Protein 1NLF (pdb70)

CATH classification: 3.40.50.300

InterPro domains:
  IPR027417 P-loop containing nucleoside triphosphate hydrolase [G3DSA:3.40.50.300] (1-279)
  IPR027417 P-loop containing nucleoside triphosphate hydrolase [SSF52540] (18-197)
  IPR038724 Regulatory protein RepA, RSF1010-type [cd01125] (30-264)

Foldseek 3Di:
DDDDDDPVVVVVPDPDDDFAAQFAQHGFLAEEEEEEAPPLQPVQVVLLSQLQQLPADPQAPFDRHHHWAEEEEAAADDVVLVVLLVVVVVVVGDPVRNVSSVNRYHYDYCHVVQAACVDPVRLVVVLVVQARTREYEAEAPPSHHDDDLVDPVVLLVVNVSQSVSSNVRSHYYYHYYHDVNVVNHQWYKYKAQQDCVNCQQFVHHPVQSRQKIKMAIPGHDDDDHGDIFIWGQDVSRNTGGDDTDGPPDGPDDD/DDDDDDPVVCPVPDPDDPFAAQFAQHGFLAEEEEEEAPPLQPVQVVLQSQLQQLPADPQAPFDRHHHWAEEEEAAADDVVLVVLLLVVVCVVGDPVRNVSSVNRYHYDYNHVVQAACVDPVRLVVVLVVQARTREYEAEAPPSHHDDDLCDVVVLLVVSVSQSVSSNVRSHYYYHYDHDVNCVNHQWYKYKAQQDCVNCQQFVHHPVQSRQKIKIAIPGHDDDDHGDIAIWGQDPSRNTGGPDTHTDPDGPDDD/DDDDDDPVVVVVVDPDDDFAAQFAQHGFLAEEEEEEAPPLQPVQVVLLSQLQLLPADPQAPFDRHHHWAEEEEAAADDVVLVVLSVVVVCVVGDPVRNVSSVNRYHYDYNHVVQAACVDPVRLVVVLVVQARTAEYEAHAPPSHHDDDLVDPVVVLVVSVSQSVSSNVRSHYYYHYDHPVVVVNHQWYKYKAQQDCVNCQQQVHHPVLSRQKIKIAIPGHDDDDHGDIFIWGQDVSRNTGRDDTDTDPDTPDDD

Solvent-accessible surface area: 34938 Å² total; per-residue (Å²): 30,133,37,176,74,18,87,9,75,115,5,2,78,58,80,20,108,120,32,66,57,0,10,19,19,1,11,23,13,23,11,0,2,8,22,4,82,55,79,6,22,6,28,8,1,6,0,7,15,0,8,6,0,11,29,10,36,31,43,3,111,8,36,150,16,66,93,13,66,1,5,0,6,0,4,67,32,66,56,89,38,5,111,141,46,63,151,22,10,15,82,50,18,56,86,146,52,133,103,33,20,74,108,15,24,72,38,85,44,15,81,64,49,128,4,27,2,39,23,98,130,74,38,96,36,7,46,156,26,0,83,70,62,36,2,1,4,2,4,2,1,84,110,1,5,130,46,114,33,127,23,35,0,36,4,8,62,0,0,0,66,1,25,4,0,0,27,84,31,40,0,0,1,8,1,0,31,83,84,109,13,49,95,24,3,71,12,27,2,48,4,33,52,6,67,52,70,39,1,90,72,54,28,16,96,65,110,85,77,165,66,25,0,53,9,0,30,62,71,44,67,50,48,81,138,37,73,78,66,42,1,118,51,43,132,55,28,0,2,72,45,20,147,41,136,127,53,200,182,64,164,47,150,125,32,135,41,179,77,18,78,10,74,107,12,6,84,58,80,27,84,124,30,65,55,0,6,20,17,1,10,23,15,18,10,0,3,5,27,3,79,55,70,7,24,7,31,8,0,4,5,7,13,0,6,3,0,11,30,11,36,38,30,2,103,7,37,136,12,64,92,13,67,1,6,9,6,2,2,33,6,12,36,60,3,9,53,59,34,0,58,25,1,0,83,54,12,59,88,130,50,63,79,26,0,27,109,14,10,49,2,41,1,14,11,3,19,64,5,27,2,46,24,85,131,73,42,85,38,8,52,159,26,0,80,70,64,37,3,2,4,3,8,2,1,27,18,2,3,63,44,48,32,114,19,34,2,36,0,4,54,0,0,0,60,2,26,10,1,0,25,76,33,41,0,0,2,7,2,0,40,76,89,123,12,50,103,31,5,67,11,30,2,39,2,34,50,6,70,50,78,40,0,71,86,53,29,13,84,64,95,65,88,147,49,14,0,56,6,0,29,64,72,45,76,45,44,85,137,35,71,80,68,32,1,73,61,70,133,56,29,0,3,55,25,38,134,35,143,145,56,226,169,69,160,47,151,140,66,132,135,180,128,141,87,107,140,115,48,160,88,66,99,93,114,128,96,67,59,0,10,18,18,1,37,27,18,54,10,0,4,9,27,4,76,52,77,6,21,6,23,6,1,7,1,7,15,0,6,6,0,12,30,12,33,44,28,2,110,6,32,147,14,63,94,14,68,0,5,2,5,0,1,31,4,8,37,53,3,1,48,62,40,0,59,22,1,0,86,59,11,62,84,151,57,72,79,33,1,26,107,15,9,49,0,38,0,15,14,2,21,56,4,26,3,45,23,88,130,74,30,82,37,8,64,154,25,0,84,68,64,38,3,1,5,2,1,2,0,32,19,1,2,64,40,51,35,125,32,82,40,42,2,52,95,0,3,25,74,0,63,32,1,0,46,82,33,42,0,0,2,8,1,0,41,76,92,112,11,55,99,40,3,129,9,24,1,46,3,30,56,2,64,56,61,44,1,97,76,53,30,18,97,84,96,74,74,151,62,20,0,54,8,0,30,70,67,43,86,129,46,84,137,36,68,74,64,34,0,87,45,71,130,53,28,0,3,53,27,29,144,39,136,143,60,229,183,64,150,47,151,114

Structure (mmCIF, N/CA/C/O backbone):
data_1NLF
#
_entry.id   1NLF
#
_cell.length_a   192.3
_cell.length_b   55.3
_cell.length_c   105.6
_cell.angle_alpha   90.0
_cell.angle_beta   122.9
_cell.angle_gamma   90.0
#
_symmetry.space_group_name_H-M   'C 1 2 1'
#
loop_
_entity.id
_entity.type
_entity.pdbx_description
1 polymer 'Regulatory protein repA'
2 non-polymer 'SULFATE ION'
3 water water
#
loop_
_atom_site.group_PDB
_atom_site.id
_atom_site.type_symbol
_atom_site.label_atom_id
_atom_site.label_alt_id
_atom_site.label_comp_id
_atom_site.label_asym_id
_atom_site.label_entity_id
_atom_site.label_seq_id
_atom_site.pdbx_PDB_ins_code
_atom_site.Cartn_x
_atom_site.Cartn_y
_atom_site.Cartn_z
_atom_site.occupancy
_atom_site.B_iso_or_equiv
_atom_site.auth_seq_id
_atom_site.auth_comp_id
_atom_site.auth_asym_id
_atom_site.auth_atom_id
_atom_site.pdbx_PDB_model_num
ATOM 1 N N . ALA A 1 2 ? -0.057 16.766 47.497 1.00 23.60 2 ALA A N 1
ATOM 2 C CA . ALA A 1 2 ? 1.424 16.694 47.358 1.00 24.92 2 ALA A CA 1
ATOM 3 C C . ALA A 1 2 ? 1.878 16.901 45.914 1.00 25.53 2 ALA A C 1
ATOM 4 O O . ALA A 1 2 ? 1.211 16.469 44.973 1.00 24.65 2 ALA A O 1
ATOM 6 N N . THR A 1 3 ? 3.013 17.571 45.751 1.00 28.18 3 THR A N 1
ATOM 7 C CA . THR A 1 3 ? 3.580 17.830 44.432 1.00 30.06 3 THR A CA 1
ATOM 8 C C . THR A 1 3 ? 5.020 17.329 44.425 1.00 29.21 3 THR A C 1
ATOM 9 O O . THR A 1 3 ? 5.722 17.422 45.433 1.00 30.74 3 THR A O 1
ATOM 13 N N . HIS A 1 4 ? 5.456 16.804 43.285 1.00 22.10 4 HIS A N 1
ATOM 14 C CA . HIS A 1 4 ? 6.805 16.267 43.157 1.00 19.04 4 HIS A CA 1
ATOM 15 C C . HIS A 1 4 ? 7.532 16.828 41.944 1.00 19.09 4 HIS A C 1
ATOM 16 O O . HIS A 1 4 ? 6.918 17.108 40.915 1.00 15.86 4 HIS A O 1
ATOM 23 N N . LYS A 1 5 ? 8.845 16.979 42.062 1.00 14.90 5 LYS A N 1
ATOM 24 C CA . LYS A 1 5 ? 9.626 17.460 40.936 1.00 17.88 5 LYS A CA 1
ATOM 25 C C . LYS A 1 5 ? 9.927 16.242 40.066 1.00 16.23 5 LYS A C 1
ATOM 26 O O . LYS A 1 5 ? 9.960 15.112 40.559 1.00 15.04 5 LYS A O 1
ATOM 32 N N . PRO A 1 6 ? 10.117 16.449 38.754 1.00 15.48 6 PRO A N 1
ATOM 33 C CA . PRO A 1 6 ? 10.411 15.326 37.859 1.00 13.38 6 PRO A CA 1
ATOM 34 C C . PRO A 1 6 ? 11.660 14.581 38.336 1.00 12.65 6 PRO A C 1
ATOM 35 O O . PRO A 1 6 ? 12.548 15.179 38.946 1.00 9.85 6 PRO A O 1
ATOM 39 N N . ILE A 1 7 ? 11.727 13.284 38.055 1.00 10.07 7 ILE A N 1
ATOM 40 C CA . ILE A 1 7 ? 12.879 12.474 38.456 1.00 9.97 7 ILE A CA 1
ATOM 41 C C . ILE A 1 7 ? 14.093 12.811 37.598 1.00 11.00 7 ILE A C 1
ATOM 42 O O . ILE A 1 7 ? 13.967 12.991 36.389 1.00 7.93 7 ILE A O 1
ATOM 47 N N . ASN A 1 8 ? 15.263 12.907 38.226 1.00 10.16 8 ASN A N 1
ATOM 48 C CA . ASN A 1 8 ? 16.492 13.171 37.482 1.00 12.45 8 ASN A CA 1
ATOM 49 C C . ASN A 1 8 ? 16.949 11.788 37.012 1.00 13.00 8 ASN A C 1
ATOM 50 O O . ASN A 1 8 ? 17.610 11.055 37.750 1.00 11.31 8 ASN A O 1
ATOM 55 N N . ILE A 1 9 ? 16.582 11.433 35.786 1.00 12.20 9 ILE A N 1
ATOM 56 C CA . ILE A 1 9 ? 16.917 10.126 35.240 1.00 12.30 9 ILE A CA 1
ATOM 57 C C . ILE A 1 9 ? 18.397 9.779 35.149 1.00 13.48 9 ILE A C 1
ATOM 58 O O . ILE A 1 9 ? 18.814 8.699 35.583 1.00 10.58 9 ILE A O 1
ATOM 63 N N . LEU A 1 10 ? 19.187 10.676 34.570 1.00 12.34 10 LEU A N 1
ATOM 64 C CA . LEU A 1 10 ? 20.612 10.420 34.420 1.00 15.36 10 LEU A CA 1
ATOM 65 C C . LEU A 1 10 ? 21.276 10.166 35.771 1.00 15.72 10 LEU A C 1
ATOM 66 O O . LEU A 1 10 ? 22.123 9.284 35.899 1.00 17.41 10 LEU A O 1
ATOM 71 N N . GLU A 1 11 ? 20.874 10.926 36.782 1.00 16.41 11 GLU A N 1
ATOM 72 C CA . GLU A 1 11 ? 21.430 10.776 38.122 1.00 17.35 11 GLU A CA 1
ATOM 73 C C . GLU A 1 11 ? 21.092 9.409 38.717 1.00 16.02 11 GLU A C 1
ATOM 74 O O . GLU A 1 11 ? 21.942 8.770 39.338 1.00 15.56 11 GLU A O 1
ATOM 80 N N . ALA A 1 12 ? 19.852 8.965 38.524 1.00 15.51 12 ALA A N 1
ATOM 81 C CA . ALA A 1 12 ? 19.409 7.672 39.036 1.00 15.02 12 ALA A CA 1
ATOM 82 C C . ALA A 1 12 ? 20.216 6.528 38.419 1.00 15.39 12 ALA A C 1
ATOM 83 O O . ALA A 1 12 ? 20.508 5.532 39.085 1.00 15.57 12 ALA A O 1
ATOM 85 N N . PHE A 1 13 ? 20.562 6.673 37.141 1.00 12.58 13 PHE A N 1
ATOM 86 C CA . PHE A 1 13 ? 21.351 5.674 36.415 1.00 12.89 13 PHE A CA 1
ATOM 87 C C . PHE A 1 13 ? 22.808 5.668 36.891 1.00 12.97 13 PHE A C 1
ATOM 88 O O . PHE A 1 13 ? 23.367 4.626 37.227 1.00 10.46 13 PHE A O 1
ATOM 96 N N . ALA A 1 14 ? 23.407 6.854 36.904 1.00 19.26 14 ALA A N 1
ATOM 97 C CA . ALA A 1 14 ? 24.815 7.029 37.259 1.00 21.25 14 ALA A CA 1
ATOM 98 C C . ALA A 1 14 ? 25.281 6.672 38.669 1.00 21.25 14 ALA A C 1
ATOM 99 O O . ALA A 1 14 ? 26.418 6.241 38.847 1.00 21.95 14 ALA A O 1
ATOM 101 N N . ALA A 1 15 ? 24.431 6.853 39.671 1.00 16.92 15 ALA A N 1
ATOM 102 C CA . ALA A 1 15 ? 24.839 6.553 41.040 1.00 16.31 15 ALA A CA 1
ATOM 103 C C . ALA A 1 15 ? 23.789 5.762 41.803 1.00 15.30 15 ALA A C 1
ATOM 104 O O . ALA A 1 15 ? 22.594 5.906 41.552 1.00 14.45 15 ALA A O 1
ATOM 106 N N . ALA A 1 16 ? 24.246 4.925 42.732 1.00 15.16 16 ALA A N 1
ATOM 107 C CA . ALA A 1 16 ? 23.344 4.113 43.541 1.00 14.89 16 ALA A CA 1
ATOM 108 C C . ALA A 1 16 ? 22.556 5.008 44.494 1.00 14.67 16 ALA A C 1
ATOM 109 O O . ALA A 1 16 ? 23.138 5.745 45.293 1.00 14.85 16 ALA A O 1
ATOM 111 N N . PRO A 1 17 ? 21.217 4.966 44.413 1.00 10.62 17 PRO A N 1
ATOM 112 C CA . PRO A 1 17 ? 20.379 5.791 45.290 1.00 11.58 17 PRO A CA 1
ATOM 113 C C . PRO A 1 17 ? 20.480 5.308 46.733 1.00 11.03 17 PRO A C 1
ATOM 114 O O . PRO A 1 17 ? 20.787 4.144 46.983 1.00 9.12 17 PRO A O 1
ATOM 118 N N . PRO A 1 18 ? 20.227 6.199 47.702 1.00 17.08 18 PRO A N 1
ATOM 119 C CA . PRO A 1 18 ? 20.299 5.804 49.111 1.00 17.80 18 PRO A CA 1
ATOM 120 C C . PRO A 1 18 ? 19.339 4.642 49.370 1.00 17.65 18 PRO A C 1
ATOM 121 O O . PRO A 1 18 ? 18.296 4.536 48.723 1.00 17.86 18 PRO A O 1
ATOM 125 N N . PRO A 1 19 ? 19.683 3.746 50.305 1.00 17.67 19 PRO A N 1
ATOM 126 C CA . PRO A 1 19 ? 18.786 2.621 50.588 1.00 15.92 19 PRO A CA 1
ATOM 127 C C . PRO A 1 19 ? 17.384 3.111 50.970 1.00 15.50 19 PRO A C 1
ATOM 128 O O . PRO A 1 19 ? 17.235 4.195 51.535 1.00 16.16 19 PRO A O 1
ATOM 132 N N . LEU A 1 20 ? 16.360 2.322 50.652 1.00 11.77 20 LEU A N 1
ATOM 133 C CA . LEU A 1 20 ? 14.992 2.694 50.997 1.00 11.99 20 LEU A CA 1
ATOM 134 C C . LEU A 1 20 ? 14.865 2.834 52.514 1.00 13.03 20 LEU A C 1
ATOM 135 O O . LEU A 1 20 ? 15.524 2.120 53.272 1.00 10.90 20 LEU A O 1
ATOM 140 N N . ASP A 1 21 ? 14.018 3.760 52.948 1.00 13.02 21 ASP A N 1
ATOM 141 C CA . ASP A 1 21 ? 13.799 4.007 54.367 1.00 15.01 21 ASP A CA 1
ATOM 142 C C . ASP A 1 21 ? 12.478 3.357 54.786 1.00 14.54 21 ASP A C 1
ATOM 143 O O . ASP A 1 21 ? 11.419 3.721 54.279 1.00 13.54 21 ASP A O 1
ATOM 148 N N . TYR A 1 22 ? 12.542 2.381 55.691 1.00 11.85 22 TYR A N 1
ATOM 149 C CA . TYR A 1 22 ? 11.328 1.706 56.145 1.00 13.17 22 TYR A CA 1
ATOM 150 C C . TYR A 1 22 ? 10.878 2.182 57.518 1.00 14.30 22 TYR A C 1
ATOM 151 O O . TYR A 1 22 ? 11.654 2.166 58.478 1.00 14.93 22 TYR A O 1
ATOM 160 N N . VAL A 1 23 ? 9.620 2.600 57.608 1.00 13.53 23 VAL A N 1
ATOM 161 C CA . VAL A 1 23 ? 9.063 3.055 58.874 1.00 12.94 23 VAL A CA 1
ATOM 162 C C . VAL A 1 23 ? 8.692 1.822 59.693 1.00 12.48 23 VAL A C 1
ATOM 163 O O . VAL A 1 23 ? 8.801 1.818 60.922 1.00 13.17 23 VAL A O 1
ATOM 167 N N . LEU A 1 24 ? 8.274 0.773 58.988 1.00 10.63 24 LEU A N 1
ATOM 168 C CA . LEU A 1 24 ? 7.892 -0.506 59.582 1.00 11.34 24 LEU A CA 1
ATOM 169 C C . LEU A 1 24 ? 8.369 -1.590 58.618 1.00 12.47 24 LEU A C 1
ATOM 170 O O . LEU A 1 24 ? 8.646 -1.304 57.451 1.00 10.95 24 LEU A O 1
ATOM 175 N N . PRO A 1 25 ? 8.471 -2.846 59.084 1.00 15.53 25 PRO A N 1
ATOM 176 C CA . PRO A 1 25 ? 8.924 -3.924 58.196 1.00 15.70 25 PRO A CA 1
ATOM 177 C C . PRO A 1 25 ? 8.191 -3.937 56.847 1.00 14.53 25 PRO A C 1
ATOM 178 O O . PRO A 1 25 ? 6.970 -4.090 56.797 1.00 13.51 25 PRO A O 1
ATOM 182 N N . ASN A 1 26 ? 8.956 -3.772 55.769 1.00 10.72 26 ASN A N 1
ATOM 183 C CA . ASN A 1 26 ? 8.442 -3.767 54.395 1.00 11.36 26 ASN A CA 1
ATOM 184 C C . ASN A 1 26 ? 7.614 -2.544 53.996 1.00 11.07 26 ASN A C 1
ATOM 185 O O . ASN A 1 26 ? 7.113 -2.484 52.871 1.00 11.70 26 ASN A O 1
ATOM 190 N N . MET A 1 27 ? 7.463 -1.578 54.900 1.00 11.86 27 MET A N 1
ATOM 191 C CA . MET A 1 27 ? 6.692 -0.373 54.589 1.00 12.29 27 MET A CA 1
ATOM 192 C C . MET A 1 27 ? 7.610 0.829 54.399 1.00 11.88 27 MET A C 1
ATOM 193 O O . MET A 1 27 ? 8.336 1.211 55.314 1.00 11.63 27 MET A O 1
ATOM 198 N N . VAL A 1 28 ? 7.571 1.425 53.209 1.00 10.13 28 VAL A N 1
ATOM 199 C CA . VAL A 1 28 ? 8.405 2.585 52.908 1.00 11.05 28 VAL A CA 1
ATOM 200 C C . VAL A 1 28 ? 7.885 3.858 53.580 1.00 10.89 28 VAL A C 1
ATOM 201 O O . VAL A 1 28 ? 6.691 4.160 53.534 1.00 8.76 28 VAL A O 1
ATOM 205 N N . ALA A 1 29 ? 8.788 4.606 54.203 1.00 9.92 29 ALA A N 1
ATOM 206 C CA . ALA A 1 29 ? 8.405 5.838 54.886 1.00 11.26 29 ALA A CA 1
ATOM 207 C C . ALA A 1 29 ? 7.795 6.832 53.900 1.00 9.93 29 ALA A C 1
ATOM 208 O O . ALA A 1 29 ? 8.310 7.015 52.797 1.00 11.41 29 ALA A O 1
ATOM 210 N N . GLY A 1 30 ? 6.697 7.469 54.305 1.00 9.60 30 GLY A N 1
ATOM 211 C CA . GLY A 1 30 ? 6.042 8.438 53.443 1.00 10.12 30 GLY A CA 1
ATOM 212 C C . GLY A 1 30 ? 4.856 7.860 52.686 1.00 10.30 30 GLY A C 1
ATOM 213 O O . GLY A 1 30 ? 4.337 8.485 51.760 1.00 10.18 30 GLY A O 1
ATOM 214 N N . THR A 1 31 ? 4.420 6.667 53.081 1.00 12.52 31 THR A N 1
ATOM 215 C CA . THR A 1 31 ? 3.288 6.016 52.426 1.00 11.45 31 THR A CA 1
ATOM 216 C C . THR A 1 31 ? 2.199 5.656 53.427 1.00 12.14 31 THR A C 1
ATOM 217 O O . THR A 1 31 ? 2.321 5.947 54.618 1.00 9.00 31 THR A O 1
ATOM 221 N N . VAL A 1 32 ? 1.140 5.018 52.932 1.00 9.06 32 VAL A N 1
ATOM 222 C CA . VAL A 1 32 ? 0.006 4.625 53.761 1.00 8.08 32 VAL A CA 1
ATOM 223 C C . VAL A 1 32 ? -0.062 3.107 53.883 1.00 9.19 32 VAL A C 1
ATOM 224 O O . VAL A 1 32 ? 0.184 2.387 52.910 1.00 8.96 32 VAL A O 1
ATOM 228 N N . GLY A 1 33 ? -0.393 2.635 55.083 1.00 10.12 33 GLY A N 1
ATOM 229 C CA . GLY A 1 33 ? -0.483 1.210 55.343 1.00 8.87 33 GLY A CA 1
ATOM 230 C C . GLY A 1 33 ? -1.651 0.859 56.243 1.00 10.08 33 GLY A C 1
ATOM 231 O O . GLY A 1 33 ? -2.267 1.742 56.843 1.00 10.78 33 GLY A O 1
ATOM 232 N N . ALA A 1 34 ? -1.951 -0.433 56.353 1.00 10.83 34 ALA A N 1
ATOM 233 C CA . ALA A 1 34 ? -3.071 -0.882 57.172 1.00 11.62 34 ALA A CA 1
ATOM 234 C C . ALA A 1 34 ? -2.752 -2.076 58.062 1.00 11.21 34 ALA A C 1
ATOM 235 O O . ALA A 1 34 ? -1.954 -2.940 57.702 1.00 10.31 34 ALA A O 1
ATOM 237 N N . LEU A 1 35 ? -3.387 -2.102 59.231 1.00 9.27 35 LEU A N 1
ATOM 238 C CA . LEU A 1 35 ? -3.252 -3.200 60.186 1.00 8.60 35 LEU A CA 1
ATOM 239 C C . LEU A 1 35 ? -4.675 -3.715 60.336 1.00 7.95 35 LEU A C 1
ATOM 240 O O . LEU A 1 35 ? -5.533 -3.019 60.871 1.00 8.47 35 LEU A O 1
ATOM 245 N N . VAL A 1 36 ? -4.918 -4.938 59.875 1.00 8.56 36 VAL A N 1
ATOM 246 C CA . VAL A 1 36 ? -6.260 -5.508 59.897 1.00 8.87 36 VAL A CA 1
ATOM 247 C C . VAL A 1 36 ? -6.428 -6.773 60.740 1.00 9.44 36 VAL A C 1
ATOM 248 O O . VAL A 1 36 ? -5.494 -7.556 60.886 1.00 9.41 36 VAL A O 1
ATOM 252 N N . SER A 1 37 ? -7.631 -6.959 61.278 1.00 13.12 37 SER A N 1
ATOM 253 C CA . SER A 1 37 ? -7.959 -8.131 62.087 1.00 14.85 37 SER A CA 1
ATOM 254 C C . SER A 1 37 ? -9.383 -8.023 62.612 1.00 16.41 37 SER A C 1
ATOM 255 O O . SER A 1 37 ? -9.964 -6.940 62.637 1.00 16.80 37 SER A O 1
ATOM 258 N N . PRO A 1 38 ? -9.971 -9.155 63.028 1.00 15.66 38 PRO A N 1
ATOM 259 C CA . PRO A 1 38 ? -11.332 -9.061 63.553 1.00 16.80 38 PRO A CA 1
ATOM 260 C C . PRO A 1 38 ? -11.235 -8.246 64.842 1.00 16.96 38 PRO A C 1
ATOM 261 O O . PRO A 1 38 ? -10.165 -8.173 65.450 1.00 17.31 38 PRO A O 1
ATOM 265 N N . GLY A 1 39 ? -12.338 -7.632 65.254 1.00 17.40 39 GLY A N 1
ATOM 266 C CA . GLY A 1 39 ? -12.320 -6.850 66.476 1.00 18.13 39 GLY A CA 1
ATOM 267 C C . GLY A 1 39 ? -11.947 -7.685 67.688 1.00 19.43 39 GLY A C 1
ATOM 268 O O . GLY A 1 39 ? -12.374 -8.837 67.812 1.00 19.01 39 GLY A O 1
ATOM 269 N N . GLY A 1 40 ? -11.143 -7.106 68.576 1.00 22.81 40 GLY A N 1
ATOM 270 C CA . GLY A 1 40 ? -10.722 -7.803 69.782 1.00 22.49 40 GLY A CA 1
ATOM 271 C C . GLY A 1 40 ? -9.438 -8.605 69.658 1.00 22.39 40 GLY A C 1
ATOM 272 O O . GLY A 1 40 ? -8.941 -9.139 70.650 1.00 22.74 40 GLY A O 1
ATOM 273 N N . ALA A 1 41 ? -8.891 -8.685 68.450 1.00 16.14 41 ALA A N 1
ATOM 274 C CA . ALA A 1 41 ? -7.667 -9.444 68.206 1.00 15.38 41 ALA A CA 1
ATOM 275 C C . ALA A 1 41 ? -6.419 -8.851 68.864 1.00 15.50 41 ALA A C 1
ATOM 276 O O . ALA A 1 41 ? -5.443 -9.565 69.117 1.00 13.41 41 ALA A O 1
ATOM 278 N N . GLY A 1 42 ? -6.442 -7.546 69.116 1.00 17.15 42 GLY A N 1
ATOM 279 C CA . GLY A 1 42 ? -5.306 -6.903 69.747 1.00 15.20 42 GLY A CA 1
ATOM 280 C C . GLY A 1 42 ? -4.631 -5.807 68.939 1.00 13.86 42 GLY A C 1
ATOM 281 O O . GLY A 1 42 ? -3.508 -5.417 69.255 1.00 14.86 42 GLY A O 1
ATOM 282 N N . LYS A 1 43 ? -5.301 -5.294 67.909 1.00 9.51 43 LYS A N 1
ATOM 283 C CA . LYS A 1 43 ? -4.706 -4.238 67.083 1.00 8.77 43 LYS A CA 1
ATOM 284 C C . LYS A 1 43 ? -4.307 -2.981 67.861 1.00 6.81 43 LYS A C 1
ATOM 285 O O . LYS A 1 43 ? -3.238 -2.415 67.625 1.00 9.15 43 LYS A O 1
ATOM 291 N N . SER A 1 44 ? -5.167 -2.530 68.766 1.00 9.81 44 SER A N 1
ATOM 292 C CA . SER A 1 44 ? -4.871 -1.321 69.539 1.00 11.68 44 SER A CA 1
ATOM 293 C C . SER A 1 44 ? -3.634 -1.489 70.417 1.00 11.33 44 SER A C 1
ATOM 294 O O . SER A 1 44 ? -2.843 -0.560 70.566 1.00 12.27 44 SER A O 1
ATOM 297 N N . MET A 1 45 ? -3.461 -2.671 70.996 1.00 11.40 45 MET A N 1
ATOM 298 C CA . MET A 1 45 ? -2.299 -2.919 71.841 1.00 11.81 45 MET A CA 1
ATOM 299 C C . MET A 1 45 ? -1.046 -3.004 70.975 1.00 11.76 45 MET A C 1
ATOM 300 O O . MET A 1 45 ? -0.027 -2.391 71.284 1.00 11.27 45 MET A O 1
ATOM 305 N N . LEU A 1 46 ? -1.116 -3.770 69.890 1.00 9.66 46 LEU A N 1
ATOM 306 C CA . LEU A 1 46 ? 0.031 -3.892 69.000 1.00 9.66 46 LEU A CA 1
ATOM 307 C C . LEU A 1 46 ? 0.426 -2.522 68.444 1.00 9.18 46 LEU A C 1
ATOM 308 O O . LEU A 1 46 ? 1.609 -2.171 68.407 1.00 11.37 46 LEU A O 1
ATOM 313 N N . ALA A 1 47 ? -0.569 -1.755 68.009 1.00 8.98 47 ALA A N 1
ATOM 314 C CA . ALA A 1 47 ? -0.333 -0.430 67.430 1.00 9.83 47 ALA A CA 1
ATOM 315 C C . ALA A 1 47 ? 0.381 0.498 68.407 1.00 10.16 47 ALA A C 1
ATOM 316 O O . ALA A 1 47 ? 1.309 1.225 68.032 1.00 10.71 47 ALA A O 1
ATOM 318 N N . LEU A 1 48 ? -0.065 0.473 69.655 1.00 10.07 48 LEU A N 1
ATOM 319 C CA . LEU A 1 48 ? 0.525 1.297 70.701 1.00 10.01 48 LEU A CA 1
ATOM 320 C C . LEU A 1 48 ? 1.980 0.885 70.924 1.00 9.27 48 LEU A C 1
ATOM 321 O O . LEU A 1 48 ? 2.859 1.733 71.078 1.00 9.45 48 LEU A O 1
ATOM 326 N N . GLN A 1 49 ? 2.232 -0.419 70.920 1.00 8.05 49 GLN A N 1
ATOM 327 C CA . GLN A 1 49 ? 3.588 -0.919 71.114 1.00 8.88 49 GLN A CA 1
ATOM 328 C C . GLN A 1 49 ? 4.541 -0.552 69.973 1.00 8.32 49 GLN A C 1
ATOM 329 O O . GLN A 1 49 ? 5.693 -0.199 70.220 1.00 8.03 49 GLN A O 1
ATOM 335 N N . LEU A 1 50 ? 4.074 -0.622 68.727 1.00 8.39 50 LEU A N 1
ATOM 336 C CA . LEU A 1 50 ? 4.926 -0.244 67.595 1.00 8.98 50 LEU A CA 1
ATOM 337 C C . LEU A 1 50 ? 5.152 1.272 67.640 1.00 9.30 50 LEU A C 1
ATOM 338 O O . LEU A 1 50 ? 6.238 1.763 67.322 1.00 8.00 50 LEU A O 1
ATOM 343 N N . ALA A 1 51 ? 4.111 2.008 68.025 1.00 10.60 51 ALA A N 1
ATOM 344 C CA . ALA A 1 51 ? 4.200 3.459 68.108 1.00 11.99 51 ALA A CA 1
ATOM 345 C C . ALA A 1 51 ? 5.246 3.840 69.148 1.00 13.32 51 ALA A C 1
ATOM 346 O O . ALA A 1 51 ? 6.074 4.724 68.918 1.00 13.92 51 ALA A O 1
ATOM 348 N N . ALA A 1 52 ? 5.205 3.158 70.288 1.00 11.24 52 ALA A N 1
ATOM 349 C CA . ALA A 1 52 ? 6.146 3.425 71.371 1.00 12.02 52 ALA A CA 1
ATOM 350 C C . ALA A 1 52 ? 7.579 3.113 70.950 1.00 11.86 52 ALA A C 1
ATOM 351 O O . ALA A 1 52 ? 8.513 3.803 71.359 1.00 12.20 52 ALA A O 1
ATOM 353 N N . GLN A 1 53 ? 7.754 2.086 70.122 1.00 13.33 53 GLN A N 1
ATOM 354 C CA . GLN A 1 53 ? 9.085 1.709 69.657 1.00 13.31 53 GLN A CA 1
ATOM 355 C C . GLN A 1 53 ? 9.655 2.726 68.678 1.00 13.09 53 GLN A C 1
ATOM 356 O O . GLN A 1 53 ? 10.812 3.132 68.799 1.00 11.94 53 GLN A O 1
ATOM 362 N N . ILE A 1 54 ? 8.854 3.133 67.697 1.00 10.02 54 ILE A N 1
ATOM 363 C CA . ILE A 1 54 ? 9.342 4.104 66.727 1.00 9.81 54 ILE A CA 1
ATOM 364 C C . ILE A 1 54 ? 9.584 5.442 67.429 1.00 10.60 54 ILE A C 1
ATOM 365 O O . ILE A 1 54 ? 10.483 6.188 67.056 1.00 10.56 54 ILE A O 1
ATOM 370 N N . ALA A 1 55 ? 8.790 5.730 68.458 1.00 10.72 55 ALA A N 1
ATOM 371 C CA . ALA A 1 55 ? 8.941 6.971 69.217 1.00 11.81 55 ALA A CA 1
ATOM 372 C C . ALA A 1 55 ? 10.292 7.005 69.926 1.00 14.82 55 ALA A C 1
ATOM 373 O O . ALA A 1 55 ? 10.817 8.081 70.229 1.00 16.95 55 ALA A O 1
ATOM 375 N N . GLY A 1 56 ? 10.848 5.827 70.200 1.00 13.32 56 GLY A N 1
ATOM 376 C CA . GLY A 1 56 ? 12.141 5.766 70.860 1.00 14.05 56 GLY A CA 1
ATOM 377 C C . GLY A 1 56 ? 12.256 4.659 71.887 1.00 14.45 56 GLY A C 1
ATOM 378 O O . GLY A 1 56 ? 13.334 4.439 72.438 1.00 13.91 56 GLY A O 1
ATOM 379 N N . GLY A 1 57 ? 11.151 3.962 72.142 1.00 16.80 57 GLY A N 1
ATOM 380 C CA . GLY A 1 57 ? 11.159 2.878 73.108 1.00 16.97 57 GLY A CA 1
ATOM 381 C C . GLY A 1 57 ? 11.892 1.645 72.603 1.00 17.97 57 GLY A C 1
ATOM 382 O O . GLY A 1 57 ? 12.379 1.633 71.476 1.00 19.17 57 GLY A O 1
ATOM 383 N N . PRO A 1 58 ? 11.995 0.588 73.422 1.00 17.44 58 PRO A N 1
ATOM 384 C CA . PRO A 1 58 ? 12.683 -0.643 73.020 1.00 17.32 58 PRO A CA 1
ATOM 385 C C . PRO A 1 58 ? 11.826 -1.520 72.107 1.00 17.53 58 PRO A C 1
ATOM 386 O O . PRO A 1 58 ? 10.606 -1.355 72.032 1.00 15.88 58 PRO A O 1
ATOM 390 N N . ASP A 1 59 ? 12.477 -2.456 71.425 1.00 19.05 59 ASP A N 1
ATOM 391 C CA . ASP A 1 59 ? 11.796 -3.375 70.520 1.00 19.04 59 ASP A CA 1
ATOM 392 C C . ASP A 1 59 ? 11.302 -4.587 71.308 1.00 18.86 59 ASP A C 1
ATOM 393 O O . ASP A 1 59 ? 11.842 -5.686 71.186 1.00 17.30 59 ASP A O 1
ATOM 398 N N . LEU A 1 60 ? 10.271 -4.368 72.121 1.00 16.00 60 LEU A N 1
ATOM 399 C CA . LEU A 1 60 ? 9.680 -5.418 72.949 1.00 16.87 60 LEU A CA 1
ATOM 400 C C . LEU A 1 60 ? 9.098 -6.551 72.107 1.00 15.57 60 LEU A C 1
ATOM 401 O O . LEU A 1 60 ? 9.122 -7.714 72.506 1.00 12.91 60 LEU A O 1
ATOM 406 N N . LEU A 1 61 ? 8.568 -6.195 70.943 1.00 15.48 61 LEU A N 1
ATOM 407 C CA . LEU A 1 61 ? 7.956 -7.159 70.038 1.00 15.47 61 LEU A CA 1
ATOM 408 C C . LEU A 1 61 ? 8.984 -7.967 69.258 1.00 16.33 61 LEU A C 1
ATOM 409 O O . LEU A 1 61 ? 8.655 -8.966 68.623 1.00 17.69 61 LEU A O 1
ATOM 414 N N . GLU A 1 62 ? 10.229 -7.518 69.306 1.00 13.71 62 GLU A N 1
ATOM 415 C CA . GLU A 1 62 ? 11.306 -8.177 68.596 1.00 17.58 62 GLU A CA 1
ATOM 416 C C . GLU A 1 62 ? 11.066 -8.289 67.098 1.00 19.57 62 GLU A C 1
ATOM 417 O O . GLU A 1 62 ? 11.297 -9.334 66.489 1.00 18.74 62 GLU A O 1
ATOM 423 N N . VAL A 1 63 ? 10.562 -7.211 66.510 1.00 23.95 63 VAL A N 1
ATOM 424 C CA . VAL A 1 63 ? 10.391 -7.173 65.071 1.00 26.70 63 VAL A CA 1
ATOM 425 C C . VAL A 1 63 ? 11.760 -6.574 64.752 1.00 27.25 63 VAL A C 1
ATOM 426 O O . VAL A 1 63 ? 12.629 -6.566 65.621 1.00 29.99 63 VAL A O 1
ATOM 430 N N . GLY A 1 64 ? 11.999 -6.080 63.552 1.00 26.67 64 GLY A N 1
ATOM 431 C CA . GLY A 1 64 ? 13.323 -5.519 63.316 1.00 25.98 64 GLY A CA 1
ATOM 432 C C . GLY A 1 64 ? 13.580 -4.222 64.078 1.00 26.68 64 GLY A C 1
ATOM 433 O O . GLY A 1 64 ? 12.651 -3.596 64.596 1.00 24.79 64 GLY A O 1
ATOM 434 N N . GLU A 1 65 ? 14.844 -3.821 64.181 1.00 24.52 65 GLU A N 1
ATOM 435 C CA . GLU A 1 65 ? 15.164 -2.560 64.844 1.00 25.17 65 GLU A CA 1
ATOM 436 C C . GLU A 1 65 ? 14.669 -1.524 63.828 1.00 23.36 65 GLU A C 1
ATOM 437 O O . GLU A 1 65 ? 14.934 -1.659 62.634 1.00 23.14 65 GLU A O 1
ATOM 443 N N . LEU A 1 66 ? 13.940 -0.509 64.281 1.00 19.05 66 LEU A N 1
ATOM 444 C CA . LEU A 1 66 ? 13.400 0.488 63.357 1.00 18.18 66 LEU A CA 1
ATOM 445 C C . LEU A 1 66 ? 13.875 1.907 63.648 1.00 17.21 66 LEU A C 1
ATOM 446 O O . LEU A 1 66 ? 14.111 2.263 64.799 1.00 18.12 66 LEU A O 1
ATOM 451 N N . PRO A 1 67 ? 14.025 2.739 62.603 1.00 18.04 67 PRO A N 1
ATOM 452 C CA . PRO A 1 67 ? 14.474 4.118 62.830 1.00 17.52 67 PRO A CA 1
ATOM 453 C C . PRO A 1 67 ? 13.496 4.808 63.776 1.00 16.36 67 PRO A C 1
ATOM 454 O O . PRO A 1 67 ? 12.320 4.446 63.826 1.00 15.96 67 PRO A O 1
ATOM 458 N N . THR A 1 68 ? 13.975 5.792 64.527 1.00 17.45 68 THR A N 1
ATOM 459 C CA . THR A 1 68 ? 13.116 6.502 65.467 1.00 17.40 68 THR A CA 1
ATOM 460 C C . THR A 1 68 ? 12.689 7.869 64.944 1.00 15.99 68 THR A C 1
ATOM 461 O O . THR A 1 68 ? 13.392 8.489 64.143 1.00 14.88 68 THR A O 1
ATOM 465 N N . GLY A 1 69 ? 11.534 8.324 65.420 1.00 16.19 69 GLY A N 1
ATOM 466 C CA . GLY A 1 69 ? 10.989 9.610 65.022 1.00 15.70 69 GLY A CA 1
ATOM 467 C C . GLY A 1 69 ? 9.716 9.880 65.811 1.00 15.22 69 GLY A C 1
ATOM 468 O O . GLY A 1 69 ? 9.123 8.941 66.357 1.00 13.90 69 GLY A O 1
ATOM 469 N N . PRO A 1 70 ? 9.263 11.145 65.891 1.00 12.51 70 PRO A N 1
ATOM 470 C CA . PRO A 1 70 ? 8.047 11.502 66.631 1.00 11.41 70 PRO A CA 1
ATOM 471 C C . PRO A 1 70 ? 6.831 10.734 66.128 1.00 11.26 70 PRO A C 1
ATOM 472 O O . PRO A 1 70 ? 6.656 10.568 64.919 1.00 9.34 70 PRO A O 1
ATOM 476 N N . VAL A 1 71 ? 5.990 10.274 67.049 1.00 8.22 71 VAL A N 1
ATOM 477 C CA . VAL A 1 71 ? 4.792 9.534 66.670 1.00 9.51 71 VAL A CA 1
ATOM 478 C C . VAL A 1 71 ? 3.543 10.141 67.292 1.00 11.04 71 VAL A C 1
ATOM 479 O O . VAL A 1 71 ? 3.581 10.651 68.412 1.00 12.45 71 VAL A O 1
ATOM 483 N N . ILE A 1 72 ? 2.442 10.114 66.547 1.00 12.13 72 ILE A N 1
ATOM 484 C CA . ILE A 1 72 ? 1.175 10.613 67.061 1.00 12.06 72 ILE A CA 1
ATOM 485 C C . ILE A 1 72 ? 0.158 9.484 66.879 1.00 13.63 72 ILE A C 1
ATOM 486 O O . ILE A 1 72 ? -0.002 8.934 65.782 1.00 12.82 72 ILE A O 1
ATOM 491 N N . TYR A 1 73 ? -0.493 9.118 67.977 1.00 10.30 73 TYR A N 1
ATOM 492 C CA . TYR A 1 73 ? -1.482 8.044 67.983 1.00 10.76 73 TYR A CA 1
ATOM 493 C C . TYR A 1 73 ? -2.858 8.633 68.235 1.00 9.20 73 TYR A C 1
ATOM 494 O O . TYR A 1 73 ? -3.072 9.333 69.222 1.00 8.02 73 TYR A O 1
ATOM 503 N N . LEU A 1 74 ? -3.791 8.343 67.335 1.00 7.66 74 LEU A N 1
ATOM 504 C CA . LEU A 1 74 ? -5.137 8.883 67.433 1.00 8.02 74 LEU A CA 1
ATOM 505 C C . LEU A 1 74 ? -6.199 7.821 67.655 1.00 9.16 74 LEU A C 1
ATOM 506 O O . LEU A 1 74 ? -6.764 7.285 66.698 1.00 8.97 74 LEU A O 1
ATOM 511 N N . PRO A 1 75 ? -6.466 7.478 68.927 1.00 12.68 75 PRO A N 1
ATOM 512 C CA . PRO A 1 75 ? -7.482 6.470 69.238 1.00 12.12 75 PRO A CA 1
ATOM 513 C C . PRO A 1 75 ? -8.845 7.156 69.284 1.00 13.82 75 PRO A C 1
ATOM 514 O O . PRO A 1 75 ? -9.058 8.081 70.073 1.00 12.82 75 PRO A O 1
ATOM 518 N N . ALA A 1 76 ? -9.760 6.714 68.427 1.00 11.41 76 ALA A N 1
ATOM 519 C CA . ALA A 1 76 ? -11.086 7.311 68.377 1.00 14.10 76 ALA A CA 1
ATOM 520 C C . ALA A 1 76 ? -12.200 6.389 68.858 1.00 13.72 76 ALA A C 1
ATOM 521 O O . ALA A 1 76 ? -13.365 6.759 68.806 1.00 16.92 76 ALA A O 1
ATOM 523 N N . GLU A 1 77 ? -11.853 5.202 69.346 1.00 17.11 77 GLU A N 1
ATOM 524 C CA . GLU A 1 77 ? -12.872 4.265 69.809 1.00 18.80 77 GLU A CA 1
ATOM 525 C C . GLU A 1 77 ? -12.774 3.903 71.290 1.00 20.84 77 GLU A C 1
ATOM 526 O O . GLU A 1 77 ? -13.716 3.347 71.854 1.00 23.33 77 GLU A O 1
ATOM 532 N N . ASP A 1 78 ? -11.641 4.211 71.914 1.00 19.70 78 ASP A N 1
ATOM 533 C CA . ASP A 1 78 ? -11.420 3.895 73.327 1.00 18.86 78 ASP A CA 1
ATOM 534 C C . ASP A 1 78 ? -11.624 5.070 74.282 1.00 18.44 78 ASP A C 1
ATOM 535 O O . ASP A 1 78 ? -11.242 6.203 73.983 1.00 17.74 78 ASP A O 1
ATOM 540 N N . PRO A 1 79 ? -12.248 4.816 75.442 1.00 15.13 79 PRO A N 1
ATOM 541 C CA . PRO A 1 79 ? -12.464 5.889 76.418 1.00 15.99 79 PRO A CA 1
ATOM 542 C C . PRO A 1 79 ? -11.075 6.252 76.952 1.00 13.97 79 PRO A C 1
ATOM 543 O O . PRO A 1 79 ? -10.209 5.385 77.068 1.00 13.17 79 PRO A O 1
ATOM 547 N N . PRO A 1 80 ? -10.836 7.530 77.265 1.00 14.60 80 PRO A N 1
ATOM 548 C CA . PRO A 1 80 ? -9.513 7.907 77.779 1.00 14.78 80 PRO A CA 1
ATOM 549 C C . PRO A 1 80 ? -9.008 7.068 78.963 1.00 13.91 80 PRO A C 1
ATOM 550 O O . PRO A 1 80 ? -7.843 6.673 78.999 1.00 14.40 80 PRO A O 1
ATOM 554 N N . THR A 1 81 ? -9.878 6.803 79.931 1.00 15.50 81 THR A N 1
ATOM 555 C CA . THR A 1 81 ? -9.474 6.035 81.104 1.00 16.40 81 THR A CA 1
ATOM 556 C C . THR A 1 81 ? -9.020 4.614 80.772 1.00 16.13 81 THR A C 1
ATOM 557 O O . THR A 1 81 ? -8.243 4.020 81.516 1.00 15.30 81 THR A O 1
ATOM 561 N N . ALA A 1 82 ? -9.498 4.068 79.657 1.00 15.82 82 ALA A N 1
ATOM 562 C CA . ALA A 1 82 ? -9.095 2.725 79.254 1.00 15.70 82 ALA A CA 1
ATOM 563 C C . ALA A 1 82 ? -7.670 2.811 78.718 1.00 15.05 82 ALA A C 1
ATOM 564 O O . ALA A 1 82 ? -6.858 1.895 78.903 1.00 11.91 82 ALA A O 1
ATOM 566 N N . ILE A 1 83 ? -7.372 3.927 78.058 1.00 13.40 83 ILE A N 1
ATOM 567 C CA . ILE A 1 83 ? -6.046 4.152 77.499 1.00 14.22 83 ILE A CA 1
ATOM 568 C C . ILE A 1 83 ? -5.047 4.311 78.640 1.00 13.42 83 ILE A C 1
ATOM 569 O O . ILE A 1 83 ? -3.905 3.875 78.537 1.00 14.28 83 ILE A O 1
ATOM 574 N N . HIS A 1 84 ? -5.481 4.941 79.725 1.00 13.72 84 HIS A N 1
ATOM 575 C CA . HIS A 1 84 ? -4.607 5.124 80.883 1.00 14.82 84 HIS A CA 1
ATOM 576 C C . HIS A 1 84 ? -4.180 3.751 81.391 1.00 14.31 84 HIS A C 1
ATOM 577 O O . HIS A 1 84 ? -2.993 3.489 81.589 1.00 14.65 84 HIS A O 1
ATOM 584 N N . HIS A 1 85 ? -5.160 2.875 81.593 1.00 14.55 85 HIS A N 1
ATOM 585 C CA . HIS A 1 85 ? -4.894 1.527 82.086 1.00 14.71 85 HIS A CA 1
ATOM 586 C C . HIS A 1 85 ? -3.991 0.737 81.153 1.00 14.57 85 HIS A C 1
ATOM 587 O O . HIS A 1 85 ? -3.130 -0.012 81.607 1.00 11.52 85 HIS A O 1
ATOM 594 N N . ARG A 1 86 ? -4.181 0.907 79.849 1.00 13.97 86 ARG A N 1
ATOM 595 C CA . ARG A 1 86 ? -3.364 0.188 78.879 1.00 14.11 86 ARG A CA 1
ATOM 596 C C . ARG A 1 86 ? -1.917 0.679 78.965 1.00 12.84 86 ARG A C 1
ATOM 597 O O . ARG A 1 86 ? -0.972 -0.113 78.913 1.00 13.22 86 ARG A O 1
ATOM 605 N N . LEU A 1 87 ? -1.742 1.989 79.082 1.00 13.81 87 LEU A N 1
ATOM 606 C CA . LEU A 1 87 ? -0.399 2.549 79.188 1.00 14.44 87 LEU A CA 1
ATOM 607 C C . LEU A 1 87 ? 0.267 2.081 80.479 1.00 14.17 87 LEU A C 1
ATOM 608 O O . LEU A 1 87 ? 1.452 1.741 80.484 1.00 14.60 87 LEU A O 1
ATOM 613 N N . HIS A 1 88 ? -0.487 2.058 81.575 1.00 14.09 88 HIS A N 1
ATOM 614 C CA . HIS A 1 88 ? 0.094 1.614 82.836 1.00 15.95 88 HIS A CA 1
ATOM 615 C C . HIS A 1 88 ? 0.584 0.170 82.705 1.00 16.35 88 HIS A C 1
ATOM 616 O O . HIS A 1 88 ? 1.666 -0.170 83.184 1.00 16.48 88 HIS A O 1
ATOM 623 N N . ALA A 1 89 ? -0.212 -0.675 82.052 1.00 17.50 89 ALA A N 1
ATOM 624 C CA . ALA A 1 89 ? 0.159 -2.075 81.861 1.00 17.91 89 ALA A CA 1
ATOM 625 C C . ALA A 1 89 ? 1.463 -2.176 81.074 1.00 17.15 89 ALA A C 1
ATOM 626 O O . ALA A 1 89 ? 2.383 -2.896 81.468 1.00 17.47 89 ALA A O 1
ATOM 628 N N . LEU A 1 90 ? 1.536 -1.451 79.959 1.00 14.92 90 LEU A N 1
ATOM 629 C CA . LEU A 1 90 ? 2.730 -1.450 79.124 1.00 14.12 90 LEU A CA 1
ATOM 630 C C . LEU A 1 90 ? 3.932 -0.947 79.918 1.00 14.93 90 LEU A C 1
ATOM 631 O O . LEU A 1 90 ? 5.031 -1.484 79.798 1.00 15.87 90 LEU A O 1
ATOM 636 N N . GLY A 1 91 ? 3.707 0.083 80.729 1.00 18.36 91 GLY A N 1
ATOM 637 C CA . GLY A 1 91 ? 4.775 0.662 81.525 1.00 19.88 91 GLY A CA 1
ATOM 638 C C . GLY A 1 91 ? 5.559 -0.337 82.354 1.00 20.20 91 GLY A C 1
ATOM 639 O O . GLY A 1 91 ? 6.741 -0.125 82.638 1.00 19.68 91 GLY A O 1
ATOM 640 N N . ALA A 1 92 ? 4.905 -1.425 82.744 1.00 20.31 92 ALA A N 1
ATOM 641 C CA . ALA A 1 92 ? 5.550 -2.460 83.545 1.00 21.36 92 ALA A CA 1
ATOM 642 C C . ALA A 1 92 ? 6.690 -3.126 82.780 1.00 22.77 92 ALA A C 1
ATOM 643 O O . ALA A 1 92 ? 7.581 -3.729 83.380 1.00 22.78 92 ALA A O 1
ATOM 645 N N . HIS A 1 93 ? 6.668 -3.006 81.455 1.00 18.08 93 HIS A N 1
ATOM 646 C CA . HIS A 1 93 ? 7.698 -3.615 80.617 1.00 18.58 93 HIS A CA 1
ATOM 647 C C . HIS A 1 93 ? 8.804 -2.659 80.191 1.00 17.89 93 HIS A C 1
ATOM 648 O O . HIS A 1 93 ? 9.711 -3.048 79.451 1.00 18.76 93 HIS A O 1
ATOM 655 N N . LEU A 1 94 ? 8.739 -1.413 80.653 1.00 16.90 94 LEU A N 1
ATOM 656 C CA . LEU A 1 94 ? 9.745 -0.422 80.275 1.00 17.78 94 LEU A CA 1
ATOM 657 C C . LEU A 1 94 ? 10.582 0.059 81.452 1.00 17.04 94 LEU A C 1
ATOM 658 O O . LEU A 1 94 ? 10.082 0.192 82.569 1.00 15.42 94 LEU A O 1
ATOM 663 N N . SER A 1 95 ? 11.858 0.321 81.192 1.00 24.54 95 SER A N 1
ATOM 664 C CA . SER A 1 95 ? 12.752 0.823 82.226 1.00 25.01 95 SER A CA 1
ATOM 665 C C . SER A 1 95 ? 12.398 2.295 82.396 1.00 25.56 95 SER A C 1
ATOM 666 O O . SER A 1 95 ? 11.620 2.840 81.609 1.00 24.30 95 SER A O 1
ATOM 669 N N . ALA A 1 96 ? 12.962 2.942 83.411 1.00 15.85 96 ALA A N 1
ATOM 670 C CA . ALA A 1 96 ? 12.673 4.351 83.637 1.00 16.71 96 ALA A CA 1
ATOM 671 C C . ALA A 1 96 ? 13.177 5.191 82.468 1.00 16.96 96 ALA A C 1
ATOM 672 O O . ALA A 1 96 ? 12.538 6.165 82.069 1.00 18.11 96 ALA A O 1
ATOM 674 N N . GLU A 1 97 ? 14.322 4.811 81.916 1.00 18.00 97 GLU A N 1
ATOM 675 C CA . GLU A 1 97 ? 14.897 5.533 80.789 1.00 19.15 97 GLU A CA 1
ATOM 676 C C . GLU A 1 97 ? 14.071 5.315 79.522 1.00 18.61 97 GLU A C 1
ATOM 677 O O . GLU A 1 97 ? 13.923 6.223 78.706 1.00 16.61 97 GLU A O 1
ATOM 683 N N . GLU A 1 98 ? 13.538 4.108 79.359 1.00 22.03 98 GLU A N 1
ATOM 684 C CA . GLU A 1 98 ? 12.728 3.787 78.189 1.00 20.73 98 GLU A CA 1
ATOM 685 C C . GLU A 1 98 ? 11.375 4.488 78.261 1.00 19.79 98 GLU A C 1
ATOM 686 O O . GLU A 1 98 ? 10.875 4.983 77.250 1.00 19.83 98 GLU A O 1
ATOM 692 N N . ARG A 1 99 ? 10.789 4.534 79.457 1.00 16.90 99 ARG A N 1
ATOM 693 C CA . ARG A 1 99 ? 9.502 5.196 79.656 1.00 16.79 99 ARG A CA 1
ATOM 694 C C . ARG A 1 99 ? 9.641 6.658 79.248 1.00 18.22 99 ARG A C 1
ATOM 695 O O . ARG A 1 99 ? 8.726 7.248 78.673 1.00 17.80 99 ARG A O 1
ATOM 703 N N . GLN A 1 100 ? 10.799 7.232 79.562 1.00 19.23 100 GLN A N 1
ATOM 704 C CA . GLN A 1 100 ? 11.086 8.624 79.250 1.00 19.42 100 GLN A CA 1
ATOM 705 C C . GLN A 1 100 ? 11.200 8.836 77.747 1.00 17.53 100 GLN A C 1
ATOM 706 O O . GLN A 1 100 ? 10.650 9.793 77.205 1.00 18.79 100 GLN A O 1
ATOM 712 N N . ALA A 1 101 ? 11.923 7.945 77.078 1.00 16.90 101 ALA A N 1
ATOM 713 C CA . ALA A 1 101 ? 12.094 8.054 75.635 1.00 15.52 101 ALA A CA 1
ATOM 714 C C . ALA A 1 101 ? 10.737 7.971 74.939 1.00 15.66 101 ALA A C 1
ATOM 715 O O . ALA A 1 101 ? 10.472 8.709 73.992 1.00 15.09 101 ALA A O 1
ATOM 717 N N . VAL A 1 102 ? 9.881 7.073 75.415 1.00 14.77 102 VAL A N 1
ATOM 718 C CA . VAL A 1 102 ? 8.559 6.913 74.823 1.00 16.09 102 VAL A CA 1
ATOM 719 C C . VAL A 1 102 ? 7.754 8.193 74.989 1.00 15.84 102 VAL A C 1
ATOM 720 O O . VAL A 1 102 ? 7.163 8.695 74.032 1.00 16.41 102 VAL A O 1
ATOM 724 N N . ALA A 1 103 ? 7.744 8.731 76.204 1.00 15.73 103 ALA A N 1
ATOM 725 C CA . ALA A 1 103 ? 7.011 9.959 76.473 1.00 15.47 103 ALA A CA 1
ATOM 726 C C . ALA A 1 103 ? 7.581 11.132 75.671 1.00 16.17 103 ALA A C 1
ATOM 727 O O . ALA A 1 103 ? 6.847 12.044 75.300 1.00 15.85 103 ALA A O 1
ATOM 729 N N . ASP A 1 104 ? 8.884 11.111 75.400 1.00 17.16 104 ASP A N 1
ATOM 730 C CA . ASP A 1 104 ? 9.495 12.199 74.639 1.00 18.53 104 ASP A CA 1
ATOM 731 C C . ASP A 1 104 ? 9.132 12.185 73.154 1.00 19.01 104 ASP A C 1
ATOM 732 O O . ASP A 1 104 ? 9.087 13.238 72.514 1.00 18.84 104 ASP A O 1
ATOM 737 N N . GLY A 1 105 ? 8.871 11.002 72.602 1.00 18.25 105 GLY A N 1
ATOM 738 C CA . GLY A 1 105 ? 8.555 10.929 71.185 1.00 17.38 105 GLY A CA 1
ATOM 739 C C . GLY A 1 105 ? 7.150 10.512 70.796 1.00 16.90 105 GLY A C 1
ATOM 740 O O . GLY A 1 105 ? 6.838 10.454 69.609 1.00 15.54 105 GLY A O 1
ATOM 741 N N . LEU A 1 106 ? 6.295 10.229 71.773 1.00 12.01 106 LEU A N 1
ATOM 742 C CA . LEU A 1 106 ? 4.936 9.804 71.463 1.00 12.55 106 LEU A CA 1
ATOM 743 C C . LEU A 1 106 ? 3.846 10.739 71.971 1.00 13.92 106 LEU A C 1
ATOM 744 O O . LEU A 1 106 ? 3.855 11.147 73.133 1.00 13.04 106 LEU A O 1
ATOM 749 N N . LEU A 1 107 ? 2.911 11.079 71.086 1.00 13.89 107 LEU A N 1
ATOM 750 C CA . LEU A 1 107 ? 1.778 11.925 71.445 1.00 13.93 107 LEU A CA 1
ATOM 751 C C . LEU A 1 107 ? 0.517 11.099 71.245 1.00 12.94 107 LEU A C 1
ATOM 752 O O . LEU A 1 107 ? 0.321 10.507 70.182 1.00 12.16 107 LEU A O 1
ATOM 757 N N . ILE A 1 108 ? -0.323 11.040 72.271 1.00 11.61 108 ILE A N 1
ATOM 758 C CA . ILE A 1 108 ? -1.574 10.299 72.191 1.00 11.85 108 ILE A CA 1
ATOM 759 C C . ILE A 1 108 ? -2.721 11.275 72.410 1.00 12.69 108 ILE A C 1
ATOM 760 O O . ILE A 1 108 ? -2.898 11.811 73.507 1.00 11.93 108 ILE A O 1
ATOM 765 N N . GLN A 1 109 ? -3.493 11.501 71.352 1.00 7.95 109 GLN A N 1
ATOM 766 C CA . GLN A 1 109 ? -4.620 12.423 71.390 1.00 9.82 109 GLN A CA 1
ATOM 767 C C . GLN A 1 109 ? -5.935 11.674 71.196 1.00 9.83 109 GLN A C 1
ATOM 768 O O . GLN A 1 109 ? -6.244 11.225 70.092 1.00 9.06 109 GLN A O 1
ATOM 774 N N . PRO A 1 110 ? -6.715 11.508 72.279 1.00 13.01 110 PRO A N 1
ATOM 775 C CA . PRO A 1 110 ? -8.003 10.810 72.217 1.00 12.04 110 PRO A CA 1
ATOM 776 C C . PRO A 1 110 ? -8.987 11.590 71.346 1.00 13.23 110 PRO A C 1
ATOM 777 O O . PRO A 1 110 ? -9.059 12.814 71.433 1.00 13.50 110 PRO A O 1
ATOM 781 N N . LEU A 1 111 ? -9.738 10.877 70.513 1.00 11.95 111 LEU A N 1
ATOM 782 C CA . LEU A 1 111 ? -10.710 11.510 69.634 1.00 11.66 111 LEU A CA 1
ATOM 783 C C . LEU A 1 111 ? -12.087 10.865 69.731 1.00 9.90 111 LEU A C 1
ATOM 784 O O . LEU A 1 111 ? -12.917 11.053 68.845 1.00 11.47 111 LEU A O 1
ATOM 789 N N . ILE A 1 112 ? -12.342 10.097 70.789 1.00 10.41 112 ILE A N 1
ATOM 790 C CA . ILE A 1 112 ? -13.653 9.467 70.908 1.00 10.65 112 ILE A CA 1
ATOM 791 C C . ILE A 1 112 ? -14.721 10.560 70.988 1.00 11.74 112 ILE A C 1
ATOM 792 O O . ILE A 1 112 ? -14.614 11.495 71.785 1.00 8.94 112 ILE A O 1
ATOM 797 N N . GLY A 1 113 ? -15.731 10.454 70.128 1.00 11.59 113 GLY A N 1
ATOM 798 C CA . GLY A 1 113 ? -16.801 11.442 70.108 1.00 11.77 113 GLY A CA 1
ATOM 799 C C . GLY A 1 113 ? -16.457 12.749 69.407 1.00 11.76 113 GLY A C 1
ATOM 800 O O . GLY A 1 113 ? -17.297 13.650 69.341 1.00 9.95 113 GLY A O 1
ATOM 801 N N . SER A 1 114 ? -15.233 12.860 68.883 1.00 10.62 114 SER A N 1
ATOM 802 C CA . SER A 1 114 ? -14.795 14.075 68.190 1.00 11.17 114 SER A CA 1
ATOM 803 C C . SER A 1 114 ? -15.272 14.122 66.738 1.00 11.27 114 SER A C 1
ATOM 804 O O . SER A 1 114 ? -15.228 15.170 66.093 1.00 11.03 114 SER A O 1
ATOM 807 N N . LEU A 1 115 ? -15.707 12.974 66.232 1.00 12.47 115 LEU A N 1
ATOM 808 C CA . LEU A 1 115 ? -16.218 12.841 64.866 1.00 12.88 115 LEU A CA 1
ATOM 809 C C . LEU A 1 115 ? -15.305 13.381 63.759 1.00 12.57 115 LEU A C 1
ATOM 810 O O . LEU A 1 115 ? -15.682 14.282 63.006 1.00 10.36 115 LEU A O 1
ATOM 815 N N . PRO A 1 116 ? -14.091 12.830 63.641 1.00 13.85 116 PRO A N 1
ATOM 816 C CA . PRO A 1 116 ? -13.163 13.288 62.603 1.00 13.80 116 PRO A CA 1
ATOM 817 C C . PRO A 1 116 ? -13.672 12.835 61.230 1.00 14.88 116 PRO A C 1
ATOM 818 O O . PRO A 1 116 ? -14.163 11.718 61.089 1.00 15.15 116 PRO A O 1
ATOM 822 N N . ASN A 1 117 ? -13.574 13.709 60.234 1.00 14.48 117 ASN A N 1
ATOM 823 C CA . ASN A 1 117 ? -13.989 13.380 58.871 1.00 13.39 117 ASN A CA 1
ATOM 824 C C . ASN A 1 117 ? -12.909 13.916 57.938 1.00 13.09 117 ASN A C 1
ATOM 825 O O . ASN A 1 117 ? -12.839 15.116 57.676 1.00 14.89 117 ASN A O 1
ATOM 830 N N . ILE A 1 118 ? -12.060 13.021 57.444 1.00 9.23 118 ILE A N 1
ATOM 831 C CA . ILE A 1 118 ? -10.969 13.432 56.578 1.00 9.77 118 ILE A CA 1
ATOM 832 C C . ILE A 1 118 ? -11.441 14.075 55.272 1.00 9.75 118 ILE A C 1
ATOM 833 O O . ILE A 1 118 ? -10.672 14.777 54.614 1.00 10.80 118 ILE A O 1
ATOM 838 N N . MET A 1 119 ? -12.701 13.851 54.905 1.00 13.65 119 MET A N 1
ATOM 839 C CA . MET A 1 119 ? -13.246 14.445 53.684 1.00 14.90 119 MET A CA 1
ATOM 840 C C . MET A 1 119 ? -13.691 15.889 53.931 1.00 15.98 119 MET A C 1
ATOM 841 O O . MET A 1 119 ? -14.082 16.597 52.999 1.00 14.30 119 MET A O 1
ATOM 846 N N . ALA A 1 120 ? -13.635 16.314 55.191 1.00 13.42 120 ALA A N 1
ATOM 847 C CA . ALA A 1 120 ? -13.998 17.677 55.572 1.00 15.11 120 ALA A CA 1
ATOM 848 C C . ALA A 1 120 ? -12.711 18.505 55.679 1.00 16.29 120 ALA A C 1
ATOM 849 O O . ALA A 1 120 ? -11.739 18.074 56.297 1.00 14.37 120 ALA A O 1
ATOM 851 N N . PRO A 1 121 ? -12.697 19.710 55.084 1.00 17.43 121 PRO A N 1
ATOM 852 C CA . PRO A 1 121 ? -11.527 20.594 55.107 1.00 19.10 121 PRO A CA 1
ATOM 853 C C . PRO A 1 121 ? -10.925 20.793 56.492 1.00 19.36 121 PRO A C 1
ATOM 854 O O . PRO A 1 121 ? -9.707 20.736 56.659 1.00 20.20 121 PRO A O 1
ATOM 858 N N . GLU A 1 122 ? -11.787 21.027 57.478 1.00 17.62 122 GLU A N 1
ATOM 859 C CA . GLU A 1 122 ? -11.351 21.250 58.850 1.00 19.05 122 GLU A CA 1
ATOM 860 C C . GLU A 1 122 ? -10.484 20.118 59.390 1.00 17.02 122 GLU A C 1
ATOM 861 O O . GLU A 1 122 ? -9.449 20.364 60.011 1.00 18.32 122 GLU A O 1
ATOM 867 N N . TRP A 1 123 ? -10.903 18.880 59.152 1.00 13.70 123 TRP A N 1
ATOM 868 C CA . TRP A 1 123 ? -10.148 17.733 59.635 1.00 13.63 123 TRP A CA 1
ATOM 869 C C . TRP A 1 123 ? -8.951 17.362 58.775 1.00 12.59 123 TRP A C 1
ATOM 870 O O . TRP A 1 123 ? -7.919 16.940 59.299 1.00 13.42 123 TRP A O 1
ATOM 881 N N . PHE A 1 124 ? -9.066 17.507 57.460 1.00 13.15 124 PHE A N 1
ATOM 882 C CA . PHE A 1 124 ? -7.922 17.195 56.611 1.00 12.49 124 PHE A CA 1
ATOM 883 C C . PHE A 1 124 ? -6.785 18.151 56.965 1.00 12.11 124 PHE A C 1
ATOM 884 O O . PHE A 1 124 ? -5.630 17.749 57.079 1.00 10.33 124 PHE A O 1
ATOM 892 N N . ASP A 1 125 ? -7.130 19.425 57.124 1.00 12.06 125 ASP A N 1
ATOM 893 C CA . ASP A 1 125 ? -6.161 20.462 57.464 1.00 14.89 125 ASP A CA 1
ATOM 894 C C . ASP A 1 125 ? -5.494 20.172 58.812 1.00 14.02 125 ASP A C 1
ATOM 895 O O . ASP A 1 125 ? -4.265 20.246 58.945 1.00 14.03 125 ASP A O 1
ATOM 900 N N . GLY A 1 126 ? -6.317 19.844 59.801 1.00 12.60 126 GLY A N 1
ATOM 901 C CA . GLY A 1 126 ? -5.816 19.550 61.135 1.00 13.15 126 GLY A CA 1
ATOM 902 C C . GLY A 1 126 ? -4.923 18.323 61.171 1.00 11.87 126 GLY A C 1
ATOM 903 O O . GLY A 1 126 ? -3.868 18.335 61.803 1.00 12.10 126 GLY A O 1
ATOM 904 N N . LEU A 1 127 ? -5.346 17.258 60.500 1.00 12.28 127 LEU A N 1
ATOM 905 C CA . LEU A 1 127 ? -4.561 16.033 60.464 1.00 11.83 127 LEU A CA 1
ATOM 906 C C . LEU A 1 127 ? -3.241 16.271 59.749 1.00 12.52 127 LEU A C 1
ATOM 907 O O . LEU A 1 127 ? -2.196 15.782 60.183 1.00 10.23 127 LEU A O 1
ATOM 912 N N . LYS A 1 128 ? -3.277 17.029 58.654 1.00 10.22 128 LYS A N 1
ATOM 913 C CA . LYS A 1 128 ? -2.041 17.298 57.933 1.00 12.05 128 LYS A CA 1
ATOM 914 C C . LYS A 1 128 ? -1.099 18.088 58.834 1.00 11.06 128 LYS A C 1
ATOM 915 O O . LYS A 1 128 ? 0.098 17.814 58.877 1.00 11.82 128 LYS A O 1
ATOM 921 N N . ARG A 1 129 ? -1.640 19.064 59.559 1.00 11.02 129 ARG A N 1
ATOM 922 C CA . ARG A 1 129 ? -0.809 19.873 60.443 1.00 11.84 129 ARG A CA 1
ATOM 923 C C . ARG A 1 129 ? -0.224 19.019 61.565 1.00 11.39 129 ARG A C 1
ATOM 924 O O . ARG A 1 129 ? 0.911 19.239 61.995 1.00 10.87 129 ARG A O 1
ATOM 932 N N . ALA A 1 130 ? -1.004 18.047 62.030 1.00 14.21 130 ALA A N 1
ATOM 933 C CA . ALA A 1 130 ? -0.569 17.157 63.105 1.00 13.27 130 ALA A CA 1
ATOM 934 C C . ALA A 1 130 ? 0.474 16.156 62.620 1.00 11.93 130 ALA A C 1
ATOM 935 O O . ALA A 1 130 ? 1.195 15.572 63.423 1.00 12.84 130 ALA A O 1
ATOM 937 N N . ALA A 1 131 ? 0.558 15.968 61.305 1.00 7.37 131 ALA A N 1
ATOM 938 C CA . ALA A 1 131 ? 1.527 15.037 60.730 1.00 8.80 131 ALA A CA 1
ATOM 939 C C . ALA A 1 131 ? 2.883 15.688 60.466 1.00 8.72 131 ALA A C 1
ATOM 940 O O . ALA A 1 131 ? 3.900 15.001 60.360 1.00 8.19 131 ALA A O 1
ATOM 942 N N . GLU A 1 132 ? 2.902 17.013 60.363 1.00 10.40 132 GLU A N 1
ATOM 943 C CA . GLU A 1 132 ? 4.143 17.732 60.098 1.00 10.80 132 GLU A CA 1
ATOM 944 C C . GLU A 1 132 ? 5.191 17.504 61.176 1.00 12.80 132 GLU A C 1
ATOM 945 O O . GLU A 1 132 ? 4.895 17.573 62.370 1.00 11.95 132 GLU A O 1
ATOM 951 N N . GLY A 1 133 ? 6.414 17.221 60.737 1.00 15.77 133 GLY A N 1
ATOM 952 C CA . GLY A 1 133 ? 7.504 16.975 61.657 1.00 16.21 133 GLY A CA 1
ATOM 953 C C . GLY A 1 133 ? 7.480 15.593 62.284 1.00 16.46 133 GLY A C 1
ATOM 954 O O . GLY A 1 133 ? 8.374 15.252 63.053 1.00 17.03 133 GLY A O 1
ATOM 955 N N . ARG A 1 134 ? 6.477 14.783 61.955 1.00 12.40 134 ARG A N 1
ATOM 956 C CA . ARG A 1 134 ? 6.391 13.448 62.541 1.00 10.83 134 ARG A CA 1
ATOM 957 C C . ARG A 1 134 ? 6.741 12.324 61.574 1.00 10.16 134 ARG A C 1
ATOM 958 O O . ARG A 1 134 ? 6.724 12.507 60.355 1.00 10.47 134 ARG A O 1
ATOM 966 N N . ARG A 1 135 ? 7.078 11.160 62.118 1.00 9.78 135 ARG A N 1
ATOM 967 C CA . ARG A 1 135 ? 7.445 10.032 61.270 1.00 10.33 135 ARG A CA 1
ATOM 968 C C . ARG A 1 135 ? 6.295 9.052 61.082 1.00 10.85 135 ARG A C 1
ATOM 969 O O . ARG A 1 135 ? 6.212 8.385 60.052 1.00 11.02 135 ARG A O 1
ATOM 977 N N . LEU A 1 136 ? 5.414 8.961 62.075 1.00 10.26 136 LEU A N 1
ATOM 978 C CA . LEU A 1 136 ? 4.268 8.062 61.973 1.00 10.30 136 LEU A CA 1
ATOM 979 C C . LEU A 1 136 ? 3.013 8.574 62.665 1.00 10.91 136 LEU A C 1
ATOM 980 O O . LEU A 1 136 ? 3.074 9.133 63.768 1.00 8.39 136 LEU A O 1
ATOM 985 N N . MET A 1 137 ? 1.880 8.361 61.998 1.00 8.84 137 MET A N 1
ATOM 986 C CA . MET A 1 137 ? 0.559 8.724 62.497 1.00 8.24 137 MET A CA 1
ATOM 987 C C . MET A 1 137 ? -0.300 7.462 62.439 1.00 10.25 137 MET A C 1
ATOM 988 O O . MET A 1 137 ? -0.401 6.829 61.387 1.00 9.23 137 MET A O 1
ATOM 993 N N . VAL A 1 138 ? -0.919 7.102 63.562 1.00 9.07 138 VAL A N 1
ATOM 994 C CA . VAL A 1 138 ? -1.770 5.914 63.629 1.00 9.01 138 VAL A CA 1
ATOM 995 C C . VAL A 1 138 ? -3.234 6.274 63.885 1.00 9.41 138 VAL A C 1
ATOM 996 O O . VAL A 1 138 ? -3.549 6.928 64.882 1.00 7.03 138 VAL A O 1
ATOM 1000 N N . LEU A 1 139 ? -4.117 5.839 62.984 1.00 9.74 139 LEU A N 1
ATOM 1001 C CA . LEU A 1 139 ? -5.557 6.103 63.093 1.00 10.30 139 LEU A CA 1
ATOM 1002 C C . LEU A 1 139 ? -6.249 4.812 63.544 1.00 11.83 139 LEU A C 1
ATOM 1003 O O . LEU A 1 139 ? -6.160 3.782 62.871 1.00 11.58 139 LEU A O 1
ATOM 1008 N N . ASP A 1 140 ? -6.954 4.882 64.670 1.00 9.77 140 ASP A N 1
ATOM 1009 C CA . ASP A 1 140 ? -7.609 3.709 65.246 1.00 11.40 140 ASP A CA 1
ATOM 1010 C C . ASP A 1 140 ? -9.088 3.914 65.637 1.00 10.75 140 ASP A C 1
ATOM 1011 O O . ASP A 1 140 ? -9.370 4.479 66.691 1.00 11.19 140 ASP A O 1
ATOM 1016 N N . THR A 1 141 ? -10.040 3.476 64.804 1.00 11.39 141 THR A N 1
ATOM 1017 C CA . THR A 1 141 ? -9.788 2.814 63.521 1.00 10.70 141 THR A CA 1
ATOM 1018 C C . THR A 1 141 ? -10.312 3.688 62.369 1.00 11.46 141 THR A C 1
ATOM 1019 O O . THR A 1 141 ? -11.024 4.674 62.593 1.00 10.19 141 THR A O 1
ATOM 1023 N N . LEU A 1 142 ? -9.969 3.305 61.142 1.00 8.86 142 LEU A N 1
ATOM 1024 C CA . LEU A 1 142 ? -10.375 4.041 59.936 1.00 7.14 142 LEU A CA 1
ATOM 1025 C C . LEU A 1 142 ? -11.843 4.441 59.910 1.00 8.65 142 LEU A C 1
ATOM 1026 O O . LEU A 1 142 ? -12.180 5.556 59.515 1.00 8.08 142 LEU A O 1
ATOM 1031 N N . ARG A 1 143 ? -12.711 3.522 60.325 1.00 10.60 143 ARG A N 1
ATOM 1032 C CA . ARG A 1 143 ? -14.154 3.751 60.333 1.00 11.67 143 ARG A CA 1
ATOM 1033 C C . ARG A 1 143 ? -14.567 5.062 60.986 1.00 11.27 143 ARG A C 1
ATOM 1034 O O . ARG A 1 143 ? -15.552 5.679 60.584 1.00 10.67 143 ARG A O 1
ATOM 1042 N N . ARG A 1 144 ? -13.814 5.496 61.989 1.00 12.14 144 ARG A N 1
ATOM 1043 C CA . ARG A 1 144 ? -14.158 6.724 62.681 1.00 13.94 144 ARG A CA 1
ATOM 1044 C C . ARG A 1 144 ? -13.566 7.997 62.096 1.00 13.12 144 ARG A C 1
ATOM 1045 O O . ARG A 1 144 ? -13.719 9.064 62.684 1.00 12.39 144 ARG A O 1
ATOM 1053 N N . PHE A 1 145 ? -12.911 7.892 60.939 1.00 10.10 145 PHE A N 1
ATOM 1054 C CA . PHE A 1 145 ? -12.315 9.067 60.303 1.00 9.81 145 PHE A CA 1
ATOM 1055 C C . PHE A 1 145 ? -12.961 9.427 58.964 1.00 9.92 145 PHE A C 1
ATOM 1056 O O . PHE A 1 145 ? -12.447 10.265 58.226 1.00 9.76 145 PHE A O 1
ATOM 1064 N N . HIS A 1 146 ? -14.086 8.792 58.657 1.00 12.47 146 HIS A N 1
ATOM 1065 C CA . HIS A 1 146 ? -14.809 9.085 57.425 1.00 13.12 146 HIS A CA 1
ATOM 1066 C C . HIS A 1 146 ? -16.262 8.668 57.594 1.00 14.35 146 HIS A C 1
ATOM 1067 O O . HIS A 1 146 ? -16.597 7.903 58.508 1.00 12.03 146 HIS A O 1
ATOM 1074 N N . ILE A 1 147 ? -17.123 9.181 56.721 1.00 13.47 147 ILE A N 1
ATOM 1075 C CA . ILE A 1 147 ? -18.543 8.880 56.787 1.00 14.36 147 ILE A CA 1
ATOM 1076 C C . ILE A 1 147 ? -19.038 8.239 55.498 1.00 16.83 147 ILE A C 1
ATOM 1077 O O . ILE A 1 147 ? -20.227 8.320 55.175 1.00 16.21 147 ILE A O 1
ATOM 1082 N N . GLU A 1 148 ? -18.130 7.599 54.767 1.00 15.97 148 GLU A N 1
ATOM 1083 C CA . GLU A 1 148 ? -18.496 6.955 53.512 1.00 17.55 148 GLU A CA 1
ATOM 1084 C C . GLU A 1 148 ? -18.857 5.492 53.719 1.00 18.84 148 GLU A C 1
ATOM 1085 O O . GLU A 1 148 ? -18.776 4.957 54.827 1.00 19.35 148 GLU A O 1
ATOM 1091 N N . GLU A 1 149 ? -19.250 4.857 52.623 1.00 18.51 149 GLU A N 1
ATOM 1092 C CA . GLU A 1 149 ? -19.598 3.446 52.597 1.00 19.63 149 GLU A CA 1
ATOM 1093 C C . GLU A 1 149 ? -18.258 2.774 52.278 1.00 21.37 149 GLU A C 1
ATOM 1094 O O . GLU A 1 149 ? -17.694 3.011 51.209 1.00 20.14 149 GLU A O 1
ATOM 1100 N N . GLU A 1 150 ? -17.736 1.959 53.194 1.00 20.81 150 GLU A N 1
ATOM 1101 C CA . GLU A 1 150 ? -16.442 1.318 52.964 1.00 22.26 150 GLU A CA 1
ATOM 1102 C C . GLU A 1 150 ? -16.475 0.312 51.815 1.00 23.54 150 GLU A C 1
ATOM 1103 O O . GLU A 1 150 ? -15.450 -0.270 51.461 1.00 21.63 150 GLU A O 1
ATOM 1109 N N . ASN A 1 151 ? -17.655 0.143 51.222 1.00 28.41 151 ASN A N 1
ATOM 1110 C CA . ASN A 1 151 ? -17.849 -0.786 50.113 1.00 29.74 151 ASN A CA 1
ATOM 1111 C C . ASN A 1 151 ? -17.836 -0.063 48.768 1.00 27.85 151 ASN A C 1
ATOM 1112 O O . ASN A 1 151 ? -17.841 -0.702 47.714 1.00 26.88 151 ASN A O 1
ATOM 1117 N N . ALA A 1 152 ? -17.835 1.268 48.811 1.00 20.29 152 ALA A N 1
ATOM 1118 C CA . ALA A 1 152 ? -17.825 2.080 47.596 1.00 19.12 152 ALA A CA 1
ATOM 1119 C C . ALA A 1 152 ? -16.386 2.449 47.230 1.00 17.95 152 ALA A C 1
ATOM 1120 O O . ALA A 1 152 ? -15.736 3.228 47.927 1.00 16.20 152 ALA A O 1
ATOM 1122 N N . SER A 1 153 ? -15.895 1.886 46.130 1.00 16.04 153 SER A N 1
ATOM 1123 C CA . SER A 1 153 ? -14.524 2.122 45.690 1.00 15.19 153 SER A CA 1
ATOM 1124 C C . SER A 1 153 ? -14.183 3.571 45.401 1.00 13.12 153 SER A C 1
ATOM 1125 O O . SER A 1 153 ? -13.062 3.999 45.649 1.00 13.70 153 SER A O 1
ATOM 1128 N N . GLY A 1 154 ? -15.138 4.324 44.868 1.00 13.07 154 GLY A N 1
ATOM 1129 C CA . GLY A 1 154 ? -14.879 5.719 44.559 1.00 13.61 154 GLY A CA 1
ATOM 1130 C C . GLY A 1 154 ? -14.639 6.533 45.816 1.00 13.82 154 GLY A C 1
ATOM 1131 O O . GLY A 1 154 ? -13.572 7.126 45.989 1.00 13.00 154 GLY A O 1
ATOM 1132 N N . PRO A 1 155 ? -15.629 6.588 46.716 1.00 11.95 155 PRO A N 1
ATOM 1133 C CA . PRO A 1 155 ? -15.480 7.347 47.956 1.00 12.83 155 PRO A CA 1
ATOM 1134 C C . PRO A 1 155 ? -14.259 6.907 48.766 1.00 12.74 155 PRO A C 1
ATOM 1135 O O . PRO A 1 155 ? -13.563 7.743 49.343 1.00 13.60 155 PRO A O 1
ATOM 1139 N N . MET A 1 156 ? -13.990 5.605 48.802 1.00 13.37 156 MET A N 1
ATOM 1140 C CA . MET A 1 156 ? -12.848 5.115 49.567 1.00 13.85 156 MET A CA 1
ATOM 1141 C C . MET A 1 156 ? -11.514 5.476 48.920 1.00 15.28 156 MET A C 1
ATOM 1142 O O . MET A 1 156 ? -10.509 5.661 49.615 1.00 12.69 156 MET A O 1
ATOM 1147 N N . ALA A 1 157 ? -11.502 5.581 47.593 1.00 14.64 157 ALA A N 1
ATOM 1148 C CA . ALA A 1 157 ? -10.285 5.964 46.891 1.00 16.45 157 ALA A CA 1
ATOM 1149 C C . ALA A 1 157 ? -9.958 7.409 47.286 1.00 15.05 157 ALA A C 1
ATOM 1150 O O . ALA A 1 157 ? -8.791 7.801 47.324 1.00 15.45 157 ALA A O 1
ATOM 1152 N N . GLN A 1 158 ? -10.996 8.193 47.573 1.00 11.65 158 GLN A N 1
ATOM 1153 C CA . GLN A 1 158 ? -10.818 9.587 47.979 1.00 11.03 158 GLN A CA 1
ATOM 1154 C C . GLN A 1 158 ? -10.324 9.642 49.427 1.00 11.12 158 GLN A C 1
ATOM 1155 O O . GLN A 1 158 ? -9.411 10.397 49.750 1.00 9.41 158 GLN A O 1
ATOM 1161 N N . VAL A 1 159 ? -10.934 8.840 50.294 1.00 13.56 159 VAL A N 1
ATOM 1162 C CA . VAL A 1 159 ? -10.542 8.808 51.698 1.00 13.66 159 VAL A CA 1
ATOM 1163 C C . VAL A 1 159 ? -9.090 8.363 51.837 1.00 13.95 159 VAL A C 1
ATOM 1164 O O . VAL A 1 159 ? -8.304 8.996 52.533 1.00 14.70 159 VAL A O 1
ATOM 1168 N N . ILE A 1 160 ? -8.732 7.278 51.165 1.00 10.82 160 ILE A N 1
ATOM 1169 C CA . ILE A 1 160 ? -7.370 6.772 51.239 1.00 10.94 160 ILE A CA 1
ATOM 1170 C C . ILE A 1 160 ? -6.409 7.722 50.528 1.00 10.86 160 ILE A C 1
ATOM 1171 O O . ILE A 1 160 ? -5.279 7.917 50.971 1.00 10.14 160 ILE A O 1
ATOM 1176 N N . GLY A 1 161 ? -6.872 8.308 49.426 1.00 7.68 161 GLY A N 1
ATOM 1177 C CA . GLY A 1 161 ? -6.053 9.238 48.670 1.00 8.45 161 GLY A CA 1
ATOM 1178 C C . GLY A 1 161 ? -5.647 10.435 49.511 1.00 8.77 161 GLY A C 1
ATOM 1179 O O . GLY A 1 161 ? -4.544 10.964 49.369 1.00 9.60 161 GLY A O 1
ATOM 1180 N N . ARG A 1 162 ? -6.536 10.882 50.387 1.00 10.46 162 ARG A N 1
ATOM 1181 C CA . ARG A 1 162 ? -6.197 12.014 51.231 1.00 11.17 162 ARG A CA 1
ATOM 1182 C C . ARG A 1 162 ? -5.116 11.620 52.237 1.00 10.96 162 ARG A C 1
ATOM 1183 O O . ARG A 1 162 ? -4.280 12.441 52.614 1.00 8.88 162 ARG A O 1
ATOM 1191 N N . MET A 1 163 ? -5.118 10.365 52.671 1.00 9.54 163 MET A N 1
ATOM 1192 C CA . MET A 1 163 ? -4.078 9.939 53.599 1.00 11.43 163 MET A CA 1
ATOM 1193 C C . MET A 1 163 ? -2.750 9.896 52.847 1.00 10.37 163 MET A C 1
ATOM 1194 O O . MET A 1 163 ? -1.706 10.234 53.403 1.00 11.14 163 MET A O 1
ATOM 1199 N N . GLU A 1 164 ? -2.791 9.497 51.577 1.00 8.63 164 GLU A N 1
ATOM 1200 C CA . GLU A 1 164 ? -1.567 9.437 50.772 1.00 8.08 164 GLU A CA 1
ATOM 1201 C C . GLU A 1 164 ? -1.026 10.857 50.580 1.00 9.01 164 GLU A C 1
ATOM 1202 O O . GLU A 1 164 ? 0.189 11.075 50.579 1.00 8.99 164 GLU A O 1
ATOM 1208 N N . ALA A 1 165 ? -1.938 11.815 50.418 1.00 8.79 165 ALA A N 1
ATOM 1209 C CA . ALA A 1 165 ? -1.567 13.219 50.235 1.00 7.55 165 ALA A CA 1
ATOM 1210 C C . ALA A 1 165 ? -0.834 13.740 51.481 1.00 8.04 165 ALA A C 1
ATOM 1211 O O . ALA A 1 165 ? 0.227 14.371 51.384 1.00 7.84 165 ALA A O 1
ATOM 1213 N N . ILE A 1 166 ? -1.395 13.470 52.654 1.00 7.26 166 ILE A N 1
ATOM 1214 C CA . ILE A 1 166 ? -0.766 13.905 53.896 1.00 9.90 166 ILE A CA 1
ATOM 1215 C C . ILE A 1 166 ? 0.620 13.277 54.058 1.00 10.15 166 ILE A C 1
ATOM 1216 O O . ILE A 1 166 ? 1.596 13.979 54.344 1.00 10.36 166 ILE A O 1
ATOM 1221 N N . ALA A 1 167 ? 0.705 11.961 53.856 1.00 9.24 167 ALA A N 1
ATOM 1222 C CA . ALA A 1 167 ? 1.969 11.240 54.002 1.00 9.53 167 ALA A CA 1
ATOM 1223 C C . ALA A 1 167 ? 3.041 11.690 53.021 1.00 10.65 167 ALA A C 1
ATOM 1224 O O . ALA A 1 167 ? 4.195 11.888 53.401 1.00 11.03 167 ALA A O 1
ATOM 1226 N N . ALA A 1 168 ? 2.663 11.851 51.757 1.00 10.29 168 ALA A N 1
ATOM 1227 C CA . ALA A 1 168 ? 3.608 12.271 50.727 1.00 10.07 168 ALA A CA 1
ATOM 1228 C C . ALA A 1 168 ? 4.106 13.706 50.911 1.00 11.11 168 ALA A C 1
ATOM 1229 O O . ALA A 1 168 ? 5.278 14.007 50.669 1.00 9.70 168 ALA A O 1
ATOM 1231 N N . ASP A 1 169 ? 3.219 14.592 51.340 1.00 13.05 169 ASP A N 1
ATOM 1232 C CA . ASP A 1 169 ? 3.586 15.988 51.515 1.00 14.70 169 ASP A CA 1
ATOM 1233 C C . ASP A 1 169 ? 4.364 16.270 52.798 1.00 15.09 169 ASP A C 1
ATOM 1234 O O . ASP A 1 169 ? 5.221 17.152 52.818 1.00 16.61 169 ASP A O 1
ATOM 1239 N N . THR A 1 170 ? 4.075 15.522 53.861 1.00 9.60 170 THR A N 1
ATOM 1240 C CA . THR A 1 170 ? 4.752 15.736 55.142 1.00 9.83 170 THR A CA 1
ATOM 1241 C C . THR A 1 170 ? 5.874 14.750 55.446 1.00 11.00 170 THR A C 1
ATOM 1242 O O . THR A 1 170 ? 6.717 15.006 56.311 1.00 10.39 170 THR A O 1
ATOM 1246 N N . GLY A 1 171 ? 5.878 13.617 54.755 1.00 9.68 171 GLY A N 1
ATOM 1247 C CA . GLY A 1 171 ? 6.898 12.621 55.016 1.00 10.72 171 GLY A CA 1
ATOM 1248 C C . GLY A 1 171 ? 6.472 11.717 56.161 1.00 11.17 171 GLY A C 1
ATOM 1249 O O . GLY A 1 171 ? 7.112 10.699 56.420 1.00 10.40 171 GLY A O 1
ATOM 1250 N N . CYS A 1 172 ? 5.396 12.093 56.857 1.00 14.67 172 CYS A N 1
ATOM 1251 C CA . CYS A 1 172 ? 4.884 11.293 57.972 1.00 13.59 172 CYS A CA 1
ATOM 1252 C C . CYS A 1 172 ? 4.071 10.121 57.432 1.00 14.18 172 CYS A C 1
ATOM 1253 O O . CYS A 1 172 ? 3.086 10.318 56.717 1.00 14.67 172 CYS A O 1
ATOM 1256 N N . SER A 1 173 ? 4.489 8.904 57.762 1.00 9.45 173 SER A N 1
ATOM 1257 C CA . SER A 1 173 ? 3.771 7.716 57.311 1.00 10.12 173 SER A CA 1
ATOM 1258 C C . SER A 1 173 ? 2.437 7.615 58.051 1.00 9.46 173 SER A C 1
ATOM 1259 O O . SER A 1 173 ? 2.280 8.143 59.155 1.00 9.16 173 SER A O 1
ATOM 1262 N N . ILE A 1 174 ? 1.470 6.941 57.444 1.00 8.92 174 ILE A N 1
ATOM 1263 C CA . ILE A 1 174 ? 0.175 6.771 58.090 1.00 10.63 174 ILE A CA 1
ATOM 1264 C C . ILE A 1 174 ? -0.260 5.318 58.043 1.00 9.88 174 ILE A C 1
ATOM 1265 O O . ILE A 1 174 ? -0.245 4.687 56.987 1.00 9.96 174 ILE A O 1
ATOM 1270 N N . VAL A 1 175 ? -0.620 4.787 59.206 1.00 9.28 175 VAL A N 1
ATOM 1271 C CA . VAL A 1 175 ? -1.100 3.423 59.304 1.00 9.14 175 VAL A CA 1
ATOM 1272 C C . VAL A 1 175 ? -2.466 3.502 59.977 1.00 9.47 175 VAL A C 1
ATOM 1273 O O . VAL A 1 175 ? -2.606 4.098 61.048 1.00 10.44 175 VAL A O 1
ATOM 1277 N N . PHE A 1 176 ? -3.486 2.943 59.335 1.00 8.59 176 PHE A N 1
ATOM 1278 C CA . PHE A 1 176 ? -4.807 2.947 59.941 1.00 7.80 176 PHE A CA 1
ATOM 1279 C C . PHE A 1 176 ? -5.153 1.524 60.343 1.00 8.78 176 PHE A C 1
ATOM 1280 O O . PHE A 1 176 ? -4.673 0.570 59.730 1.00 9.92 176 PHE A O 1
ATOM 1288 N N . LEU A 1 177 ? -5.950 1.384 61.396 1.00 9.55 177 LEU A N 1
ATOM 1289 C CA . LEU A 1 177 ? -6.360 0.063 61.852 1.00 12.48 177 LEU A CA 1
ATOM 1290 C C . LEU A 1 177 ? -7.730 -0.197 61.232 1.00 12.86 177 LEU A C 1
ATOM 1291 O O . LEU A 1 177 ? -8.506 0.731 61.016 1.00 9.91 177 LEU A O 1
ATOM 1296 N N . HIS A 1 178 ? -8.027 -1.460 60.953 1.00 11.14 178 HIS A N 1
ATOM 1297 C CA . HIS A 1 178 ? -9.296 -1.807 60.327 1.00 12.23 178 HIS A CA 1
ATOM 1298 C C . HIS A 1 178 ? -9.852 -3.115 60.879 1.00 11.41 178 HIS A C 1
ATOM 1299 O O . HIS A 1 178 ? -9.151 -4.128 60.905 1.00 10.20 178 HIS A O 1
ATOM 1306 N N . HIS A 1 179 ? -11.099 -3.080 61.343 1.00 11.92 179 HIS A N 1
ATOM 1307 C CA . HIS A 1 179 ? -11.757 -4.273 61.872 1.00 13.51 179 HIS A CA 1
ATOM 1308 C C . HIS A 1 179 ? -12.307 -5.028 60.669 1.00 15.42 179 HIS A C 1
ATOM 1309 O O . HIS A 1 179 ? -13.025 -4.452 59.849 1.00 14.20 179 HIS A O 1
ATOM 1316 N N . ALA A 1 180 ? -11.966 -6.307 60.560 1.00 23.92 180 ALA A N 1
ATOM 1317 C CA . ALA A 1 180 ? -12.440 -7.132 59.455 1.00 26.88 180 ALA A CA 1
ATOM 1318 C C . ALA A 1 180 ? -12.282 -8.609 59.786 1.00 28.56 180 ALA A C 1
ATOM 1319 O O . ALA A 1 180 ? -13.265 -9.349 59.810 1.00 34.34 180 ALA A O 1
ATOM 1321 N N . VAL A 1 201 ? -12.339 -2.855 47.502 1.00 40.63 201 VAL A N 1
ATOM 1322 C CA . VAL A 1 201 ? -12.205 -2.868 48.953 1.00 39.50 201 VAL A CA 1
ATOM 1323 C C . VAL A 1 201 ? -11.047 -1.986 49.414 1.00 39.37 201 VAL A C 1
ATOM 1324 O O . VAL A 1 201 ? -10.278 -1.470 48.604 1.00 38.48 201 VAL A O 1
ATOM 1328 N N . LEU A 1 202 ? -10.928 -1.821 50.726 1.00 38.12 202 LEU A N 1
ATOM 1329 C CA . LEU A 1 202 ? -9.869 -1.008 51.301 1.00 37.75 202 LEU A CA 1
ATOM 1330 C C . LEU A 1 202 ? -8.486 -1.546 50.963 1.00 37.49 202 LEU A C 1
ATOM 1331 O O . LEU A 1 202 ? -7.619 -0.799 50.514 1.00 38.98 202 LEU A O 1
ATOM 1336 N N . VAL A 1 203 ? -8.283 -2.843 51.173 1.00 35.04 203 VAL A N 1
ATOM 1337 C CA . VAL A 1 203 ? -6.990 -3.470 50.908 1.00 35.26 203 VAL A CA 1
ATOM 1338 C C . VAL A 1 203 ? -6.512 -3.310 49.468 1.00 35.00 203 VAL A C 1
ATOM 1339 O O . VAL A 1 203 ? -5.311 -3.222 49.216 1.00 35.21 203 VAL A O 1
ATOM 1343 N N . ASP A 1 204 ? -7.441 -3.278 48.521 1.00 47.66 204 ASP A N 1
ATOM 1344 C CA . ASP A 1 204 ? -7.060 -3.116 47.123 1.00 46.71 204 ASP A CA 1
ATOM 1345 C C . ASP A 1 204 ? -6.381 -1.766 46.902 1.00 45.05 204 ASP A C 1
ATOM 1346 O O . ASP A 1 204 ? -5.545 -1.623 46.012 1.00 46.19 204 ASP A O 1
ATOM 1351 N N . ASN A 1 205 ? -6.740 -0.782 47.723 1.00 34.59 205 ASN A N 1
ATOM 1352 C CA . ASN A 1 205 ? -6.168 0.558 47.618 1.00 32.58 205 ASN A CA 1
ATOM 1353 C C . ASN A 1 205 ? -4.933 0.778 48.487 1.00 30.77 205 ASN A C 1
ATOM 1354 O O . ASN A 1 205 ? -4.390 1.883 48.526 1.00 30.93 205 ASN A O 1
ATOM 1359 N N . ILE A 1 206 ? -4.488 -0.264 49.183 1.00 22.39 206 ILE A N 1
ATOM 1360 C CA . ILE A 1 206 ? -3.321 -0.150 50.051 1.00 20.35 206 ILE A CA 1
ATOM 1361 C C . ILE A 1 206 ? -2.185 -1.023 49.533 1.00 19.20 206 ILE A C 1
ATOM 1362 O O . ILE A 1 206 ? -2.425 -2.119 49.029 1.00 17.22 206 ILE A O 1
ATOM 1367 N N . ARG A 1 207 ? -0.953 -0.541 49.667 1.00 24.27 207 ARG A N 1
ATOM 1368 C CA . ARG A 1 207 ? 0.206 -1.294 49.201 1.00 24.57 207 ARG A CA 1
ATOM 1369 C C . ARG A 1 207 ? 0.956 -2.040 50.305 1.00 21.43 207 ARG A C 1
ATOM 1370 O O . ARG A 1 207 ? 1.799 -2.896 50.022 1.00 21.69 207 ARG A O 1
ATOM 1378 N N . TRP A 1 208 ? 0.656 -1.708 51.558 1.00 18.81 208 TRP A N 1
ATOM 1379 C CA . TRP A 1 208 ? 1.265 -2.384 52.701 1.00 13.82 208 TRP A CA 1
ATOM 1380 C C . TRP A 1 208 ? 0.145 -2.787 53.649 1.00 12.85 208 TRP A C 1
ATOM 1381 O O . TRP A 1 208 ? -0.688 -1.960 54.029 1.00 8.12 208 TRP A O 1
ATOM 1392 N N . GLN A 1 209 ? 0.116 -4.058 54.025 1.00 10.94 209 GLN A N 1
ATOM 1393 C CA . GLN A 1 209 ? -0.914 -4.532 54.938 1.00 12.36 209 GLN A CA 1
ATOM 1394 C C . GLN A 1 209 ? -0.344 -5.575 55.889 1.00 12.29 209 GLN A C 1
ATOM 1395 O O . GLN A 1 209 ? 0.367 -6.487 55.466 1.00 13.39 209 GLN A O 1
ATOM 1401 N N . SER A 1 210 ? -0.641 -5.412 57.174 1.00 9.59 210 SER A N 1
ATOM 1402 C CA . SER A 1 210 ? -0.206 -6.348 58.199 1.00 9.22 210 SER A CA 1
ATOM 1403 C C . SER A 1 210 ? -1.483 -6.841 58.870 1.00 10.08 210 SER A C 1
ATOM 1404 O O . SER A 1 210 ? -2.553 -6.250 58.687 1.00 8.66 210 SER A O 1
ATOM 1407 N N . TYR A 1 211 ? -1.381 -7.906 59.655 1.00 10.40 211 TYR A N 1
ATOM 1408 C CA . TYR A 1 211 ? -2.562 -8.464 60.289 1.00 10.66 211 TYR A CA 1
ATOM 1409 C C . TYR A 1 211 ? -2.283 -9.188 61.596 1.00 10.99 211 TYR A C 1
ATOM 1410 O O . TYR A 1 211 ? -1.148 -9.546 61.905 1.00 10.57 211 TYR A O 1
ATOM 1419 N N . LEU A 1 212 ? -3.352 -9.413 62.345 1.00 12.99 212 LEU A N 1
ATOM 1420 C CA . LEU A 1 212 ? -3.297 -10.124 63.611 1.00 13.98 212 LEU A CA 1
ATOM 1421 C C . LEU A 1 212 ? -4.313 -11.255 63.462 1.00 15.10 212 LEU A C 1
ATOM 1422 O O . LEU A 1 212 ? -5.405 -11.042 62.931 1.00 14.96 212 LEU A O 1
ATOM 1427 N N . SER A 1 213 ? -3.957 -12.451 63.916 1.00 11.70 213 SER A N 1
ATOM 1428 C CA . SER A 1 213 ? -4.858 -13.594 63.823 1.00 13.03 213 SER A CA 1
ATOM 1429 C C . SER A 1 213 ? -4.755 -14.438 65.090 1.00 13.97 213 SER A C 1
ATOM 1430 O O . SER A 1 213 ? -3.715 -15.035 65.349 1.00 14.31 213 SER A O 1
ATOM 1433 N N . SER A 1 214 ? -5.828 -14.482 65.878 1.00 13.87 214 SER A N 1
ATOM 1434 C CA . SER A 1 214 ? -5.832 -15.260 67.115 1.00 14.68 214 SER A CA 1
ATOM 1435 C C . SER A 1 214 ? -5.522 -16.729 66.842 1.00 15.25 214 SER A C 1
ATOM 1436 O O . SER A 1 214 ? -5.871 -17.257 65.788 1.00 15.40 214 SER A O 1
ATOM 1439 N N . MET A 1 215 ? -4.863 -17.387 67.790 1.00 13.54 215 MET A N 1
ATOM 1440 C CA . MET A 1 215 ? -4.514 -18.796 67.622 1.00 14.40 215 MET A CA 1
ATOM 1441 C C . MET A 1 215 ? -5.756 -19.685 67.569 1.00 13.89 215 MET A C 1
ATOM 1442 O O . MET A 1 215 ? -6.601 -19.647 68.467 1.00 15.75 215 MET A O 1
ATOM 1447 N N . THR A 1 216 ? -5.853 -20.490 66.516 1.00 14.25 216 THR A N 1
ATOM 1448 C CA . THR A 1 216 ? -6.986 -21.393 66.333 1.00 15.12 216 THR A CA 1
ATOM 1449 C C . THR A 1 216 ? -6.743 -22.718 67.053 1.00 17.02 216 THR A C 1
ATOM 1450 O O . THR A 1 216 ? -5.611 -23.030 67.427 1.00 15.73 216 THR A O 1
ATOM 1454 N N . SER A 1 217 ? -7.806 -23.494 67.249 1.00 20.58 217 SER A N 1
ATOM 1455 C CA . SER A 1 217 ? -7.668 -24.787 67.912 1.00 22.67 217 SER A CA 1
ATOM 1456 C C . SER A 1 217 ? -6.656 -25.627 67.143 1.00 21.96 217 SER A C 1
ATOM 1457 O O . SER A 1 217 ? -5.853 -26.344 67.734 1.00 23.97 217 SER A O 1
ATOM 1460 N N . ALA A 1 218 ? -6.691 -25.518 65.819 1.00 23.12 218 ALA A N 1
ATOM 1461 C CA . ALA A 1 218 ? -5.772 -26.259 64.966 1.00 22.78 218 ALA A CA 1
ATOM 1462 C C . ALA A 1 218 ? -4.328 -25.830 65.208 1.00 22.64 218 ALA A C 1
ATOM 1463 O O . ALA A 1 218 ? -3.432 -26.667 65.342 1.00 22.68 218 ALA A O 1
ATOM 1465 N N . GLU A 1 219 ? -4.103 -24.520 65.257 1.00 16.14 219 GLU A N 1
ATOM 1466 C CA . GLU A 1 219 ? -2.766 -23.985 65.481 1.00 16.20 219 GLU A CA 1
ATOM 1467 C C . GLU A 1 219 ? -2.289 -24.330 66.888 1.00 14.99 219 GLU A C 1
ATOM 1468 O O . GLU A 1 219 ? -1.100 -24.551 67.115 1.00 16.41 219 GLU A O 1
ATOM 1474 N N . ALA A 1 220 ? -3.226 -24.384 67.826 1.00 16.93 220 ALA A N 1
ATOM 1475 C CA . ALA A 1 220 ? -2.899 -24.707 69.206 1.00 16.61 220 ALA A CA 1
ATOM 1476 C C . ALA A 1 220 ? -2.261 -26.096 69.266 1.00 19.27 220 ALA A C 1
ATOM 1477 O O . ALA A 1 220 ? -1.210 -26.276 69.884 1.00 19.08 220 ALA A O 1
ATOM 1479 N N . GLU A 1 221 ? -2.887 -27.073 68.613 1.00 17.67 221 GLU A N 1
ATOM 1480 C CA . GLU A 1 221 ? -2.353 -28.436 68.591 1.00 19.82 221 GLU A CA 1
ATOM 1481 C C . GLU A 1 221 ? -0.998 -28.450 67.899 1.00 20.67 221 GLU A C 1
ATOM 1482 O O . GLU A 1 221 ? -0.062 -29.111 68.350 1.00 21.42 221 GLU A O 1
ATOM 1488 N N . GLU A 1 222 ? -0.903 -27.711 66.799 1.00 21.60 222 GLU A N 1
ATOM 1489 C CA . GLU A 1 222 ? 0.325 -27.627 66.018 1.00 23.44 222 GLU A CA 1
ATOM 1490 C C . GLU A 1 222 ? 1.522 -27.050 66.793 1.00 22.82 222 GLU A C 1
ATOM 1491 O O . GLU A 1 222 ? 2.670 -27.375 66.489 1.00 22.15 222 GLU A O 1
ATOM 1497 N N . TRP A 1 223 ? 1.263 -26.201 67.784 1.00 24.59 223 TRP A N 1
ATOM 1498 C CA . TRP A 1 223 ? 2.352 -25.610 68.567 1.00 22.41 223 TRP A CA 1
ATOM 1499 C C . TRP A 1 223 ? 2.392 -26.079 70.019 1.00 22.21 223 TRP A C 1
ATOM 1500 O O . TRP A 1 223 ? 2.969 -25.418 70.886 1.00 20.44 223 TRP A O 1
ATOM 1511 N N . GLY A 1 224 ? 1.780 -27.231 70.275 1.00 19.52 224 GLY A N 1
ATOM 1512 C CA . GLY A 1 224 ? 1.778 -27.791 71.614 1.00 18.92 224 GLY A CA 1
ATOM 1513 C C . GLY A 1 224 ? 1.144 -26.934 72.687 1.00 19.55 224 GLY A C 1
ATOM 1514 O O . GLY A 1 224 ? 1.590 -26.943 73.833 1.00 18.30 224 GLY A O 1
ATOM 1515 N N . VAL A 1 225 ? 0.115 -26.182 72.318 1.00 18.27 225 VAL A N 1
ATOM 1516 C CA . VAL A 1 225 ? -0.594 -25.343 73.271 1.00 19.43 225 VAL A CA 1
ATOM 1517 C C . VAL A 1 225 ? -1.948 -25.996 73.468 1.00 20.50 225 VAL A C 1
ATOM 1518 O O . VAL A 1 225 ? -2.692 -26.195 72.510 1.00 19.93 225 VAL A O 1
ATOM 1522 N N . ASP A 1 226 ? -2.282 -26.353 74.697 1.00 19.23 226 ASP A N 1
ATOM 1523 C CA . ASP A 1 226 ? -3.574 -26.979 74.880 1.00 24.78 226 ASP A CA 1
ATOM 1524 C C . ASP A 1 226 ? -4.671 -25.949 74.691 1.00 25.92 226 ASP A C 1
ATOM 1525 O O . ASP A 1 226 ? -4.457 -24.745 74.885 1.00 24.07 226 ASP A O 1
ATOM 1530 N N . ASP A 1 227 ? -5.839 -26.420 74.269 1.00 32.33 227 ASP A N 1
ATOM 1531 C CA . ASP A 1 227 ? -6.976 -25.539 74.073 1.00 34.16 227 ASP A CA 1
ATOM 1532 C C . ASP A 1 227 ? -7.149 -24.892 75.448 1.00 35.79 227 ASP A C 1
ATOM 1533 O O . ASP A 1 227 ? -6.410 -25.215 76.377 1.00 39.67 227 ASP A O 1
ATOM 1538 N N . ASP A 1 228 ? -8.107 -23.990 75.598 1.00 33.36 228 ASP A N 1
ATOM 1539 C CA . ASP A 1 228 ? -8.306 -23.332 76.889 1.00 32.72 228 ASP A CA 1
ATOM 1540 C C . ASP A 1 228 ? -7.183 -22.323 77.126 1.00 29.91 228 ASP A C 1
ATOM 1541 O O . ASP A 1 228 ? -7.339 -21.390 77.908 1.00 29.73 228 ASP A O 1
ATOM 1546 N N . GLN A 1 229 ? -6.049 -22.519 76.459 1.00 25.51 229 GLN A N 1
ATOM 1547 C CA . GLN A 1 229 ? -4.918 -21.603 76.599 1.00 23.75 229 GLN A CA 1
ATOM 1548 C C . GLN A 1 229 ? -4.600 -20.849 75.302 1.00 22.08 229 GLN A C 1
ATOM 1549 O O . GLN A 1 229 ? -3.860 -19.865 75.321 1.00 22.01 229 GLN A O 1
ATOM 1555 N N . ARG A 1 230 ? -5.163 -21.296 74.181 1.00 18.55 230 ARG A N 1
ATOM 1556 C CA . ARG A 1 230 ? -4.894 -20.645 72.900 1.00 17.96 230 ARG A CA 1
ATOM 1557 C C . ARG A 1 230 ? -5.375 -19.196 72.874 1.00 16.90 230 ARG A C 1
ATOM 1558 O O . ARG A 1 230 ? -4.963 -18.407 72.022 1.00 15.05 230 ARG A O 1
ATOM 1566 N N . ARG A 1 231 ? -6.239 -18.856 73.824 1.00 17.43 231 ARG A N 1
ATOM 1567 C CA . ARG A 1 231 ? -6.778 -17.506 73.951 1.00 19.79 231 ARG A CA 1
ATOM 1568 C C . ARG A 1 231 ? -5.673 -16.489 74.250 1.00 18.37 231 ARG A C 1
ATOM 1569 O O . ARG A 1 231 ? -5.869 -15.283 74.085 1.00 17.55 231 ARG A O 1
ATOM 1577 N N . PHE A 1 232 ? -4.515 -16.978 74.688 1.00 19.64 232 PHE A N 1
ATOM 1578 C CA . PHE A 1 232 ? -3.396 -16.105 75.031 1.00 19.17 232 PHE A CA 1
ATOM 1579 C C . PHE A 1 232 ? -2.359 -15.917 73.930 1.00 18.12 232 PHE A C 1
ATOM 1580 O O . PHE A 1 232 ? -1.316 -15.301 74.162 1.00 15.85 232 PHE A O 1
ATOM 1588 N N . PHE A 1 233 ? -2.630 -16.435 72.737 1.00 15.84 233 PHE A N 1
ATOM 1589 C CA . PHE A 1 233 ? -1.669 -16.297 71.649 1.00 14.10 233 PHE A CA 1
ATOM 1590 C C . PHE A 1 233 ? -2.286 -15.724 70.377 1.00 13.46 233 PHE A C 1
ATOM 1591 O O . PHE A 1 233 ? -3.426 -16.028 70.030 1.00 13.45 233 PHE A O 1
ATOM 1599 N N . VAL A 1 234 ? -1.516 -14.894 69.685 1.00 13.06 234 VAL A N 1
ATOM 1600 C CA . VAL A 1 234 ? -1.980 -14.270 68.454 1.00 12.67 234 VAL A CA 1
ATOM 1601 C C . VAL A 1 234 ? -0.796 -14.167 67.503 1.00 13.15 234 VAL A C 1
ATOM 1602 O O . VAL A 1 234 ? 0.335 -13.929 67.936 1.00 15.34 234 VAL A O 1
ATOM 1606 N N . ARG A 1 235 ? -1.038 -14.373 66.212 1.00 12.81 235 ARG A N 1
ATOM 1607 C CA . ARG A 1 235 ? 0.048 -14.273 65.249 1.00 14.20 235 ARG A CA 1
ATOM 1608 C C . ARG A 1 235 ? -0.037 -12.996 64.430 1.00 13.59 235 ARG A C 1
ATOM 1609 O O . ARG A 1 235 ? -1.126 -12.502 64.130 1.00 13.28 235 ARG A O 1
ATOM 1617 N N . PHE A 1 236 ? 1.134 -12.477 64.078 1.00 12.74 236 PHE A N 1
ATOM 1618 C CA . PHE A 1 236 ? 1.271 -11.233 63.331 1.00 13.43 236 PHE A CA 1
ATOM 1619 C C . PHE A 1 236 ? 2.146 -11.428 62.103 1.00 14.25 236 PHE A C 1
ATOM 1620 O O . PHE A 1 236 ? 3.172 -12.105 62.165 1.00 14.66 236 PHE A O 1
ATOM 1628 N N . GLY A 1 237 ? 1.741 -10.826 60.992 1.00 13.22 237 GLY A N 1
ATOM 1629 C CA . GLY A 1 237 ? 2.524 -10.942 59.780 1.00 13.72 237 GLY A CA 1
ATOM 1630 C C . GLY A 1 237 ? 2.204 -9.842 58.789 1.00 13.73 237 GLY A C 1
ATOM 1631 O O . GLY A 1 237 ? 1.277 -9.053 58.994 1.00 12.24 237 GLY A O 1
ATOM 1632 N N . VAL A 1 238 ? 2.987 -9.786 57.719 1.00 11.77 238 VAL A N 1
ATOM 1633 C CA . VAL A 1 238 ? 2.787 -8.807 56.663 1.00 12.54 238 VAL A CA 1
ATOM 1634 C C . VAL A 1 238 ? 2.147 -9.564 55.504 1.00 13.66 238 VAL A C 1
ATOM 1635 O O . VAL A 1 238 ? 2.775 -10.436 54.899 1.00 13.69 238 VAL A O 1
ATOM 1639 N N . SER A 1 239 ? 0.892 -9.245 55.215 1.00 15.70 239 SER A N 1
ATOM 1640 C CA . SER A 1 239 ? 0.158 -9.911 54.143 1.00 17.82 239 SER A CA 1
ATOM 1641 C C . SER A 1 239 ? 0.345 -9.266 52.772 1.00 19.26 239 SER A C 1
ATOM 1642 O O . SER A 1 239 ? 0.105 -9.905 51.744 1.00 18.54 239 SER A O 1
ATOM 1645 N N . LYS A 1 240 ? 0.765 -8.005 52.756 1.00 14.93 240 LYS A N 1
ATOM 1646 C CA . LYS A 1 240 ? 0.986 -7.303 51.499 1.00 17.49 240 LYS A CA 1
ATOM 1647 C C . LYS A 1 240 ? 2.151 -6.321 51.586 1.00 17.65 240 LYS A C 1
ATOM 1648 O O . LYS A 1 240 ? 2.160 -5.420 52.427 1.00 16.57 240 LYS A O 1
ATOM 1654 N N . ALA A 1 241 ? 3.133 -6.503 50.706 1.00 19.85 241 ALA A N 1
ATOM 1655 C CA . ALA A 1 241 ? 4.307 -5.638 50.668 1.00 21.78 241 ALA A CA 1
ATOM 1656 C C . ALA A 1 241 ? 4.988 -5.732 49.303 1.00 24.03 241 ALA A C 1
ATOM 1657 O O . ALA A 1 241 ? 4.970 -6.784 48.663 1.00 22.18 241 ALA A O 1
ATOM 1659 N N . ASN A 1 242 ? 5.587 -4.629 48.864 1.00 36.73 242 ASN A N 1
ATOM 1660 C CA . ASN A 1 242 ? 6.261 -4.586 47.570 1.00 39.35 242 ASN A CA 1
ATOM 1661 C C . ASN A 1 242 ? 7.782 -4.565 47.666 1.00 38.39 242 ASN A C 1
ATOM 1662 O O . ASN A 1 242 ? 8.469 -5.019 46.752 1.00 41.42 242 ASN A O 1
ATOM 1667 N N . TYR A 1 243 ? 8.308 -4.042 48.768 1.00 24.37 243 TYR A N 1
ATOM 1668 C CA . TYR A 1 243 ? 9.753 -3.936 48.929 1.00 22.59 243 TYR A CA 1
ATOM 1669 C C . TYR A 1 243 ? 10.282 -4.485 50.250 1.00 21.77 243 TYR A C 1
ATOM 1670 O O . TYR A 1 243 ? 9.541 -4.635 51.221 1.00 18.76 243 TYR A O 1
ATOM 1679 N N . GLY A 1 244 ? 11.580 -4.778 50.268 1.00 24.51 244 GLY A N 1
ATOM 1680 C CA . GLY A 1 244 ? 12.216 -5.282 51.470 1.00 23.95 244 GLY A CA 1
ATOM 1681 C C . GLY A 1 244 ? 12.351 -6.789 51.531 1.00 23.48 244 GLY A C 1
ATOM 1682 O O . GLY A 1 244 ? 11.748 -7.520 50.744 1.00 21.54 244 GLY A O 1
ATOM 1683 N N . ALA A 1 245 ? 13.155 -7.248 52.481 1.00 24.50 245 ALA A N 1
ATOM 1684 C CA . ALA A 1 245 ? 13.382 -8.670 52.672 1.00 23.89 245 ALA A CA 1
ATOM 1685 C C . ALA A 1 245 ? 12.166 -9.281 53.353 1.00 23.04 245 ALA A C 1
ATOM 1686 O O . ALA A 1 245 ? 11.415 -8.593 54.050 1.00 22.36 245 ALA A O 1
ATOM 1688 N N . PRO A 1 246 ? 11.952 -10.586 53.152 1.00 20.27 246 PRO A N 1
ATOM 1689 C CA . PRO A 1 246 ? 10.823 -11.307 53.745 1.00 19.30 246 PRO A CA 1
ATOM 1690 C C . PRO A 1 246 ? 10.728 -11.105 55.256 1.00 18.57 246 PRO A C 1
ATOM 1691 O O . PRO A 1 246 ? 11.742 -11.106 55.957 1.00 18.10 246 PRO A O 1
ATOM 1695 N N . PHE A 1 247 ? 9.507 -10.926 55.749 1.00 17.12 247 PHE A N 1
ATOM 1696 C CA . PHE A 1 247 ? 9.269 -10.761 57.175 1.00 16.44 247 PHE A CA 1
ATOM 1697 C C . PHE A 1 247 ? 8.516 -12.009 57.620 1.00 16.39 247 PHE A C 1
ATOM 1698 O O . PHE A 1 247 ? 7.401 -12.263 57.166 1.00 17.17 247 PHE A O 1
ATOM 1706 N N . ALA A 1 248 ? 9.129 -12.792 58.500 1.00 14.83 248 ALA A N 1
ATOM 1707 C CA . ALA A 1 248 ? 8.504 -14.020 58.976 1.00 14.62 248 ALA A CA 1
ATOM 1708 C C . ALA A 1 248 ? 7.392 -13.748 59.980 1.00 14.40 248 ALA A C 1
ATOM 1709 O O . ALA A 1 248 ? 7.518 -12.858 60.826 1.00 12.77 248 ALA A O 1
ATOM 1711 N N . ASP A 1 249 ? 6.306 -14.514 59.875 1.00 15.79 249 ASP A N 1
ATOM 1712 C CA . ASP A 1 249 ? 5.171 -14.381 60.791 1.00 17.16 249 ASP A CA 1
ATOM 1713 C C . ASP A 1 249 ? 5.678 -14.530 62.218 1.00 17.76 249 ASP A C 1
ATOM 1714 O O . ASP A 1 249 ? 6.601 -15.303 62.473 1.00 14.40 249 ASP A O 1
ATOM 1719 N N . ARG A 1 250 ? 5.063 -13.807 63.147 1.00 18.42 250 ARG A N 1
ATOM 1720 C CA . ARG A 1 250 ? 5.474 -13.870 64.542 1.00 19.22 250 ARG A CA 1
ATOM 1721 C C . ARG A 1 250 ? 4.340 -14.237 65.497 1.00 18.87 250 ARG A C 1
ATOM 1722 O O . ARG A 1 250 ? 3.201 -13.807 65.323 1.00 19.19 250 ARG A O 1
ATOM 1730 N N . TRP A 1 251 ? 4.666 -15.051 66.499 1.00 15.62 251 TRP A N 1
ATOM 1731 C CA . TRP A 1 251 ? 3.704 -15.458 67.515 1.00 14.49 251 TRP A CA 1
ATOM 1732 C C . TRP A 1 251 ? 3.931 -14.624 68.770 1.00 13.38 251 TRP A C 1
ATOM 1733 O O . TRP A 1 251 ? 5.057 -14.521 69.267 1.00 10.92 251 TRP A O 1
ATOM 1744 N N . PHE A 1 252 ? 2.855 -14.030 69.275 1.00 13.68 252 PHE A N 1
ATOM 1745 C CA . PHE A 1 252 ? 2.931 -13.217 70.475 1.00 14.56 252 PHE A CA 1
ATOM 1746 C C . PHE A 1 252 ? 2.044 -13.799 71.561 1.00 15.19 252 PHE A C 1
ATOM 1747 O O . PHE A 1 252 ? 0.972 -14.344 71.286 1.00 14.04 252 PHE A O 1
ATOM 1755 N N . ARG A 1 253 ? 2.507 -13.674 72.798 1.00 15.18 253 ARG A N 1
ATOM 1756 C CA . ARG A 1 253 ? 1.753 -14.133 73.952 1.00 16.68 253 ARG A CA 1
ATOM 1757 C C . ARG A 1 253 ? 1.109 -12.893 74.566 1.00 17.04 253 ARG A C 1
ATOM 1758 O O . ARG A 1 253 ? 1.743 -11.836 74.658 1.00 15.50 253 ARG A O 1
ATOM 1766 N N . ARG A 1 254 ? -0.149 -13.021 74.975 1.00 15.09 254 ARG A N 1
ATOM 1767 C CA . ARG A 1 254 ? -0.871 -11.913 75.586 1.00 15.78 254 ARG A CA 1
ATOM 1768 C C . ARG A 1 254 ? -0.654 -11.924 77.100 1.00 16.94 254 ARG A C 1
ATOM 1769 O O . ARG A 1 254 ? -1.156 -12.804 77.797 1.00 15.98 254 ARG A O 1
ATOM 1777 N N . HIS A 1 255 ? 0.098 -10.950 77.601 1.00 19.22 255 HIS A N 1
ATOM 1778 C CA . HIS A 1 255 ? 0.366 -10.860 79.032 1.00 19.97 255 HIS A CA 1
ATOM 1779 C C . HIS A 1 255 ? -0.687 -10.021 79.744 1.00 20.56 255 HIS A C 1
ATOM 1780 O O . HIS A 1 255 ? -1.664 -9.588 79.133 1.00 19.32 255 HIS A O 1
ATOM 1787 N N . ASP A 1 256 ? -0.500 -9.806 81.043 1.00 18.30 256 ASP A N 1
ATOM 1788 C CA . ASP A 1 256 ? -1.450 -9.013 81.818 1.00 18.42 256 ASP A CA 1
ATOM 1789 C C . ASP A 1 256 ? -1.738 -7.695 81.108 1.00 16.18 256 ASP A C 1
ATOM 1790 O O . ASP A 1 256 ? -0.825 -7.046 80.601 1.00 14.18 256 ASP A O 1
ATOM 1795 N N . GLY A 1 257 ? -3.010 -7.310 81.073 1.00 15.00 257 GLY A N 1
ATOM 1796 C CA . GLY A 1 257 ? -3.392 -6.073 80.420 1.00 15.77 257 GLY A CA 1
ATOM 1797 C C . GLY A 1 257 ? -3.369 -6.143 78.904 1.00 14.74 257 GLY A C 1
ATOM 1798 O O . GLY A 1 257 ? -3.617 -5.141 78.234 1.00 15.63 257 GLY A O 1
ATOM 1799 N N . GLY A 1 258 ? -3.069 -7.321 78.362 1.00 19.85 258 GLY A N 1
ATOM 1800 C CA . GLY A 1 258 ? -3.024 -7.492 76.918 1.00 18.45 258 GLY A CA 1
ATOM 1801 C C . GLY A 1 258 ? -1.676 -7.222 76.265 1.00 18.56 258 GLY A C 1
ATOM 1802 O O . GLY A 1 258 ? -1.518 -7.421 75.053 1.00 18.22 258 GLY A O 1
ATOM 1803 N N . VAL A 1 259 ? -0.696 -6.776 77.050 1.00 13.62 259 VAL A N 1
ATOM 1804 C CA . VAL A 1 259 ? 0.628 -6.477 76.505 1.00 12.98 259 VAL A CA 1
ATOM 1805 C C . VAL A 1 259 ? 1.183 -7.675 75.732 1.00 13.79 259 VAL A C 1
ATOM 1806 O O . VAL A 1 259 ? 1.161 -8.808 76.222 1.00 13.38 259 VAL A O 1
ATOM 1810 N N . LEU A 1 260 ? 1.680 -7.415 74.524 1.00 12.59 260 LEU A N 1
ATOM 1811 C CA . LEU A 1 260 ? 2.202 -8.467 73.654 1.00 12.15 260 LEU A CA 1
ATOM 1812 C C . LEU A 1 260 ? 3.714 -8.650 73.707 1.00 12.92 260 LEU A C 1
ATOM 1813 O O . LEU A 1 260 ? 4.465 -7.682 73.649 1.00 13.94 260 LEU A O 1
ATOM 1818 N N . LYS A 1 261 ? 4.154 -9.903 73.807 1.00 11.13 261 LYS A N 1
ATOM 1819 C CA . LYS A 1 261 ? 5.580 -10.224 73.840 1.00 13.28 261 LYS A CA 1
ATOM 1820 C C . LYS A 1 261 ? 5.842 -11.508 73.057 1.00 12.09 261 LYS A C 1
ATOM 1821 O O . LYS A 1 261 ? 4.976 -12.372 72.970 1.00 11.29 261 LYS A O 1
ATOM 1827 N N . PRO A 1 262 ? 7.044 -11.647 72.479 1.00 16.14 262 PRO A N 1
ATOM 1828 C CA . PRO A 1 262 ? 7.359 -12.856 71.713 1.00 17.15 262 PRO A CA 1
ATOM 1829 C C . PRO A 1 262 ? 7.010 -14.105 72.507 1.00 18.47 262 PRO A C 1
ATOM 1830 O O . PRO A 1 262 ? 7.391 -14.240 73.669 1.00 17.48 262 PRO A O 1
ATOM 1834 N N . ALA A 1 263 ? 6.259 -15.003 71.881 1.00 18.46 263 ALA A N 1
ATOM 1835 C CA . ALA A 1 263 ? 5.867 -16.243 72.529 1.00 19.07 263 ALA A CA 1
ATOM 1836 C C . ALA A 1 263 ? 6.992 -17.265 72.389 1.00 20.03 263 ALA A C 1
ATOM 1837 O O . ALA A 1 263 ? 7.718 -17.279 71.392 1.00 21.35 263 ALA A O 1
ATOM 1839 N N . VAL A 1 264 ? 7.148 -18.105 73.404 1.00 21.88 264 VAL A N 1
ATOM 1840 C CA . VAL A 1 264 ? 8.171 -19.142 73.382 1.00 24.02 264 VAL A CA 1
ATOM 1841 C C . VAL A 1 264 ? 7.424 -20.419 73.042 1.00 24.50 264 VAL A C 1
ATOM 1842 O O . VAL A 1 264 ? 6.857 -21.061 73.921 1.00 25.13 264 VAL A O 1
ATOM 1846 N N . LEU A 1 265 ? 7.405 -20.775 71.762 1.00 23.07 265 LEU A N 1
ATOM 1847 C CA . LEU A 1 265 ? 6.682 -21.963 71.330 1.00 22.41 265 LEU A CA 1
ATOM 1848 C C . LEU A 1 265 ? 7.558 -22.939 70.567 1.00 22.88 265 LEU A C 1
ATOM 1849 O O . LEU A 1 265 ? 8.530 -22.548 69.925 1.00 22.54 265 LEU A O 1
ATOM 1854 N N . GLU A 1 266 ? 7.197 -24.215 70.644 1.00 20.00 266 GLU A N 1
ATOM 1855 C CA . GLU A 1 266 ? 7.923 -25.268 69.951 1.00 21.74 266 GLU A CA 1
ATOM 1856 C C . GLU A 1 266 ? 6.965 -26.078 69.084 1.00 21.19 266 GLU A C 1
ATOM 1857 O O . GLU A 1 266 ? 5.900 -26.495 69.539 1.00 19.16 266 GLU A O 1
ATOM 1863 N N . ARG A 1 267 ? 7.352 -26.296 67.835 1.00 20.64 267 ARG A N 1
ATOM 1864 C CA . ARG A 1 267 ? 6.535 -27.066 66.909 1.00 23.84 267 ARG A CA 1
ATOM 1865 C C . ARG A 1 267 ? 6.296 -28.465 67.487 1.00 23.20 267 ARG A C 1
ATOM 1866 O O . ARG A 1 267 ? 7.200 -29.068 68.061 1.00 22.55 267 ARG A O 1
ATOM 1874 N N . GLN A 1 268 ? 5.072 -28.964 67.356 1.00 24.14 268 GLN A N 1
ATOM 1875 C CA . GLN A 1 268 ? 4.737 -30.305 67.829 1.00 25.46 268 GLN A CA 1
ATOM 1876 C C . GLN A 1 268 ? 4.893 -31.258 66.646 1.00 24.67 268 GLN A C 1
ATOM 1877 O O . GLN A 1 268 ? 3.894 -31.718 66.092 1.00 24.51 268 GLN A O 1
ATOM 1883 N N . ARG A 1 269 ? 6.137 -31.544 66.263 1.00 22.69 269 ARG A N 1
ATOM 1884 C CA . ARG A 1 269 ? 6.413 -32.430 65.129 1.00 23.24 269 ARG A CA 1
ATOM 1885 C C . ARG A 1 269 ? 5.590 -33.712 65.156 1.00 21.26 269 ARG A C 1
ATOM 1886 O O . ARG A 1 269 ? 4.903 -34.030 64.186 1.00 20.58 269 ARG A O 1
ATOM 1894 N N . LYS A 1 270 ? 5.675 -34.456 66.255 1.00 21.75 270 LYS A N 1
ATOM 1895 C CA . LYS A 1 270 ? 4.898 -35.679 66.399 1.00 19.94 270 LYS A CA 1
ATOM 1896 C C . LYS A 1 270 ? 3.674 -35.310 67.219 1.00 19.58 270 LYS A C 1
ATOM 1897 O O . LYS A 1 270 ? 3.795 -34.838 68.353 1.00 18.47 270 LYS A O 1
ATOM 1903 N N . SER A 1 271 ? 2.497 -35.505 66.631 1.00 19.51 271 SER A N 1
ATOM 1904 C CA . SER A 1 271 ? 1.238 -35.168 67.286 1.00 18.42 271 SER A CA 1
ATOM 1905 C C . SER A 1 271 ? 1.067 -35.851 68.640 1.00 18.37 271 SER A C 1
ATOM 1906 O O . SER A 1 271 ? 1.601 -36.940 68.870 1.00 17.04 271 SER A O 1
ATOM 1909 N N . LYS A 1 272 ? 0.317 -35.205 69.528 1.00 14.26 272 LYS A N 1
ATOM 1910 C CA . LYS A 1 272 ? 0.060 -35.743 70.863 1.00 16.28 272 LYS A CA 1
ATOM 1911 C C . LYS A 1 272 ? -1.046 -36.783 70.802 1.00 15.40 272 LYS A C 1
ATOM 1912 O O . LYS A 1 272 ? -1.214 -37.578 71.725 1.00 16.33 272 LYS A O 1
ATOM 1918 N N . GLY A 1 273 ? -1.795 -36.755 69.703 1.00 17.27 273 GLY A N 1
ATOM 1919 C CA . GLY A 1 273 ? -2.888 -37.686 69.468 1.00 17.02 273 GLY A CA 1
ATOM 1920 C C . GLY A 1 273 ? -3.230 -37.612 67.987 1.00 15.59 273 GLY A C 1
ATOM 1921 O O . GLY A 1 273 ? -2.337 -37.645 67.147 1.00 15.32 273 GLY A O 1
ATOM 1922 N N . VAL A 1 274 ? -4.512 -37.520 67.652 1.00 13.78 274 VAL A N 1
ATOM 1923 C CA . VAL A 1 274 ? -4.910 -37.402 66.252 1.00 13.35 274 VAL A CA 1
ATOM 1924 C C . VAL A 1 274 ? -5.622 -36.054 66.108 1.00 13.94 274 VAL A C 1
ATOM 1925 O O . VAL A 1 274 ? -6.775 -35.907 66.507 1.00 12.11 274 VAL A O 1
ATOM 1929 N N . PRO A 1 275 ? -4.926 -35.047 65.548 1.00 19.57 275 PRO A N 1
ATOM 1930 C CA . PRO A 1 275 ? -5.442 -33.686 65.338 1.00 22.03 275 PRO A CA 1
ATOM 1931 C C . PRO A 1 275 ? -6.836 -33.632 64.717 1.00 24.93 275 PRO A C 1
ATOM 1932 O O . PRO A 1 275 ? -7.738 -33.007 65.320 1.00 26.72 275 PRO A O 1
ATOM 1936 N N . ALA B 1 2 ? -11.781 16.530 20.725 1.00 39.06 2 ALA B N 1
ATOM 1937 C CA . ALA B 1 2 ? -10.974 16.594 19.470 1.00 39.75 2 ALA B CA 1
ATOM 1938 C C . ALA B 1 2 ? -11.864 16.796 18.242 1.00 39.46 2 ALA B C 1
ATOM 1939 O O . ALA B 1 2 ? -13.045 16.439 18.251 1.00 38.60 2 ALA B O 1
ATOM 1941 N N . THR B 1 3 ? -11.286 17.372 17.191 1.00 59.81 3 THR B N 1
ATOM 1942 C CA . THR B 1 3 ? -12.013 17.630 15.950 1.00 58.08 3 THR B CA 1
ATOM 1943 C C . THR B 1 3 ? -11.342 16.954 14.758 1.00 54.70 3 THR B C 1
ATOM 1944 O O . THR B 1 3 ? -10.122 17.009 14.606 1.00 55.87 3 THR B O 1
ATOM 1948 N N . HIS B 1 4 ? -12.153 16.325 13.912 1.00 25.72 4 HIS B N 1
ATOM 1949 C CA . HIS B 1 4 ? -11.656 15.624 12.735 1.00 20.86 4 HIS B CA 1
ATOM 1950 C C . HIS B 1 4 ? -12.260 16.208 11.462 1.00 19.40 4 HIS B C 1
ATOM 1951 O O . HIS B 1 4 ? -13.358 16.755 11.483 1.00 18.19 4 HIS B O 1
ATOM 1958 N N . LYS B 1 5 ? -11.534 16.087 10.357 1.00 21.87 5 LYS B N 1
ATOM 1959 C CA . LYS B 1 5 ? -12.016 16.569 9.070 1.00 20.83 5 LYS B CA 1
ATOM 1960 C C . LYS B 1 5 ? -12.722 15.391 8.403 1.00 18.77 5 LYS B C 1
ATOM 1961 O O . LYS B 1 5 ? -12.314 14.241 8.572 1.00 17.63 5 LYS B O 1
ATOM 1967 N N . PRO B 1 6 ? -13.796 15.657 7.645 1.00 18.80 6 PRO B N 1
ATOM 1968 C CA . PRO B 1 6 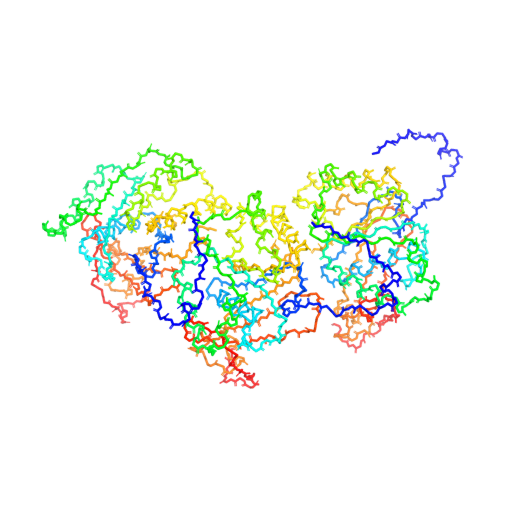? -14.500 14.555 6.981 1.00 16.30 6 PRO B CA 1
ATOM 1969 C C . PRO B 1 6 ? -13.506 13.765 6.136 1.00 16.01 6 PRO B C 1
ATOM 1970 O O . PRO B 1 6 ? -12.499 14.310 5.685 1.00 13.17 6 PRO B O 1
ATOM 1974 N N . ILE B 1 7 ? -13.782 12.485 5.916 1.00 15.31 7 ILE B N 1
ATOM 1975 C CA . ILE B 1 7 ? -12.883 11.670 5.115 1.00 15.40 7 ILE B CA 1
ATOM 1976 C C . ILE B 1 7 ? -13.100 11.945 3.634 1.00 16.13 7 ILE B C 1
ATOM 1977 O O . ILE B 1 7 ? -14.235 12.014 3.167 1.00 15.15 7 ILE B O 1
ATOM 1982 N N . ASN B 1 8 ? -12.011 12.117 2.897 1.00 14.63 8 ASN B N 1
ATOM 1983 C CA . ASN B 1 8 ? -12.120 12.345 1.464 1.00 15.48 8 ASN B CA 1
ATOM 1984 C C . ASN B 1 8 ? -12.246 10.953 0.859 1.00 14.14 8 ASN B C 1
ATOM 1985 O O . ASN B 1 8 ? -11.251 10.242 0.712 1.00 16.16 8 ASN B O 1
ATOM 1990 N N . ILE B 1 9 ? -13.473 10.574 0.524 1.00 17.07 9 ILE B N 1
ATOM 1991 C CA . ILE B 1 9 ? -13.764 9.255 -0.034 1.00 17.74 9 ILE B CA 1
ATOM 1992 C C . ILE B 1 9 ? -12.966 8.920 -1.299 1.00 17.98 9 ILE B C 1
ATOM 1993 O O . ILE B 1 9 ? -12.286 7.896 -1.357 1.00 15.94 9 ILE B O 1
ATOM 1998 N N . LEU B 1 10 ? -13.070 9.777 -2.311 1.00 16.65 10 LEU B N 1
ATOM 1999 C CA . LEU B 1 10 ? -12.367 9.560 -3.573 1.00 18.18 10 LEU B CA 1
ATOM 2000 C C . LEU B 1 10 ? -10.876 9.304 -3.369 1.00 18.37 10 LEU B C 1
ATOM 2001 O O . LEU B 1 10 ? -10.301 8.403 -3.982 1.00 18.74 10 LEU B O 1
ATOM 2006 N N . GLU B 1 11 ? -10.250 10.090 -2.502 1.00 19.86 11 GLU B N 1
ATOM 2007 C CA . GLU B 1 11 ? -8.828 9.916 -2.233 1.00 20.65 11 GLU B CA 1
ATOM 2008 C C . GLU B 1 11 ? -8.521 8.593 -1.532 1.00 19.53 11 GLU B C 1
ATOM 2009 O O . GLU B 1 11 ? -7.518 7.948 -1.836 1.00 18.71 11 GLU B O 1
ATOM 2015 N N . ALA B 1 12 ? -9.380 8.190 -0.598 1.00 17.83 12 ALA B N 1
ATOM 2016 C CA . ALA B 1 12 ? -9.177 6.933 0.126 1.00 16.55 12 ALA B CA 1
ATOM 2017 C C . ALA B 1 12 ? -9.230 5.766 -0.851 1.00 15.78 12 ALA B C 1
ATOM 2018 O O . ALA B 1 12 ? -8.522 4.772 -0.692 1.00 15.76 12 ALA B O 1
ATOM 2020 N N . PHE B 1 13 ? -10.084 5.890 -1.861 1.00 10.50 13 PHE B N 1
ATOM 2021 C CA . PHE B 1 13 ? -10.222 4.858 -2.881 1.00 12.16 13 PHE B CA 1
ATOM 2022 C C . PHE B 1 13 ? -8.978 4.780 -3.770 1.00 13.87 13 PHE B C 1
ATOM 2023 O O . PHE B 1 13 ? -8.412 3.706 -3.977 1.00 14.69 13 PHE B O 1
ATOM 2031 N N . ALA B 1 14 ? -8.563 5.933 -4.289 1.00 19.72 14 ALA B N 1
ATOM 2032 C CA . ALA B 1 14 ? -7.431 6.025 -5.209 1.00 21.12 14 ALA B CA 1
ATOM 2033 C C . ALA B 1 14 ? -6.034 5.854 -4.626 1.00 23.54 14 ALA B C 1
ATOM 2034 O O . ALA B 1 14 ? -5.199 5.156 -5.200 1.00 21.74 14 ALA B O 1
ATOM 2036 N N . ALA B 1 15 ? -5.773 6.505 -3.500 1.00 25.84 15 ALA B N 1
ATOM 2037 C CA . ALA B 1 15 ? -4.460 6.428 -2.879 1.00 28.53 15 ALA B CA 1
ATOM 2038 C C . ALA B 1 15 ? -4.337 5.225 -1.964 1.00 29.67 15 ALA B C 1
ATOM 2039 O O . ALA B 1 15 ? -5.314 4.779 -1.368 1.00 30.00 15 ALA B O 1
ATOM 2041 N N . ALA B 1 16 ? -3.128 4.689 -1.873 1.00 29.09 16 ALA B N 1
ATOM 2042 C CA . ALA B 1 16 ? -2.881 3.557 -1.000 1.00 30.86 16 ALA B CA 1
ATOM 2043 C C . ALA B 1 16 ? -2.862 4.149 0.401 1.00 31.51 16 ALA B C 1
ATOM 2044 O O . ALA B 1 16 ? -2.186 5.147 0.650 1.00 32.44 16 ALA B O 1
ATOM 2046 N N . PRO B 1 17 ? -3.618 3.556 1.330 1.00 33.99 17 PRO B N 1
ATOM 2047 C CA . PRO B 1 17 ? -3.643 4.080 2.698 1.00 35.02 17 PRO B CA 1
ATOM 2048 C C . PRO B 1 17 ? -2.270 3.971 3.364 1.00 34.93 17 PRO B C 1
ATOM 2049 O O . PRO B 1 17 ? -1.618 2.930 3.294 1.00 34.47 17 PRO B O 1
ATOM 2053 N N . PRO B 1 18 ? -1.808 5.056 4.003 1.00 31.62 18 PRO B N 1
ATOM 2054 C CA . PRO B 1 18 ? -0.504 5.042 4.673 1.00 30.41 18 PRO B CA 1
ATOM 2055 C C . PRO B 1 18 ? -0.457 3.920 5.706 1.00 27.64 18 PRO B C 1
ATOM 2056 O O . PRO B 1 18 ? -1.456 3.628 6.359 1.00 26.20 18 PRO B O 1
ATOM 2060 N N . PRO B 1 19 ? 0.703 3.268 5.858 1.00 30.60 19 PRO B N 1
ATOM 2061 C CA . PRO B 1 19 ? 0.809 2.183 6.836 1.00 29.59 19 PRO B CA 1
ATOM 2062 C C . PRO B 1 19 ? 0.398 2.665 8.225 1.00 28.50 19 PRO B C 1
ATOM 2063 O O . PRO B 1 19 ? 0.771 3.758 8.641 1.00 28.33 19 PRO B O 1
ATOM 2067 N N . LEU B 1 20 ? -0.389 1.859 8.930 1.00 22.12 20 LEU B N 1
ATOM 2068 C CA . LEU B 1 20 ? -0.825 2.222 10.272 1.00 20.14 20 LEU B CA 1
ATOM 2069 C C . LEU B 1 20 ? 0.408 2.447 11.144 1.00 18.75 20 LEU B C 1
ATOM 2070 O O . LEU B 1 20 ? 1.387 1.706 11.055 1.00 17.48 20 LEU B O 1
ATOM 2075 N N . ASP B 1 21 ? 0.357 3.487 11.968 1.00 16.47 21 ASP B N 1
ATOM 2076 C CA . ASP B 1 21 ? 1.462 3.837 12.857 1.00 14.54 21 ASP B CA 1
ATOM 2077 C C . ASP B 1 21 ? 1.200 3.225 14.234 1.00 13.94 21 ASP B C 1
ATOM 2078 O O . ASP B 1 21 ? 0.275 3.633 14.933 1.00 14.92 21 ASP B O 1
ATOM 2083 N N . TYR B 1 22 ? 1.997 2.229 14.607 1.00 14.85 22 TYR B N 1
ATOM 2084 C CA . TYR B 1 22 ? 1.821 1.570 15.898 1.00 14.13 22 TYR B CA 1
ATOM 2085 C C . TYR B 1 22 ? 2.769 2.101 16.967 1.00 14.11 22 TYR B C 1
ATOM 2086 O O . TYR B 1 22 ? 3.986 2.107 16.783 1.00 14.08 22 TYR B O 1
ATOM 2095 N N . VAL B 1 23 ? 2.202 2.549 18.083 1.00 13.73 23 VAL B N 1
ATOM 2096 C CA . VAL B 1 23 ? 3.003 3.053 19.195 1.00 12.54 23 VAL B CA 1
ATOM 2097 C C . VAL B 1 23 ? 3.572 1.842 19.944 1.00 12.65 23 VAL B C 1
ATOM 2098 O O . VAL B 1 23 ? 4.702 1.865 20.427 1.00 13.18 23 VAL B O 1
ATOM 2102 N N . LEU B 1 24 ? 2.767 0.786 20.019 1.00 12.03 24 LEU B N 1
ATOM 2103 C CA . LEU B 1 24 ? 3.138 -0.472 20.658 1.00 12.23 24 LEU B CA 1
ATOM 2104 C C . LEU B 1 24 ? 2.595 -1.570 19.747 1.00 12.58 24 LEU B C 1
ATOM 2105 O O . LEU B 1 24 ? 1.747 -1.307 18.897 1.00 13.82 24 LEU B O 1
ATOM 2110 N N . PRO B 1 25 ? 3.080 -2.811 19.899 1.00 13.16 25 PRO B N 1
ATOM 2111 C CA . PRO B 1 25 ? 2.568 -3.875 19.028 1.00 13.79 25 PRO B CA 1
ATOM 2112 C C . PRO B 1 25 ? 1.042 -3.956 19.008 1.00 13.54 25 PRO B C 1
ATOM 2113 O O . PRO B 1 25 ? 0.406 -4.146 20.047 1.00 11.86 25 PRO B O 1
ATOM 2117 N N . ASN B 1 26 ? 0.466 -3.802 17.817 1.00 14.61 26 ASN B N 1
ATOM 2118 C CA . ASN B 1 26 ? -0.982 -3.867 17.619 1.00 15.45 26 ASN B CA 1
ATOM 2119 C C . ASN B 1 26 ? -1.771 -2.663 18.132 1.00 14.60 26 ASN B C 1
ATOM 2120 O O . ASN B 1 26 ? -2.996 -2.639 18.025 1.00 12.51 26 ASN B O 1
ATOM 2125 N N . MET B 1 27 ? -1.091 -1.667 18.694 1.00 13.45 27 MET B N 1
ATOM 2126 C CA . MET B 1 27 ? -1.807 -0.492 19.182 1.00 12.98 27 MET B CA 1
ATOM 2127 C C . MET B 1 27 ? -1.557 0.708 18.273 1.00 12.32 27 MET B C 1
ATOM 2128 O O . MET B 1 27 ? -0.416 1.132 18.101 1.00 10.31 27 MET B O 1
ATOM 2133 N N . VAL B 1 28 ? -2.629 1.255 17.701 1.00 12.22 28 VAL B N 1
ATOM 2134 C CA . VAL B 1 28 ? -2.519 2.408 16.807 1.00 11.57 28 VAL B CA 1
ATOM 2135 C C . VAL B 1 28 ? -2.205 3.683 17.581 1.00 11.70 28 VAL B C 1
ATOM 2136 O O . VAL B 1 28 ? -2.855 3.992 18.584 1.00 11.79 28 VAL B O 1
ATOM 2140 N N . ALA B 1 29 ? -1.215 4.431 17.105 1.00 12.28 29 ALA B N 1
ATOM 2141 C CA . ALA B 1 29 ? -0.829 5.673 17.761 1.00 13.48 29 ALA B CA 1
ATOM 2142 C C . ALA B 1 29 ? -2.015 6.638 17.799 1.00 13.57 29 ALA B C 1
ATOM 2143 O O . ALA B 1 29 ? -2.780 6.734 16.839 1.00 13.01 29 ALA B O 1
ATOM 2145 N N . GLY B 1 30 ? -2.176 7.337 18.918 1.00 11.41 30 GLY B N 1
ATOM 2146 C CA . GLY B 1 30 ? -3.269 8.283 19.039 1.00 10.28 30 GLY B CA 1
ATOM 2147 C C . GLY B 1 30 ? -4.527 7.715 19.669 1.00 9.23 30 GLY B C 1
ATOM 2148 O O . GLY B 1 30 ? -5.581 8.332 19.592 1.00 8.80 30 GLY B O 1
ATOM 2149 N N . THR B 1 31 ? -4.422 6.541 20.287 1.00 10.08 31 THR B N 1
ATOM 2150 C CA . THR B 1 31 ? -5.569 5.912 20.937 1.00 11.07 31 THR B CA 1
ATOM 2151 C C . THR B 1 31 ? -5.241 5.545 22.383 1.00 9.86 31 THR B C 1
ATOM 2152 O O . THR B 1 31 ? -4.128 5.778 22.852 1.00 11.85 31 THR B O 1
ATOM 2156 N N . VAL B 1 32 ? -6.219 4.965 23.071 1.00 8.57 32 VAL B N 1
ATOM 2157 C CA . VAL B 1 32 ? -6.085 4.558 24.471 1.00 8.72 32 VAL B CA 1
ATOM 2158 C C . VAL B 1 32 ? -6.002 3.039 24.572 1.00 9.43 32 VAL B C 1
ATOM 2159 O O . VAL B 1 32 ? -6.696 2.320 23.850 1.00 6.83 32 VAL B O 1
ATOM 2163 N N . GLY B 1 33 ? -5.150 2.554 25.470 1.00 10.61 33 GLY B N 1
ATOM 2164 C CA . GLY B 1 33 ? -4.999 1.119 25.650 1.00 8.37 33 GLY B CA 1
ATOM 2165 C C . GLY B 1 33 ? -4.699 0.792 27.101 1.00 10.29 33 GLY B C 1
ATOM 2166 O O . GLY B 1 33 ? -4.411 1.697 27.897 1.00 7.53 33 GLY B O 1
ATOM 2167 N N . ALA B 1 34 ? -4.752 -0.493 27.449 1.00 8.94 34 ALA B N 1
ATOM 2168 C CA . ALA B 1 34 ? -4.494 -0.909 28.823 1.00 10.14 34 ALA B CA 1
ATOM 2169 C C . ALA B 1 34 ? -3.552 -2.101 28.959 1.00 10.86 34 ALA B C 1
ATOM 2170 O O . ALA B 1 34 ? -3.500 -2.981 28.092 1.00 10.24 34 ALA B O 1
ATOM 2172 N N . LEU B 1 35 ? -2.806 -2.104 30.063 1.00 11.49 35 LEU B N 1
ATOM 2173 C CA . LEU B 1 35 ? -1.884 -3.181 30.420 1.00 10.85 35 LEU B CA 1
ATOM 2174 C C . LEU B 1 35 ? -2.486 -3.693 31.730 1.00 13.17 35 LEU B C 1
ATOM 2175 O O . LEU B 1 35 ? -2.516 -2.969 32.729 1.00 10.41 35 LEU B O 1
ATOM 2180 N N . VAL B 1 36 ? -2.966 -4.935 31.719 1.00 10.49 36 VAL B N 1
ATOM 2181 C CA . VAL B 1 36 ? -3.630 -5.518 32.883 1.00 10.32 36 VAL B CA 1
ATOM 2182 C C . VAL B 1 36 ? -2.929 -6.732 33.509 1.00 9.16 36 VAL B C 1
ATOM 2183 O O . VAL B 1 36 ? -2.280 -7.508 32.822 1.00 7.97 36 VAL B O 1
ATOM 2187 N N . SER B 1 37 ? -3.079 -6.885 34.820 1.00 9.95 37 SER B N 1
ATOM 2188 C CA . SER B 1 37 ? -2.497 -8.015 35.543 1.00 11.44 37 SER B CA 1
ATOM 2189 C C . SER B 1 37 ? -2.722 -7.867 37.041 1.00 12.13 37 SER B C 1
ATOM 2190 O O . SER B 1 37 ? -3.029 -6.777 37.534 1.00 13.08 37 SER B O 1
ATOM 2193 N N . PRO B 1 38 ? -2.592 -8.973 37.785 1.00 13.24 38 PRO B N 1
ATOM 2194 C CA . PRO B 1 38 ? -2.778 -8.910 39.234 1.00 14.80 38 PRO B CA 1
ATOM 2195 C C . PRO B 1 38 ? -1.656 -8.044 39.795 1.00 13.87 38 PRO B C 1
ATOM 2196 O O . PRO B 1 38 ? -0.580 -7.953 39.198 1.00 13.62 38 PRO B O 1
ATOM 2200 N N . GLY B 1 39 ? -1.900 -7.405 40.933 1.00 16.19 39 GLY B N 1
ATOM 2201 C CA . GLY B 1 39 ? -0.862 -6.580 41.524 1.00 16.65 39 GLY B CA 1
ATOM 2202 C C . GLY B 1 39 ? 0.398 -7.394 41.773 1.00 18.69 39 GLY B C 1
ATOM 2203 O O . GLY B 1 39 ? 0.319 -8.557 42.174 1.00 18.97 39 GLY B O 1
ATOM 2204 N N . GLY B 1 40 ? 1.558 -6.795 41.508 1.00 21.16 40 GLY B N 1
ATOM 2205 C CA . GLY B 1 40 ? 2.821 -7.477 41.734 1.00 21.26 40 GLY B CA 1
ATOM 2206 C C . GLY B 1 40 ? 3.368 -8.315 40.592 1.00 20.16 40 GLY B C 1
ATOM 2207 O O . GLY B 1 40 ? 4.469 -8.850 40.696 1.00 20.43 40 GLY B O 1
ATOM 2208 N N . ALA B 1 41 ? 2.619 -8.430 39.502 1.00 13.47 41 ALA B N 1
ATOM 2209 C CA . ALA B 1 41 ? 3.061 -9.231 38.363 1.00 12.36 41 ALA B CA 1
ATOM 2210 C C . ALA B 1 41 ? 4.226 -8.602 37.595 1.00 10.31 41 ALA B C 1
ATOM 2211 O O . ALA B 1 41 ? 4.945 -9.298 36.879 1.00 9.24 41 ALA B O 1
ATOM 2213 N N . GLY B 1 42 ? 4.396 -7.290 37.725 1.00 11.38 42 GLY B N 1
ATOM 2214 C CA . GLY B 1 42 ? 5.490 -6.622 37.040 1.00 11.44 42 GLY B CA 1
ATOM 2215 C C . GLY B 1 42 ? 5.112 -5.543 36.035 1.00 10.55 42 GLY B C 1
ATOM 2216 O O . GLY B 1 42 ? 5.943 -5.154 35.221 1.00 12.14 42 GLY B O 1
ATOM 2217 N N . LYS B 1 43 ? 3.878 -5.045 36.090 1.00 7.82 43 LYS B N 1
ATOM 2218 C CA . LYS B 1 43 ? 3.435 -4.016 35.148 1.00 8.62 43 LYS B CA 1
ATOM 2219 C C . LYS B 1 43 ? 4.299 -2.759 35.14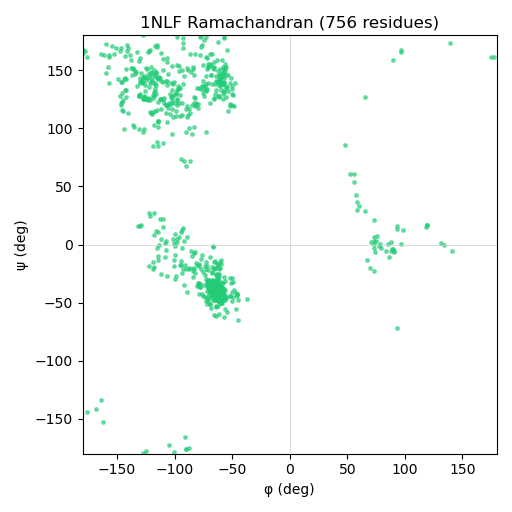5 1.00 8.75 43 LYS B C 1
ATOM 2220 O O . LYS B 1 43 ? 4.681 -2.268 34.082 1.00 9.65 43 LYS B O 1
ATOM 2226 N N . SER B 1 44 ? 4.609 -2.239 36.331 1.00 9.15 44 SER B N 1
ATOM 2227 C CA . SER B 1 44 ? 5.417 -1.024 36.438 1.00 10.17 44 SER B CA 1
ATOM 2228 C C . SER B 1 44 ? 6.797 -1.144 35.793 1.00 9.73 44 SER B C 1
ATOM 2229 O O . SER B 1 44 ? 7.293 -0.185 35.199 1.00 10.72 44 SER B O 1
ATOM 2232 N N . MET B 1 45 ? 7.419 -2.311 35.913 1.00 6.61 45 MET B N 1
ATOM 2233 C CA . MET B 1 45 ? 8.738 -2.524 35.317 1.00 8.36 45 MET B CA 1
ATOM 2234 C C . MET B 1 45 ? 8.618 -2.634 33.798 1.00 8.11 45 MET B C 1
ATOM 2235 O O . MET B 1 45 ? 9.365 -1.992 33.054 1.00 7.23 45 MET B O 1
ATOM 2240 N N . LEU B 1 46 ? 7.678 -3.454 33.338 1.00 8.72 46 LEU B N 1
ATOM 2241 C CA . LEU B 1 46 ? 7.467 -3.627 31.903 1.00 9.12 46 LEU B CA 1
ATOM 2242 C C . LEU B 1 46 ? 7.157 -2.284 31.251 1.00 7.46 46 LEU B C 1
ATOM 2243 O O . LEU B 1 46 ? 7.733 -1.937 30.221 1.00 7.87 46 LEU B O 1
ATOM 2248 N N . ALA B 1 47 ? 6.235 -1.544 31.859 1.00 5.71 47 ALA B N 1
ATOM 2249 C CA . ALA B 1 47 ? 5.823 -0.238 31.352 1.00 6.01 47 ALA B CA 1
ATOM 2250 C C . ALA B 1 47 ? 7.012 0.709 31.267 1.00 7.11 47 ALA B C 1
ATOM 2251 O O . ALA B 1 47 ? 7.154 1.443 30.292 1.00 6.83 47 ALA B O 1
ATOM 2253 N N . LEU B 1 48 ? 7.861 0.696 32.294 1.00 8.65 48 LEU B N 1
ATOM 2254 C CA . LEU B 1 48 ? 9.050 1.548 32.310 1.00 6.79 48 LEU B CA 1
ATOM 2255 C C . LEU B 1 48 ? 10.005 1.172 31.177 1.00 7.04 48 LEU B C 1
ATOM 2256 O O . LEU B 1 48 ? 10.535 2.042 30.494 1.00 8.65 48 LEU B O 1
ATOM 2261 N N . GLN B 1 49 ? 10.224 -0.124 30.973 1.00 8.26 49 GLN B N 1
ATOM 2262 C CA . GLN B 1 49 ? 11.113 -0.571 29.902 1.00 8.89 49 GLN B CA 1
ATOM 2263 C C . GLN B 1 49 ? 10.559 -0.218 28.523 1.00 9.69 49 GLN B C 1
ATOM 2264 O O . GLN B 1 49 ? 11.303 0.208 27.639 1.00 9.02 49 GLN B O 1
ATOM 2270 N N . LEU B 1 50 ? 9.254 -0.394 28.338 1.00 8.01 50 LEU B N 1
ATOM 2271 C CA . LEU B 1 50 ? 8.623 -0.053 27.063 1.00 9.81 50 LEU B CA 1
ATOM 2272 C C . LEU B 1 50 ? 8.755 1.452 26.843 1.00 9.21 50 LEU B C 1
ATOM 2273 O O . LEU B 1 50 ? 9.044 1.912 25.737 1.00 9.44 50 LEU B O 1
ATOM 2278 N N . ALA B 1 51 ? 8.530 2.218 27.903 1.00 10.45 51 ALA B N 1
ATOM 2279 C CA . ALA B 1 51 ? 8.627 3.673 27.819 1.00 10.12 51 ALA B CA 1
ATOM 2280 C C . ALA B 1 51 ? 10.048 4.108 27.455 1.00 9.20 51 ALA B C 1
ATOM 2281 O O . ALA B 1 51 ? 10.246 5.013 26.633 1.00 9.07 51 ALA B O 1
ATOM 2283 N N . ALA B 1 52 ? 11.037 3.464 28.068 1.00 8.48 52 ALA B N 1
ATOM 2284 C CA . ALA B 1 52 ? 12.433 3.793 27.796 1.00 9.90 52 ALA B CA 1
ATOM 2285 C C . ALA B 1 52 ? 12.773 3.492 26.338 1.00 11.05 52 ALA B C 1
ATOM 2286 O O . ALA B 1 52 ? 13.524 4.227 25.699 1.00 8.96 52 ALA B O 1
ATOM 2288 N N . GLN B 1 53 ? 12.224 2.401 25.814 1.00 10.57 53 GLN B N 1
ATOM 2289 C CA . GLN B 1 53 ? 12.485 2.024 24.426 1.00 11.38 53 GLN B CA 1
ATOM 2290 C C . GLN B 1 53 ? 11.948 3.069 23.457 1.00 10.85 53 GLN B C 1
ATOM 2291 O O . GLN B 1 53 ? 12.672 3.567 22.592 1.00 9.94 53 GLN B O 1
ATOM 2297 N N . ILE B 1 54 ? 10.668 3.392 23.596 1.00 10.27 54 ILE B N 1
ATOM 2298 C CA . ILE B 1 54 ? 10.050 4.377 22.721 1.00 11.21 54 ILE B CA 1
ATOM 2299 C C . ILE B 1 54 ? 10.751 5.729 22.850 1.00 12.86 54 ILE B C 1
ATOM 2300 O O . ILE B 1 54 ? 10.877 6.467 21.869 1.00 12.23 54 ILE B O 1
ATOM 2305 N N . ALA B 1 55 ? 11.232 6.038 24.051 1.00 13.61 55 ALA B N 1
ATOM 2306 C CA . ALA B 1 55 ? 11.921 7.303 24.291 1.00 14.53 55 ALA B CA 1
ATOM 2307 C C . ALA B 1 55 ? 13.235 7.369 23.522 1.00 14.27 55 ALA B C 1
ATOM 2308 O O . ALA B 1 55 ? 13.764 8.454 23.289 1.00 16.38 55 ALA B O 1
ATOM 2310 N N . GLY B 1 56 ? 13.756 6.209 23.128 1.00 11.75 56 GLY B N 1
ATOM 2311 C CA . GLY B 1 56 ? 15.004 6.173 22.383 1.00 12.40 56 GLY B CA 1
ATOM 2312 C C . GLY B 1 56 ? 15.985 5.130 22.891 1.00 12.59 56 GLY B C 1
ATOM 2313 O O . GLY B 1 56 ? 17.080 4.981 22.353 1.00 12.35 56 GLY B O 1
ATOM 2314 N N . GLY B 1 57 ? 15.594 4.404 23.932 1.00 15.53 57 GLY B N 1
ATOM 2315 C CA . GLY B 1 57 ? 16.457 3.379 24.488 1.00 15.38 57 GLY B CA 1
ATOM 2316 C C . GLY B 1 57 ? 16.457 2.108 23.654 1.00 16.04 57 GLY B C 1
ATOM 2317 O O . GLY B 1 57 ? 15.746 2.029 22.657 1.00 16.60 57 GLY B O 1
ATOM 2318 N N . PRO B 1 58 ? 17.238 1.089 24.047 1.00 15.06 58 PRO B N 1
ATOM 2319 C CA . PRO B 1 58 ? 17.348 -0.194 23.344 1.00 14.86 58 PRO B CA 1
ATOM 2320 C C . PRO B 1 58 ? 16.109 -1.071 23.518 1.00 14.66 58 PRO B C 1
ATOM 2321 O O . PRO B 1 58 ? 15.312 -0.863 24.431 1.00 11.90 58 PRO B O 1
ATOM 2325 N N . ASP B 1 59 ? 15.963 -2.046 22.628 1.00 15.46 59 ASP B N 1
ATOM 2326 C CA . ASP B 1 59 ? 14.846 -2.982 22.665 1.00 15.90 59 ASP B CA 1
ATOM 2327 C C . ASP B 1 59 ? 15.293 -4.188 23.493 1.00 15.33 59 ASP B C 1
ATOM 2328 O O . ASP B 1 59 ? 15.547 -5.266 22.958 1.00 15.34 59 ASP B O 1
ATOM 2333 N N . LEU B 1 60 ? 15.404 -3.985 24.803 1.00 14.71 60 LEU B N 1
ATOM 2334 C CA . LEU B 1 60 ? 15.831 -5.037 25.724 1.00 14.90 60 LEU B CA 1
ATOM 2335 C C . LEU B 1 60 ? 14.838 -6.195 25.773 1.00 14.14 60 LEU B C 1
ATOM 2336 O O . LEU B 1 60 ? 15.226 -7.348 25.951 1.00 14.61 60 LEU B O 1
ATOM 2341 N N . LEU B 1 61 ? 13.558 -5.872 25.616 1.00 13.87 61 LEU B N 1
ATOM 2342 C CA . LEU B 1 61 ? 12.480 -6.856 25.669 1.00 13.73 61 LEU B CA 1
ATOM 2343 C C . LEU B 1 61 ? 12.339 -7.720 24.424 1.00 16.10 61 LEU B C 1
ATOM 2344 O O . LEU B 1 61 ? 11.575 -8.682 24.418 1.00 14.94 61 LEU B O 1
ATOM 2349 N N . GLU B 1 62 ? 13.062 -7.376 23.366 1.00 16.85 62 GLU B N 1
ATOM 2350 C CA . GLU B 1 62 ? 12.993 -8.151 22.133 1.00 20.69 62 GLU B CA 1
ATOM 2351 C C . GLU B 1 62 ? 11.613 -8.083 21.485 1.00 20.65 62 GLU B C 1
ATOM 2352 O O . GLU B 1 62 ? 11.188 -9.041 20.836 1.00 19.33 62 GLU B O 1
ATOM 2358 N N . VAL B 1 63 ? 10.889 -6.988 21.690 1.00 18.21 63 VAL B N 1
ATOM 2359 C CA . VAL B 1 63 ? 9.589 -6.854 21.041 1.00 19.58 63 VAL B CA 1
ATOM 2360 C C . VAL B 1 63 ? 9.937 -6.222 19.688 1.00 21.14 63 VAL B C 1
ATOM 2361 O O . VAL B 1 63 ? 11.113 -6.068 19.370 1.00 21.90 63 VAL B O 1
ATOM 2365 N N . GLY B 1 64 ? 8.955 -5.866 18.877 1.00 39.78 64 GLY B N 1
ATOM 2366 C CA . GLY B 1 64 ? 9.317 -5.267 17.603 1.00 41.89 64 GLY B CA 1
ATOM 2367 C C . GLY B 1 64 ? 9.991 -3.911 17.775 1.00 42.36 64 GLY B C 1
ATOM 2368 O O . GLY B 1 64 ? 9.738 -3.219 18.762 1.00 43.11 64 GLY B O 1
ATOM 2369 N N . GLU B 1 65 ? 10.871 -3.531 16.849 1.00 23.58 65 GLU B N 1
ATOM 2370 C CA . GLU B 1 65 ? 11.493 -2.216 16.943 1.00 22.96 65 GLU B CA 1
ATOM 2371 C C . GLU B 1 65 ? 10.311 -1.248 16.868 1.00 20.05 65 GLU B C 1
ATOM 2372 O O . GLU B 1 65 ? 9.370 -1.477 16.114 1.00 17.67 65 GLU B O 1
ATOM 2378 N N . LEU B 1 66 ? 10.339 -0.180 17.654 1.00 18.13 66 LEU B N 1
ATOM 2379 C CA . LEU B 1 66 ? 9.217 0.755 17.660 1.00 16.82 66 LEU B CA 1
ATOM 2380 C C . LEU B 1 66 ? 9.648 2.179 17.348 1.00 15.12 66 LEU B C 1
ATOM 2381 O O . LEU B 1 66 ? 10.784 2.564 17.632 1.00 15.18 66 LEU B O 1
ATOM 2386 N N . PRO B 1 67 ? 8.748 2.978 16.748 1.00 14.61 67 PRO B N 1
ATOM 2387 C CA . PRO B 1 67 ? 9.091 4.366 16.427 1.00 13.54 67 PRO B CA 1
ATOM 2388 C C . PRO B 1 67 ? 9.428 5.088 17.733 1.00 14.26 67 PRO B C 1
ATOM 2389 O O . PRO B 1 67 ? 8.824 4.817 18.779 1.00 13.30 67 PRO B O 1
ATOM 2393 N N . THR B 1 68 ? 10.386 6.000 17.682 1.00 16.48 68 THR B N 1
ATOM 2394 C CA . THR B 1 68 ? 10.773 6.722 18.882 1.00 16.52 68 THR B CA 1
ATOM 2395 C C . THR B 1 68 ? 10.067 8.066 18.979 1.00 18.03 68 THR B C 1
ATOM 2396 O O . THR B 1 68 ? 9.668 8.653 17.970 1.00 17.47 68 THR B O 1
ATOM 2400 N N . GLY B 1 69 ? 9.908 8.543 20.209 1.00 18.21 69 GLY B N 1
ATOM 2401 C CA . GLY B 1 69 ? 9.257 9.818 20.440 1.00 16.65 69 GLY B CA 1
ATOM 2402 C C . GLY B 1 69 ? 9.272 10.136 21.923 1.00 14.80 69 GLY B C 1
ATOM 2403 O O . GLY B 1 69 ? 9.569 9.258 22.732 1.00 12.95 69 GLY B O 1
ATOM 2404 N N . PRO B 1 70 ? 8.967 11.382 22.314 1.00 13.81 70 PRO B N 1
ATOM 2405 C CA . PRO B 1 70 ? 8.966 11.745 23.738 1.00 13.14 70 PRO B CA 1
ATOM 2406 C C . PRO B 1 70 ? 7.918 10.952 24.514 1.00 11.77 70 PRO B C 1
ATOM 2407 O O . PRO B 1 70 ? 6.805 10.744 24.031 1.00 10.80 70 PRO B O 1
ATOM 2411 N N . VAL B 1 71 ? 8.277 10.524 25.720 1.00 8.02 71 VAL B N 1
ATOM 2412 C CA . VAL B 1 71 ? 7.376 9.744 26.562 1.00 7.36 71 VAL B CA 1
ATOM 2413 C C . VAL B 1 71 ? 7.268 10.354 27.955 1.00 8.48 71 VAL B C 1
ATOM 2414 O O . VAL B 1 71 ? 8.263 10.828 28.502 1.00 6.63 71 VAL B O 1
ATOM 2418 N N . ILE B 1 72 ? 6.062 10.365 28.516 1.00 7.88 72 ILE B N 1
ATOM 2419 C CA . ILE B 1 72 ? 5.874 10.877 29.867 1.00 9.47 72 ILE B CA 1
ATOM 2420 C C . ILE B 1 72 ? 5.229 9.753 30.676 1.00 10.70 72 ILE B C 1
ATOM 2421 O O . ILE B 1 72 ? 4.192 9.205 30.290 1.00 7.53 72 ILE B O 1
ATOM 2426 N N . TYR B 1 73 ? 5.878 9.400 31.782 1.00 8.65 73 TYR B N 1
ATOM 2427 C CA . TYR B 1 73 ? 5.419 8.327 32.663 1.00 8.04 73 TYR B CA 1
ATOM 2428 C C . TYR B 1 73 ? 4.916 8.922 33.971 1.00 7.30 73 TYR B C 1
ATOM 2429 O O . TYR B 1 73 ? 5.657 9.628 34.656 1.00 7.66 73 TYR B O 1
ATOM 2438 N N . LEU B 1 74 ? 3.671 8.617 34.327 1.00 6.81 74 LEU B N 1
ATOM 2439 C CA . LEU B 1 74 ? 3.061 9.160 35.536 1.00 9.50 74 LEU B CA 1
ATOM 2440 C C . LEU B 1 74 ? 2.731 8.127 36.608 1.00 10.11 74 LEU B C 1
ATOM 2441 O O . LEU B 1 74 ? 1.604 7.627 36.684 1.00 9.00 74 LEU B O 1
ATOM 2446 N N . PRO B 1 75 ? 3.721 7.787 37.453 1.00 12.66 75 PRO B N 1
ATOM 2447 C CA . PRO B 1 75 ? 3.525 6.814 38.530 1.00 10.61 75 PRO B CA 1
ATOM 2448 C C . PRO B 1 75 ? 2.826 7.500 39.704 1.00 12.76 75 PRO B C 1
ATOM 2449 O O . PRO B 1 75 ? 3.370 8.438 40.296 1.00 10.60 75 PRO B O 1
ATOM 2453 N N . ALA B 1 76 ? 1.620 7.043 40.033 1.00 12.14 76 ALA B N 1
ATOM 2454 C CA . ALA B 1 76 ? 0.859 7.647 41.123 1.00 13.66 76 ALA B CA 1
ATOM 2455 C C . ALA B 1 76 ? 0.762 6.768 42.367 1.00 13.47 76 ALA B C 1
ATOM 2456 O O . ALA B 1 76 ? 0.141 7.157 43.355 1.00 15.41 76 ALA B O 1
ATOM 2458 N N . GLU B 1 77 ? 1.387 5.598 42.329 1.00 13.94 77 GLU B N 1
ATOM 2459 C CA . GLU B 1 77 ? 1.330 4.677 43.458 1.00 16.75 77 GLU B CA 1
ATOM 2460 C C . GLU B 1 77 ? 2.665 4.341 44.123 1.00 18.11 77 GLU B C 1
ATOM 2461 O O . GLU B 1 77 ? 2.694 3.884 45.266 1.00 19.67 77 GLU B O 1
ATOM 2467 N N . ASP B 1 78 ? 3.765 4.579 43.418 1.00 17.32 78 ASP B N 1
ATOM 2468 C CA . ASP B 1 78 ? 5.100 4.280 43.937 1.00 17.43 78 ASP B CA 1
ATOM 2469 C C . ASP B 1 78 ? 5.790 5.488 44.569 1.00 16.79 78 ASP B C 1
ATOM 2470 O O . ASP B 1 78 ? 5.770 6.579 44.008 1.00 17.49 78 ASP B O 1
ATOM 2475 N N . PRO B 1 79 ? 6.407 5.313 45.751 1.00 15.44 79 PRO B N 1
ATOM 2476 C CA . PRO B 1 79 ? 7.089 6.462 46.355 1.00 16.04 79 PRO B CA 1
ATOM 2477 C C . PRO B 1 79 ? 8.293 6.765 45.456 1.00 13.79 79 PRO B C 1
ATOM 2478 O O . PRO B 1 79 ? 8.881 5.848 44.886 1.00 13.81 79 PRO B O 1
ATOM 2482 N N . PRO B 1 80 ? 8.666 8.048 45.308 1.00 12.85 80 PRO B N 1
ATOM 2483 C CA . PRO B 1 80 ? 9.801 8.437 44.459 1.00 12.88 80 PRO B CA 1
ATOM 2484 C C . PRO B 1 80 ? 11.089 7.626 44.633 1.00 12.18 80 PRO B C 1
ATOM 2485 O O . PRO B 1 80 ? 11.751 7.283 43.651 1.00 12.88 80 PRO B O 1
ATOM 2489 N N . THR B 1 81 ? 11.448 7.316 45.875 1.00 11.87 81 THR B N 1
ATOM 2490 C CA . THR B 1 81 ? 12.674 6.559 46.125 1.00 12.09 81 THR B CA 1
ATOM 2491 C C . THR B 1 81 ? 12.660 5.157 45.508 1.00 12.34 81 THR B C 1
ATOM 2492 O O . THR B 1 81 ? 13.704 4.638 45.113 1.00 11.74 81 THR B O 1
ATOM 2496 N N . ALA B 1 82 ? 11.485 4.541 45.423 1.00 10.56 82 ALA B N 1
ATOM 2497 C CA . ALA B 1 82 ? 11.386 3.212 44.825 1.00 10.45 82 ALA B CA 1
ATOM 2498 C C . ALA B 1 82 ? 11.628 3.318 43.320 1.00 9.39 82 ALA B C 1
ATOM 2499 O O . ALA B 1 82 ? 12.165 2.397 42.698 1.00 7.77 82 ALA B O 1
ATOM 2501 N N . ILE B 1 83 ? 11.231 4.447 42.742 1.00 10.33 83 ILE B N 1
ATOM 2502 C CA . ILE B 1 83 ? 11.418 4.683 41.311 1.00 10.87 83 ILE B CA 1
ATOM 2503 C C . ILE B 1 83 ? 12.903 4.902 41.022 1.00 9.62 83 ILE B C 1
ATOM 2504 O O . ILE B 1 83 ? 13.417 4.469 39.992 1.00 9.37 83 ILE B O 1
ATOM 2509 N N . HIS B 1 84 ? 13.594 5.577 41.936 1.00 9.37 84 HIS B N 1
ATOM 2510 C CA . HIS B 1 84 ? 15.024 5.822 41.764 1.00 7.13 84 HIS B CA 1
ATOM 2511 C C . HIS B 1 84 ? 15.741 4.484 41.672 1.00 8.21 84 HIS B C 1
ATOM 2512 O O . HIS B 1 84 ? 16.600 4.281 40.811 1.00 7.80 84 HIS B O 1
ATOM 2519 N N . HIS B 1 85 ? 15.393 3.575 42.579 1.00 7.92 85 HIS B N 1
ATOM 2520 C CA . HIS B 1 85 ? 16.009 2.250 42.604 1.00 8.81 85 HIS B CA 1
ATOM 2521 C C . HIS B 1 85 ? 15.688 1.425 41.361 1.00 9.40 85 HIS B C 1
ATOM 2522 O O . HIS B 1 85 ? 16.553 0.734 40.829 1.00 6.63 85 HIS B O 1
ATOM 2529 N N . ARG B 1 86 ? 14.445 1.495 40.894 1.00 12.17 86 ARG B N 1
ATOM 2530 C CA . ARG B 1 86 ? 14.060 0.740 39.703 1.00 12.58 86 ARG B CA 1
ATOM 2531 C C . ARG B 1 86 ? 14.890 1.229 38.514 1.00 10.68 86 ARG B C 1
ATOM 2532 O O . ARG B 1 86 ? 15.359 0.433 37.701 1.00 11.14 86 ARG B O 1
ATOM 2540 N N . LEU B 1 87 ? 15.072 2.542 38.422 1.00 9.78 87 LEU B N 1
ATOM 2541 C CA . LEU B 1 87 ? 15.853 3.132 37.338 1.00 9.10 87 LEU B CA 1
ATOM 2542 C C . LEU B 1 87 ? 17.316 2.720 37.416 1.00 10.34 87 LEU B C 1
ATOM 2543 O O . LEU B 1 87 ? 17.954 2.446 36.395 1.00 10.06 87 LEU B O 1
ATOM 2548 N N . HIS B 1 88 ? 17.861 2.691 38.627 1.00 13.85 88 HIS B N 1
ATOM 2549 C CA . HIS B 1 88 ? 19.262 2.314 38.784 1.00 13.75 88 HIS B CA 1
ATOM 2550 C C . HIS B 1 88 ? 19.482 0.863 38.359 1.00 13.76 88 HIS B C 1
ATOM 2551 O O . HIS B 1 88 ? 20.516 0.524 37.786 1.00 15.34 88 HIS B O 1
ATOM 2558 N N . ALA B 1 89 ? 18.506 0.008 38.644 1.00 11.79 89 ALA B N 1
ATOM 2559 C CA . ALA B 1 89 ? 18.612 -1.398 38.273 1.00 10.69 89 ALA B CA 1
ATOM 2560 C C . ALA B 1 89 ? 18.590 -1.530 36.749 1.00 11.32 89 ALA B C 1
ATOM 2561 O O . ALA B 1 89 ? 19.423 -2.218 36.162 1.00 11.04 89 ALA B O 1
ATOM 2563 N N . LEU B 1 90 ? 17.640 -0.857 36.109 1.00 12.16 90 LEU B N 1
ATOM 2564 C CA . LEU B 1 90 ? 17.526 -0.893 34.654 1.00 12.26 90 LEU B CA 1
ATOM 2565 C C . LEU B 1 90 ? 18.787 -0.311 34.006 1.00 13.35 90 LEU B C 1
ATOM 2566 O O . LEU B 1 90 ? 19.225 -0.770 32.949 1.00 12.58 90 LEU B O 1
ATOM 2571 N N . GLY B 1 91 ? 19.369 0.698 34.648 1.00 11.59 91 GLY B N 1
ATOM 2572 C CA . GLY B 1 91 ? 20.566 1.328 34.112 1.00 13.56 91 GLY B CA 1
ATOM 2573 C C . GLY B 1 91 ? 21.739 0.387 33.874 1.00 13.87 91 GLY B C 1
ATOM 2574 O O . GLY B 1 91 ? 22.572 0.630 33.000 1.00 15.06 91 GLY B O 1
ATOM 2575 N N . ALA B 1 92 ? 21.815 -0.687 34.650 1.00 19.89 92 ALA B N 1
ATOM 2576 C CA . ALA B 1 92 ? 22.901 -1.652 34.497 1.00 19.77 92 ALA B CA 1
ATOM 2577 C C . ALA B 1 92 ? 22.831 -2.372 33.150 1.00 21.16 92 ALA B C 1
ATOM 2578 O O . ALA B 1 92 ? 23.795 -3.012 32.728 1.00 20.21 92 ALA B O 1
ATOM 2580 N N . HIS B 1 93 ? 21.691 -2.264 32.474 1.00 16.14 93 HIS B N 1
ATOM 2581 C CA . HIS B 1 93 ? 21.519 -2.914 31.182 1.00 16.51 93 HIS B CA 1
ATOM 2582 C C . HIS B 1 93 ? 21.684 -1.931 30.033 1.00 18.59 93 HIS B C 1
ATOM 2583 O O . HIS B 1 93 ? 21.483 -2.289 28.868 1.00 18.34 93 HIS B O 1
ATOM 2590 N N . LEU B 1 94 ? 22.049 -0.694 30.359 1.00 15.22 94 LEU B N 1
ATOM 2591 C CA . LEU B 1 94 ? 22.212 0.336 29.341 1.00 17.78 94 LEU B CA 1
ATOM 2592 C C . LEU B 1 94 ? 23.613 0.933 29.276 1.00 17.81 94 LEU B C 1
ATOM 2593 O O . LEU B 1 94 ? 24.258 1.165 30.300 1.00 17.37 94 LEU B O 1
ATOM 2598 N N . SER B 1 95 ? 24.075 1.181 28.057 1.00 19.52 95 SER B N 1
ATOM 2599 C CA . SER B 1 95 ? 25.385 1.774 27.849 1.00 19.51 95 SER B CA 1
ATOM 2600 C C . SER B 1 95 ? 25.259 3.266 28.142 1.00 18.57 95 SER B C 1
ATOM 2601 O O . SER B 1 95 ? 24.153 3.785 28.297 1.00 16.02 95 SER B O 1
ATOM 2604 N N . ALA B 1 96 ? 26.392 3.953 28.210 1.00 17.41 96 ALA B N 1
ATOM 2605 C CA . ALA B 1 96 ? 26.391 5.380 28.486 1.00 17.57 96 ALA B CA 1
ATOM 2606 C C . ALA B 1 96 ? 25.514 6.117 27.480 1.00 17.55 96 ALA B C 1
ATOM 2607 O O . ALA B 1 96 ? 24.699 6.958 27.853 1.00 17.97 96 ALA B O 1
ATOM 2609 N N . GLU B 1 97 ? 25.671 5.779 26.205 1.00 14.96 97 GLU B N 1
ATOM 2610 C CA . GLU B 1 97 ? 24.910 6.422 25.134 1.00 15.93 97 GLU B CA 1
ATOM 2611 C C . GLU B 1 97 ? 23.409 6.142 25.240 1.00 14.61 97 GLU B C 1
ATOM 2612 O O . GLU B 1 97 ? 22.583 7.024 24.997 1.00 13.21 97 GLU B O 1
ATOM 2618 N N . GLU B 1 98 ? 23.062 4.912 25.605 1.00 16.96 98 GLU B N 1
ATOM 2619 C CA . GLU B 1 98 ? 21.661 4.523 25.739 1.00 16.11 98 GLU B CA 1
ATOM 2620 C C . GLU B 1 98 ? 21.019 5.207 26.943 1.00 13.64 98 GLU B C 1
ATOM 2621 O O . GLU B 1 98 ? 19.856 5.592 26.896 1.00 13.37 98 GLU B O 1
ATOM 2627 N N . ARG B 1 99 ? 21.778 5.357 28.024 1.00 16.72 99 ARG B N 1
ATOM 2628 C CA . ARG B 1 99 ? 21.258 6.019 29.216 1.00 15.94 99 ARG B CA 1
ATOM 2629 C C . ARG B 1 99 ? 20.874 7.450 28.868 1.00 16.26 99 ARG B C 1
ATOM 2630 O O . ARG B 1 99 ? 19.815 7.939 29.270 1.00 15.13 99 ARG B O 1
ATOM 2638 N N . GLN B 1 100 ? 21.742 8.112 28.107 1.00 12.00 100 GLN B N 1
ATOM 2639 C CA . GLN B 1 100 ? 21.516 9.491 27.698 1.00 12.00 100 GLN B CA 1
ATOM 2640 C C . GLN B 1 100 ? 20.314 9.597 26.764 1.00 11.81 100 GLN B C 1
ATOM 2641 O O . GLN B 1 100 ? 19.534 10.549 26.840 1.00 12.72 100 GLN B O 1
ATOM 2647 N N . ALA B 1 101 ? 20.167 8.622 25.879 1.00 13.41 101 ALA B N 1
ATOM 2648 C CA . ALA B 1 101 ? 19.047 8.633 24.953 1.00 13.55 101 ALA B CA 1
ATOM 2649 C C . ALA B 1 101 ? 17.753 8.553 25.750 1.00 11.49 101 ALA B C 1
ATOM 2650 O O . ALA B 1 101 ? 16.802 9.282 25.474 1.00 11.86 101 ALA B O 1
ATOM 2652 N N . VAL B 1 102 ? 17.726 7.668 26.743 1.00 11.89 102 VAL B N 1
ATOM 2653 C CA . VAL B 1 102 ? 16.539 7.498 27.575 1.00 11.20 102 VAL B CA 1
ATOM 2654 C C . VAL B 1 102 ? 16.249 8.769 28.363 1.00 11.38 102 VAL B C 1
ATOM 2655 O O . VAL B 1 102 ? 15.113 9.240 28.405 1.00 11.18 102 VAL B O 1
ATOM 2659 N N . ALA B 1 103 ? 17.279 9.328 28.990 1.00 13.89 103 ALA B N 1
ATOM 2660 C CA . ALA B 1 103 ? 17.109 10.552 29.764 1.00 14.25 103 ALA B CA 1
ATOM 2661 C C . ALA B 1 103 ? 16.627 11.700 28.873 1.00 14.70 103 ALA B C 1
ATOM 2662 O O . ALA B 1 103 ? 15.861 12.558 29.318 1.00 14.54 103 ALA B O 1
ATOM 2664 N N . ASP B 1 104 ? 17.066 11.713 27.616 1.00 14.61 104 ASP B N 1
ATOM 2665 C CA . ASP B 1 104 ? 16.658 12.767 26.688 1.00 16.55 104 ASP B CA 1
ATOM 2666 C C . ASP B 1 104 ? 15.202 12.650 26.233 1.00 17.72 104 ASP B C 1
ATOM 2667 O O . ASP B 1 104 ? 14.548 13.657 25.968 1.00 18.57 104 ASP B O 1
ATOM 2672 N N . GLY B 1 105 ? 14.694 11.426 26.141 1.00 18.25 105 GLY B N 1
ATOM 2673 C CA . GLY B 1 105 ? 13.332 11.250 25.668 1.00 17.34 105 GLY B CA 1
ATOM 2674 C C . GLY B 1 105 ? 12.265 10.855 26.672 1.00 16.46 105 GLY B C 1
ATOM 2675 O O . GLY B 1 105 ? 11.088 10.806 26.318 1.00 15.27 105 GLY B O 1
ATOM 2676 N N . LEU B 1 106 ? 12.650 10.589 27.916 1.00 14.99 106 LEU B N 1
ATOM 2677 C CA . LEU B 1 106 ? 11.672 10.183 28.923 1.00 14.08 106 LEU B CA 1
ATOM 2678 C C . LEU B 1 106 ? 11.533 11.138 30.106 1.00 14.67 106 LEU B C 1
ATOM 2679 O O . LEU B 1 106 ? 12.527 11.566 30.689 1.00 14.15 106 LEU B O 1
ATOM 2684 N N . LEU B 1 107 ? 10.287 11.464 30.450 1.00 10.22 107 LEU B N 1
ATOM 2685 C CA . LEU B 1 107 ? 9.993 12.336 31.588 1.00 12.36 107 LEU B CA 1
ATOM 2686 C C . LEU B 1 107 ? 9.164 11.535 32.588 1.00 10.48 107 LEU B C 1
ATOM 2687 O O . LEU B 1 107 ? 8.134 10.962 32.228 1.00 8.51 107 LEU B O 1
ATOM 2692 N N . ILE B 1 108 ? 9.614 11.486 33.837 1.00 10.10 108 ILE B N 1
ATOM 2693 C CA . ILE B 1 108 ? 8.887 10.760 34.872 1.00 8.50 108 ILE B CA 1
ATOM 2694 C C . ILE B 1 108 ? 8.481 11.743 35.957 1.00 9.70 108 ILE B C 1
ATOM 2695 O O . ILE B 1 108 ? 9.334 12.315 36.636 1.00 7.67 108 ILE B O 1
ATOM 2700 N N . GLN B 1 109 ? 7.175 11.944 36.102 1.00 9.38 109 GLN B N 1
ATOM 2701 C CA . GLN B 1 109 ? 6.639 12.867 37.099 1.00 12.24 109 GLN B CA 1
ATOM 2702 C C . GLN B 1 109 ? 5.849 12.102 38.156 1.00 11.21 109 GLN B C 1
ATOM 2703 O O . GLN B 1 109 ? 4.742 11.626 37.901 1.00 9.98 109 GLN B O 1
ATOM 2709 N N . PRO B 1 110 ? 6.422 11.954 39.360 1.00 13.01 110 PRO B N 1
ATOM 2710 C CA . PRO B 1 110 ? 5.730 11.235 40.43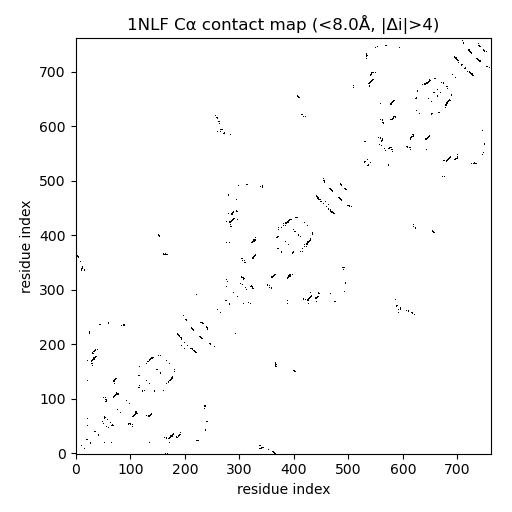6 1.00 11.54 110 PRO B CA 1
ATOM 2711 C C . PRO B 1 110 ? 4.436 11.963 40.811 1.00 9.43 110 PRO B C 1
ATOM 2712 O O . PRO B 1 110 ? 4.412 13.193 40.853 1.00 8.76 110 PRO B O 1
ATOM 2716 N N . LEU B 1 111 ? 3.372 11.207 41.075 1.00 5.66 111 LEU B N 1
ATOM 2717 C CA . LEU B 1 111 ? 2.083 11.788 41.449 1.00 7.87 111 LEU B CA 1
ATOM 2718 C C . LEU B 1 111 ? 1.491 11.160 42.708 1.00 6.65 111 LEU B C 1
ATOM 2719 O O . LEU B 1 111 ? 0.305 11.322 43.005 1.00 7.99 111 LEU B O 1
ATOM 2724 N N . ILE B 1 112 ? 2.306 10.440 43.465 1.00 11.18 112 ILE B N 1
ATOM 2725 C CA . ILE B 1 112 ? 1.779 9.826 44.672 1.00 9.61 112 ILE B CA 1
ATOM 2726 C C . ILE B 1 112 ? 1.288 10.922 45.616 1.00 10.39 112 ILE B C 1
ATOM 2727 O O . ILE B 1 112 ? 2.008 11.875 45.911 1.00 10.78 112 ILE B O 1
ATOM 2732 N N . GLY B 1 113 ? 0.041 10.792 46.059 1.00 10.93 113 GLY B N 1
ATOM 2733 C CA . GLY B 1 113 ? -0.541 11.774 46.954 1.00 11.81 113 GLY B CA 1
ATOM 2734 C C . GLY B 1 113 ? -1.031 13.048 46.280 1.00 12.35 113 GLY B C 1
ATOM 2735 O O . GLY B 1 113 ? -1.595 13.910 46.947 1.00 10.84 113 GLY B O 1
ATOM 2736 N N . SER B 1 114 ? -0.824 13.173 44.969 1.00 10.58 114 SER B N 1
ATOM 2737 C CA . SER B 1 114 ? -1.248 14.365 44.229 1.00 11.06 114 SER B CA 1
ATOM 2738 C C . SER B 1 114 ? -2.744 14.363 43.918 1.00 11.15 114 SER B C 1
ATOM 2739 O O . SER B 1 114 ? -3.313 15.398 43.574 1.00 11.13 114 SER B O 1
ATOM 2742 N N . LEU B 1 115 ? -3.363 13.191 44.024 1.00 14.75 115 LEU B N 1
ATOM 2743 C CA . LEU B 1 115 ? -4.800 13.015 43.794 1.00 14.07 115 LEU B CA 1
ATOM 2744 C C . LEU B 1 115 ? -5.333 13.488 42.434 1.00 14.49 115 LEU B C 1
ATOM 2745 O O . LEU B 1 115 ? -6.295 14.260 42.368 1.00 11.31 115 LEU B O 1
ATOM 2750 N N . PRO B 1 116 ? -4.737 13.007 41.332 1.00 13.09 116 PRO B N 1
ATOM 2751 C CA . PRO B 1 116 ? -5.212 13.431 40.010 1.00 12.51 116 PRO B CA 1
ATOM 2752 C C . PRO B 1 116 ? -6.649 12.954 39.818 1.00 11.35 116 PRO B C 1
ATOM 2753 O O . PRO B 1 116 ? -7.010 11.880 40.290 1.00 13.42 116 PRO B O 1
ATOM 2757 N N . ASN B 1 117 ? -7.465 13.749 39.135 1.00 12.73 117 ASN B N 1
ATOM 2758 C CA . ASN B 1 117 ? -8.854 13.379 38.868 1.00 12.07 117 ASN B CA 1
ATOM 2759 C C . ASN B 1 117 ? -9.181 13.902 37.474 1.00 13.69 117 ASN B C 1
ATOM 2760 O O . ASN B 1 117 ? -9.474 15.084 37.296 1.00 13.10 117 ASN B O 1
ATOM 2765 N N . ILE B 1 118 ? -9.134 13.016 36.484 1.00 11.36 118 ILE B N 1
ATOM 2766 C CA . ILE B 1 118 ? -9.374 13.431 35.108 1.00 11.50 118 ILE B CA 1
ATOM 2767 C C . ILE B 1 118 ? -10.754 14.045 34.873 1.00 10.57 118 ILE B C 1
ATOM 2768 O O . ILE B 1 118 ? -10.971 14.714 33.861 1.00 10.57 118 ILE B O 1
ATOM 2773 N N . MET B 1 119 ? -11.681 13.832 35.804 1.00 14.25 119 MET B N 1
ATOM 2774 C CA . MET B 1 119 ? -13.019 14.407 35.671 1.00 16.41 119 MET B CA 1
ATOM 2775 C C . MET B 1 119 ? -13.052 15.851 36.174 1.00 17.13 119 MET B C 1
ATOM 2776 O O . MET B 1 119 ? -14.057 16.547 36.017 1.00 17.61 119 MET B O 1
ATOM 2781 N N . ALA B 1 120 ? -11.948 16.292 36.777 1.00 14.23 120 ALA B N 1
ATOM 2782 C CA . ALA B 1 120 ? -11.823 17.659 37.280 1.00 15.23 120 ALA B CA 1
ATOM 2783 C C . ALA B 1 120 ? -11.125 18.481 36.194 1.00 16.65 120 ALA B C 1
ATOM 2784 O O . ALA B 1 120 ? -10.075 18.086 35.688 1.00 13.75 120 ALA B O 1
ATOM 2786 N N . PRO B 1 121 ? -11.705 19.635 35.822 1.00 19.00 121 PRO B N 1
ATOM 2787 C CA . PRO B 1 121 ? -11.153 20.520 34.792 1.00 19.81 121 PRO B CA 1
ATOM 2788 C C . PRO B 1 121 ? -9.656 20.774 34.888 1.00 20.05 121 PRO B C 1
ATOM 2789 O O . PRO B 1 121 ? -8.937 20.672 33.891 1.00 19.61 121 PRO B O 1
ATOM 2793 N N . GLU B 1 122 ? -9.193 21.102 36.090 1.00 19.08 122 GLU B N 1
ATOM 2794 C CA . GLU B 1 122 ? -7.782 21.385 36.319 1.00 18.87 122 GLU B CA 1
ATOM 2795 C C . GLU B 1 122 ? -6.885 20.236 35.881 1.00 17.11 122 GLU B C 1
ATOM 2796 O O . GLU B 1 122 ? -5.846 20.456 35.255 1.00 16.23 122 GLU B O 1
ATOM 2802 N N . TRP B 1 123 ? -7.276 19.009 36.209 1.00 12.45 123 TRP B N 1
ATOM 2803 C CA . TRP B 1 123 ? -6.471 17.855 35.828 1.00 11.42 123 TRP B CA 1
ATOM 2804 C C . TRP B 1 123 ? -6.619 17.447 34.365 1.00 10.20 123 TRP B C 1
ATOM 2805 O O . TRP B 1 123 ? -5.648 17.016 33.740 1.00 9.10 123 TRP B O 1
ATOM 2816 N N . PHE B 1 124 ? -7.820 17.561 33.808 1.00 13.35 124 PHE B N 1
ATOM 2817 C CA . PHE B 1 124 ? -7.977 17.209 32.402 1.00 12.04 124 PHE B CA 1
ATOM 2818 C C . PHE B 1 124 ? -7.083 18.150 31.593 1.00 13.30 124 PHE B C 1
ATOM 2819 O O . PHE B 1 124 ? -6.344 17.718 30.704 1.00 12.79 124 PHE B O 1
ATOM 2827 N N . ASP B 1 125 ? -7.146 19.440 31.916 1.00 12.01 125 ASP B N 1
ATOM 2828 C CA . ASP B 1 125 ? -6.345 20.437 31.210 1.00 13.23 125 ASP B CA 1
ATOM 2829 C C . ASP B 1 125 ? -4.847 20.180 31.359 1.00 11.63 125 ASP B C 1
ATOM 2830 O O . ASP B 1 125 ? -4.106 20.242 30.380 1.00 9.25 125 ASP B O 1
ATOM 2835 N N . GLY B 1 126 ? -4.408 19.886 32.581 1.00 10.45 126 GLY B N 1
ATOM 2836 C CA . GLY B 1 126 ? -2.993 19.638 32.822 1.00 10.25 126 GLY B CA 1
ATOM 2837 C C . GLY B 1 126 ? -2.445 18.404 32.121 1.00 10.30 126 GLY B C 1
ATOM 2838 O O . GLY B 1 126 ? -1.330 18.420 31.590 1.00 9.02 126 GLY B O 1
ATOM 2839 N N . LEU B 1 127 ? -3.221 17.324 32.131 1.00 10.46 127 LEU B N 1
ATOM 2840 C CA . LEU B 1 127 ? -2.805 16.090 31.479 1.00 11.78 127 LEU B CA 1
ATOM 2841 C C . LEU B 1 127 ? -2.779 16.293 29.965 1.00 10.11 127 LEU B C 1
ATOM 2842 O O . LEU B 1 127 ? -1.863 15.837 29.284 1.00 9.78 127 LEU B O 1
ATOM 2847 N N . LYS B 1 128 ? -3.787 16.984 29.443 1.00 10.11 128 LYS B N 1
ATOM 2848 C CA . LYS B 1 128 ? -3.849 17.249 28.012 1.00 10.79 128 LYS B CA 1
ATOM 2849 C C . LYS B 1 128 ? -2.631 18.074 27.615 1.00 10.58 128 LYS B C 1
ATOM 2850 O O . LYS B 1 128 ? -2.000 17.826 26.585 1.00 9.97 128 LYS B O 1
ATOM 2856 N N . ARG B 1 129 ? -2.297 19.055 28.447 1.00 9.55 129 ARG B N 1
ATOM 2857 C CA . ARG B 1 129 ? -1.144 19.913 28.188 1.00 10.11 129 ARG B CA 1
ATOM 2858 C C . ARG B 1 129 ? 0.144 19.089 28.181 1.00 9.21 129 ARG B C 1
ATOM 2859 O O . ARG B 1 129 ? 1.029 19.305 27.349 1.00 8.65 129 ARG B O 1
ATOM 2867 N N . ALA B 1 130 ? 0.251 18.141 29.109 1.00 9.99 130 ALA B N 1
ATOM 2868 C CA . ALA B 1 130 ? 1.444 17.311 29.195 1.00 9.30 130 ALA B CA 1
ATOM 2869 C C . ALA B 1 130 ? 1.551 16.294 28.056 1.00 9.37 130 ALA B C 1
ATOM 2870 O O . ALA B 1 130 ? 2.633 15.762 27.783 1.00 10.34 130 ALA B O 1
ATOM 2872 N N . ALA B 1 131 ? 0.437 16.026 27.387 1.00 9.46 131 ALA B N 1
ATOM 2873 C CA . ALA B 1 131 ? 0.447 15.070 26.281 1.00 11.00 131 ALA B CA 1
ATOM 2874 C C . ALA B 1 131 ? 0.908 15.724 24.981 1.00 11.36 131 ALA B C 1
ATOM 2875 O O . ALA B 1 131 ? 1.354 15.038 24.064 1.00 10.11 131 ALA B O 1
ATOM 2877 N N . GLU B 1 132 ? 0.807 17.052 24.908 1.00 13.61 132 GLU B N 1
ATOM 2878 C CA . GLU B 1 132 ? 1.210 17.782 23.707 1.00 14.72 132 GLU B CA 1
ATOM 2879 C C . GLU B 1 132 ? 2.657 17.524 23.312 1.00 14.21 132 GLU B C 1
ATOM 2880 O O . GLU B 1 132 ? 3.558 17.585 24.144 1.00 14.08 132 GLU B O 1
ATOM 2886 N N . GLY B 1 133 ? 2.866 17.241 22.028 1.00 12.22 133 GLY B N 1
ATOM 2887 C CA . GLY B 1 133 ? 4.201 16.990 21.521 1.00 12.67 133 GLY B CA 1
ATOM 2888 C C . GLY B 1 133 ? 4.794 15.652 21.917 1.00 12.66 133 GLY B C 1
ATOM 2889 O O . GLY B 1 133 ? 5.941 15.355 21.577 1.00 11.39 133 GLY B O 1
ATOM 2890 N N . ARG B 1 134 ? 4.024 14.836 22.626 1.00 9.16 134 ARG B N 1
ATOM 2891 C CA . ARG B 1 134 ? 4.534 13.542 23.055 1.00 10.84 134 ARG B CA 1
ATOM 2892 C C . ARG B 1 134 ? 3.962 12.343 22.302 1.00 11.21 134 ARG B C 1
ATOM 2893 O O . ARG B 1 134 ? 2.878 12.403 21.723 1.00 12.31 134 ARG B O 1
ATOM 2901 N N . ARG B 1 135 ? 4.723 11.255 22.326 1.00 8.50 135 ARG B N 1
ATOM 2902 C CA . ARG B 1 135 ? 4.379 10.011 21.656 1.00 9.83 135 ARG B CA 1
ATOM 2903 C C . ARG B 1 135 ? 3.553 9.085 22.549 1.00 9.53 135 ARG B C 1
ATOM 2904 O O . ARG B 1 135 ? 2.599 8.453 22.086 1.00 7.24 135 ARG B O 1
ATOM 2912 N N . LEU B 1 136 ? 3.923 9.007 23.826 1.00 10.11 136 LEU B N 1
ATOM 2913 C CA . LEU B 1 136 ? 3.231 8.138 24.773 1.00 9.98 136 LEU B CA 1
ATOM 2914 C C . LEU B 1 136 ? 3.150 8.682 26.196 1.00 9.60 136 LEU B C 1
ATOM 2915 O O . LEU B 1 136 ? 4.114 9.252 26.714 1.00 9.21 136 LEU B O 1
ATOM 2920 N N . MET B 1 137 ? 1.991 8.477 26.815 1.00 9.07 137 MET B N 1
ATOM 2921 C CA . MET B 1 137 ? 1.729 8.877 28.193 1.00 10.14 137 MET B CA 1
ATOM 2922 C C . MET B 1 137 ? 1.265 7.609 28.920 1.00 10.02 137 MET B C 1
ATOM 2923 O O . MET B 1 137 ? 0.323 6.951 28.476 1.00 11.22 137 MET B O 1
ATOM 2928 N N . VAL B 1 138 ? 1.932 7.259 30.020 1.00 7.95 138 VAL B N 1
ATOM 2929 C CA . VAL B 1 138 ? 1.571 6.059 30.792 1.00 6.22 138 VAL B CA 1
ATOM 2930 C C . VAL B 1 138 ? 1.006 6.438 32.168 1.00 6.92 138 VAL B C 1
ATOM 2931 O O . VAL B 1 138 ? 1.652 7.179 32.919 1.00 8.10 138 VAL B O 1
ATOM 2935 N N . LEU B 1 139 ? -0.197 5.948 32.486 1.00 7.59 139 LEU B N 1
ATOM 2936 C CA . LEU B 1 139 ? -0.850 6.227 33.776 1.00 7.91 139 LEU B CA 1
ATOM 2937 C C . LEU B 1 139 ? -0.755 4.961 34.636 1.00 9.74 139 LEU B C 1
ATOM 2938 O O . LEU B 1 139 ? -1.284 3.911 34.274 1.00 7.64 139 LEU B O 1
ATOM 2943 N N . ASP B 1 140 ? -0.113 5.082 35.795 1.00 9.53 140 ASP B N 1
ATOM 2944 C CA . ASP B 1 140 ? 0.132 3.930 36.665 1.00 8.91 140 ASP B CA 1
ATOM 2945 C C . ASP B 1 140 ? -0.349 4.140 38.116 1.00 8.85 140 ASP B C 1
ATOM 2946 O O . ASP B 1 140 ? 0.370 4.758 38.898 1.00 10.40 140 ASP B O 1
ATOM 2951 N N . THR B 1 141 ? -1.542 3.664 38.491 1.00 8.36 141 THR B N 1
ATOM 2952 C CA . THR B 1 141 ? -2.489 2.949 37.626 1.00 8.57 141 THR B CA 1
ATOM 2953 C C . THR B 1 141 ? -3.775 3.776 37.512 1.00 9.61 141 THR B C 1
ATOM 2954 O O . THR B 1 141 ? -3.960 4.755 38.238 1.00 7.81 141 THR B O 1
ATOM 2958 N N . LEU B 1 142 ? -4.666 3.365 36.611 1.00 8.56 142 LEU B N 1
ATOM 2959 C CA . LEU B 1 142 ? -5.930 4.063 36.376 1.00 8.14 142 LEU B CA 1
ATOM 2960 C C . LEU B 1 142 ? -6.719 4.464 37.628 1.00 8.33 142 LEU B C 1
ATOM 2961 O O . LEU B 1 142 ? -7.248 5.572 37.698 1.00 5.68 142 LEU B O 1
ATOM 2966 N N . ARG B 1 143 ? -6.799 3.562 38.605 1.00 8.31 143 ARG B N 1
ATOM 2967 C CA . ARG B 1 143 ? -7.537 3.801 39.852 1.00 8.94 143 ARG B CA 1
ATOM 2968 C C . ARG B 1 143 ? -7.190 5.123 40.541 1.00 8.61 143 ARG B C 1
ATOM 2969 O O . ARG B 1 143 ? -8.026 5.710 41.238 1.00 6.00 143 ARG B O 1
ATOM 2977 N N . ARG B 1 144 ? -5.964 5.593 40.351 1.00 10.68 144 ARG B N 1
ATOM 2978 C CA . ARG B 1 144 ? -5.556 6.841 40.975 1.00 14.24 144 ARG B CA 1
ATOM 2979 C C . ARG B 1 144 ? -5.747 8.072 40.101 1.00 16.00 144 ARG B C 1
ATOM 2980 O O . ARG B 1 144 ? -5.250 9.151 40.428 1.00 18.18 144 ARG B O 1
ATOM 2988 N N . PHE B 1 145 ? -6.478 7.921 38.997 1.00 12.34 145 PHE B N 1
ATOM 2989 C CA . PHE B 1 145 ? -6.719 9.061 38.124 1.00 12.07 145 PHE B CA 1
ATOM 2990 C C . PHE B 1 145 ? -8.195 9.421 38.003 1.00 10.79 145 PHE B C 1
ATOM 2991 O O . PHE B 1 145 ? -8.568 10.267 37.191 1.00 10.62 145 PHE B O 1
ATOM 2999 N N . HIS B 1 146 ? -9.033 8.779 38.814 1.00 9.06 146 HIS B N 1
ATOM 3000 C CA . HIS B 1 146 ? -10.463 9.078 38.818 1.00 9.80 146 HIS B CA 1
ATOM 3001 C C . HIS B 1 146 ? -11.070 8.666 40.158 1.00 10.94 146 HIS B C 1
ATOM 3002 O O . HIS B 1 146 ? -10.465 7.893 40.909 1.00 12.17 146 HIS B O 1
ATOM 3009 N N . ILE B 1 147 ? -12.250 9.198 40.476 1.00 8.86 147 ILE B N 1
ATOM 3010 C CA . ILE B 1 147 ? -12.907 8.868 41.738 1.00 9.94 147 ILE B CA 1
ATOM 3011 C C . ILE B 1 147 ? -14.257 8.184 41.535 1.00 10.37 147 ILE B C 1
ATOM 3012 O O . ILE B 1 147 ? -15.138 8.264 42.394 1.00 9.60 147 ILE B O 1
ATOM 3017 N N . GLU B 1 148 ? -14.412 7.493 40.409 1.00 11.92 148 GLU B N 1
ATOM 3018 C CA . GLU B 1 148 ? -15.675 6.821 40.105 1.00 15.62 148 GLU B CA 1
ATOM 3019 C C . GLU B 1 148 ? -15.668 5.337 40.444 1.00 15.95 148 GLU B C 1
ATOM 3020 O O . GLU B 1 148 ? -14.662 4.785 40.895 1.00 14.34 148 GLU B O 1
ATOM 3026 N N . GLU B 1 149 ? -16.814 4.704 40.213 1.00 17.15 149 GLU B N 1
ATOM 3027 C CA . GLU B 1 149 ? -16.986 3.275 40.435 1.00 18.90 149 GLU B CA 1
ATOM 3028 C C . GLU B 1 149 ? -16.570 2.655 39.100 1.00 19.38 149 GLU B C 1
ATOM 3029 O O . GLU B 1 149 ? -17.191 2.935 38.075 1.00 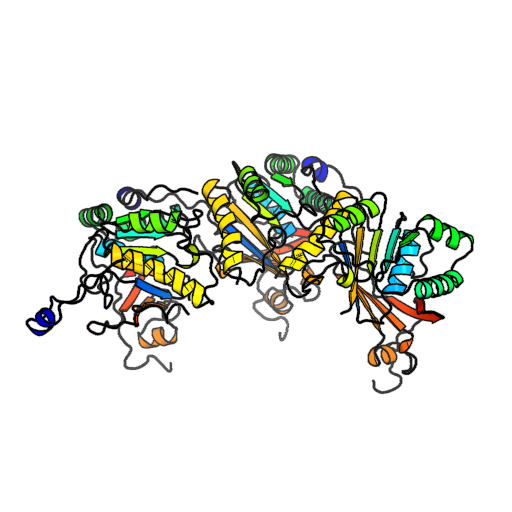19.95 149 GLU B O 1
ATOM 3035 N N . GLU B 1 150 ? -15.533 1.820 39.099 1.00 16.48 150 GLU B N 1
ATOM 3036 C CA . GLU B 1 150 ? -15.057 1.231 37.848 1.00 18.38 150 GLU B CA 1
ATOM 3037 C C . GLU B 1 150 ? -16.011 0.215 37.231 1.00 19.62 150 GLU B C 1
ATOM 3038 O O . GLU B 1 150 ? -15.825 -0.204 36.085 1.00 20.01 150 GLU B O 1
ATOM 3044 N N . ASN B 1 151 ? -17.035 -0.170 37.988 1.00 25.12 151 ASN B N 1
ATOM 3045 C CA . ASN B 1 151 ? -18.029 -1.120 37.510 1.00 25.71 151 ASN B CA 1
ATOM 3046 C C . ASN B 1 151 ? -19.272 -0.384 37.006 1.00 25.15 151 ASN B C 1
ATOM 3047 O O . ASN B 1 151 ? -20.270 -1.006 36.641 1.00 25.75 151 ASN B O 1
ATOM 3052 N N . ALA B 1 152 ? -19.206 0.945 36.996 1.00 19.38 152 ALA B N 1
ATOM 3053 C CA . ALA B 1 152 ? -20.317 1.770 36.524 1.00 19.34 152 ALA B CA 1
ATOM 3054 C C . ALA B 1 152 ? -20.013 2.239 35.103 1.00 19.19 152 ALA B C 1
ATOM 3055 O O . ALA B 1 152 ? -19.137 3.081 34.894 1.00 17.61 152 ALA B O 1
ATOM 3057 N N . SER B 1 153 ? -20.746 1.701 34.131 1.00 18.51 153 SER B N 1
ATOM 3058 C CA . SER B 1 153 ? -20.529 2.034 32.724 1.00 17.93 153 SER B CA 1
ATOM 3059 C C . SER B 1 153 ? -20.647 3.510 32.365 1.00 16.03 153 SER B C 1
ATOM 3060 O O . SER B 1 153 ? -19.870 4.011 31.557 1.00 17.36 153 SER B O 1
ATOM 3063 N N . GLY B 1 154 ? -21.623 4.204 32.941 1.00 17.71 154 GLY B N 1
ATOM 3064 C CA . GLY B 1 154 ? -21.790 5.614 32.631 1.00 19.18 154 GLY B CA 1
ATOM 3065 C C . GLY B 1 154 ? -20.570 6.432 33.018 1.00 19.30 154 GLY B C 1
ATOM 3066 O O . GLY B 1 154 ? -19.946 7.080 32.171 1.00 18.54 154 GLY B O 1
ATOM 3067 N N . PRO B 1 155 ? -20.208 6.425 34.307 1.00 15.34 155 PRO B N 1
ATOM 3068 C CA . PRO B 1 155 ? -19.049 7.173 34.800 1.00 14.94 155 PRO B CA 1
ATOM 3069 C C . PRO B 1 155 ? -17.742 6.806 34.106 1.00 14.65 155 PRO B C 1
ATOM 3070 O O . PRO B 1 155 ? -16.972 7.684 33.729 1.00 15.48 155 PRO B O 1
ATOM 3074 N N . MET B 1 156 ? -17.485 5.513 33.937 1.00 17.86 156 MET B N 1
ATOM 3075 C CA . MET B 1 156 ? -16.248 5.087 33.287 1.00 17.20 156 MET B CA 1
ATOM 3076 C C . MET B 1 156 ? -16.212 5.469 31.813 1.00 16.85 156 MET B C 1
ATOM 3077 O O . MET B 1 156 ? -15.136 5.589 31.227 1.00 15.64 156 MET B O 1
ATOM 3082 N N . ALA B 1 157 ? -17.384 5.657 31.213 1.00 17.79 157 ALA B N 1
ATOM 3083 C CA . ALA B 1 157 ? -17.453 6.062 29.810 1.00 16.89 157 ALA B CA 1
ATOM 3084 C C . ALA B 1 157 ? -16.870 7.468 29.709 1.00 16.88 157 ALA B C 1
ATOM 3085 O O . ALA B 1 157 ? -16.150 7.795 28.763 1.00 16.48 157 ALA B O 1
ATOM 3087 N N . GLN B 1 158 ? -17.186 8.296 30.700 1.00 13.90 158 GLN B N 1
ATOM 3088 C CA . GLN B 1 158 ? -16.687 9.663 30.742 1.00 14.12 158 GLN B CA 1
ATOM 3089 C C . GLN B 1 158 ? -15.183 9.673 31.025 1.00 13.43 158 GLN B C 1
ATOM 3090 O O . GLN B 1 158 ? -14.438 10.436 30.411 1.00 13.40 158 GLN B O 1
ATOM 3096 N N . VAL B 1 159 ? -14.743 8.829 31.957 1.00 10.90 159 VAL B N 1
ATOM 3097 C CA . VAL B 1 159 ? -13.322 8.759 32.312 1.00 9.62 159 VAL B CA 1
ATOM 3098 C C . VAL B 1 159 ? -12.480 8.286 31.126 1.00 9.92 159 VAL B C 1
ATOM 3099 O O . VAL B 1 159 ? -11.508 8.938 30.741 1.00 11.82 159 VAL B O 1
ATOM 3103 N N . ILE B 1 160 ? -12.853 7.156 30.541 1.00 11.71 160 ILE B N 1
ATOM 3104 C CA . ILE B 1 160 ? -12.115 6.634 29.404 1.00 13.77 160 ILE B CA 1
ATOM 3105 C C . ILE B 1 160 ? -12.268 7.582 28.220 1.00 13.00 160 ILE B C 1
ATOM 3106 O O . ILE B 1 160 ? -11.324 7.790 27.457 1.00 13.02 160 ILE B O 1
ATOM 3111 N N . GLY B 1 161 ? -13.459 8.160 28.088 1.00 11.68 161 GLY B N 1
ATOM 3112 C CA . GLY B 1 161 ? -13.724 9.093 27.007 1.00 11.24 161 GLY B CA 1
ATOM 3113 C C . GLY B 1 161 ? -12.777 10.281 27.022 1.00 11.73 161 GLY B C 1
ATOM 3114 O O . GLY B 1 161 ? -12.355 10.765 25.966 1.00 10.72 161 GLY B O 1
ATOM 3115 N N . ARG B 1 162 ? -12.432 10.757 28.216 1.00 13.11 162 ARG B N 1
ATOM 3116 C CA . ARG B 1 162 ? -11.525 11.889 28.315 1.00 11.38 162 ARG B CA 1
ATOM 3117 C C . ARG B 1 162 ? -10.118 11.511 27.886 1.00 10.19 162 ARG B C 1
ATOM 3118 O O . ARG B 1 162 ? -9.405 12.331 27.304 1.00 11.68 162 ARG B O 1
ATOM 3126 N N . MET B 1 163 ? -9.712 10.276 28.158 1.00 8.23 163 MET B N 1
ATOM 3127 C CA . MET B 1 163 ? -8.385 9.838 27.734 1.00 8.36 163 MET B CA 1
ATOM 3128 C C . MET B 1 163 ? -8.383 9.757 26.211 1.00 8.51 163 MET B C 1
ATOM 3129 O O . MET B 1 163 ? -7.391 10.100 25.567 1.00 7.91 163 MET B O 1
ATOM 3134 N N . GLU B 1 164 ? -9.498 9.309 25.635 1.00 7.02 164 GLU B N 1
ATOM 3135 C CA . GLU B 1 164 ? -9.594 9.211 24.179 1.00 8.19 164 GLU B CA 1
ATOM 3136 C C . GLU B 1 164 ? -9.503 10.615 23.574 1.00 7.67 164 GLU B C 1
ATOM 3137 O O . GLU B 1 164 ? -8.859 10.817 22.546 1.00 9.94 164 GLU B O 1
ATOM 3143 N N . ALA B 1 165 ? -10.141 11.587 24.217 1.00 10.47 165 ALA B N 1
ATOM 3144 C CA . ALA B 1 165 ? -10.114 12.966 23.722 1.00 12.05 165 ALA B CA 1
ATOM 3145 C C . ALA B 1 165 ? -8.691 13.535 23.713 1.00 12.55 165 ALA B C 1
ATOM 3146 O O . ALA B 1 165 ? -8.281 14.220 22.764 1.00 10.35 165 ALA B O 1
ATOM 3148 N N . ILE B 1 166 ? -7.942 13.254 24.774 1.00 8.43 166 ILE B N 1
ATOM 3149 C CA . ILE B 1 166 ? -6.573 13.737 24.874 1.00 8.49 166 ILE B CA 1
ATOM 3150 C C . ILE B 1 166 ? -5.685 13.107 23.802 1.00 8.60 166 ILE B C 1
ATOM 3151 O O . ILE B 1 166 ? -4.936 13.809 23.120 1.00 8.32 166 ILE B O 1
ATOM 3156 N N . ALA B 1 167 ? -5.780 11.786 23.654 1.00 9.35 167 ALA B N 1
ATOM 3157 C CA . ALA B 1 167 ? -4.980 11.053 22.668 1.00 9.13 167 ALA B CA 1
ATOM 3158 C C . ALA B 1 167 ? -5.279 11.476 21.238 1.00 9.58 167 ALA B C 1
ATOM 3159 O O . ALA B 1 167 ? -4.370 11.622 20.419 1.00 9.70 167 ALA B O 1
ATOM 3161 N N . ALA B 1 168 ? -6.559 11.660 20.940 1.00 11.00 168 ALA B N 1
ATOM 3162 C CA . ALA B 1 168 ? -6.977 12.040 19.597 1.00 12.72 168 ALA B CA 1
ATOM 3163 C C . ALA B 1 168 ? -6.550 13.449 19.240 1.00 13.66 168 ALA B C 1
ATOM 3164 O O . ALA B 1 168 ? -6.053 13.698 18.141 1.00 14.15 168 ALA B O 1
ATOM 3166 N N . ASP B 1 169 ? -6.735 14.367 20.181 1.00 11.65 169 ASP B N 1
ATOM 3167 C CA . ASP B 1 169 ? -6.401 15.763 19.956 1.00 13.55 169 ASP B CA 1
ATOM 3168 C C . ASP B 1 169 ? -4.898 16.037 19.880 1.00 14.32 169 ASP B C 1
ATOM 3169 O O . ASP B 1 169 ? -4.451 16.820 19.043 1.00 15.28 169 ASP B O 1
ATOM 3174 N N . THR B 1 170 ? -4.120 15.387 20.739 1.00 15.41 170 THR B N 1
ATOM 3175 C CA . THR B 1 170 ? -2.674 15.600 20.770 1.00 13.72 170 THR B CA 1
ATOM 3176 C C . THR B 1 170 ? -1.853 14.627 19.925 1.00 14.85 170 THR B C 1
ATOM 3177 O O . THR B 1 170 ? -0.729 14.943 19.521 1.00 16.72 170 THR B O 1
ATOM 3181 N N . GLY B 1 171 ? -2.400 13.446 19.664 1.00 11.44 171 GLY B N 1
ATOM 3182 C CA . GLY B 1 171 ? -1.667 12.454 18.900 1.00 10.44 171 GLY B CA 1
ATOM 3183 C C . GLY B 1 171 ? -0.855 11.571 19.838 1.00 11.26 171 GLY B C 1
ATOM 3184 O O . GLY B 1 171 ? -0.250 10.584 19.421 1.00 11.31 171 GLY B O 1
ATOM 3185 N N . CYS B 1 172 ? -0.842 11.935 21.117 1.00 11.07 172 CYS B N 1
ATOM 3186 C CA . CYS B 1 172 ? -0.112 11.176 22.133 1.00 9.64 172 CYS B CA 1
ATOM 3187 C C . CYS B 1 172 ? -0.945 9.980 22.588 1.00 9.11 172 CYS B C 1
ATOM 3188 O O . CYS B 1 172 ? -2.050 10.145 23.103 1.00 11.71 172 CYS B O 1
ATOM 3191 N N . SER B 1 173 ? -0.423 8.776 22.401 1.00 9.54 173 SER B N 1
ATOM 3192 C CA . SER B 1 173 ? -1.158 7.591 22.814 1.00 10.32 173 SER B CA 1
ATOM 3193 C C . SER B 1 173 ? -1.168 7.530 24.337 1.00 10.71 173 SER B C 1
ATOM 3194 O O . SER B 1 173 ? -0.271 8.065 24.999 1.00 8.82 173 SER B O 1
ATOM 3197 N N . ILE B 1 174 ? -2.193 6.895 24.890 1.00 8.74 174 ILE B N 1
ATOM 3198 C CA . ILE B 1 174 ? -2.296 6.753 26.336 1.00 9.60 174 ILE B CA 1
ATOM 3199 C C . ILE B 1 174 ? -2.502 5.294 26.716 1.00 10.03 174 ILE B C 1
ATOM 3200 O O . ILE B 1 174 ? -3.416 4.635 26.219 1.00 8.62 174 ILE B O 1
ATOM 3205 N N . VAL B 1 175 ? -1.636 4.788 27.588 1.00 7.73 175 VAL B N 1
ATOM 3206 C CA . VAL B 1 175 ? -1.767 3.422 28.065 1.00 9.31 175 VAL B CA 1
ATOM 3207 C C . VAL B 1 175 ? -1.873 3.507 29.578 1.00 10.40 175 VAL B C 1
ATOM 3208 O O . VAL B 1 175 ? -1.032 4.125 30.227 1.00 10.39 175 VAL B O 1
ATOM 3212 N N . PHE B 1 176 ? -2.922 2.917 30.135 1.00 11.90 176 PHE B N 1
ATOM 3213 C CA . PHE B 1 176 ? -3.091 2.938 31.575 1.00 10.56 176 PHE B CA 1
ATOM 3214 C C . PHE B 1 176 ? -2.928 1.534 32.134 1.00 11.82 176 PHE B C 1
ATOM 3215 O O . PHE B 1 176 ? -3.304 0.547 31.493 1.00 10.45 176 PHE B O 1
ATOM 3223 N N . LEU B 1 177 ? -2.328 1.445 33.316 1.00 10.41 177 LEU B N 1
ATOM 3224 C CA . LEU B 1 177 ? -2.144 0.158 33.960 1.00 10.14 177 LEU B CA 1
ATOM 3225 C C . LEU B 1 177 ? -3.385 -0.078 34.811 1.00 10.02 177 LEU B C 1
ATOM 3226 O O . LEU B 1 177 ? -4.020 0.872 35.261 1.00 10.98 177 LEU B O 1
ATOM 3231 N N . HIS B 1 178 ? -3.727 -1.343 35.031 1.00 10.20 178 HIS B N 1
ATOM 3232 C CA . HIS B 1 178 ? -4.912 -1.698 35.804 1.00 12.12 178 HIS B CA 1
ATOM 3233 C C . HIS B 1 178 ? -4.657 -3.003 36.558 1.00 11.56 178 HIS B C 1
ATOM 3234 O O . HIS B 1 178 ? -4.242 -3.995 35.954 1.00 10.35 178 HIS B O 1
ATOM 3241 N N . HIS B 1 179 ? -4.889 -2.995 37.870 1.00 12.25 179 HIS B N 1
ATOM 3242 C CA . HIS B 1 179 ? -4.679 -4.189 38.698 1.00 13.73 179 HIS B CA 1
ATOM 3243 C C . HIS B 1 179 ? -5.885 -5.130 38.608 1.00 15.53 179 HIS B C 1
ATOM 3244 O O . HIS B 1 179 ? -7.022 -4.714 38.850 1.00 15.75 179 HIS B O 1
ATOM 3251 N N . ALA B 1 180 ? -5.618 -6.389 38.268 1.00 35.78 180 ALA B N 1
ATOM 3252 C CA . ALA B 1 180 ? -6.646 -7.422 38.133 1.00 40.07 180 ALA B CA 1
ATOM 3253 C C . ALA B 1 180 ? -7.560 -7.485 39.348 1.00 42.70 180 ALA B C 1
ATOM 3254 O O . ALA B 1 180 ? -8.013 -8.565 39.732 1.00 47.14 180 ALA B O 1
ATOM 3256 N N . VAL B 1 201 ? -16.407 -4.921 31.116 1.00 44.44 201 VAL B N 1
ATOM 3257 C CA . VAL B 1 201 ? -16.473 -4.125 32.337 1.00 44.49 201 VAL B CA 1
ATOM 3258 C C . VAL B 1 201 ? -15.717 -2.818 32.124 1.00 44.60 201 VAL B C 1
ATOM 3259 O O . VAL B 1 201 ? -16.313 -1.745 32.022 1.00 44.71 201 VAL B O 1
ATOM 3263 N N . LEU B 1 202 ? -14.395 -2.926 32.059 1.00 43.41 202 LEU B N 1
ATOM 3264 C CA . LEU B 1 202 ? -13.523 -1.782 31.845 1.00 41.72 202 LEU B CA 1
ATOM 3265 C C . LEU B 1 202 ? -12.773 -2.038 30.541 1.00 41.20 202 LEU B C 1
ATOM 3266 O O . LEU B 1 202 ? -12.266 -1.115 29.907 1.00 41.03 202 LEU B O 1
ATOM 3271 N N . VAL B 1 203 ? -12.717 -3.307 30.149 1.00 40.25 203 VAL B N 1
ATOM 3272 C CA . VAL B 1 203 ? -12.052 -3.711 28.917 1.00 39.48 203 VAL B CA 1
ATOM 3273 C C . VAL B 1 203 ? -13.011 -3.551 27.740 1.00 38.96 203 VAL B C 1
ATOM 3274 O O . VAL B 1 203 ? -12.587 -3.471 26.589 1.00 38.95 203 VAL B O 1
ATOM 3278 N N . ASP B 1 204 ? -14.306 -3.509 28.033 1.00 40.92 204 ASP B N 1
ATOM 3279 C CA . ASP B 1 204 ? -15.313 -3.348 26.990 1.00 40.77 204 ASP B CA 1
ATOM 3280 C C . ASP B 1 204 ? -15.223 -1.967 26.345 1.00 39.97 204 ASP B C 1
ATOM 3281 O O . ASP B 1 204 ? -15.712 -1.760 25.236 1.00 40.35 204 ASP B O 1
ATOM 3286 N N . ASN B 1 205 ? -14.589 -1.028 27.042 1.00 33.67 205 ASN B N 1
ATOM 3287 C CA . ASN B 1 205 ? -14.438 0.335 26.541 1.00 32.71 205 ASN B CA 1
ATOM 3288 C C . ASN B 1 205 ? -13.057 0.593 25.945 1.00 30.81 205 ASN B C 1
ATOM 3289 O O . ASN B 1 205 ? -12.763 1.707 25.509 1.00 30.11 205 ASN B O 1
ATOM 3294 N N . ILE B 1 206 ? -12.210 -0.431 25.931 1.00 29.60 206 ILE B N 1
ATOM 3295 C CA . ILE B 1 206 ? -10.861 -0.285 25.392 1.00 27.96 206 ILE B CA 1
ATOM 3296 C C . ILE B 1 206 ? -10.657 -1.139 24.144 1.00 26.72 206 ILE B C 1
ATOM 3297 O O . ILE B 1 206 ? -11.158 -2.263 24.065 1.00 27.39 206 ILE B O 1
ATOM 3302 N N . ARG B 1 207 ? -9.916 -0.607 23.176 1.00 20.23 207 ARG B N 1
ATOM 3303 C CA . ARG B 1 207 ? -9.657 -1.334 21.940 1.00 20.93 207 ARG B CA 1
ATOM 3304 C C . ARG B 1 207 ? -8.340 -2.102 21.925 1.00 17.70 207 ARG B C 1
ATOM 3305 O O . ARG B 1 207 ? -8.144 -2.989 21.093 1.00 14.98 207 ARG B O 1
ATOM 3313 N N . TRP B 1 208 ? -7.432 -1.757 22.833 1.00 15.36 208 TRP B N 1
ATOM 3314 C CA . TRP B 1 208 ? -6.149 -2.444 22.909 1.00 13.34 208 TRP B CA 1
ATOM 3315 C C . TRP B 1 208 ? -5.896 -2.838 24.356 1.00 11.32 208 TRP B C 1
ATOM 3316 O O . TRP B 1 208 ? -5.987 -2.005 25.261 1.00 9.62 208 TRP B O 1
ATOM 3327 N N . GLN B 1 209 ? -5.592 -4.110 24.573 1.00 10.58 209 GLN B N 1
ATOM 3328 C CA . GLN B 1 209 ? -5.315 -4.586 25.921 1.00 10.24 209 GLN B CA 1
ATOM 3329 C C . GLN B 1 209 ? -4.198 -5.611 25.907 1.00 10.07 209 GLN B C 1
ATOM 3330 O O . GLN B 1 209 ? -4.195 -6.530 25.088 1.00 10.58 209 GLN B O 1
ATOM 3336 N N . SER B 1 210 ? -3.246 -5.437 26.818 1.00 12.34 210 SER B N 1
ATOM 3337 C CA . SER B 1 210 ? -2.127 -6.352 26.950 1.00 10.53 210 SER B CA 1
ATOM 3338 C C . SER B 1 210 ? -2.161 -6.845 28.391 1.00 10.70 210 SER B C 1
ATOM 3339 O O . SER B 1 210 ? -2.853 -6.272 29.240 1.00 8.31 210 SER B O 1
ATOM 3342 N N . TYR B 1 211 ? -1.420 -7.907 28.675 1.00 9.58 211 TYR B N 1
ATOM 3343 C CA . TYR B 1 211 ? -1.428 -8.460 30.016 1.00 11.61 211 TYR B CA 1
ATOM 3344 C C . TYR B 1 211 ? -0.086 -9.056 30.409 1.00 11.13 211 TYR B C 1
ATOM 3345 O O . TYR B 1 211 ? 0.791 -9.267 29.573 1.00 10.13 211 TYR B O 1
ATOM 3354 N N . LEU B 1 212 ? 0.049 -9.322 31.701 1.00 10.58 212 LEU B N 1
ATOM 3355 C CA . LEU B 1 212 ? 1.236 -9.951 32.254 1.00 11.96 212 LEU B CA 1
ATOM 3356 C C . LEU B 1 212 ? 0.625 -11.076 33.085 1.00 12.47 212 LEU B C 1
ATOM 3357 O O . LEU B 1 212 ? -0.398 -10.870 33.732 1.00 12.49 212 LEU B O 1
ATOM 3362 N N . SER B 1 213 ? 1.228 -12.261 33.049 1.00 11.18 213 SER B N 1
ATOM 3363 C CA . SER B 1 213 ? 0.720 -13.399 33.811 1.00 12.83 213 SER B CA 1
ATOM 3364 C C . SER B 1 213 ? 1.889 -14.249 34.291 1.00 11.18 213 SER B C 1
ATOM 3365 O O . SER B 1 213 ? 2.611 -14.824 33.476 1.00 9.63 213 SER B O 1
ATOM 3368 N N . SER B 1 214 ? 2.075 -14.325 35.605 1.00 12.88 214 SER B N 1
ATOM 3369 C CA . SER B 1 214 ? 3.169 -15.121 36.154 1.00 14.65 214 SER B CA 1
ATOM 3370 C C . SER B 1 214 ? 2.984 -16.579 35.746 1.00 12.78 214 SER B C 1
ATOM 3371 O O . SER B 1 214 ? 1.866 -17.081 35.707 1.00 14.86 214 SER B O 1
ATOM 3374 N N . MET B 1 215 ? 4.084 -17.251 35.428 1.00 11.87 215 MET B N 1
ATOM 3375 C CA . MET B 1 215 ? 4.030 -18.649 35.016 1.00 11.07 215 MET B CA 1
ATOM 3376 C C . MET B 1 215 ? 3.381 -19.520 36.090 1.00 11.20 215 MET B C 1
ATOM 3377 O O . MET B 1 215 ? 3.752 -19.453 37.262 1.00 10.34 215 MET B O 1
ATOM 3382 N N . THR B 1 216 ? 2.405 -20.328 35.684 1.00 11.38 216 THR B N 1
ATOM 3383 C CA . THR B 1 216 ? 1.713 -21.232 36.598 1.00 13.04 216 THR B CA 1
ATOM 3384 C C . THR B 1 216 ? 2.415 -22.589 36.578 1.00 12.54 216 THR B C 1
ATOM 3385 O O . THR B 1 216 ? 3.266 -22.849 35.730 1.00 10.05 216 THR B O 1
ATOM 3389 N N . SER B 1 217 ? 2.051 -23.454 37.514 1.00 14.58 217 SER B N 1
ATOM 3390 C CA . SER B 1 217 ? 2.643 -24.780 37.568 1.00 15.85 217 SER B CA 1
ATOM 3391 C C . SER B 1 217 ? 2.375 -25.506 36.247 1.00 15.08 217 SER B C 1
ATOM 3392 O O . SER B 1 217 ? 3.269 -26.117 35.671 1.00 14.92 217 SER B O 1
ATOM 3395 N N . ALA B 1 218 ? 1.145 -25.411 35.756 1.00 17.25 218 ALA B N 1
ATOM 3396 C CA . ALA B 1 218 ? 0.779 -26.058 34.500 1.00 16.80 218 ALA B CA 1
ATOM 3397 C C . ALA B 1 218 ? 1.624 -25.568 33.322 1.00 16.50 218 ALA B C 1
ATOM 3398 O O . ALA B 1 218 ? 2.039 -26.360 32.481 1.00 16.46 218 ALA B O 1
ATOM 3400 N N . GLU B 1 219 ? 1.886 -24.264 33.258 1.00 11.91 219 GLU B N 1
ATOM 3401 C CA . GLU B 1 219 ? 2.682 -23.719 32.161 1.00 10.47 219 GLU B CA 1
ATOM 3402 C C . GLU B 1 219 ? 4.158 -24.093 32.271 1.00 11.26 219 GLU B C 1
ATOM 3403 O O . GLU B 1 219 ? 4.838 -24.281 31.257 1.00 9.16 219 GLU B O 1
ATOM 3409 N N . ALA B 1 220 ? 4.656 -24.198 33.500 1.00 14.00 220 ALA B N 1
ATOM 3410 C CA . ALA B 1 220 ? 6.052 -24.556 33.717 1.00 13.50 220 ALA B CA 1
ATOM 3411 C C . ALA B 1 220 ? 6.317 -25.959 33.176 1.00 16.37 220 ALA B C 1
ATOM 3412 O O . ALA B 1 220 ? 7.330 -26.210 32.516 1.00 13.64 220 ALA B O 1
ATOM 3414 N N . GLU B 1 221 ? 5.398 -26.876 33.450 1.00 14.86 221 GLU B N 1
ATOM 3415 C CA . GLU B 1 221 ? 5.577 -28.239 32.982 1.00 18.42 221 GLU B CA 1
ATOM 3416 C C . GLU B 1 221 ? 5.434 -28.260 31.459 1.00 18.44 221 GLU B C 1
ATOM 3417 O O . GLU B 1 221 ? 6.074 -29.056 30.774 1.00 17.51 221 GLU B O 1
ATOM 3423 N N . GLU B 1 222 ? 4.622 -27.351 30.929 1.00 18.83 222 GLU B N 1
ATOM 3424 C CA . GLU B 1 222 ? 4.415 -27.279 29.489 1.00 19.44 222 GLU B CA 1
ATOM 3425 C C . GLU B 1 222 ? 5.620 -26.680 28.761 1.00 19.33 222 GLU B C 1
ATOM 3426 O O . GLU B 1 222 ? 5.840 -26.963 27.583 1.00 17.37 222 GLU B O 1
ATOM 3432 N N . TRP B 1 223 ? 6.401 -25.854 29.459 1.00 19.67 223 TRP B N 1
ATOM 3433 C CA . TRP B 1 223 ? 7.569 -25.231 28.844 1.00 18.51 223 TRP B CA 1
ATOM 3434 C C . TRP B 1 223 ? 8.924 -25.736 29.334 1.00 19.15 223 TRP B C 1
ATOM 3435 O O . TRP B 1 223 ? 9.953 -25.103 29.092 1.00 18.91 223 TRP B O 1
ATOM 3446 N N . GLY B 1 224 ? 8.925 -26.873 30.021 1.00 20.63 224 GLY B N 1
ATOM 3447 C CA . GLY B 1 224 ? 10.177 -27.449 30.486 1.00 21.24 224 GLY B CA 1
ATOM 3448 C C . GLY B 1 224 ? 10.864 -26.771 31.652 1.00 20.22 224 GLY B C 1
ATOM 3449 O O . GLY B 1 224 ? 12.065 -26.942 31.847 1.00 20.01 224 GLY B O 1
ATOM 3450 N N . VAL B 1 225 ? 10.107 -26.001 32.423 1.00 14.40 225 VAL B N 1
ATOM 3451 C CA . VAL B 1 225 ? 10.643 -25.310 33.589 1.00 13.68 225 VAL B CA 1
ATOM 3452 C C . VAL B 1 225 ? 10.205 -26.120 34.798 1.00 14.55 225 VAL B C 1
ATOM 3453 O O . VAL B 1 225 ? 9.009 -26.340 35.000 1.00 13.02 225 VAL B O 1
ATOM 3457 N N . ASP B 1 226 ? 11.144 -26.583 35.612 1.00 14.37 226 ASP B N 1
ATOM 3458 C CA . ASP B 1 226 ? 10.706 -27.359 36.758 1.00 18.22 226 ASP B CA 1
ATOM 3459 C C . ASP B 1 226 ? 10.008 -26.444 37.751 1.00 18.54 226 ASP B C 1
ATOM 3460 O O . ASP B 1 226 ? 10.252 -25.231 37.773 1.00 17.42 226 ASP B O 1
ATOM 3465 N N . ASP B 1 227 ? 9.101 -27.006 38.540 1.00 24.88 227 ASP B N 1
ATOM 3466 C CA . ASP B 1 227 ? 8.406 -26.205 39.533 1.00 28.13 227 ASP B CA 1
ATOM 3467 C C . ASP B 1 227 ? 9.552 -25.631 40.375 1.00 29.31 227 ASP B C 1
ATOM 3468 O O . ASP B 1 227 ? 10.714 -25.946 40.138 1.00 33.91 227 ASP B O 1
ATOM 3473 N N . ASP B 1 228 ? 9.236 -24.801 41.352 1.00 27.60 228 ASP B N 1
ATOM 3474 C CA . ASP B 1 228 ? 10.245 -24.152 42.191 1.00 23.92 228 ASP B CA 1
ATOM 3475 C C . ASP B 1 228 ? 11.095 -23.145 41.411 1.00 20.58 228 ASP B C 1
ATOM 3476 O O . ASP B 1 228 ? 11.790 -22.336 42.012 1.00 20.16 228 ASP B O 1
ATOM 3481 N N . GLN B 1 229 ? 11.026 -23.179 40.079 1.00 12.80 229 GLN B N 1
ATOM 3482 C CA . GLN B 1 229 ? 11.749 -22.206 39.255 1.00 10.97 229 GLN B CA 1
ATOM 3483 C C . GLN B 1 229 ? 10.756 -21.310 38.500 1.00 11.98 229 GLN B C 1
ATOM 3484 O O . GLN B 1 229 ? 11.150 -20.306 37.905 1.00 9.16 229 GLN B O 1
ATOM 3490 N N . ARG B 1 230 ? 9.471 -21.662 38.528 1.00 13.60 230 ARG B N 1
ATOM 3491 C CA . ARG B 1 230 ? 8.475 -20.881 37.798 1.00 14.50 230 ARG B CA 1
ATOM 3492 C C . ARG B 1 230 ? 8.365 -19.437 38.266 1.00 15.22 230 ARG B C 1
ATOM 3493 O O . ARG B 1 230 ? 7.890 -18.570 37.525 1.00 14.73 230 ARG B O 1
ATOM 3501 N N . ARG B 1 231 ? 8.819 -19.177 39.488 1.00 10.80 231 ARG B N 1
ATOM 3502 C CA . ARG B 1 231 ? 8.782 -17.831 40.044 1.00 12.80 231 ARG B CA 1
ATOM 3503 C C . ARG B 1 231 ? 9.590 -16.825 39.219 1.00 10.88 231 ARG B C 1
ATOM 3504 O O . ARG B 1 231 ? 9.367 -15.616 39.314 1.00 9.30 231 ARG B O 1
ATOM 3512 N N . PHE B 1 232 ? 10.514 -17.320 38.402 1.00 11.64 232 PHE B N 1
ATOM 3513 C CA . PHE B 1 232 ? 11.358 -16.447 37.584 1.00 10.73 232 PHE B CA 1
ATOM 3514 C C . PHE B 1 232 ? 10.757 -16.009 36.246 1.00 10.83 232 PHE B C 1
ATOM 3515 O O . PHE B 1 232 ? 11.309 -15.126 35.590 1.00 11.01 232 PHE B O 1
ATOM 3523 N N . PHE B 1 233 ? 9.638 -16.603 35.841 1.00 8.41 233 PHE B N 1
ATOM 3524 C CA . PHE B 1 233 ? 9.062 -16.268 34.544 1.00 8.49 233 PHE B CA 1
ATOM 3525 C C . PHE B 1 233 ? 7.672 -15.634 34.542 1.00 9.78 233 PHE B C 1
ATOM 3526 O O . PHE B 1 233 ? 6.837 -15.913 35.406 1.00 9.72 233 PHE B O 1
ATOM 3534 N N . VAL B 1 234 ? 7.450 -14.766 33.555 1.00 10.80 234 VAL B N 1
ATOM 3535 C CA . VAL B 1 234 ? 6.177 -14.065 33.382 1.00 12.43 234 VAL B CA 1
ATOM 3536 C C . VAL B 1 234 ? 5.903 -13.962 31.891 1.00 12.06 234 VAL B C 1
ATOM 3537 O O . VAL B 1 234 ? 6.820 -13.746 31.095 1.00 11.03 234 VAL B O 1
ATOM 3541 N N . ARG B 1 235 ? 4.644 -14.100 31.507 1.00 10.22 235 ARG B N 1
ATOM 3542 C CA . ARG B 1 235 ? 4.314 -14.001 30.099 1.00 11.32 235 ARG B CA 1
ATOM 3543 C C . ARG B 1 235 ? 3.608 -12.699 29.754 1.00 8.94 235 ARG B C 1
ATOM 3544 O O . ARG B 1 235 ? 2.775 -12.202 30.507 1.00 8.07 235 ARG B O 1
ATOM 3552 N N . PHE B 1 236 ? 3.969 -12.152 28.603 1.00 13.16 236 PHE B N 1
ATOM 3553 C CA . PHE B 1 236 ? 3.395 -10.909 28.112 1.00 12.07 236 PHE B CA 1
ATOM 3554 C C . PHE B 1 236 ? 2.705 -11.192 26.784 1.00 13.43 236 PHE B C 1
ATOM 3555 O O . PHE B 1 236 ? 3.221 -11.944 25.954 1.00 12.06 236 PHE B O 1
ATOM 3563 N N . GLY B 1 237 ? 1.535 -10.598 26.592 1.00 13.67 237 GLY B N 1
ATOM 3564 C CA . GLY B 1 237 ? 0.813 -10.799 25.356 1.00 15.60 237 GLY B CA 1
ATOM 3565 C C . GLY B 1 237 ? -0.270 -9.768 25.147 1.00 15.70 237 GLY B C 1
ATOM 3566 O O . GLY B 1 237 ? -0.650 -9.054 26.075 1.00 13.78 237 GLY B O 1
ATOM 3567 N N . VAL B 1 238 ? -0.755 -9.682 23.913 1.00 15.63 238 VAL B N 1
ATOM 3568 C CA . VAL B 1 238 ? -1.820 -8.757 23.567 1.00 15.29 238 VAL B CA 1
ATOM 3569 C C . VAL B 1 238 ? -3.107 -9.576 23.564 1.00 17.28 238 VAL B C 1
ATOM 3570 O O . VAL B 1 238 ? -3.268 -10.483 22.743 1.00 15.20 238 VAL B O 1
ATOM 3574 N N . SER B 1 239 ? -4.010 -9.260 24.489 1.00 14.87 239 SER B N 1
ATOM 3575 C CA . SER B 1 239 ? -5.275 -9.980 24.615 1.00 19.00 239 SER B CA 1
ATOM 3576 C C . SER B 1 239 ? -6.402 -9.384 23.776 1.00 19.40 239 SER B C 1
ATOM 3577 O O . SER B 1 239 ? -7.391 -10.061 23.472 1.00 19.57 239 SER B O 1
ATOM 3580 N N . LYS B 1 240 ? -6.260 -8.115 23.412 1.00 17.50 240 LYS B N 1
ATOM 3581 C CA . LYS B 1 240 ? -7.260 -7.451 22.593 1.00 17.91 240 LYS B CA 1
ATOM 3582 C C . LYS B 1 240 ? -6.598 -6.468 21.637 1.00 17.58 240 LYS B C 1
ATOM 3583 O O . LYS B 1 240 ? -5.855 -5.585 22.052 1.00 15.16 240 LYS B O 1
ATOM 3589 N N . ALA B 1 241 ? -6.866 -6.646 20.349 1.00 18.69 241 ALA B N 1
ATOM 3590 C CA . ALA B 1 241 ? -6.318 -5.783 19.312 1.00 20.12 241 ALA B CA 1
ATOM 3591 C C . ALA B 1 241 ? -7.215 -5.883 18.081 1.00 23.58 241 ALA B C 1
ATOM 3592 O O . ALA B 1 241 ? -7.878 -6.903 17.864 1.00 22.94 241 ALA B O 1
ATOM 3594 N N . ASN B 1 242 ? -7.239 -4.828 17.278 1.00 28.38 242 ASN B N 1
ATOM 3595 C CA . ASN B 1 242 ? -8.065 -4.819 16.079 1.00 30.95 242 ASN B CA 1
ATOM 3596 C C . ASN B 1 242 ? -7.254 -4.828 14.794 1.00 31.75 242 ASN B C 1
ATOM 3597 O O . ASN B 1 242 ? -7.734 -5.288 13.759 1.00 33.06 242 ASN B O 1
ATOM 3602 N N . TYR B 1 243 ? -6.023 -4.333 14.857 1.00 22.78 243 TYR B N 1
ATOM 3603 C CA . TYR B 1 243 ? -5.196 -4.261 13.658 1.00 23.53 243 TYR B CA 1
ATOM 3604 C C . TYR B 1 243 ? -3.781 -4.788 13.845 1.00 23.06 243 TYR B C 1
ATOM 3605 O O . TYR B 1 243 ? -3.316 -4.977 14.970 1.00 20.15 243 TYR B O 1
ATOM 3614 N N . GLY B 1 244 ? -3.104 -5.020 12.723 1.00 30.72 244 GLY B N 1
ATOM 3615 C CA . GLY B 1 244 ? -1.736 -5.501 12.757 1.00 30.97 244 GLY B CA 1
ATOM 3616 C C . GLY B 1 244 ? -1.585 -7.007 12.779 1.00 31.39 244 GLY B C 1
ATOM 3617 O O . GLY B 1 244 ? -2.508 -7.735 13.150 1.00 31.79 244 GLY B O 1
ATOM 3618 N N . ALA B 1 245 ? -0.410 -7.475 12.373 1.00 33.02 245 ALA B N 1
ATOM 3619 C CA . ALA B 1 245 ? -0.123 -8.900 12.357 1.00 32.80 245 ALA B CA 1
ATOM 3620 C C . ALA B 1 245 ? -0.088 -9.384 13.801 1.00 33.34 245 ALA B C 1
ATOM 3621 O O . ALA B 1 245 ? 0.218 -8.617 14.715 1.00 32.13 245 ALA B O 1
ATOM 3623 N N . PRO B 1 246 ? -0.413 -10.665 14.025 1.00 34.02 246 PRO B N 1
ATOM 3624 C CA . PRO B 1 246 ? -0.420 -11.248 15.368 1.00 33.68 246 PRO B CA 1
ATOM 3625 C C . PRO B 1 246 ? 0.895 -11.084 16.119 1.00 31.47 246 PRO B C 1
ATOM 3626 O O . PRO B 1 246 ? 1.975 -11.279 15.558 1.00 30.77 246 PRO B O 1
ATOM 3630 N N . PHE B 1 247 ? 0.791 -10.705 17.389 1.00 24.59 247 PHE B N 1
ATOM 3631 C CA . PHE B 1 247 ? 1.962 -10.544 18.244 1.00 21.79 247 PHE B CA 1
ATOM 3632 C C . PHE B 1 247 ? 2.022 -11.830 19.054 1.00 19.81 247 PHE B C 1
ATOM 3633 O O . PHE B 1 247 ? 1.066 -12.174 19.748 1.00 18.76 247 PHE B O 1
ATOM 3641 N N . ALA B 1 248 ? 3.134 -12.546 18.953 1.00 20.98 248 ALA B N 1
ATOM 3642 C CA . ALA B 1 248 ? 3.285 -13.802 19.673 1.00 20.96 248 ALA B CA 1
ATOM 3643 C C . ALA B 1 248 ? 3.586 -13.592 21.154 1.00 20.49 248 ALA B C 1
ATOM 3644 O O . ALA B 1 248 ? 4.433 -12.770 21.518 1.00 18.68 248 ALA B O 1
ATOM 3646 N N . ASP B 1 249 ? 2.881 -14.338 22.002 1.00 22.42 249 ASP B N 1
ATOM 3647 C CA . A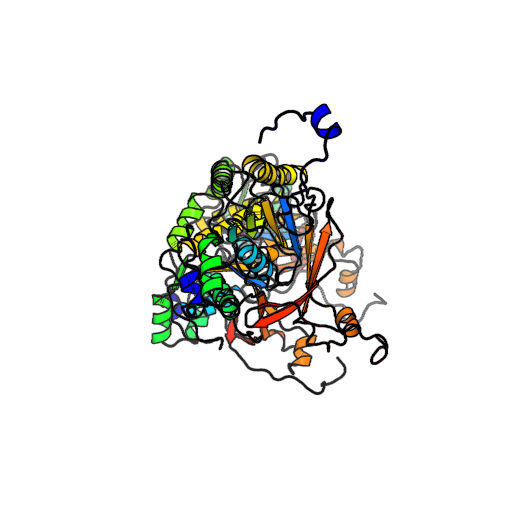SP B 1 249 ? 3.090 -14.252 23.442 1.00 21.10 249 ASP B CA 1
ATOM 3648 C C . ASP B 1 249 ? 4.576 -14.400 23.721 1.00 21.70 249 ASP B C 1
ATOM 3649 O O . ASP B 1 249 ? 5.268 -15.173 23.058 1.00 21.02 249 ASP B O 1
ATOM 3654 N N . ARG B 1 250 ? 5.067 -13.670 24.711 1.00 16.80 250 ARG B N 1
ATOM 3655 C CA . ARG B 1 250 ? 6.476 -13.747 25.046 1.00 17.86 250 ARG B CA 1
ATOM 3656 C C . ARG B 1 250 ? 6.730 -14.112 26.501 1.00 16.49 250 ARG B C 1
ATOM 3657 O O . ARG B 1 250 ? 5.988 -13.711 27.393 1.00 16.15 250 ARG B O 1
ATOM 3665 N N . TRP B 1 251 ? 7.777 -14.898 26.722 1.00 14.97 251 TRP B N 1
ATOM 3666 C CA . TRP B 1 251 ? 8.175 -15.287 28.066 1.00 13.07 251 TRP B CA 1
ATOM 3667 C C . TRP B 1 251 ? 9.376 -14.429 28.446 1.00 13.29 251 TRP B C 1
ATOM 3668 O O . TRP B 1 251 ? 10.356 -14.358 27.701 1.00 13.01 251 TRP B O 1
ATOM 3679 N N . PHE B 1 252 ? 9.290 -13.774 29.599 1.00 11.34 252 PHE B N 1
ATOM 3680 C CA . PHE B 1 252 ? 10.378 -12.939 30.098 1.00 11.34 252 PHE B CA 1
ATOM 3681 C C . PHE B 1 252 ? 10.900 -13.530 31.397 1.00 12.06 252 PHE B C 1
ATOM 3682 O O . PHE B 1 252 ? 10.138 -14.117 32.165 1.00 11.59 252 PHE B O 1
ATOM 3690 N N . ARG B 1 253 ? 12.197 -13.368 31.638 1.00 12.53 253 ARG B N 1
ATOM 3691 C CA . ARG B 1 253 ? 12.797 -13.840 32.877 1.00 14.61 253 ARG B CA 1
ATOM 3692 C C . ARG B 1 253 ? 12.998 -12.623 33.766 1.00 14.84 253 ARG B C 1
ATOM 3693 O O . ARG B 1 253 ? 13.407 -11.557 33.294 1.00 13.55 253 ARG B O 1
ATOM 3701 N N . ARG B 1 254 ? 12.710 -12.790 35.052 1.00 14.87 254 ARG B N 1
ATOM 3702 C CA . ARG B 1 254 ? 12.849 -11.718 36.023 1.00 11.79 254 ARG B CA 1
ATOM 3703 C C . ARG B 1 254 ? 14.275 -11.677 36.571 1.00 12.74 254 ARG B C 1
ATOM 3704 O O . ARG B 1 254 ? 14.711 -12.597 37.262 1.00 12.62 254 ARG B O 1
ATOM 3712 N N . HIS B 1 255 ? 14.996 -10.605 3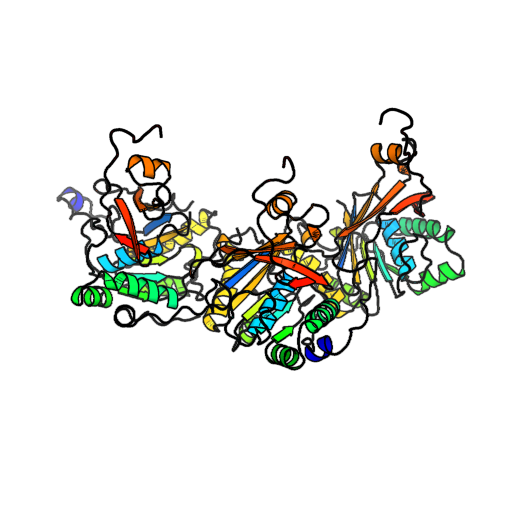6.260 1.00 14.11 255 HIS B N 1
ATOM 3713 C CA . HIS B 1 255 ? 16.367 -10.444 36.730 1.00 14.89 255 HIS B CA 1
ATOM 3714 C C . HIS B 1 255 ? 16.423 -9.512 37.939 1.00 17.99 255 HIS B C 1
ATOM 3715 O O . HIS B 1 255 ? 15.387 -9.036 38.418 1.00 16.24 255 HIS B O 1
ATOM 3722 N N . ASP B 1 256 ? 17.632 -9.257 38.435 1.00 16.92 256 ASP B N 1
ATOM 3723 C CA . ASP B 1 256 ? 17.809 -8.389 39.593 1.00 18.26 256 ASP B CA 1
ATOM 3724 C C . ASP B 1 256 ? 17.022 -7.096 39.452 1.00 17.86 256 ASP B C 1
ATOM 3725 O O . ASP B 1 256 ? 16.977 -6.501 38.373 1.00 17.33 256 ASP B O 1
ATOM 3730 N N . GLY B 1 257 ? 16.404 -6.666 40.547 1.00 16.34 257 GLY B N 1
ATOM 3731 C CA . GLY B 1 257 ? 15.626 -5.440 40.523 1.00 17.84 257 GLY B CA 1
ATOM 3732 C C . GLY B 1 257 ? 14.298 -5.603 39.802 1.00 16.48 257 GLY B C 1
ATOM 3733 O O . GLY B 1 257 ? 13.478 -4.686 39.792 1.00 17.84 257 GLY B O 1
ATOM 3734 N N . GLY B 1 258 ? 14.089 -6.767 39.193 1.00 21.06 258 GLY B N 1
ATOM 3735 C CA . GLY B 1 258 ? 12.846 -7.017 38.482 1.00 20.46 258 GLY B CA 1
ATOM 3736 C C . GLY B 1 258 ? 12.917 -6.760 36.988 1.00 18.77 258 GLY B C 1
ATOM 3737 O O . GLY B 1 258 ? 11.921 -6.932 36.277 1.00 19.28 258 GLY B O 1
ATOM 3738 N N . VAL B 1 259 ? 14.087 -6.351 36.507 1.00 12.12 259 VAL B N 1
ATOM 3739 C CA . VAL B 1 259 ? 14.277 -6.073 35.088 1.00 11.06 259 VAL B CA 1
ATOM 3740 C C . VAL B 1 259 ? 13.934 -7.309 34.264 1.00 11.34 259 VAL B C 1
ATOM 3741 O O . VAL B 1 259 ? 14.403 -8.413 34.555 1.00 11.84 259 VAL B O 1
ATOM 3745 N N . LEU B 1 260 ? 13.122 -7.113 33.232 1.00 11.27 260 LEU B N 1
ATOM 3746 C CA . LEU B 1 260 ? 12.686 -8.205 32.369 1.00 12.00 260 LEU B CA 1
ATOM 3747 C C . LEU B 1 260 ? 13.549 -8.359 31.113 1.00 13.35 260 LEU B C 1
ATOM 3748 O O . LEU B 1 260 ? 13.884 -7.380 30.446 1.00 12.53 260 LEU B O 1
ATOM 3753 N N . LYS B 1 261 ? 13.912 -9.602 30.813 1.00 12.12 261 LYS B N 1
ATOM 3754 C CA . LYS B 1 261 ? 14.720 -9.938 29.641 1.00 14.32 261 LYS B CA 1
ATOM 3755 C C . LYS B 1 261 ? 14.084 -11.169 28.997 1.00 13.50 261 LYS B C 1
ATOM 3756 O O . LYS B 1 261 ? 13.470 -11.979 29.684 1.00 11.98 261 LYS B O 1
ATOM 3762 N N . PRO B 1 262 ? 14.223 -11.326 27.671 1.00 17.60 262 PRO B N 1
ATOM 3763 C CA . PRO B 1 262 ? 13.649 -12.463 26.941 1.00 18.98 262 PRO B CA 1
ATOM 3764 C C . PRO B 1 262 ? 13.788 -13.878 27.525 1.00 24.09 262 PRO B C 1
ATOM 3765 O O . PRO B 1 262 ? 12.786 -14.504 27.873 1.00 23.46 262 PRO B O 1
ATOM 3769 N N . ALA B 1 263 ? 15.007 -14.395 27.628 1.00 41.27 263 ALA B N 1
ATOM 3770 C CA . ALA B 1 263 ? 15.183 -15.756 28.145 1.00 47.15 263 ALA B CA 1
ATOM 3771 C C . ALA B 1 263 ? 14.204 -16.704 27.433 1.00 47.64 263 ALA B C 1
ATOM 3772 O O . ALA B 1 263 ? 13.113 -16.972 27.933 1.00 50.63 263 ALA B O 1
ATOM 3774 N N . VAL B 1 264 ? 14.611 -17.208 26.271 1.00 37.91 264 VAL B N 1
ATOM 3775 C CA . VAL B 1 264 ? 13.784 -18.097 25.457 1.00 38.22 264 VAL B CA 1
ATOM 3776 C C . VAL B 1 264 ? 13.618 -19.518 25.991 1.00 37.37 264 VAL B C 1
ATOM 3777 O O . VAL B 1 264 ? 14.583 -20.180 26.373 1.00 35.86 264 VAL B O 1
ATOM 3781 N N . LEU B 1 265 ? 12.372 -19.978 25.997 1.00 34.68 265 LEU B N 1
ATOM 3782 C CA . LEU B 1 265 ? 12.034 -21.311 26.472 1.00 33.78 265 LEU B CA 1
ATOM 3783 C C . LEU B 1 265 ? 11.568 -22.150 25.290 1.00 35.20 265 LEU B C 1
ATOM 3784 O O . LEU B 1 265 ? 11.261 -21.615 24.224 1.00 35.51 265 LEU B O 1
ATOM 3789 N N . GLU B 1 266 ? 11.517 -23.464 25.483 1.00 29.38 266 GLU B N 1
ATOM 3790 C CA . GLU B 1 266 ? 11.073 -24.373 24.433 1.00 30.61 266 GLU B CA 1
ATOM 3791 C C . GLU B 1 266 ? 10.007 -25.315 24.980 1.00 28.97 266 GLU B C 1
ATOM 3792 O O . GLU B 1 266 ? 10.099 -25.776 26.117 1.00 26.71 266 GLU B O 1
ATOM 3798 N N . ARG B 1 267 ? 8.994 -25.591 24.167 1.00 36.87 267 ARG B N 1
ATOM 3799 C CA . ARG B 1 267 ? 7.912 -26.478 24.574 1.00 36.36 267 ARG B CA 1
ATOM 3800 C C . ARG B 1 267 ? 8.402 -27.889 24.866 1.00 34.82 267 ARG B C 1
ATOM 3801 O O . ARG B 1 267 ? 9.261 -28.419 24.164 1.00 34.65 267 ARG B O 1
ATOM 3809 N N . GLN B 1 268 ? 7.854 -28.484 25.920 1.00 27.80 268 GLN B N 1
ATOM 3810 C CA . GLN B 1 268 ? 8.196 -29.848 26.308 1.00 26.88 268 GLN B CA 1
ATOM 3811 C C . GLN B 1 268 ? 7.228 -30.765 25.575 1.00 24.42 268 GLN B C 1
ATOM 3812 O O . GLN B 1 268 ? 6.110 -30.968 26.040 1.00 24.60 268 GLN B O 1
ATOM 3818 N N . ARG B 1 269 ? 7.651 -31.307 24.435 1.00 25.49 269 ARG B N 1
ATOM 3819 C CA . ARG B 1 269 ? 6.792 -32.193 23.651 1.00 24.26 269 ARG B CA 1
ATOM 3820 C C . ARG B 1 269 ? 6.269 -33.353 24.490 1.00 21.54 269 ARG B C 1
ATOM 3821 O O . ARG B 1 269 ? 5.057 -33.534 24.625 1.00 20.83 269 ARG B O 1
ATOM 3829 N N . LYS B 1 270 ? 7.185 -34.137 25.050 1.00 21.33 270 LYS B N 1
ATOM 3830 C CA . LYS B 1 270 ? 6.810 -35.272 25.889 1.00 20.45 270 LYS B CA 1
ATOM 3831 C C . LYS B 1 270 ? 6.917 -34.869 27.355 1.00 20.55 270 LYS B C 1
ATOM 3832 O O . LYS B 1 270 ? 7.932 -34.315 27.780 1.00 19.61 270 LYS B O 1
ATOM 3838 N N . SER B 1 271 ? 5.867 -35.147 28.121 1.00 19.31 271 SER B N 1
ATOM 3839 C CA . SER B 1 271 ? 5.836 -34.800 29.537 1.00 18.85 271 SER B CA 1
ATOM 3840 C C . SER B 1 271 ? 6.980 -35.447 30.303 1.00 18.94 271 SER B C 1
ATOM 3841 O O . SER B 1 271 ? 7.556 -36.439 29.858 1.00 18.70 271 SER B O 1
ATOM 3844 N N . LYS B 1 272 ? 7.308 -34.877 31.458 1.00 19.10 272 LYS B N 1
ATOM 3845 C CA . LYS B 1 272 ? 8.374 -35.418 32.292 1.00 21.24 272 LYS B CA 1
ATOM 3846 C C . LYS B 1 272 ? 7.782 -36.366 33.327 1.00 21.39 272 LYS B C 1
ATOM 3847 O O . LYS B 1 272 ? 8.504 -36.990 34.106 1.00 23.02 272 LYS B O 1
ATOM 3853 N N . GLY B 1 273 ? 6.459 -36.468 33.313 1.00 24.98 273 GLY B N 1
ATOM 3854 C CA . GLY B 1 273 ? 5.741 -37.337 34.232 1.00 24.48 273 GLY B CA 1
ATOM 3855 C C . GLY B 1 273 ? 4.270 -37.266 33.873 1.00 24.44 273 GLY B C 1
ATOM 3856 O O . GLY B 1 273 ? 3.928 -37.165 32.699 1.00 24.21 273 GLY B O 1
ATOM 3857 N N . VAL B 1 274 ? 3.395 -37.316 34.870 1.00 21.01 274 VAL B N 1
ATOM 3858 C CA . VAL B 1 274 ? 1.964 -37.224 34.613 1.00 21.18 274 VAL B CA 1
ATOM 3859 C C . VAL B 1 274 ? 1.455 -35.924 35.235 1.00 22.85 274 VAL B C 1
ATOM 3860 O O . VAL B 1 274 ? 1.329 -35.820 36.453 1.00 22.20 274 VAL B O 1
ATOM 3864 N N . PRO B 1 275 ? 1.168 -34.911 34.397 1.00 26.68 275 PRO B N 1
ATOM 3865 C CA . PRO B 1 275 ? 0.675 -33.599 34.837 1.00 28.84 275 PRO B CA 1
ATOM 3866 C C . PRO B 1 275 ? -0.619 -33.673 35.643 1.00 30.45 275 PRO B C 1
ATOM 3867 O O . PRO B 1 275 ? -1.558 -34.354 35.183 1.00 32.13 275 PRO B O 1
ATOM 3871 N N . ALA C 1 2 ? -40.406 16.071 17.575 1.00 45.16 2 ALA C N 1
ATOM 3872 C CA . ALA C 1 2 ? -41.126 16.533 16.353 1.00 43.98 2 ALA C CA 1
ATOM 3873 C C . ALA C 1 2 ? -42.624 16.676 16.614 1.00 43.05 2 ALA C C 1
ATOM 3874 O O . ALA C 1 2 ? -43.151 16.131 17.587 1.00 41.87 2 ALA C O 1
ATOM 3876 N N . THR C 1 3 ? -43.301 17.415 15.739 1.00 45.69 3 THR C N 1
ATOM 3877 C CA . THR C 1 3 ? -44.738 17.633 15.863 1.00 44.83 3 THR C CA 1
ATOM 3878 C C . THR C 1 3 ? -45.473 17.036 14.668 1.00 41.30 3 THR C C 1
ATOM 3879 O O . THR C 1 3 ? -45.022 17.147 13.528 1.00 42.40 3 THR C O 1
ATOM 3883 N N . HIS C 1 4 ? -46.612 16.410 14.940 1.00 20.43 4 HIS C N 1
ATOM 3884 C CA . HIS C 1 4 ? -47.406 15.769 13.902 1.00 16.86 4 HIS C CA 1
ATOM 3885 C C . HIS C 1 4 ? -48.812 16.345 13.793 1.00 16.46 4 HIS C C 1
ATOM 3886 O O . HIS C 1 4 ? -49.401 16.778 14.783 1.00 16.06 4 HIS C O 1
ATOM 3893 N N . LYS C 1 5 ? -49.346 16.338 12.579 1.00 19.47 5 LYS C N 1
ATOM 3894 C CA . LYS C 1 5 ? -50.700 16.812 12.338 1.00 20.94 5 LYS C CA 1
ATOM 3895 C C . LYS C 1 5 ? -51.608 15.626 12.657 1.00 19.03 5 LYS C C 1
ATOM 3896 O O . LYS C 1 5 ? -51.193 14.473 12.529 1.00 18.64 5 LYS C O 1
ATOM 3902 N N . PRO C 1 6 ? -52.846 15.889 13.101 1.00 22.98 6 PRO C N 1
ATOM 3903 C CA . PRO C 1 6 ? -53.778 14.804 13.421 1.00 21.95 6 PRO C CA 1
ATOM 3904 C C . PRO C 1 6 ? -54.024 13.959 12.174 1.00 21.79 6 PRO C C 1
ATOM 3905 O O . PRO C 1 6 ? -53.940 14.464 11.058 1.00 20.87 6 PRO C O 1
ATOM 3909 N N . ILE C 1 7 ? -54.319 12.677 12.357 1.00 15.12 7 ILE C N 1
ATOM 3910 C CA . ILE C 1 7 ? -54.565 11.808 11.215 1.00 14.18 7 ILE C CA 1
ATOM 3911 C C . ILE C 1 7 ? -55.918 12.121 10.600 1.00 12.47 7 ILE C C 1
ATOM 3912 O O . ILE C 1 7 ? -56.903 12.317 11.314 1.00 10.63 7 ILE C O 1
ATOM 3917 N N . ASN C 1 8 ? -55.973 12.189 9.275 1.00 11.80 8 ASN C N 1
ATOM 3918 C CA . ASN C 1 8 ? -57.253 12.430 8.626 1.00 12.73 8 ASN C CA 1
ATOM 3919 C C . ASN C 1 8 ? -57.842 11.040 8.461 1.00 12.30 8 ASN C C 1
ATOM 3920 O O . ASN C 1 8 ? -57.468 10.300 7.550 1.00 13.19 8 ASN C O 1
ATOM 3925 N N . ILE C 1 9 ? -58.759 10.687 9.352 1.00 15.41 9 ILE C N 1
ATOM 3926 C CA . ILE C 1 9 ? -59.375 9.369 9.350 1.00 17.00 9 ILE C CA 1
ATOM 3927 C C . ILE C 1 9 ? -60.185 9.008 8.103 1.00 18.76 9 ILE C C 1
ATOM 3928 O O . ILE C 1 9 ? -60.002 7.934 7.534 1.00 17.00 9 ILE C O 1
ATOM 3933 N N . LEU C 1 10 ? -61.074 9.898 7.677 1.00 22.11 10 LEU C N 1
ATOM 3934 C CA . LEU C 1 10 ? -61.897 9.625 6.504 1.00 23.14 10 LEU C CA 1
ATOM 3935 C C . LEU C 1 10 ? -61.048 9.347 5.258 1.00 22.43 10 LEU C C 1
ATOM 3936 O O . LEU C 1 10 ? -61.342 8.433 4.490 1.00 23.76 10 LEU C O 1
ATOM 3941 N N . GLU C 1 11 ? -59.985 10.120 5.073 1.00 21.55 11 GLU C N 1
ATOM 3942 C CA . GLU C 1 11 ? -59.099 9.945 3.925 1.00 21.37 11 GLU C CA 1
ATOM 3943 C C . GLU C 1 11 ? -58.392 8.592 3.967 1.00 20.35 11 GLU C C 1
ATOM 3944 O O . GLU C 1 11 ? -58.197 7.949 2.932 1.00 17.89 11 GLU C O 1
ATOM 3950 N N . ALA C 1 12 ? -57.995 8.167 5.165 1.00 15.87 12 ALA C N 1
ATOM 3951 C CA . ALA C 1 12 ? -57.314 6.890 5.323 1.00 13.46 12 ALA C CA 1
ATOM 3952 C C . ALA C 1 12 ? -58.266 5.749 4.975 1.00 13.89 12 ALA C C 1
ATOM 3953 O O . ALA C 1 12 ? -57.854 4.746 4.393 1.00 15.44 12 ALA C O 1
ATOM 3955 N N . PHE C 1 13 ? -59.535 5.906 5.341 1.00 14.30 13 PHE C N 1
ATOM 3956 C CA . PHE C 1 13 ? -60.558 4.904 5.050 1.00 15.46 13 PHE C CA 1
ATOM 3957 C C . PHE C 1 13 ? -60.835 4.868 3.546 1.00 17.54 13 PHE C C 1
ATOM 3958 O O . PHE C 1 13 ? -60.828 3.804 2.918 1.00 18.29 13 PHE C O 1
ATOM 3966 N N . ALA C 1 14 ? -61.088 6.052 2.994 1.00 22.25 14 ALA C N 1
ATOM 3967 C CA . ALA C 1 14 ? -61.432 6.251 1.583 1.00 24.19 14 ALA C CA 1
ATOM 3968 C C . ALA C 1 14 ? -60.542 5.610 0.522 1.00 25.03 14 ALA C C 1
ATOM 3969 O O . ALA C 1 14 ? -61.045 4.980 -0.411 1.00 25.98 14 ALA C O 1
ATOM 3971 N N . ALA C 1 15 ? -59.230 5.780 0.640 1.00 22.75 15 ALA C N 1
ATOM 3972 C CA . ALA C 1 15 ? -58.314 5.211 -0.344 1.00 23.88 15 ALA C CA 1
ATOM 3973 C C . ALA C 1 15 ? -57.083 4.587 0.299 1.00 23.68 15 ALA C C 1
ATOM 3974 O O . ALA C 1 15 ? -56.659 5.005 1.376 1.00 23.30 15 ALA C O 1
ATOM 3976 N N . ALA C 1 16 ? -56.509 3.592 -0.372 1.00 24.36 16 ALA C N 1
ATOM 3977 C CA . ALA C 1 16 ? -55.320 2.915 0.134 1.00 23.97 16 ALA C CA 1
ATOM 3978 C C . ALA C 1 16 ? -54.153 3.894 0.183 1.00 24.36 16 ALA C C 1
ATOM 3979 O O . ALA C 1 16 ? -53.870 4.583 -0.794 1.00 23.61 16 ALA C O 1
ATOM 3981 N N . PRO C 1 17 ? -53.470 3.980 1.333 1.00 22.12 17 PRO C N 1
ATOM 3982 C CA . PRO C 1 17 ? -52.333 4.894 1.464 1.00 21.20 17 PRO C CA 1
ATOM 3983 C C . PRO C 1 17 ? -51.188 4.427 0.573 1.00 19.85 17 PRO C C 1
ATOM 3984 O O . PRO C 1 17 ? -51.178 3.286 0.119 1.00 19.31 17 PRO C O 1
ATOM 3988 N N . PRO C 1 18 ? -50.207 5.305 0.314 1.00 22.43 18 PRO C N 1
ATOM 3989 C CA . PRO C 1 18 ? -49.068 4.932 -0.528 1.00 22.18 18 PRO C CA 1
ATOM 3990 C C . PRO C 1 18 ? -48.306 3.800 0.151 1.00 22.65 18 PRO C C 1
ATOM 3991 O O . PRO C 1 18 ? -48.422 3.608 1.364 1.00 21.36 18 PRO C O 1
ATOM 3995 N N . PRO C 1 19 ? -47.525 3.030 -0.618 1.00 20.07 19 PRO C N 1
ATOM 3996 C CA . PRO C 1 19 ? -46.771 1.936 -0.002 1.00 20.41 19 PRO C CA 1
ATOM 3997 C C . PRO C 1 19 ? -45.779 2.490 1.026 1.00 19.36 19 PRO C C 1
ATOM 3998 O O . PRO C 1 19 ? -45.295 3.610 0.884 1.00 19.24 19 PRO C O 1
ATOM 4002 N N . LEU C 1 20 ? -45.502 1.708 2.065 1.00 20.19 20 LEU C N 1
ATOM 4003 C CA . LEU C 1 20 ? -44.560 2.110 3.104 1.00 17.99 20 LEU C CA 1
ATOM 4004 C C . LEU C 1 20 ? -43.175 2.312 2.482 1.00 18.33 20 LEU C C 1
ATOM 4005 O O . LEU C 1 20 ? -42.792 1.589 1.564 1.00 17.22 20 LEU C O 1
ATOM 4010 N N . ASP C 1 21 ? -42.437 3.302 2.979 1.00 16.29 21 ASP C N 1
ATOM 4011 C CA . ASP C 1 21 ? -41.094 3.601 2.483 1.00 16.71 21 ASP C CA 1
ATOM 4012 C C . ASP C 1 21 ? -40.063 2.963 3.416 1.00 17.23 21 ASP C C 1
ATOM 4013 O O . ASP C 1 21 ? -39.917 3.385 4.561 1.00 15.69 21 ASP C O 1
ATOM 4018 N N . TYR C 1 22 ? -39.362 1.940 2.931 1.00 15.02 22 TYR C N 1
ATOM 4019 C CA . TYR C 1 22 ? -38.359 1.259 3.742 1.00 15.40 22 TYR C CA 1
ATOM 4020 C C . TYR C 1 22 ? -36.939 1.740 3.462 1.00 15.66 22 TYR C C 1
ATOM 4021 O O . TYR C 1 22 ? -36.476 1.724 2.320 1.00 13.48 22 TYR C O 1
ATOM 4030 N N . VAL C 1 23 ? -36.247 2.166 4.515 1.00 15.23 23 VAL C N 1
ATOM 4031 C CA . VAL C 1 23 ? -34.875 2.631 4.374 1.00 15.47 23 VAL C CA 1
ATOM 4032 C C . VAL C 1 23 ? -33.955 1.411 4.299 1.00 15.14 23 VAL C C 1
ATOM 4033 O O . VAL C 1 23 ? -32.947 1.415 3.592 1.00 16.15 23 VAL C O 1
ATOM 4037 N N . LEU C 1 24 ? -34.321 0.366 5.034 1.00 15.94 24 LEU C N 1
ATOM 4038 C CA . LEU C 1 24 ? -33.582 -0.892 5.056 1.00 15.34 24 LEU C CA 1
ATOM 4039 C C . LEU C 1 24 ? -34.649 -1.980 5.123 1.00 16.49 24 LEU C C 1
ATOM 4040 O O . LEU C 1 24 ? -35.813 -1.690 5.384 1.00 16.06 24 LEU C O 1
ATOM 4045 N N . PRO C 1 25 ? -34.273 -3.245 4.885 1.00 15.36 25 PRO C N 1
ATOM 4046 C CA . PRO C 1 25 ? -35.279 -4.308 4.940 1.00 16.90 25 PRO C CA 1
ATOM 4047 C C . PRO C 1 25 ? -36.098 -4.312 6.230 1.00 16.51 25 PRO C C 1
ATOM 4048 O O . PRO C 1 25 ? -35.549 -4.465 7.317 1.00 16.74 25 PRO C O 1
ATOM 4052 N N . ASN C 1 26 ? -37.411 -4.141 6.091 1.00 14.76 26 ASN C N 1
ATOM 4053 C CA . ASN C 1 26 ? -38.350 -4.145 7.217 1.00 15.63 26 ASN C CA 1
ATOM 4054 C C . ASN C 1 26 ? -38.327 -2.901 8.112 1.00 15.77 26 ASN C C 1
ATOM 4055 O O . ASN C 1 26 ? -39.121 -2.799 9.049 1.00 14.22 26 ASN C O 1
ATOM 4060 N N . MET C 1 27 ? -37.429 -1.962 7.830 1.00 20.10 27 MET C N 1
ATOM 4061 C CA . MET C 1 27 ? -37.343 -0.744 8.634 1.00 19.38 27 MET C CA 1
ATOM 4062 C C . MET C 1 27 ? -37.981 0.436 7.909 1.00 19.94 27 MET C C 1
ATOM 4063 O O . MET C 1 27 ? -37.561 0.792 6.809 1.00 20.36 27 MET C O 1
ATOM 4068 N N . VAL C 1 28 ? -38.989 1.045 8.528 1.00 16.20 28 VAL C N 1
ATOM 4069 C CA . VAL C 1 28 ? -39.666 2.183 7.919 1.00 15.90 28 VAL C CA 1
ATOM 4070 C C . VAL C 1 28 ? -38.819 3.450 8.006 1.00 15.11 28 VAL C C 1
ATOM 4071 O O . VAL C 1 28 ? -38.230 3.748 9.043 1.00 13.94 28 VAL C O 1
ATOM 4075 N N . ALA C 1 29 ? -38.766 4.197 6.911 1.00 14.27 29 ALA C N 1
ATOM 4076 C CA . ALA C 1 29 ? -37.990 5.432 6.865 1.00 14.37 29 ALA C CA 1
ATOM 4077 C C . ALA C 1 29 ? -38.508 6.449 7.881 1.00 13.11 29 ALA C C 1
ATOM 4078 O O . ALA C 1 29 ? -39.715 6.630 8.031 1.00 13.03 29 ALA C O 1
ATOM 4080 N N . GLY C 1 30 ? -37.588 7.112 8.576 1.00 12.29 30 GLY C N 1
ATOM 4081 C CA . GLY C 1 30 ? -37.982 8.105 9.562 1.00 10.65 30 GLY C CA 1
ATOM 4082 C C . GLY C 1 30 ? -38.096 7.547 10.969 1.00 12.00 30 GLY C C 1
ATOM 4083 O O . GLY C 1 30 ? -38.699 8.171 11.844 1.00 10.72 30 GLY C O 1
ATOM 4084 N N . THR C 1 31 ? -37.519 6.369 11.190 1.00 12.01 31 THR C N 1
ATOM 4085 C CA . THR C 1 31 ? -37.554 5.734 12.505 1.00 13.26 31 THR C CA 1
ATOM 4086 C C . THR C 1 31 ? -36.143 5.350 12.953 1.00 13.18 31 THR C C 1
ATOM 4087 O O . THR C 1 31 ? -35.164 5.599 12.244 1.00 13.89 31 THR C O 1
ATOM 4091 N N . VAL C 1 32 ? -36.050 4.745 14.134 1.00 13.72 32 VAL C N 1
ATOM 4092 C CA . VAL C 1 32 ? -34.769 4.329 14.703 1.00 11.62 32 VAL C CA 1
ATOM 4093 C C . VAL C 1 32 ? -34.650 2.812 14.713 1.00 12.66 32 VAL C C 1
ATOM 4094 O O . VAL C 1 32 ? -35.618 2.108 15.006 1.00 13.21 32 VAL C O 1
ATOM 4098 N N . GLY C 1 33 ? -33.458 2.313 14.401 1.00 12.29 33 GLY C N 1
ATOM 4099 C CA . GLY C 1 33 ? -33.233 0.877 14.392 1.00 11.80 33 GLY C CA 1
ATOM 4100 C C . GLY C 1 33 ? -31.863 0.549 14.945 1.00 12.71 33 GLY C C 1
ATOM 4101 O O . GLY C 1 33 ? -31.062 1.455 15.178 1.00 11.74 33 GLY C O 1
ATOM 4102 N N . ALA C 1 34 ? -31.580 -0.735 15.155 1.00 11.72 34 ALA C N 1
ATOM 4103 C CA . ALA C 1 34 ? -30.281 -1.132 15.688 1.00 11.93 34 ALA C CA 1
ATOM 4104 C C . ALA C 1 34 ? -29.673 -2.346 14.989 1.00 12.23 34 ALA C C 1
ATOM 4105 O O . ALA C 1 34 ? -30.391 -3.242 14.551 1.00 13.30 34 ALA C O 1
ATOM 4107 N N . LEU C 1 35 ? -28.345 -2.348 14.883 1.00 12.00 35 LEU C N 1
ATOM 4108 C CA . LEU C 1 35 ? -27.580 -3.451 14.297 1.00 10.96 35 LEU C CA 1
ATOM 4109 C C . LEU C 1 35 ? -26.771 -3.956 15.481 1.00 11.74 35 LEU C C 1
ATOM 4110 O O . LEU C 1 35 ? -25.933 -3.228 16.018 1.00 13.24 35 LEU C O 1
ATOM 4115 N N . VAL C 1 36 ? -27.020 -5.195 15.893 1.00 13.70 36 VAL C N 1
ATOM 4116 C CA . VAL C 1 36 ? -26.345 -5.751 17.061 1.00 13.62 36 VAL C CA 1
ATOM 4117 C C . VAL C 1 36 ? -25.565 -7.034 16.813 1.00 15.41 36 VAL C C 1
ATOM 4118 O O . VAL C 1 36 ? -25.971 -7.873 16.011 1.00 13.89 36 VAL C O 1
ATOM 4122 N N . SER C 1 37 ? -24.459 -7.186 17.536 1.00 15.13 37 SER C N 1
ATOM 4123 C CA . SER C 1 37 ? -23.619 -8.376 17.431 1.00 17.01 37 SER C CA 1
ATOM 4124 C C . SER C 1 37 ? -22.450 -8.251 18.391 1.00 16.85 37 SER C C 1
ATOM 4125 O O . SER C 1 37 ? -22.204 -7.179 18.947 1.00 16.15 37 SER C O 1
ATOM 4128 N N . PRO C 1 38 ? -21.727 -9.357 18.620 1.00 17.38 38 PRO C N 1
ATOM 4129 C CA . PRO C 1 38 ? -20.583 -9.272 19.525 1.00 17.35 38 PRO C CA 1
ATOM 4130 C C . PRO C 1 38 ? -19.520 -8.433 18.816 1.00 17.54 38 PRO C C 1
ATOM 4131 O O . PRO C 1 38 ? -19.512 -8.348 17.585 1.00 16.56 38 PRO C O 1
ATOM 4135 N N . GLY C 1 39 ? -18.637 -7.806 19.583 1.00 19.09 39 GLY C N 1
ATOM 4136 C CA . GLY C 1 39 ? -17.597 -6.999 18.977 1.00 20.91 39 GLY C CA 1
ATOM 4137 C C . GLY C 1 39 ? -16.707 -7.837 18.078 1.00 23.20 39 GLY C C 1
ATOM 4138 O O . GLY C 1 39 ? -16.388 -8.981 18.408 1.00 24.23 39 GLY C O 1
ATOM 4139 N N . GLY C 1 40 ? -16.319 -7.275 16.935 1.00 25.24 40 GLY C N 1
ATOM 4140 C CA . GLY C 1 40 ? -15.457 -7.984 16.007 1.00 23.36 40 GLY C CA 1
ATOM 4141 C C . GLY C 1 40 ? -16.178 -8.861 14.998 1.00 23.94 40 GLY C C 1
ATOM 4142 O O . GLY C 1 40 ? -15.537 -9.526 14.185 1.00 25.79 40 GLY C O 1
ATOM 4143 N N . ALA C 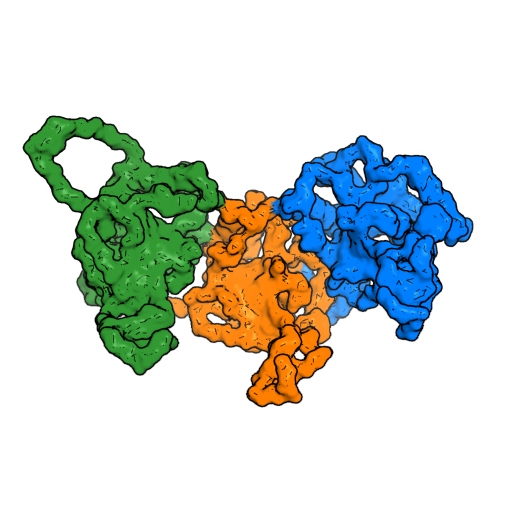1 41 ? -17.506 -8.864 15.038 1.00 18.68 41 ALA C N 1
ATOM 4144 C CA . ALA C 1 41 ? -18.286 -9.682 14.117 1.00 17.50 41 ALA C CA 1
ATOM 4145 C C . ALA C 1 41 ? -18.374 -9.085 12.712 1.00 16.69 41 ALA C C 1
ATOM 4146 O O . ALA C 1 41 ? -18.660 -9.801 11.753 1.00 15.55 41 ALA C O 1
ATOM 4148 N N . GLY C 1 42 ? -18.141 -7.779 12.595 1.00 16.70 42 GLY C N 1
ATOM 4149 C CA . GLY C 1 42 ? -18.190 -7.133 11.292 1.00 14.50 42 GLY C CA 1
ATOM 4150 C C . GLY C 1 42 ? -19.233 -6.040 11.102 1.00 13.84 42 GLY C C 1
ATOM 4151 O O . GLY C 1 42 ? -19.513 -5.644 9.969 1.00 13.44 42 GLY C O 1
ATOM 4152 N N . LYS C 1 43 ? -19.800 -5.535 12.192 1.00 10.37 43 LYS C N 1
ATOM 4153 C CA . LYS C 1 43 ? -20.818 -4.491 12.091 1.00 11.09 43 LYS C CA 1
ATOM 4154 C C . LYS C 1 43 ? -20.344 -3.236 11.357 1.00 10.45 43 LYS C C 1
ATOM 4155 O O . LYS C 1 43 ? -21.077 -2.673 10.548 1.00 10.45 43 LYS C O 1
ATOM 4161 N N . SER C 1 44 ? -19.124 -2.793 11.636 1.00 13.17 44 SER C N 1
ATOM 4162 C CA . SER C 1 44 ? -18.616 -1.584 10.989 1.00 14.85 44 SER C CA 1
ATOM 4163 C C . SER C 1 44 ? -18.476 -1.720 9.477 1.00 14.16 44 SER C C 1
ATOM 4164 O O . SER C 1 44 ? -18.745 -0.772 8.745 1.00 12.86 44 SER C O 1
ATOM 4167 N N . MET C 1 45 ? -18.060 -2.892 9.008 1.00 12.40 45 MET C N 1
ATOM 4168 C CA . MET C 1 45 ? -17.913 -3.113 7.571 1.00 11.72 45 MET C CA 1
ATOM 4169 C C . MET C 1 45 ? -19.290 -3.208 6.917 1.00 11.29 45 MET C C 1
ATOM 4170 O O . MET C 1 45 ? -19.529 -2.606 5.871 1.00 11.16 45 MET C O 1
ATOM 4175 N N . LEU C 1 46 ? -20.199 -3.959 7.536 1.00 11.43 46 LEU C N 1
ATOM 4176 C CA . LEU C 1 46 ? -21.550 -4.107 6.995 1.00 12.02 46 LEU C CA 1
ATOM 4177 C C . LEU C 1 46 ? -22.234 -2.751 6.935 1.00 12.88 46 LEU C C 1
ATOM 4178 O O . LEU C 1 46 ? -22.879 -2.415 5.943 1.00 11.14 46 LEU C O 1
ATOM 4183 N N . ALA C 1 47 ? -22.092 -1.978 8.011 1.00 13.73 47 ALA C N 1
ATOM 4184 C CA . ALA C 1 47 ? -22.712 -0.662 8.097 1.00 13.85 47 ALA C CA 1
ATOM 4185 C C . ALA C 1 47 ? -22.200 0.258 7.003 1.00 12.87 47 ALA C C 1
ATOM 4186 O O . ALA C 1 47 ? -22.978 0.964 6.365 1.00 12.83 47 ALA C O 1
ATOM 4188 N N . LEU C 1 48 ? -20.891 0.242 6.785 1.00 11.88 48 LEU C N 1
ATOM 4189 C CA . LEU C 1 48 ? -20.287 1.073 5.753 1.00 11.87 48 LEU C CA 1
ATOM 4190 C C . LEU C 1 48 ? -20.807 0.655 4.381 1.00 12.16 48 LEU C C 1
ATOM 4191 O O . LEU C 1 48 ? -21.057 1.502 3.528 1.00 11.55 48 LEU C O 1
ATOM 4196 N N . GLN C 1 49 ? -20.982 -0.647 4.168 1.00 14.54 49 GLN C N 1
ATOM 4197 C CA . GLN C 1 49 ? -21.478 -1.123 2.878 1.00 14.84 49 GLN C CA 1
ATOM 4198 C C . GLN C 1 49 ? -22.941 -0.766 2.614 1.00 14.65 49 GLN C C 1
ATOM 4199 O O . GLN C 1 49 ? -23.292 -0.391 1.492 1.00 15.09 49 GLN C O 1
ATOM 4205 N N . LEU C 1 50 ? -23.794 -0.883 3.631 1.00 10.03 50 LEU C N 1
ATOM 4206 C CA . LEU C 1 50 ? -25.201 -0.519 3.468 1.00 11.04 50 LEU C CA 1
ATOM 4207 C C . LEU C 1 50 ? -25.264 0.989 3.257 1.00 10.67 50 LEU C C 1
ATOM 4208 O O . LEU C 1 50 ? -26.069 1.486 2.470 1.00 10.50 50 LEU C O 1
ATOM 4213 N N . ALA C 1 51 ? -24.407 1.718 3.967 1.00 10.06 51 ALA C N 1
ATOM 4214 C CA . ALA C 1 51 ? -24.371 3.173 3.837 1.00 10.25 51 ALA C CA 1
ATOM 4215 C C . ALA C 1 51 ? -23.975 3.555 2.412 1.00 10.45 51 ALA C C 1
ATOM 4216 O O . ALA C 1 51 ? -24.601 4.414 1.793 1.00 10.56 51 ALA C O 1
ATOM 4218 N N . ALA C 1 52 ? -22.942 2.898 1.893 1.00 11.34 52 ALA C N 1
ATOM 4219 C CA . ALA C 1 52 ? -22.463 3.168 0.544 1.00 12.78 52 ALA C CA 1
ATOM 4220 C C . ALA C 1 52 ? -23.534 2.840 -0.489 1.00 12.28 52 ALA C C 1
ATOM 4221 O O . ALA C 1 52 ? -23.629 3.500 -1.523 1.00 13.33 52 ALA C O 1
ATOM 4223 N N . GLN C 1 53 ? -24.333 1.815 -0.205 1.00 13.94 53 GLN C N 1
ATOM 4224 C CA . GLN C 1 53 ? -25.400 1.396 -1.107 1.00 16.12 53 GLN C CA 1
ATOM 4225 C C . GLN C 1 53 ? -26.506 2.443 -1.159 1.00 15.59 53 GLN C C 1
ATOM 4226 O O . GLN C 1 53 ? -26.884 2.906 -2.235 1.00 16.41 53 GLN C O 1
ATOM 4232 N N . ILE C 1 54 ? -27.032 2.807 0.008 1.00 13.23 54 ILE C N 1
ATOM 4233 C CA . ILE C 1 54 ? -28.091 3.807 0.077 1.00 11.84 54 ILE C CA 1
ATOM 4234 C C . ILE C 1 54 ? -27.598 5.132 -0.507 1.00 13.13 54 ILE C C 1
ATOM 4235 O O . ILE C 1 54 ? -28.368 5.881 -1.112 1.00 11.62 54 ILE C O 1
ATOM 4240 N N . ALA C 1 55 ? -26.307 5.407 -0.344 1.00 12.79 55 ALA C N 1
ATOM 4241 C CA . ALA C 1 55 ? -25.713 6.634 -0.871 1.00 13.23 55 ALA C CA 1
ATOM 4242 C C . ALA C 1 55 ? -25.747 6.635 -2.398 1.00 14.61 55 ALA C C 1
ATOM 4243 O O . ALA C 1 55 ? -25.666 7.694 -3.029 1.00 15.35 55 ALA C O 1
ATOM 4245 N N . GLY C 1 56 ? -25.862 5.448 -2.989 1.00 14.63 56 GLY C N 1
ATOM 4246 C CA . GLY C 1 56 ? -25.905 5.355 -4.438 1.00 15.56 56 GLY C CA 1
ATOM 4247 C C . GLY C 1 56 ? -24.963 4.318 -5.022 1.00 16.61 56 GLY C C 1
ATOM 4248 O O . GLY C 1 56 ? -24.883 4.162 -6.245 1.00 16.46 56 GLY C O 1
ATOM 4249 N N . GLY C 1 57 ? -24.245 3.608 -4.159 1.00 14.65 57 GLY C N 1
ATOM 4250 C CA . GLY C 1 57 ? -23.327 2.584 -4.630 1.00 14.05 57 GLY C CA 1
ATOM 4251 C C . GLY C 1 57 ? -24.056 1.316 -5.046 1.00 15.43 57 GLY C C 1
ATOM 4252 O O . GLY C 1 57 ? -25.278 1.246 -4.949 1.00 14.71 57 GLY C O 1
ATOM 4253 N N . PRO C 1 58 ? -23.333 0.286 -5.509 1.00 17.04 58 PRO C N 1
ATOM 4254 C CA . PRO C 1 58 ? -23.909 -0.995 -5.947 1.00 18.11 58 PRO C CA 1
ATOM 4255 C C . PRO C 1 58 ? -24.425 -1.862 -4.793 1.00 18.13 58 PRO C C 1
ATOM 4256 O O . PRO C 1 58 ? -24.030 -1.681 -3.642 1.00 17.90 58 PRO C O 1
ATOM 4260 N N . ASP C 1 59 ? -25.298 -2.812 -5.113 1.00 23.90 59 ASP C N 1
ATOM 4261 C CA . ASP C 1 59 ? -25.840 -3.724 -4.111 1.00 24.28 59 ASP C CA 1
ATOM 4262 C C . ASP C 1 59 ? -24.932 -4.953 -4.011 1.00 24.37 59 ASP C C 1
ATOM 4263 O O . ASP C 1 59 ? -25.316 -6.068 -4.374 1.00 26.79 59 ASP C O 1
ATOM 4268 N N . LEU C 1 60 ? -23.718 -4.736 -3.518 1.00 20.88 60 LEU C N 1
ATOM 4269 C CA . LEU C 1 60 ? -22.736 -5.804 -3.371 1.00 21.55 60 LEU C CA 1
ATOM 4270 C C . LEU C 1 60 ? -23.211 -6.905 -2.427 1.00 20.50 60 LEU C C 1
ATOM 4271 O O . LEU C 1 60 ? -22.924 -8.084 -2.642 1.00 20.03 60 LEU C O 1
ATOM 4276 N N . LEU C 1 61 ? -23.933 -6.506 -1.381 1.00 17.04 61 LEU C N 1
ATOM 4277 C CA . LEU C 1 61 ? -24.447 -7.431 -0.373 1.00 16.55 61 LEU C CA 1
ATOM 4278 C C . LEU C 1 61 ? -25.600 -8.292 -0.872 1.00 18.05 61 LEU C C 1
ATOM 4279 O O . LEU C 1 61 ? -25.957 -9.290 -0.244 1.00 16.78 61 LEU C O 1
ATOM 4284 N N . GLU C 1 62 ? -26.183 -7.892 -1.995 1.00 21.75 62 GLU C N 1
ATOM 4285 C CA . GLU C 1 62 ? -27.305 -8.608 -2.582 1.00 24.47 62 GLU C CA 1
ATOM 4286 C C . GLU C 1 62 ? -28.488 -8.712 -1.627 1.00 26.30 62 GLU C C 1
ATOM 4287 O O . GLU C 1 62 ? -29.182 -9.729 -1.568 1.00 26.43 62 GLU C O 1
ATOM 4293 N N . VAL C 1 63 ? -28.695 -7.648 -0.858 1.00 32.69 63 VAL C N 1
ATOM 4294 C CA . VAL C 1 63 ? -29.828 -7.578 0.047 1.00 33.90 63 VAL C CA 1
ATOM 4295 C C . VAL C 1 63 ? -30.857 -6.929 -0.873 1.00 35.75 63 VAL C C 1
ATOM 4296 O O . VAL C 1 63 ? -30.568 -6.707 -2.050 1.00 37.88 63 VAL C O 1
ATOM 4300 N N . GLY C 1 64 ? -32.043 -6.618 -0.375 1.00 32.30 64 GLY C N 1
ATOM 4301 C CA . GLY C 1 64 ? -33.021 -5.998 -1.255 1.00 35.41 64 GLY C CA 1
ATOM 4302 C C . GLY C 1 64 ? -32.498 -4.745 -1.948 1.00 36.65 64 GLY C C 1
ATOM 4303 O O . GLY C 1 64 ? -31.442 -4.216 -1.592 1.00 36.68 64 GLY C O 1
ATOM 4304 N N . GLU C 1 65 ? -33.224 -4.277 -2.960 1.00 41.45 65 GLU C N 1
ATOM 4305 C CA . GLU C 1 65 ? -32.842 -3.058 -3.664 1.00 40.50 65 GLU C CA 1
ATOM 4306 C C . GLU C 1 65 ? -33.349 -1.948 -2.749 1.00 36.93 65 GLU C C 1
ATOM 4307 O O . GLU C 1 65 ? -34.472 -2.023 -2.258 1.00 38.13 65 GLU C O 1
ATOM 4313 N N . LEU C 1 66 ? -32.535 -0.926 -2.507 1.00 22.58 66 LEU C N 1
ATOM 4314 C CA . LEU C 1 66 ? -32.949 0.142 -1.598 1.00 19.25 66 LEU C CA 1
ATOM 4315 C C . LEU C 1 66 ? -32.950 1.547 -2.187 1.00 15.35 66 LEU C C 1
ATOM 4316 O O . LEU C 1 66 ? -32.091 1.893 -2.995 1.00 15.01 66 LEU C O 1
ATOM 4321 N N . PRO C 1 67 ? -33.920 2.381 -1.775 1.00 17.61 67 PRO C N 1
ATOM 4322 C CA . PRO C 1 67 ? -34.022 3.760 -2.264 1.00 16.57 67 PRO C CA 1
ATOM 4323 C C . PRO C 1 67 ? -32.721 4.489 -1.932 1.00 15.51 67 PRO C C 1
ATOM 4324 O O . PRO C 1 67 ? -32.115 4.226 -0.893 1.00 15.28 67 PRO C O 1
ATOM 4328 N N . THR C 1 68 ? -32.288 5.397 -2.801 1.00 12.38 68 THR C N 1
ATOM 4329 C CA . THR C 1 68 ? -31.044 6.114 -2.550 1.00 14.28 68 THR C CA 1
ATOM 4330 C C . THR C 1 68 ? -31.277 7.482 -1.926 1.00 13.21 68 THR C C 1
ATOM 4331 O O . THR C 1 68 ? -32.339 8.077 -2.081 1.00 13.51 68 THR C O 1
ATOM 4335 N N . GLY C 1 69 ? -30.271 7.969 -1.208 1.00 13.89 69 GLY C N 1
ATOM 4336 C CA . GLY C 1 69 ? -30.371 9.260 -0.560 1.00 13.80 69 GLY C CA 1
ATOM 4337 C C . GLY C 1 69 ? -29.082 9.580 0.174 1.00 13.48 69 GLY C C 1
ATOM 4338 O O . GLY C 1 69 ? -28.260 8.690 0.396 1.00 14.24 69 GLY C O 1
ATOM 4339 N N . PRO C 1 70 ? -28.868 10.845 0.559 1.00 13.96 70 PRO C N 1
ATOM 4340 C CA . PRO C 1 70 ? -27.641 11.220 1.269 1.00 13.62 70 PRO C CA 1
ATOM 4341 C C . PRO C 1 70 ? -27.493 10.437 2.565 1.00 12.94 70 PRO C C 1
ATOM 4342 O O . PRO C 1 70 ? -28.467 10.244 3.302 1.00 12.28 70 PRO C O 1
ATOM 4346 N N . VAL C 1 71 ? -26.272 9.997 2.843 1.00 13.14 71 VAL C N 1
ATOM 4347 C CA . VAL C 1 71 ? -25.991 9.235 4.051 1.00 12.01 71 VAL C CA 1
ATOM 4348 C C . VAL C 1 71 ? -24.819 9.829 4.828 1.00 11.60 71 VAL C C 1
ATOM 4349 O O . VAL C 1 71 ? -23.833 10.279 4.237 1.00 13.30 71 VAL C O 1
ATOM 4353 N N . ILE C 1 72 ? -24.930 9.835 6.152 1.00 10.90 72 ILE C N 1
ATOM 4354 C CA . ILE C 1 72 ? -23.842 10.333 6.983 1.00 9.43 72 ILE C CA 1
ATOM 4355 C C . ILE C 1 72 ? -23.455 9.220 7.952 1.00 10.94 72 ILE C C 1
ATOM 4356 O O . ILE C 1 72 ? -24.296 8.666 8.665 1.00 10.51 72 ILE C O 1
ATOM 4361 N N . TYR C 1 73 ? -22.174 8.878 7.943 1.00 9.08 73 TYR C N 1
ATOM 4362 C CA . TYR C 1 73 ? -21.649 7.830 8.805 1.00 11.23 73 TYR C CA 1
ATOM 4363 C C . TYR C 1 73 ? -20.782 8.458 9.893 1.00 10.35 73 TYR C C 1
ATOM 4364 O O . TYR C 1 73 ? -19.854 9.219 9.608 1.00 7.71 73 TYR C O 1
ATOM 4373 N N . LEU C 1 74 ? -21.095 8.135 11.143 1.00 8.27 74 LEU C N 1
ATOM 4374 C CA . LEU C 1 74 ? -20.371 8.702 12.269 1.00 9.75 74 LEU C CA 1
ATOM 4375 C C . LEU C 1 74 ? -19.662 7.662 13.123 1.00 10.18 74 LEU C C 1
ATOM 4376 O O . LEU C 1 74 ? -20.209 7.185 14.119 1.00 10.42 74 LEU C O 1
ATOM 4381 N N . PRO C 1 75 ? -18.440 7.273 12.725 1.00 12.38 75 PRO C N 1
ATOM 4382 C CA . PRO C 1 75 ? -17.676 6.284 13.493 1.00 13.35 75 PRO C CA 1
ATOM 4383 C C . PRO C 1 75 ? -16.988 7.017 14.650 1.00 13.64 75 PRO C C 1
ATOM 4384 O O . PRO C 1 75 ? -16.184 7.917 14.423 1.00 14.05 75 PRO C O 1
ATOM 4388 N N . ALA C 1 76 ? -17.309 6.638 15.884 1.00 16.05 76 ALA C N 1
ATOM 4389 C CA . ALA C 1 76 ? -16.735 7.302 17.050 1.00 17.99 76 ALA C CA 1
ATOM 4390 C C . ALA C 1 76 ? -15.702 6.485 17.815 1.00 20.29 76 ALA C C 1
ATOM 4391 O O . ALA C 1 76 ? -15.193 6.936 18.845 1.00 21.07 76 ALA C O 1
ATOM 4393 N N . GLU C 1 77 ? -15.377 5.298 17.318 1.00 20.02 77 GLU C N 1
ATOM 4394 C CA . GLU C 1 77 ? -14.418 4.447 18.010 1.00 22.40 77 GLU C CA 1
ATOM 4395 C C . GLU C 1 77 ? -13.194 4.061 17.184 1.00 23.69 77 GLU C C 1
ATOM 4396 O O . GLU C 1 77 ? -12.181 3.651 17.740 1.00 25.57 77 GLU C O 1
ATOM 4402 N N . ASP C 1 78 ? -13.274 4.190 15.865 1.00 21.81 78 ASP C N 1
ATOM 4403 C CA . ASP C 1 78 ? -12.146 3.812 15.008 1.00 22.41 78 ASP C CA 1
ATOM 4404 C C . ASP C 1 78 ? -11.192 4.948 14.674 1.00 21.41 78 ASP C C 1
ATOM 4405 O O . ASP C 1 78 ? -11.620 6.066 14.407 1.00 21.17 78 ASP C O 1
ATOM 4410 N N . PRO C 1 79 ? -9.876 4.675 14.699 1.00 21.14 79 PRO C N 1
ATOM 4411 C CA . PRO C 1 79 ? -8.896 5.718 14.372 1.00 20.73 79 PRO C CA 1
ATOM 4412 C C . PRO C 1 79 ? -9.156 6.077 12.909 1.00 18.82 79 PRO C C 1
ATOM 4413 O O . PRO C 1 79 ? -9.443 5.196 12.103 1.00 17.90 79 PRO C O 1
ATOM 4417 N N . PRO C 1 80 ? -9.075 7.367 12.550 1.00 22.67 80 PRO C N 1
ATOM 4418 C CA . PRO C 1 80 ? -9.320 7.767 11.160 1.00 21.07 80 PRO C CA 1
ATOM 4419 C C . PRO C 1 80 ? -8.539 6.976 10.105 1.00 21.39 80 PRO C C 1
ATOM 4420 O O . PRO C 1 80 ? -9.084 6.634 9.055 1.00 19.93 80 PRO C O 1
ATOM 4424 N N . THR C 1 81 ? -7.272 6.677 10.378 1.00 21.11 81 THR C N 1
ATOM 4425 C CA . THR C 1 81 ? -6.465 5.941 9.408 1.00 19.93 81 THR C CA 1
ATOM 4426 C C . THR C 1 81 ? -6.988 4.535 9.143 1.00 20.01 81 THR C C 1
ATOM 4427 O O . THR C 1 81 ? -6.768 3.981 8.065 1.00 18.40 81 THR C O 1
ATOM 4431 N N . ALA C 1 82 ? -7.693 3.962 10.115 1.00 18.42 82 ALA C N 1
ATOM 4432 C CA . ALA C 1 82 ? -8.253 2.628 9.947 1.00 19.05 82 ALA C CA 1
ATOM 4433 C C . ALA C 1 82 ? -9.422 2.696 8.966 1.00 18.98 82 ALA C C 1
ATOM 4434 O O . ALA C 1 82 ? -9.644 1.777 8.175 1.00 17.92 82 ALA C O 1
ATOM 4436 N N . ILE C 1 83 ? -10.169 3.792 9.025 1.00 15.97 83 ILE C N 1
ATOM 4437 C CA . ILE C 1 83 ? -11.306 3.979 8.135 1.00 16.53 83 ILE C CA 1
ATOM 4438 C C . ILE C 1 83 ? -10.810 4.091 6.692 1.00 16.46 83 ILE C C 1
ATOM 4439 O O . ILE C 1 83 ? -11.479 3.640 5.758 1.00 15.61 83 ILE C O 1
ATOM 4444 N N . HIS C 1 84 ? -9.635 4.689 6.515 1.00 16.36 84 HIS C N 1
ATOM 4445 C CA . HIS C 1 84 ? -9.051 4.842 5.182 1.00 17.31 84 HIS C CA 1
ATOM 4446 C C . HIS C 1 84 ? -8.739 3.470 4.585 1.00 16.98 84 HIS C C 1
ATOM 4447 O O . HIS C 1 84 ? -8.925 3.248 3.390 1.00 14.96 84 HIS C O 1
ATOM 4454 N N . HIS C 1 85 ? -8.259 2.552 5.421 1.00 16.11 85 HIS C N 1
ATOM 4455 C CA . HIS C 1 85 ? -7.923 1.207 4.962 1.00 16.06 85 HIS C CA 1
ATOM 4456 C C . HIS C 1 85 ? -9.165 0.414 4.577 1.00 15.82 85 HIS C C 1
ATOM 4457 O O . HIS C 1 85 ? -9.147 -0.353 3.614 1.00 14.45 85 HIS C O 1
ATOM 4464 N N . ARG C 1 86 ? -10.245 0.595 5.331 1.00 15.80 86 ARG C N 1
ATOM 4465 C CA . ARG C 1 86 ? -11.481 -0.118 5.048 1.00 16.35 86 ARG C CA 1
ATOM 4466 C C . ARG C 1 86 ? -12.105 0.385 3.746 1.00 15.89 86 ARG C C 1
ATOM 4467 O O . ARG C 1 86 ? -12.637 -0.398 2.957 1.00 14.53 86 ARG C O 1
ATOM 4475 N N . LEU C 1 87 ? -12.050 1.696 3.533 1.00 16.23 87 LEU C N 1
ATOM 4476 C CA . LEU C 1 87 ? -12.597 2.285 2.316 1.00 16.42 87 LEU C CA 1
ATOM 4477 C C . LEU C 1 87 ? -11.795 1.804 1.109 1.00 15.55 87 LEU C C 1
ATOM 4478 O O . LEU C 1 87 ? -12.357 1.475 0.059 1.00 15.48 87 LEU C O 1
ATOM 4483 N N . HIS C 1 88 ? -10.474 1.767 1.262 1.00 18.79 88 HIS C N 1
ATOM 4484 C CA . HIS C 1 88 ? -9.607 1.334 0.174 1.00 19.64 88 HIS C CA 1
ATOM 4485 C C . HIS C 1 88 ? -9.926 -0.101 -0.231 1.00 20.05 88 HIS C C 1
ATOM 4486 O O . HIS C 1 88 ? -9.984 -0.418 -1.418 1.00 19.96 88 HIS C O 1
ATOM 4493 N N . ALA C 1 89 ? -10.126 -0.968 0.758 1.00 17.87 89 ALA C N 1
ATOM 4494 C CA . ALA C 1 89 ? -10.449 -2.367 0.483 1.00 17.46 89 ALA C CA 1
ATOM 4495 C C . ALA C 1 89 ? -11.779 -2.459 -0.263 1.00 17.00 89 ALA C C 1
ATOM 4496 O O . ALA C 1 89 ? -11.904 -3.188 -1.245 1.00 16.03 89 ALA C O 1
ATOM 4498 N N . LEU C 1 90 ? -12.771 -1.710 0.206 1.00 18.41 90 LEU C N 1
ATOM 4499 C CA . LEU C 1 90 ? -14.087 -1.713 -0.420 1.00 18.48 90 LEU C CA 1
ATOM 4500 C C . LEU C 1 90 ? -13.983 -1.182 -1.847 1.00 19.82 90 LEU C C 1
ATOM 4501 O O . LEU C 1 90 ? -14.664 -1.662 -2.749 1.00 18.86 90 LEU C O 1
ATOM 4506 N N . GLY C 1 91 ? -13.112 -0.194 -2.041 1.00 19.28 91 GLY C N 1
ATOM 4507 C CA . GLY C 1 91 ? -12.937 0.397 -3.354 1.00 20.52 91 GLY C CA 1
ATOM 4508 C C . GLY C 1 91 ? -12.569 -0.584 -4.455 1.00 21.05 91 GLY C C 1
ATOM 4509 O O . GLY C 1 91 ? -12.940 -0.385 -5.609 1.00 20.96 91 GLY C O 1
ATOM 4510 N N . ALA C 1 92 ? -11.843 -1.642 -4.105 1.00 22.02 92 ALA C N 1
ATOM 4511 C CA . ALA C 1 92 ? -11.428 -2.642 -5.088 1.00 22.91 92 ALA C CA 1
ATOM 4512 C C . ALA C 1 92 ? -12.619 -3.389 -5.681 1.00 22.75 92 ALA C C 1
ATOM 4513 O O . ALA C 1 92 ? -12.487 -4.074 -6.691 1.00 23.70 92 ALA C O 1
ATOM 4515 N N . HIS C 1 93 ? -13.781 -3.254 -5.050 1.00 22.15 93 HIS C N 1
ATOM 4516 C CA . HIS C 1 93 ? -14.995 -3.920 -5.518 1.00 22.52 93 HIS C CA 1
ATOM 4517 C C . HIS C 1 93 ? -15.887 -2.960 -6.309 1.00 22.23 93 HIS C C 1
ATOM 4518 O O . HIS C 1 93 ? -16.945 -3.348 -6.806 1.00 21.94 93 HIS C O 1
ATOM 4525 N N . LEU C 1 94 ? -15.452 -1.712 -6.431 1.00 20.17 94 LEU C N 1
ATOM 4526 C CA . LEU C 1 94 ? -16.230 -0.694 -7.135 1.00 20.51 94 LEU C CA 1
ATOM 4527 C C . LEU C 1 94 ? -15.560 -0.147 -8.395 1.00 20.52 94 LEU C C 1
ATOM 4528 O O . LEU C 1 94 ? -14.363 0.130 -8.403 1.00 21.65 94 LEU C O 1
ATOM 4533 N N . SER C 1 95 ? -16.345 0.016 -9.456 1.00 24.14 95 SER C N 1
ATOM 4534 C CA . SER C 1 95 ? -15.829 0.559 -10.708 1.00 23.00 95 SER C CA 1
ATOM 4535 C C . SER C 1 95 ? -15.626 2.056 -10.498 1.00 23.70 95 SER C C 1
ATOM 4536 O O . SER C 1 95 ? -15.972 2.591 -9.443 1.00 24.31 95 SER C O 1
ATOM 4539 N N . ALA C 1 96 ? -15.072 2.734 -11.498 1.00 18.97 96 ALA C N 1
ATOM 4540 C CA . ALA C 1 96 ? -14.836 4.169 -11.388 1.00 18.08 96 ALA C CA 1
ATOM 4541 C C . ALA C 1 96 ? -16.127 4.941 -11.126 1.00 18.10 96 ALA C C 1
ATOM 4542 O O . ALA C 1 96 ? -16.180 5.793 -10.243 1.00 16.63 96 ALA C O 1
ATOM 4544 N N . GLU C 1 97 ? -17.171 4.642 -11.892 1.00 17.44 97 GLU C N 1
ATOM 4545 C CA . GLU C 1 97 ? -18.437 5.342 -11.723 1.00 19.78 97 GLU C CA 1
ATOM 4546 C C . GLU C 1 97 ? -19.118 5.040 -10.392 1.00 18.51 97 GLU C C 1
ATOM 4547 O O . GLU C 1 97 ? -19.790 5.901 -9.829 1.00 17.36 97 GLU C O 1
ATOM 4553 N N . GLU C 1 98 ? -18.950 3.819 -9.893 1.00 18.80 98 GLU C N 1
ATOM 4554 C CA . GLU C 1 98 ? -19.564 3.448 -8.625 1.00 17.96 98 GLU C CA 1
ATOM 4555 C C . GLU C 1 98 ? -18.870 4.160 -7.466 1.00 16.48 98 GLU C C 1
ATOM 4556 O O . GLU C 1 98 ? -19.515 4.538 -6.492 1.00 16.71 98 GLU C O 1
ATOM 4562 N N . ARG C 1 99 ? -17.558 4.353 -7.580 1.00 12.70 99 ARG C N 1
ATOM 4563 C CA . ARG C 1 99 ? -16.803 5.055 -6.546 1.00 14.12 99 ARG C CA 1
ATOM 4564 C C . ARG C 1 99 ? -17.292 6.497 -6.492 1.00 13.40 99 ARG C C 1
ATOM 4565 O O . ARG C 1 99 ? -17.487 7.063 -5.415 1.00 12.15 99 ARG C O 1
ATOM 4573 N N . GLN C 1 100 ? -17.490 7.095 -7.662 1.00 15.22 100 GLN C N 1
ATOM 4574 C CA . GLN C 1 100 ? -17.963 8.468 -7.716 1.00 16.52 100 GLN C CA 1
ATOM 4575 C C . GLN C 1 100 ? -19.359 8.551 -7.101 1.00 16.68 100 GLN C C 1
ATOM 4576 O O . GLN C 1 100 ? -19.665 9.495 -6.379 1.00 17.43 100 GLN C O 1
ATOM 4582 N N . ALA C 1 101 ? -20.205 7.567 -7.389 1.00 17.08 101 ALA C N 1
ATOM 4583 C CA . ALA C 1 101 ? -21.559 7.561 -6.842 1.00 17.44 101 ALA C CA 1
ATOM 4584 C C . ALA C 1 101 ? -21.507 7.573 -5.311 1.00 18.07 101 ALA C C 1
ATOM 4585 O O . ALA C 1 101 ? -22.168 8.384 -4.662 1.00 16.89 101 ALA C O 1
ATOM 4587 N N . VAL C 1 102 ? -20.718 6.668 -4.740 1.00 13.85 102 VAL C N 1
ATOM 4588 C CA . VAL C 1 102 ? -20.584 6.588 -3.289 1.00 13.03 102 VAL C CA 1
ATOM 4589 C C . VAL C 1 102 ? -20.071 7.914 -2.717 1.00 12.94 102 VAL C C 1
ATOM 4590 O O . VAL C 1 102 ? -20.631 8.444 -1.757 1.00 10.62 102 VAL C O 1
ATOM 4594 N N . ALA C 1 103 ? -19.016 8.454 -3.320 1.00 14.06 103 ALA C N 1
ATOM 4595 C CA . ALA C 1 103 ? -18.443 9.717 -2.866 1.00 16.10 103 ALA C CA 1
ATOM 4596 C C . ALA C 1 103 ? -19.438 10.880 -2.912 1.00 17.23 103 ALA C C 1
ATOM 4597 O O . ALA C 1 103 ? -19.397 11.772 -2.062 1.00 16.51 103 ALA C O 1
ATOM 4599 N N . ASP C 1 104 ? -20.332 10.874 -3.896 1.00 18.08 104 ASP C N 1
ATOM 4600 C CA . ASP C 1 104 ? -21.306 11.954 -4.011 1.00 18.09 104 ASP C CA 1
ATOM 4601 C C . ASP C 1 104 ? -22.442 11.875 -2.992 1.00 18.49 104 ASP C C 1
ATOM 4602 O O . ASP C 1 104 ? -23.060 12.889 -2.673 1.00 18.54 104 ASP C O 1
ATOM 4607 N N . GLY C 1 105 ? -22.715 10.685 -2.466 1.00 11.89 105 GLY C N 1
ATOM 4608 C CA . GLY C 1 105 ? -23.811 10.568 -1.520 1.00 11.85 105 GLY C CA 1
ATOM 4609 C C . GLY C 1 105 ? -23.470 10.184 -0.093 1.00 10.49 105 GLY C C 1
ATOM 4610 O O . GLY C 1 105 ? -24.356 10.146 0.762 1.00 11.57 105 GLY C O 1
ATOM 4611 N N . LEU C 1 106 ? -22.199 9.917 0.179 1.00 13.65 106 LEU C N 1
ATOM 4612 C CA . LEU C 1 106 ? -21.791 9.507 1.518 1.00 12.85 106 LEU C CA 1
ATOM 4613 C C . LEU C 1 106 ? -20.804 10.439 2.200 1.00 13.16 106 LEU C C 1
ATOM 4614 O O . LEU C 1 106 ? -19.769 10.788 1.637 1.00 13.42 106 LEU C O 1
ATOM 4619 N N . LEU C 1 107 ? -21.134 10.828 3.425 1.00 8.83 107 LEU C N 1
ATOM 4620 C CA . LEU C 1 107 ? -20.271 11.684 4.218 1.00 10.36 107 LEU C CA 1
ATOM 4621 C C . LEU C 1 107 ? -19.834 10.882 5.432 1.00 9.77 107 LEU C C 1
ATOM 4622 O O . LEU C 1 107 ? -20.668 10.283 6.109 1.00 8.58 107 LEU C O 1
ATOM 4627 N N . ILE C 1 108 ? -18.532 10.854 5.695 1.00 9.51 108 ILE C N 1
ATOM 4628 C CA . ILE C 1 108 ? -18.014 10.128 6.850 1.00 10.22 108 ILE C CA 1
ATOM 4629 C C . ILE C 1 108 ? -17.261 11.110 7.744 1.00 10.07 108 ILE C C 1
ATOM 4630 O O . ILE C 1 108 ? -16.228 11.649 7.354 1.00 9.84 108 ILE C O 1
ATOM 4635 N N . GLN C 1 109 ? -17.800 11.339 8.938 1.00 9.58 109 GLN C N 1
ATOM 4636 C CA . GLN C 1 109 ? -17.213 12.265 9.898 1.00 12.27 109 GLN C CA 1
ATOM 4637 C C . GLN C 1 109 ? -16.719 11.539 11.153 1.00 11.44 109 GLN C C 1
ATOM 4638 O O . GLN C 1 109 ? -17.509 11.189 12.030 1.00 10.94 109 GLN C O 1
ATOM 4644 N N . PRO C 1 110 ? -15.403 11.294 11.245 1.00 13.65 110 PRO C N 1
ATOM 4645 C CA . PRO C 1 110 ? -14.847 10.608 12.415 1.00 12.90 110 PRO C CA 1
ATOM 4646 C C . PRO C 1 110 ? -15.138 11.418 13.679 1.00 13.78 110 PRO C C 1
ATOM 4647 O O . PRO C 1 110 ? -15.094 12.652 13.652 1.00 14.71 110 PRO C O 1
ATOM 4651 N N . LEU C 1 111 ? -15.429 10.729 14.778 1.00 12.17 111 LEU C N 1
ATOM 4652 C CA . LEU C 1 111 ? -15.719 11.399 16.043 1.00 10.57 111 LEU C CA 1
ATOM 4653 C C . LEU C 1 111 ? -14.949 10.812 17.229 1.00 11.12 111 LEU C C 1
ATOM 4654 O O . LEU C 1 111 ? -15.313 11.053 18.381 1.00 11.21 111 LEU C O 1
ATOM 4659 N N . ILE C 1 112 ? -13.902 10.038 16.961 1.00 7.95 112 ILE C N 1
ATOM 4660 C CA . ILE C 1 112 ? -13.125 9.459 18.056 1.00 9.30 112 ILE C CA 1
ATOM 4661 C C . ILE C 1 112 ? -12.509 10.590 18.882 1.00 9.43 112 ILE C C 1
ATOM 4662 O O . ILE C 1 112 ? -11.883 11.502 18.339 1.00 9.65 112 ILE C O 1
ATOM 4667 N N . GLY C 1 113 ? -12.719 10.547 20.194 1.00 12.37 113 GLY C N 1
ATOM 4668 C CA . GLY C 1 113 ? -12.180 11.586 21.057 1.00 12.04 113 GLY C CA 1
ATOM 4669 C C . GLY C 1 113 ? -13.030 12.845 21.147 1.00 13.72 113 GLY C C 1
ATOM 4670 O O . GLY C 1 113 ? -12.729 13.740 21.936 1.00 12.82 113 GLY C O 1
ATOM 4671 N N . SER C 1 114 ? -14.096 12.917 20.353 1.00 12.44 114 SER C N 1
ATOM 4672 C CA . SER C 1 114 ? -14.980 14.086 20.344 1.00 12.19 114 SER C CA 1
ATOM 4673 C C . SER C 1 114 ? -16.017 14.051 21.470 1.00 12.05 114 SER C C 1
ATOM 4674 O O . SER C 1 114 ? -16.543 15.088 21.874 1.00 9.95 114 SER C O 1
ATOM 4677 N N . LEU C 1 115 ? -16.314 12.845 21.945 1.00 9.89 115 LEU C N 1
ATOM 4678 C CA . LEU C 1 115 ? -17.266 12.604 23.029 1.00 11.87 115 LEU C CA 1
ATOM 4679 C C . LEU C 1 115 ? -18.678 13.162 22.833 1.00 13.47 115 LEU C C 1
ATOM 4680 O O . LEU C 1 115 ? -19.148 13.991 23.620 1.00 11.36 115 LEU C O 1
ATOM 4685 N N . PRO C 1 116 ? -19.382 12.705 21.784 1.00 16.33 116 PRO C N 1
ATOM 4686 C CA . PRO C 1 116 ? -20.743 13.192 21.543 1.00 17.02 116 PRO C CA 1
ATOM 4687 C C . PRO C 1 116 ? -21.662 12.700 22.664 1.00 17.16 116 PRO C C 1
ATOM 4688 O O . PRO C 1 116 ? -21.561 11.552 23.095 1.00 19.45 116 PRO C O 1
ATOM 4692 N N . ASN C 1 117 ? -22.547 13.571 23.136 1.00 15.80 117 ASN C N 1
ATOM 4693 C CA . ASN C 1 117 ? -23.492 13.219 24.192 1.00 14.25 117 ASN C CA 1
ATOM 4694 C C . ASN C 1 117 ? -24.849 13.768 23.776 1.00 14.60 117 ASN C C 1
ATOM 4695 O O . ASN C 1 117 ? -25.114 14.960 23.910 1.00 13.92 117 ASN C O 1
ATOM 4700 N N . ILE C 1 118 ? -25.702 12.884 23.263 1.00 13.59 118 ILE C N 1
ATOM 4701 C CA . ILE C 1 118 ? -27.018 13.276 22.776 1.00 13.77 118 ILE C CA 1
ATOM 4702 C C . ILE C 1 118 ? -27.917 13.902 23.841 1.00 14.55 118 ILE C C 1
ATOM 4703 O O . ILE C 1 118 ? -28.922 14.538 23.515 1.00 13.39 118 ILE C O 1
ATOM 4708 N N . MET C 1 119 ? -27.557 13.741 25.112 1.00 18.33 119 MET C N 1
ATOM 4709 C CA . MET C 1 119 ? -28.354 14.330 26.183 1.00 18.93 119 MET C CA 1
ATOM 4710 C C . MET C 1 119 ? -27.920 15.777 26.440 1.00 19.52 119 MET C C 1
ATOM 4711 O O . MET C 1 119 ? -28.532 16.492 27.237 1.00 17.95 119 MET C O 1
ATOM 4716 N N . ALA C 1 120 ? -26.861 16.202 25.753 1.00 16.16 120 ALA C N 1
ATOM 4717 C CA . ALA C 1 120 ? -26.357 17.567 25.878 1.00 16.97 120 ALA C CA 1
ATOM 4718 C C . ALA C 1 120 ? -26.905 18.377 24.705 1.00 16.63 120 ALA C C 1
ATOM 4719 O O . ALA C 1 120 ? -26.795 17.961 23.555 1.00 15.38 120 ALA C O 1
ATOM 4721 N N . PRO C 1 121 ? -27.498 19.552 24.984 1.00 16.55 121 PRO C N 1
ATOM 4722 C CA . PRO C 1 121 ? -28.075 20.433 23.963 1.00 17.37 121 PRO C CA 1
ATOM 4723 C C . PRO C 1 121 ? -27.194 20.647 22.741 1.00 17.74 121 PRO C C 1
ATOM 4724 O O . PRO C 1 121 ? -27.671 20.604 21.607 1.00 16.51 121 PRO C O 1
ATOM 4728 N N . GLU C 1 122 ? -25.906 20.878 22.980 1.00 20.32 122 GLU C N 1
ATOM 4729 C CA . GLU C 1 122 ? -24.956 21.112 21.903 1.00 20.68 122 GLU C CA 1
ATOM 4730 C C . GLU C 1 122 ? -24.925 19.974 20.891 1.00 19.66 122 GLU C C 1
ATOM 4731 O O . GLU C 1 122 ? -24.971 20.207 19.680 1.00 21.12 122 GLU C O 1
ATOM 4737 N N . TRP C 1 123 ? -24.849 18.744 21.385 1.00 15.52 123 TRP C N 1
ATOM 4738 C CA . TRP C 1 123 ? -24.789 17.586 20.502 1.00 14.60 123 TRP C CA 1
ATOM 4739 C C . TRP C 1 123 ? -26.126 17.189 19.907 1.00 13.76 123 TRP C C 1
ATOM 4740 O O . TRP C 1 123 ? -26.186 16.718 18.767 1.00 12.45 123 TRP C O 1
ATOM 4751 N N . PHE C 1 124 ? -27.204 17.370 20.664 1.00 15.70 124 PHE C N 1
ATOM 4752 C CA . PHE C 1 124 ? -28.515 17.034 20.129 1.00 15.96 124 PHE C CA 1
ATOM 4753 C C . PHE C 1 124 ? -28.767 17.965 18.946 1.00 15.09 124 PHE C C 1
ATOM 4754 O O . PHE C 1 124 ? -29.178 17.529 17.873 1.00 13.68 124 PHE C O 1
ATOM 4762 N N . ASP C 1 125 ? -28.519 19.254 19.156 1.00 12.87 125 ASP C N 1
ATOM 4763 C CA . ASP C 1 125 ? -28.733 20.239 18.104 1.00 12.52 125 ASP C CA 1
ATOM 4764 C C . ASP C 1 125 ? -27.827 19.973 16.907 1.00 11.40 125 ASP C C 1
ATOM 4765 O O . ASP C 1 125 ? -28.253 20.101 15.757 1.00 10.50 125 ASP C O 1
ATOM 4770 N N . GLY C 1 126 ? -26.579 19.600 17.182 1.00 9.83 126 GLY C N 1
ATOM 4771 C CA . GLY C 1 126 ? -25.633 19.326 16.112 1.00 9.58 126 GLY C CA 1
ATOM 4772 C C . GLY C 1 126 ? -26.002 18.084 15.316 1.00 10.70 126 GLY C C 1
ATOM 4773 O O . GLY C 1 126 ? -25.922 18.078 14.085 1.00 7.87 126 GLY C O 1
ATOM 4774 N N . LEU C 1 127 ? -26.400 17.026 16.015 1.00 10.78 127 LEU C N 1
ATOM 4775 C CA . LEU C 1 127 ? -26.781 15.791 15.347 1.00 11.84 127 LEU C CA 1
ATOM 4776 C C . LEU C 1 127 ? -28.050 15.986 14.531 1.00 12.18 127 LEU C C 1
ATOM 4777 O O . LEU C 1 127 ? -28.171 15.444 13.431 1.00 13.36 127 LEU C O 1
ATOM 4782 N N . LYS C 1 128 ? -28.998 16.757 15.061 1.00 9.61 128 LYS C N 1
ATOM 4783 C CA . LYS C 1 128 ? -30.239 16.998 14.329 1.00 10.85 128 LYS C CA 1
ATOM 4784 C C . LYS C 1 128 ? -29.943 17.809 13.067 1.00 10.71 128 LYS C C 1
ATOM 4785 O O . LYS C 1 128 ? -30.535 17.572 12.016 1.00 10.72 128 LYS C O 1
ATOM 4791 N N . ARG C 1 129 ? -29.025 18.766 13.171 1.00 12.56 129 ARG C N 1
ATOM 4792 C CA . ARG C 1 129 ? -28.666 19.582 12.013 1.00 11.98 129 ARG C CA 1
ATOM 4793 C C . ARG C 1 129 ? -27.989 18.722 10.957 1.00 11.56 129 ARG C C 1
ATOM 4794 O O . ARG C 1 129 ? -28.173 18.930 9.757 1.00 10.31 129 ARG C O 1
ATOM 4802 N N . ALA C 1 130 ? -27.201 17.754 11.414 1.00 12.12 130 ALA C N 1
ATOM 4803 C CA . ALA C 1 130 ? -26.483 16.866 10.511 1.00 11.89 130 ALA C CA 1
ATOM 4804 C C . ALA C 1 130 ? -27.422 15.872 9.827 1.00 11.52 130 ALA C C 1
ATOM 4805 O O . ALA C 1 130 ? -27.096 15.325 8.770 1.00 12.06 130 ALA C O 1
ATOM 4807 N N . ALA C 1 131 ? -28.588 15.651 10.427 1.00 7.82 131 ALA C N 1
ATOM 4808 C CA . ALA C 1 131 ? -29.578 14.733 9.875 1.00 8.41 131 ALA C CA 1
ATOM 4809 C C . ALA C 1 131 ? -30.455 15.410 8.820 1.00 8.13 131 ALA C C 1
ATOM 4810 O O . ALA C 1 131 ? -31.046 14.740 7.971 1.00 6.75 131 ALA C O 1
ATOM 4812 N N . GLU C 1 132 ? -30.541 16.735 8.875 1.00 13.01 132 GLU C N 1
ATOM 4813 C CA . GLU C 1 132 ? -31.355 17.488 7.921 1.00 14.62 132 GLU C CA 1
ATOM 4814 C C . GLU C 1 132 ? -30.989 17.212 6.462 1.00 14.56 132 GLU C C 1
ATOM 4815 O O . GLU C 1 132 ? -29.826 17.318 6.071 1.00 13.66 132 GLU C O 1
ATOM 4821 N N . GLY C 1 133 ? -31.996 16.851 5.667 1.00 16.93 133 GLY C N 1
ATOM 4822 C CA . GLY C 1 133 ? -31.785 16.581 4.256 1.00 16.12 133 GLY C CA 1
ATOM 4823 C C . GLY C 1 133 ? -31.123 15.255 3.921 1.00 16.44 133 GLY C C 1
ATOM 4824 O O . GLY C 1 133 ? -30.790 15.003 2.762 1.00 17.21 133 GLY C O 1
ATOM 4825 N N . ARG C 1 134 ? -30.928 14.406 4.923 1.00 13.55 134 ARG C N 1
ATOM 4826 C CA . ARG C 1 134 ? -30.298 13.113 4.696 1.00 12.37 134 ARG C CA 1
ATOM 4827 C C . ARG C 1 134 ? -31.290 11.962 4.847 1.00 13.10 134 ARG C C 1
ATOM 4828 O O . ARG C 1 134 ? -32.342 12.114 5.464 1.00 13.34 134 ARG C O 1
ATOM 4836 N N . ARG C 1 135 ? -30.939 10.821 4.259 1.00 6.47 135 ARG C N 1
ATOM 4837 C CA . ARG C 1 135 ? -31.769 9.621 4.262 1.00 7.73 135 ARG C CA 1
ATOM 4838 C C . ARG C 1 135 ? -31.444 8.697 5.421 1.00 6.65 135 ARG C C 1
ATOM 4839 O O . ARG C 1 135 ? -32.328 8.044 5.975 1.00 8.18 135 ARG C O 1
ATOM 4847 N N . LEU C 1 136 ? -30.169 8.639 5.786 1.00 10.82 136 LEU C N 1
ATOM 4848 C CA . LEU C 1 136 ? -29.742 7.765 6.859 1.00 10.41 136 LEU C CA 1
ATOM 4849 C C . LEU C 1 136 ? -28.536 8.302 7.621 1.00 9.77 136 LEU C C 1
ATOM 4850 O O . LEU C 1 136 ? -27.629 8.909 7.043 1.00 8.07 136 LEU C O 1
ATOM 4855 N N . MET C 1 137 ? -28.554 8.079 8.928 1.00 11.93 137 MET C N 1
ATOM 4856 C CA . MET C 1 137 ? -27.466 8.475 9.814 1.00 12.03 137 MET C CA 1
ATOM 4857 C C . MET C 1 137 ? -27.085 7.221 10.595 1.00 12.03 137 MET C C 1
ATOM 4858 O O . MET C 1 137 ? -27.945 6.592 11.217 1.00 12.34 137 MET C O 1
ATOM 4863 N N . VAL C 1 138 ? -25.806 6.860 10.560 1.00 8.67 138 VAL C N 1
ATOM 4864 C CA . VAL C 1 138 ? -25.326 5.676 11.265 1.00 9.09 138 VAL C CA 1
ATOM 4865 C C . VAL C 1 138 ? -24.412 6.065 12.420 1.00 9.27 138 VAL C C 1
ATOM 4866 O O . VAL C 1 138 ? -23.430 6.785 12.229 1.00 8.02 138 VAL C O 1
ATOM 4870 N N . LEU C 1 139 ? -24.746 5.582 13.615 1.00 9.85 139 LEU C N 1
ATOM 4871 C CA . LEU C 1 139 ? -23.970 5.854 14.822 1.00 10.59 139 LEU C CA 1
ATOM 4872 C C . LEU C 1 139 ? -23.196 4.591 15.200 1.00 11.47 139 LEU C C 1
ATOM 4873 O O . LEU C 1 139 ? -23.794 3.563 15.522 1.00 11.59 139 LEU C O 1
ATOM 4878 N N . ASP C 1 140 ? -21.868 4.687 15.190 1.00 12.71 140 ASP C N 1
ATOM 4879 C CA . ASP C 1 140 ? -20.996 3.542 15.465 1.00 13.53 140 ASP C CA 1
ATOM 4880 C C . ASP C 1 140 ? -19.956 3.798 16.581 1.00 13.11 140 ASP C C 1
ATOM 4881 O O . ASP C 1 140 ? -18.934 4.440 16.328 1.00 14.04 140 ASP C O 1
ATOM 4886 N N . THR C 1 141 ? -20.212 3.343 17.815 1.00 11.21 141 THR C N 1
ATOM 4887 C CA . THR C 1 141 ? -21.431 2.633 18.208 1.00 10.93 141 THR C CA 1
ATOM 4888 C C . THR C 1 141 ? -22.192 3.503 19.225 1.00 12.34 141 THR C C 1
ATOM 4889 O O . THR C 1 141 ? -21.674 4.515 19.696 1.00 13.65 141 THR C O 1
ATOM 4893 N N . LEU C 1 142 ? -23.413 3.097 19.567 1.00 10.00 142 LEU C N 1
ATOM 4894 C CA . LEU C 1 142 ? -24.259 3.844 20.506 1.00 10.12 142 LEU C CA 1
ATOM 4895 C C . LEU C 1 142 ? -23.575 4.267 21.807 1.00 11.08 142 LEU C C 1
ATOM 4896 O O . LEU C 1 142 ? -23.808 5.370 22.313 1.00 7.51 142 LEU C O 1
ATOM 4901 N N . ARG C 1 143 ? -22.743 3.381 22.346 1.00 13.03 143 ARG C N 1
ATOM 4902 C CA . ARG C 1 143 ? -22.037 3.628 23.600 1.00 14.83 143 ARG C CA 1
ATOM 4903 C C . ARG C 1 143 ? -21.291 4.963 23.647 1.00 14.71 143 ARG C C 1
ATOM 4904 O O . ARG C 1 143 ? -21.180 5.578 24.709 1.00 13.15 143 ARG C O 1
ATOM 4912 N N . ARG C 1 144 ? -20.782 5.418 22.508 1.00 13.04 144 ARG C N 1
ATOM 4913 C CA . ARG C 1 144 ? -20.047 6.676 22.502 1.00 13.99 144 ARG C CA 1
ATOM 4914 C C . ARG C 1 144 ? -20.885 7.908 22.182 1.00 14.10 144 ARG C C 1
ATOM 4915 O O . ARG C 1 144 ? -20.341 8.978 21.908 1.00 13.51 144 ARG C O 1
ATOM 4923 N N . PHE C 1 145 ? -22.207 7.761 22.229 1.00 13.70 145 PHE C N 1
ATOM 4924 C CA . PHE C 1 145 ? -23.102 8.882 21.967 1.00 13.08 145 PHE C CA 1
ATOM 4925 C C . PHE C 1 145 ? -23.946 9.247 23.184 1.00 13.38 145 PHE C C 1
ATOM 4926 O O . PHE C 1 145 ? -24.891 10.028 23.083 1.00 11.86 145 PHE C O 1
ATOM 4934 N N . HIS C 1 146 ? -23.595 8.681 24.336 1.00 11.26 146 HIS C N 1
ATOM 4935 C CA . HIS C 1 146 ? -24.301 8.987 25.573 1.00 12.05 146 HIS C CA 1
ATOM 4936 C C . HIS C 1 146 ? -23.418 8.587 26.750 1.00 12.95 146 HIS C C 1
ATOM 4937 O O . HIS C 1 146 ? -22.459 7.827 26.586 1.00 10.99 146 HIS C O 1
ATOM 4944 N N . ILE C 1 147 ? -23.735 9.104 27.931 1.00 15.12 147 ILE C N 1
ATOM 4945 C CA . ILE C 1 147 ? -22.944 8.798 29.116 1.00 16.32 147 ILE C CA 1
ATOM 4946 C C . ILE C 1 147 ? -23.794 8.176 30.208 1.00 16.45 147 ILE C C 1
ATOM 4947 O O . ILE C 1 147 ? -23.473 8.298 31.388 1.00 15.51 147 ILE C O 1
ATOM 4952 N N . GLU C 1 148 ? -24.875 7.511 29.810 1.00 12.92 148 GLU C N 1
ATOM 4953 C CA . GLU C 1 148 ? -25.785 6.879 30.759 1.00 15.11 148 GLU C CA 1
ATOM 4954 C C . GLU C 1 148 ? -25.442 5.418 31.023 1.00 14.41 148 GLU C C 1
ATOM 4955 O O . GLU C 1 148 ? -24.565 4.837 30.385 1.00 15.53 148 GLU C O 1
ATOM 4961 N N . GLU C 1 149 ? -26.158 4.832 31.977 1.00 16.04 149 GLU C N 1
ATOM 4962 C CA . GLU C 1 149 ? -25.996 3.429 32.333 1.00 17.61 149 GLU C CA 1
ATOM 4963 C C . GLU C 1 149 ? -26.949 2.729 31.365 1.00 19.18 149 GLU C C 1
ATOM 4964 O O . GLU C 1 149 ? -28.156 2.967 31.418 1.00 18.22 149 GLU C O 1
ATOM 4970 N N . GLU C 1 150 ? -26.427 1.886 30.476 1.00 19.94 150 GLU C N 1
ATOM 4971 C CA . GLU C 1 150 ? -27.290 1.219 29.503 1.00 22.78 150 GLU C CA 1
ATOM 4972 C C . GLU C 1 150 ? -28.255 0.232 30.143 1.00 24.58 150 GLU C C 1
ATOM 4973 O O . GLU C 1 150 ? -29.095 -0.359 29.460 1.00 23.64 150 GLU C O 1
ATOM 4979 N N . ASN C 1 151 ? -28.143 0.082 31.461 1.00 33.26 151 ASN C N 1
ATOM 4980 C CA . ASN C 1 151 ? -28.996 -0.822 32.224 1.00 34.65 151 ASN C CA 1
ATOM 4981 C C . ASN C 1 151 ? -30.201 -0.071 32.794 1.00 32.88 151 ASN C C 1
ATOM 4982 O O . ASN C 1 151 ? -31.163 -0.686 33.256 1.00 30.90 151 ASN C O 1
ATOM 4987 N N . ALA C 1 152 ? -30.132 1.259 32.766 1.00 22.13 152 ALA C N 1
ATOM 4988 C CA . ALA C 1 152 ? -31.200 2.114 33.283 1.00 20.00 152 ALA C CA 1
ATOM 4989 C C . ALA C 1 152 ? -32.247 2.424 32.212 1.00 18.87 152 ALA C C 1
ATOM 4990 O O . ALA C 1 152 ? -31.978 3.157 31.256 1.00 15.44 152 ALA C O 1
ATOM 4992 N N . SER C 1 153 ? -33.446 1.876 32.394 1.00 21.04 153 SER C N 1
ATOM 4993 C CA . SER C 1 153 ? -34.538 2.063 31.4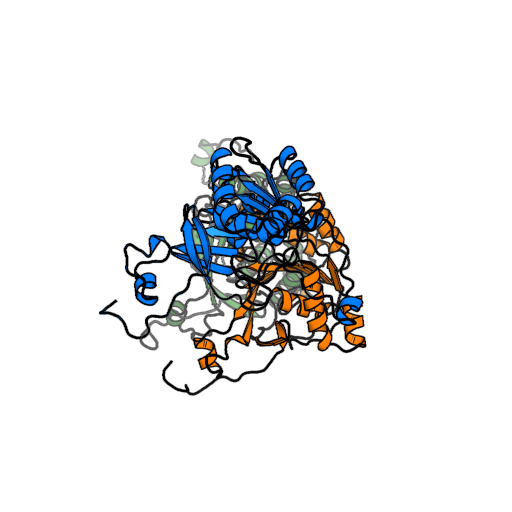42 1.00 19.81 153 SER C CA 1
ATOM 4994 C C . SER C 1 153 ? -34.964 3.516 31.269 1.00 17.89 153 SER C C 1
ATOM 4995 O O . SER C 1 153 ? -35.312 3.928 30.167 1.00 17.65 153 SER C O 1
ATOM 4998 N N . GLY C 1 154 ? -34.952 4.281 32.357 1.00 14.99 154 GLY C N 1
ATOM 4999 C CA . GLY C 1 154 ? -35.343 5.677 32.288 1.00 14.95 154 GLY C CA 1
ATOM 5000 C C . GLY C 1 154 ? -34.402 6.495 31.420 1.00 16.77 154 GLY C C 1
ATOM 5001 O O . GLY C 1 154 ? -34.823 7.084 30.424 1.00 14.30 154 GLY C O 1
ATOM 5002 N N . PRO C 1 155 ? -33.113 6.571 31.788 1.00 17.21 155 PRO C N 1
ATOM 5003 C CA . PRO C 1 155 ? -32.131 7.332 31.009 1.00 16.74 155 PRO C CA 1
ATOM 5004 C C . PRO C 1 155 ? -32.024 6.851 29.556 1.00 15.57 155 PRO C C 1
ATOM 5005 O O . PRO C 1 155 ? -31.914 7.661 28.634 1.00 15.75 155 PRO C O 1
ATOM 5009 N N . MET C 1 156 ? -32.045 5.538 29.348 1.00 16.68 156 MET C N 1
ATOM 5010 C CA . MET C 1 156 ? -31.950 5.009 27.990 1.00 17.61 156 MET C CA 1
ATOM 5011 C C . MET C 1 156 ? -33.200 5.352 27.182 1.00 19.03 156 MET C C 1
ATOM 5012 O O . MET C 1 156 ? -33.129 5.522 25.964 1.00 18.25 156 MET C O 1
ATOM 5017 N N . ALA C 1 157 ? -34.341 5.457 27.861 1.00 16.90 157 ALA C N 1
ATOM 5018 C CA . ALA C 1 157 ? -35.585 5.818 27.190 1.00 17.21 157 ALA C CA 1
ATOM 5019 C C . ALA C 1 157 ? -35.441 7.254 26.671 1.00 15.75 157 ALA C C 1
ATOM 5020 O O . ALA C 1 157 ? -36.022 7.620 25.649 1.00 15.97 157 ALA C O 1
ATOM 5022 N N . GLN C 1 158 ? -34.664 8.066 27.385 1.00 13.98 158 GLN C N 1
ATOM 5023 C CA . GLN C 1 158 ? -34.435 9.450 26.981 1.00 13.72 158 GLN C CA 1
ATOM 5024 C C . GLN C 1 158 ? -33.449 9.501 25.809 1.00 13.71 158 GLN C C 1
ATOM 5025 O O . GLN C 1 158 ? -33.644 10.260 24.860 1.00 12.12 158 GLN C O 1
ATOM 5031 N N . VAL C 1 159 ? -32.388 8.697 25.883 1.00 12.69 159 VAL C N 1
ATOM 5032 C CA . VAL C 1 159 ? -31.378 8.657 24.823 1.00 12.21 159 VAL C CA 1
ATOM 5033 C C . VAL C 1 159 ? -31.983 8.193 23.498 1.00 12.45 159 VAL C C 1
ATOM 5034 O O . VAL C 1 159 ? -31.833 8.852 22.468 1.00 12.91 159 VAL C O 1
ATOM 5038 N N . ILE C 1 160 ? -32.666 7.055 23.527 1.00 12.09 160 ILE C N 1
ATOM 5039 C CA . ILE C 1 160 ? -33.294 6.529 22.323 1.00 13.38 160 ILE C CA 1
ATOM 5040 C C . ILE C 1 160 ? -34.409 7.471 21.880 1.00 11.73 160 ILE C C 1
ATOM 5041 O O . ILE C 1 160 ? -34.633 7.660 20.685 1.00 11.14 160 ILE C O 1
ATOM 5046 N N . GLY C 1 161 ? -35.093 8.070 22.852 1.00 10.50 161 GLY C N 1
ATOM 5047 C CA . GLY C 1 161 ? -36.167 8.998 22.542 1.00 10.95 161 GLY C CA 1
ATOM 5048 C C . GLY C 1 161 ? -35.680 10.175 21.711 1.00 12.04 161 GLY C C 1
ATOM 5049 O O . GLY C 1 161 ? -36.365 10.627 20.792 1.00 11.31 161 GLY C O 1
ATOM 5050 N N . ARG C 1 162 ? -34.499 10.691 22.037 1.00 10.76 162 ARG C N 1
ATOM 5051 C CA . ARG C 1 162 ? -33.962 11.811 21.289 1.00 10.34 162 ARG C CA 1
ATOM 5052 C C . ARG C 1 162 ? -33.620 11.403 19.855 1.00 9.65 162 ARG C C 1
ATOM 5053 O O . ARG C 1 162 ? -33.749 12.206 18.937 1.00 10.68 162 ARG C O 1
ATOM 5061 N N . MET C 1 163 ? -33.193 10.157 19.658 1.00 8.47 163 MET C N 1
ATOM 5062 C CA . MET C 1 163 ? -32.896 9.690 18.310 1.00 9.65 163 MET C CA 1
ATOM 5063 C C . MET C 1 163 ? -34.213 9.631 17.533 1.00 8.29 163 MET C C 1
ATOM 5064 O O . MET C 1 163 ? -34.249 9.946 16.349 1.00 8.94 163 MET C O 1
ATOM 5069 N N . GLU C 1 164 ? -35.298 9.239 18.200 1.00 11.56 164 GLU C N 1
ATOM 5070 C CA . GLU C 1 164 ? -36.598 9.174 17.531 1.00 12.73 164 GLU C CA 1
ATOM 5071 C C . GLU C 1 164 ? -37.058 10.585 17.156 1.00 13.22 164 GLU C C 1
ATOM 5072 O O . GLU C 1 164 ? -37.668 10.787 16.105 1.00 12.45 164 GLU C O 1
ATOM 5078 N N . ALA C 1 165 ? -36.763 11.559 18.015 1.00 9.92 165 ALA C N 1
ATOM 5079 C CA . ALA C 1 165 ? -37.147 12.944 17.752 1.00 10.37 165 ALA C CA 1
ATOM 5080 C C . ALA C 1 165 ? -36.453 13.468 16.495 1.00 10.97 165 ALA C C 1
ATOM 5081 O O . ALA C 1 165 ? -37.072 14.124 15.649 1.00 10.79 165 ALA C O 1
ATOM 5083 N N . ILE C 1 166 ? -35.163 13.181 16.376 1.00 9.50 166 ILE C N 1
ATOM 5084 C CA . ILE C 1 166 ? -34.399 13.627 15.217 1.00 9.92 166 ILE C CA 1
ATOM 5085 C C . ILE C 1 166 ? -34.890 12.957 13.932 1.00 10.44 166 ILE C C 1
ATOM 5086 O O . ILE C 1 166 ? -35.046 13.615 12.900 1.00 9.97 166 ILE C O 1
ATOM 5091 N N . ALA C 1 167 ? -35.142 11.652 13.998 1.00 11.39 167 ALA C N 1
ATOM 5092 C CA . ALA C 1 167 ? -35.595 10.910 12.819 1.00 11.63 167 ALA C CA 1
ATOM 5093 C C . ALA C 1 167 ? -36.987 11.322 12.358 1.00 11.92 167 ALA C C 1
ATOM 5094 O O . ALA C 1 167 ? -37.227 11.470 11.161 1.00 10.94 167 ALA C O 1
ATOM 5096 N N . ALA C 1 168 ? -37.903 11.499 13.307 1.00 10.93 168 ALA C N 1
ATOM 5097 C CA . ALA C 1 168 ? -39.275 11.889 12.994 1.00 12.37 168 ALA C CA 1
ATOM 5098 C C . ALA C 1 168 ? -39.366 13.338 12.513 1.00 13.85 168 ALA C C 1
ATOM 5099 O O . ALA C 1 168 ? -40.209 13.679 11.686 1.00 12.95 168 ALA C O 1
ATOM 5101 N N . ASP C 1 169 ? -38.494 14.190 13.031 1.00 13.93 169 ASP C N 1
ATOM 5102 C CA . ASP C 1 169 ? -38.504 15.595 12.655 1.00 14.47 169 ASP C CA 1
ATOM 5103 C C . ASP C 1 169 ? -37.839 15.874 11.303 1.00 14.73 169 ASP C C 1
ATOM 5104 O O . ASP C 1 169 ? -38.363 16.648 10.503 1.00 14.13 169 ASP C O 1
ATOM 5109 N N . THR C 1 170 ? -36.693 15.240 11.053 1.00 11.00 170 THR C N 1
ATOM 5110 C CA . THR C 1 170 ? -35.947 15.445 9.812 1.00 12.11 170 THR C CA 1
ATOM 5111 C C . THR C 1 170 ? -36.282 14.448 8.716 1.00 12.63 170 THR C C 1
ATOM 5112 O O . THR C 1 170 ? -36.017 14.706 7.544 1.00 12.73 170 THR C O 1
ATOM 5116 N N . GLY C 1 171 ? -36.831 13.301 9.100 1.00 15.18 171 GLY C N 1
ATOM 5117 C CA . GLY C 1 171 ? -37.147 12.277 8.121 1.00 15.46 171 GLY C CA 1
ATOM 5118 C C . GLY C 1 171 ? -35.944 11.374 7.888 1.00 15.64 171 GLY C C 1
ATOM 5119 O O . GLY C 1 171 ? -36.032 10.375 7.169 1.00 13.79 171 GLY C O 1
ATOM 5120 N N . CYS C 1 172 ? -34.810 11.726 8.494 1.00 14.44 172 CYS C N 1
ATOM 5121 C CA . CYS C 1 172 ? -33.586 10.935 8.355 1.00 12.98 172 CYS C CA 1
ATOM 5122 C C . CYS C 1 172 ? -33.632 9.755 9.315 1.00 13.29 172 CYS C C 1
ATOM 5123 O O . CYS C 1 172 ? -33.752 9.941 10.526 1.00 13.45 172 CYS C O 1
ATOM 5126 N N . SER C 1 173 ? -33.540 8.542 8.780 1.00 12.27 173 SER C N 1
ATOM 5127 C CA . SER C 1 173 ? -33.561 7.355 9.624 1.00 12.00 173 SER C CA 1
ATOM 5128 C C . SER C 1 173 ? -32.254 7.252 10.399 1.00 12.00 173 SER C C 1
ATOM 5129 O O . SER C 1 173 ? -31.208 7.714 9.942 1.00 12.09 173 SER C O 1
ATOM 5132 N N . ILE C 1 174 ? -32.316 6.650 11.578 1.00 13.27 174 ILE C N 1
ATOM 5133 C CA . ILE C 1 174 ? -31.115 6.480 12.386 1.00 12.67 174 ILE C CA 1
ATOM 5134 C C . ILE C 1 174 ? -30.925 5.027 12.786 1.00 11.37 174 ILE C C 1
ATOM 5135 O O . ILE C 1 174 ? -31.833 4.388 13.325 1.00 9.58 174 ILE C O 1
ATOM 5140 N N . VAL C 1 175 ? -29.736 4.508 12.508 1.00 10.11 175 VAL C N 1
ATOM 5141 C CA . VAL C 1 175 ? -29.400 3.146 12.874 1.00 9.22 175 VAL C CA 1
ATOM 5142 C C . VAL C 1 175 ? -28.131 3.218 13.709 1.00 8.70 175 VAL C C 1
ATOM 5143 O O . VAL C 1 175 ? -27.134 3.797 13.273 1.00 9.06 175 VAL C O 1
ATOM 5147 N N . PHE C 1 176 ? -28.166 2.656 14.913 1.00 9.04 176 PHE C N 1
ATOM 5148 C CA . PHE C 1 176 ? -26.981 2.660 15.761 1.00 9.71 176 PHE C CA 1
ATOM 5149 C C . PHE C 1 176 ? -26.465 1.239 15.941 1.00 11.04 176 PHE C C 1
ATOM 5150 O O . PHE C 1 176 ? -27.248 0.288 15.989 1.00 10.60 176 PHE C O 1
ATOM 5158 N N . LEU C 1 177 ? -25.144 1.098 16.009 1.00 10.80 177 LEU C N 1
ATOM 5159 C CA . LEU C 1 177 ? -24.525 -0.207 16.197 1.00 12.01 177 LEU C CA 1
ATOM 5160 C C . LEU C 1 177 ? -24.432 -0.440 17.692 1.00 13.10 177 LEU C C 1
ATOM 5161 O O . LEU C 1 177 ? -24.299 0.508 18.460 1.00 11.60 177 LEU C O 1
ATOM 5166 N N . HIS C 1 178 ? -24.490 -1.701 18.102 1.00 14.00 178 HIS C N 1
ATOM 5167 C CA . HIS C 1 178 ? -24.429 -2.037 19.519 1.00 16.18 178 HIS C CA 1
ATOM 5168 C C . HIS C 1 178 ? -23.707 -3.363 19.739 1.00 17.47 178 HIS C C 1
ATOM 5169 O O . HIS C 1 178 ? -24.124 -4.397 19.216 1.00 18.36 178 HIS C O 1
ATOM 5176 N N . HIS C 1 179 ? -22.617 -3.324 20.500 1.00 15.14 179 HIS C N 1
ATOM 5177 C CA . HIS C 1 179 ? -21.857 -4.533 20.797 1.00 17.93 179 HIS C CA 1
ATOM 5178 C C . HIS C 1 179 ? -22.634 -5.372 21.812 1.00 20.02 179 HIS C C 1
ATOM 5179 O O . HIS C 1 179 ? -23.034 -4.869 22.863 1.00 20.91 179 HIS C O 1
ATOM 5186 N N . ALA C 1 180 ? -22.844 -6.645 21.488 1.00 36.24 180 ALA C N 1
ATOM 5187 C CA . ALA C 1 180 ? -23.571 -7.565 22.359 1.00 38.81 180 ALA C CA 1
ATOM 5188 C C . ALA C 1 180 ? -22.965 -7.581 23.758 1.00 40.94 180 ALA C C 1
ATOM 5189 O O . ALA C 1 180 ? -22.053 -8.360 24.038 1.00 43.53 180 ALA C O 1
ATOM 5191 N N . VAL C 1 201 ? -33.212 -2.828 28.819 1.00 47.18 201 VAL C N 1
ATOM 5192 C CA . VAL C 1 201 ? -32.540 -3.287 27.612 1.00 46.80 201 VAL C CA 1
ATOM 5193 C C . VAL C 1 201 ? -32.842 -2.325 26.468 1.00 46.63 201 VAL C C 1
ATOM 5194 O O . VAL C 1 201 ? -33.825 -1.584 26.511 1.00 45.89 201 VAL C O 1
ATOM 5198 N N . LEU C 1 202 ? -31.994 -2.343 25.447 1.00 39.35 202 LEU C N 1
ATOM 5199 C CA . LEU C 1 202 ? -32.172 -1.473 24.293 1.00 38.88 202 LEU C CA 1
ATOM 5200 C C . LEU C 1 202 ? -33.132 -2.086 23.283 1.00 38.83 202 LEU C C 1
ATOM 5201 O O . LEU C 1 202 ? -33.810 -1.369 22.549 1.00 38.68 202 LEU C O 1
ATOM 5206 N N . VAL C 1 203 ? -33.190 -3.413 23.253 1.00 43.22 203 VAL C N 1
ATOM 5207 C CA . VAL C 1 203 ? -34.074 -4.113 22.329 1.00 43.72 203 VAL C CA 1
ATOM 5208 C C . VAL C 1 203 ? -35.533 -3.781 22.614 1.00 43.41 203 VAL C C 1
ATOM 5209 O O . VAL C 1 203 ? -36.332 -3.626 21.691 1.00 43.60 203 VAL C O 1
ATOM 5213 N N . ASP C 1 204 ? -35.876 -3.670 23.893 1.00 43.80 204 ASP C N 1
ATOM 5214 C CA . ASP C 1 204 ? -37.246 -3.367 24.291 1.00 43.38 204 ASP C CA 1
ATOM 5215 C C . ASP C 1 204 ? -37.743 -2.019 23.768 1.00 42.28 204 ASP C C 1
ATOM 5216 O O . ASP C 1 204 ? -38.920 -1.873 23.438 1.00 43.33 204 ASP C O 1
ATOM 5221 N N . ASN C 1 205 ? -36.845 -1.041 23.688 1.00 41.62 205 ASN C N 1
ATOM 5222 C CA . ASN C 1 205 ? -37.204 0.295 23.220 1.00 39.92 205 ASN C CA 1
ATOM 5223 C C . ASN C 1 205 ? -36.960 0.532 21.731 1.00 37.96 205 ASN C C 1
ATOM 5224 O O . ASN C 1 205 ? -37.032 1.670 21.261 1.00 37.68 205 ASN C O 1
ATOM 5229 N N . ILE C 1 206 ? -36.671 -0.537 20.994 1.00 32.20 206 ILE C N 1
ATOM 5230 C CA . ILE C 1 206 ? -36.423 -0.431 19.558 1.00 29.20 206 ILE C CA 1
ATOM 5231 C C . ILE C 1 206 ? -37.405 -1.295 18.770 1.00 27.38 206 ILE C C 1
ATOM 5232 O O . ILE C 1 206 ? -37.703 -2.425 19.167 1.00 26.05 206 ILE C O 1
ATOM 5237 N N . ARG C 1 207 ? -37.901 -0.761 17.655 1.00 26.24 207 ARG C N 1
ATOM 5238 C CA . ARG C 1 207 ? -38.856 -1.482 16.813 1.00 26.63 207 ARG C CA 1
ATOM 5239 C C . ARG C 1 207 ? -38.237 -2.263 15.645 1.00 23.34 207 ARG C C 1
ATOM 5240 O O . ARG C 1 207 ? -38.886 -3.138 15.065 1.00 21.82 207 ARG C O 1
ATOM 5248 N N . TRP C 1 208 ? -36.997 -1.935 15.286 1.00 23.30 208 TRP C N 1
ATOM 5249 C CA . TRP C 1 208 ? -36.310 -2.637 14.203 1.00 18.19 208 TRP C CA 1
ATOM 5250 C C . TRP C 1 208 ? -34.942 -3.045 14.708 1.00 18.09 208 TRP C C 1
ATOM 5251 O O . TRP C 1 208 ? -34.211 -2.223 15.259 1.00 17.34 208 TRP C O 1
ATOM 5262 N N . GLN C 1 209 ? -34.595 -4.312 14.527 1.00 14.96 209 GLN C N 1
ATOM 5263 C CA . GLN C 1 209 ? -33.295 -4.799 14.967 1.00 16.74 209 GLN C CA 1
ATOM 5264 C C . GLN C 1 209 ? -32.745 -5.870 14.033 1.00 15.79 209 GLN C C 1
ATOM 5265 O O . GLN C 1 209 ? -33.443 -6.819 13.675 1.00 15.95 209 GLN C O 1
ATOM 5271 N N . SER C 1 210 ? -31.492 -5.696 13.629 1.00 14.50 210 SER C N 1
ATOM 5272 C CA . SER C 1 210 ? -30.823 -6.649 12.757 1.00 14.16 210 SER C CA 1
ATOM 5273 C C . SER C 1 210 ? -29.593 -7.131 13.512 1.00 14.87 210 SER C C 1
ATOM 5274 O O . SER C 1 210 ? -29.216 -6.536 14.525 1.00 14.00 210 SER C O 1
ATOM 5277 N N . TYR C 1 211 ? -28.960 -8.196 13.027 1.00 13.22 211 TYR C N 1
ATOM 5278 C CA . TYR C 1 211 ? -27.801 -8.736 13.721 1.00 14.35 211 TYR C CA 1
ATOM 5279 C C . TYR C 1 211 ? -26.794 -9.416 12.811 1.00 14.49 211 TYR C C 1
ATOM 5280 O O . TYR C 1 211 ? -27.062 -9.686 11.640 1.00 13.96 211 TYR C O 1
ATOM 5289 N N . LEU C 1 212 ? -25.638 -9.707 13.392 1.00 13.84 212 LEU C N 1
ATOM 5290 C CA . LEU C 1 212 ? -24.556 -10.396 12.711 1.00 15.74 212 LEU C CA 1
ATOM 5291 C C . LEU C 1 212 ? -24.116 -11.494 13.674 1.00 16.12 212 LEU C C 1
ATOM 5292 O O . LEU C 1 212 ? -23.997 -11.262 14.877 1.00 13.77 212 LEU C O 1
ATOM 5297 N N . SER C 1 213 ? -23.890 -12.692 13.151 1.00 16.20 213 SER C N 1
ATOM 5298 C CA . SER C 1 213 ? -23.452 -13.799 13.989 1.00 16.85 213 SER C CA 1
ATOM 5299 C C . SER C 1 213 ? -22.492 -14.678 13.208 1.00 16.03 213 SER C C 1
ATOM 5300 O O . SER C 1 213 ? -22.865 -15.285 12.207 1.00 15.52 213 SER C O 1
ATOM 5303 N N . SER C 1 214 ? -21.244 -14.719 13.666 1.00 18.12 214 SER C N 1
ATOM 5304 C CA . SER C 1 214 ? -20.208 -15.507 13.018 1.00 19.33 214 SER C CA 1
ATOM 5305 C C . SER C 1 214 ? -20.608 -16.972 12.950 1.00 19.38 214 SER C C 1
ATOM 5306 O O . SER C 1 214 ? -21.264 -17.493 13.852 1.00 18.69 214 SER C O 1
ATOM 5309 N N . MET C 1 215 ? -20.210 -17.630 11.869 1.00 20.18 215 MET C N 1
ATOM 5310 C CA . MET C 1 215 ? -20.535 -19.034 11.664 1.00 20.57 215 MET C CA 1
ATOM 5311 C C . MET C 1 215 ? -20.023 -19.928 12.796 1.00 20.58 215 MET C C 1
ATOM 5312 O O . MET C 1 215 ? -18.839 -19.909 13.129 1.00 21.00 215 MET C O 1
ATOM 5317 N N . THR C 1 216 ? -20.928 -20.700 13.389 1.00 19.78 216 THR C N 1
ATOM 5318 C CA . THR C 1 216 ? -20.577 -21.614 14.473 1.00 21.70 216 THR C CA 1
ATOM 5319 C C . THR C 1 216 ? -20.023 -22.904 13.866 1.00 21.63 216 THR C C 1
ATOM 5320 O O . THR C 1 216 ? -20.199 -23.159 12.676 1.00 18.59 216 THR C O 1
ATOM 5324 N N . SER C 1 217 ? -19.349 -23.715 14.675 1.00 25.00 217 SER C N 1
ATOM 5325 C CA . SER C 1 217 ? -18.805 -24.969 14.175 1.00 25.53 217 SER C CA 1
ATOM 5326 C C . SER C 1 217 ? -19.968 -25.845 13.709 1.00 24.70 217 SER C C 1
ATOM 5327 O O . SER C 1 217 ? -19.858 -26.569 12.720 1.00 24.94 217 SER C O 1
ATOM 5330 N N . ALA C 1 218 ? -21.090 -25.757 14.417 1.00 22.41 218 ALA C N 1
ATOM 5331 C CA . ALA C 1 218 ? -22.268 -26.541 14.070 1.00 21.77 218 ALA C CA 1
ATOM 5332 C C . ALA C 1 218 ? -22.824 -26.092 12.721 1.00 22.23 218 ALA C C 1
ATOM 5333 O O . ALA C 1 218 ? -23.215 -26.914 11.887 1.00 21.32 218 ALA C O 1
ATOM 5335 N N . GLU C 1 219 ? -22.860 -24.782 12.508 1.00 20.31 219 GLU C N 1
ATOM 5336 C CA . GLU C 1 219 ? -23.364 -24.243 11.251 1.00 20.11 219 GLU C CA 1
ATOM 5337 C C . GLU C 1 219 ? -22.390 -24.564 10.122 1.00 19.44 219 GLU C C 1
ATOM 5338 O O . GLU C 1 219 ? -22.798 -24.784 8.979 1.00 19.72 219 GLU C O 1
ATOM 5344 N N . ALA C 1 220 ? -21.103 -24.600 10.445 1.00 17.85 220 ALA C N 1
ATOM 5345 C CA . ALA C 1 220 ? -20.087 -24.925 9.450 1.00 18.96 220 ALA C CA 1
ATOM 5346 C C . ALA C 1 220 ? -20.368 -26.326 8.905 1.00 20.67 220 ALA C C 1
ATOM 5347 O O . ALA C 1 220 ? -20.295 -26.566 7.698 1.00 19.99 220 ALA C O 1
ATOM 5349 N N . GLU C 1 221 ? -20.689 -27.253 9.804 1.00 19.18 221 GLU C N 1
ATOM 5350 C CA . GLU C 1 221 ? -20.991 -28.622 9.402 1.00 20.99 221 GLU C CA 1
ATOM 5351 C C . GLU C 1 221 ? -22.241 -28.651 8.539 1.00 22.11 221 GLU C C 1
ATOM 5352 O O . GLU C 1 221 ? -22.306 -29.370 7.541 1.00 21.88 221 GLU C O 1
ATOM 5358 N N . GLU C 1 222 ? -23.231 -27.856 8.927 1.00 28.86 222 GLU C N 1
ATOM 5359 C CA . GLU C 1 222 ? -24.495 -27.791 8.205 1.00 32.44 222 GLU C CA 1
ATOM 5360 C C . GLU C 1 222 ? -24.346 -27.287 6.771 1.00 32.06 222 GLU C C 1
ATOM 5361 O O . GLU C 1 222 ? -25.124 -27.670 5.897 1.00 32.04 222 GLU C O 1
ATOM 5367 N N . TRP C 1 223 ? -23.353 -26.434 6.529 1.00 32.45 223 TRP C N 1
ATOM 5368 C CA . TRP C 1 223 ? -23.142 -25.877 5.195 1.00 31.82 223 TRP C CA 1
ATOM 5369 C C . TRP C 1 223 ? -21.899 -26.375 4.467 1.00 31.64 223 TRP C C 1
ATOM 5370 O O . TRP C 1 223 ? -21.407 -25.721 3.548 1.00 31.23 223 TRP C O 1
ATOM 5381 N N . GLY C 1 224 ? -21.398 -27.533 4.875 1.00 28.40 224 GLY C N 1
ATOM 5382 C CA . GLY C 1 224 ? -20.231 -28.097 4.224 1.00 29.25 224 GLY C CA 1
ATOM 5383 C C . GLY C 1 224 ? -18.991 -27.226 4.226 1.00 29.89 224 GLY C C 1
ATOM 5384 O O . GLY C 1 224 ? -18.172 -27.303 3.309 1.00 29.98 224 GLY C O 1
ATOM 5385 N N . VAL C 1 225 ? -18.847 -26.392 5.248 1.00 27.39 225 VAL C N 1
ATOM 5386 C CA . VAL C 1 225 ? -17.678 -25.528 5.362 1.00 27.65 225 VAL C CA 1
ATOM 5387 C C . VAL C 1 225 ? -16.751 -26.145 6.394 1.00 28.60 225 VAL C C 1
ATOM 5388 O O . VAL C 1 225 ? -17.168 -26.416 7.520 1.00 28.19 225 VAL C O 1
ATOM 5392 N N . ASP C 1 226 ? -15.499 -26.379 6.016 1.00 30.05 226 ASP C N 1
ATOM 5393 C CA . ASP C 1 226 ? -14.552 -26.974 6.948 1.00 33.60 226 ASP C CA 1
ATOM 5394 C C . ASP C 1 226 ? -14.370 -26.055 8.140 1.00 35.47 226 ASP C C 1
ATOM 5395 O O . ASP C 1 226 ? -14.424 -24.832 8.002 1.00 35.88 226 ASP C O 1
ATOM 5400 N N . ASP C 1 227 ? -14.164 -26.639 9.314 1.00 46.67 227 ASP C N 1
ATOM 5401 C CA . ASP C 1 227 ? -13.936 -25.832 10.501 1.00 49.12 227 ASP C CA 1
ATOM 5402 C C . ASP C 1 227 ? -12.653 -25.088 10.142 1.00 50.32 227 ASP C C 1
ATOM 5403 O O . ASP C 1 227 ? -12.063 -25.359 9.099 1.00 51.67 227 ASP C O 1
ATOM 5408 N N . ASP C 1 228 ? -12.218 -24.159 10.982 1.00 56.18 228 ASP C N 1
ATOM 5409 C CA . ASP C 1 228 ? -11.001 -23.393 10.706 1.00 56.90 228 ASP C CA 1
ATOM 5410 C C . ASP C 1 228 ? -11.207 -22.430 9.533 1.00 54.97 228 ASP C C 1
ATOM 5411 O O . ASP C 1 228 ? -10.455 -21.469 9.374 1.00 54.87 228 ASP C O 1
ATOM 5416 N N . GLN C 1 229 ? -12.219 -22.697 8.710 1.00 40.77 229 GLN C N 1
ATOM 5417 C CA . GLN C 1 229 ? -12.534 -21.833 7.577 1.00 37.64 229 GLN C CA 1
ATOM 5418 C C . GLN C 1 229 ? -13.826 -21.078 7.882 1.00 36.55 229 GLN C C 1
ATOM 5419 O O . GLN C 1 229 ? -14.196 -20.145 7.170 1.00 35.78 229 GLN C O 1
ATOM 5425 N N . ARG C 1 230 ? -14.502 -21.488 8.953 1.00 25.37 230 ARG C N 1
ATOM 5426 C CA . ARG C 1 230 ? -15.752 -20.860 9.376 1.00 24.03 230 ARG C CA 1
ATOM 5427 C C . ARG C 1 230 ? -15.539 -19.386 9.716 1.00 23.55 230 ARG C C 1
ATOM 5428 O O . ARG C 1 230 ? -16.467 -18.576 9.642 1.00 21.54 230 ARG C O 1
ATOM 5436 N N . ARG C 1 231 ? -14.309 -19.050 10.087 1.00 27.42 231 ARG C N 1
ATOM 5437 C CA . ARG C 1 231 ? -13.948 -17.687 10.449 1.00 28.54 231 ARG C CA 1
ATOM 5438 C C . ARG C 1 231 ? -14.190 -16.691 9.314 1.00 26.37 231 ARG C C 1
ATOM 5439 O O . ARG C 1 231 ? -14.182 -15.480 9.535 1.00 27.55 231 ARG C O 1
ATOM 5447 N N . PHE C 1 232 ? -14.416 -17.198 8.106 1.00 28.19 232 PHE C N 1
ATOM 5448 C CA . PHE C 1 232 ? -14.652 -16.334 6.952 1.00 25.69 232 PHE C CA 1
ATOM 5449 C C . PHE C 1 232 ? -16.126 -16.166 6.587 1.00 23.92 232 PHE C C 1
ATOM 5450 O O . PHE C 1 232 ? -16.443 -15.599 5.539 1.00 22.59 232 PHE C O 1
ATOM 5458 N N . PHE C 1 233 ? -17.028 -16.650 7.438 1.00 19.86 233 PHE C N 1
ATOM 5459 C CA . PHE C 1 233 ? -18.454 -16.544 7.148 1.00 19.37 233 PHE C CA 1
ATOM 5460 C C . PHE C 1 233 ? -19.256 -15.964 8.312 1.00 18.46 233 PHE C C 1
ATOM 5461 O O . PHE C 1 233 ? -18.963 -16.239 9.476 1.00 18.01 233 PHE C O 1
ATOM 5469 N N . VAL C 1 234 ? -20.267 -15.163 7.979 1.00 17.30 234 VAL C N 1
ATOM 5470 C CA . VAL C 1 234 ? -21.129 -14.512 8.969 1.00 17.46 234 VAL C CA 1
ATOM 5471 C C . VAL C 1 234 ? -22.553 -14.473 8.446 1.00 18.32 234 VAL C C 1
ATOM 5472 O O . VAL C 1 234 ? -22.771 -14.275 7.252 1.00 20.05 234 VAL C O 1
ATOM 5476 N N . ARG C 1 235 ? -23.523 -14.641 9.337 1.00 17.78 235 ARG C N 1
ATOM 5477 C CA . ARG C 1 235 ? -24.912 -14.582 8.927 1.00 17.47 235 ARG C CA 1
ATOM 5478 C C . ARG C 1 235 ? -25.553 -13.284 9.392 1.00 16.83 235 ARG C C 1
ATOM 5479 O O . ARG C 1 235 ? -25.319 -12.819 10.510 1.00 15.72 235 ARG C O 1
ATOM 5487 N N . PHE C 1 236 ? -26.340 -12.693 8.500 1.00 15.71 236 PHE C N 1
ATOM 5488 C CA . PHE C 1 236 ? -27.031 -11.435 8.756 1.00 14.98 236 PHE C CA 1
ATOM 5489 C C . PHE C 1 236 ? -28.531 -11.664 8.704 1.00 16.12 236 PHE C C 1
ATOM 5490 O O . PHE C 1 236 ? -29.037 -12.333 7.797 1.00 15.52 236 PHE C O 1
ATOM 5498 N N . GLY C 1 237 ? -29.244 -11.114 9.680 1.00 15.95 237 GLY C N 1
ATOM 5499 C CA . GLY C 1 237 ? -30.683 -11.278 9.705 1.00 17.32 237 GLY C CA 1
ATOM 5500 C C . GLY C 1 237 ? -31.388 -10.164 10.448 1.00 18.41 237 GLY C C 1
ATOM 5501 O O . GLY C 1 237 ? -30.750 -9.323 11.082 1.00 17.40 237 GLY C O 1
ATOM 5502 N N . VAL C 1 238 ? -32.714 -10.153 10.349 1.00 19.09 238 VAL C N 1
ATOM 5503 C CA . VAL C 1 238 ? -33.538 -9.163 11.027 1.00 19.02 238 VAL C CA 1
ATOM 5504 C C . VAL C 1 238 ? -34.235 -9.895 12.169 1.00 19.89 238 VAL C C 1
ATOM 5505 O O . VAL C 1 238 ? -35.060 -10.775 11.929 1.00 19.94 238 VAL C O 1
ATOM 5509 N N . SER C 1 239 ? -33.897 -9.547 13.408 1.00 17.75 239 SER C N 1
ATOM 5510 C CA . SER C 1 239 ? -34.499 -10.214 14.560 1.00 20.41 239 SER C CA 1
ATOM 5511 C C . SER C 1 239 ? -35.763 -9.542 15.073 1.00 22.16 239 SER C C 1
ATOM 5512 O O . SER C 1 239 ? -36.547 -10.153 15.804 1.00 23.47 239 SER C O 1
ATOM 5515 N N . LYS C 1 240 ? -35.966 -8.287 14.696 1.00 20.35 240 LYS C N 1
ATOM 5516 C CA . LYS C 1 240 ? -37.156 -7.570 15.122 1.00 22.27 240 LYS C CA 1
ATOM 5517 C C . LYS C 1 240 ? -37.605 -6.595 14.043 1.00 23.15 240 LYS C C 1
ATOM 5518 O O . LYS C 1 240 ? -36.850 -5.717 13.624 1.00 20.83 240 LYS C O 1
ATOM 5524 N N . ALA C 1 241 ? -38.841 -6.773 13.589 1.00 27.98 241 ALA C N 1
ATOM 5525 C CA . ALA C 1 241 ? -39.428 -5.929 12.555 1.00 30.93 241 ALA C CA 1
ATOM 5526 C C . ALA C 1 241 ? -40.941 -6.016 12.693 1.00 33.90 241 ALA C C 1
ATOM 5527 O O . ALA C 1 241 ? -41.484 -7.093 12.936 1.00 34.61 241 ALA C O 1
ATOM 5529 N N . ASN C 1 242 ? -41.620 -4.885 12.541 1.00 39.46 242 ASN C N 1
ATOM 5530 C CA . ASN C 1 242 ? -43.073 -4.858 12.668 1.00 40.85 242 ASN C CA 1
ATOM 5531 C C . ASN C 1 242 ? -43.816 -4.884 11.337 1.00 39.65 242 ASN C C 1
ATOM 5532 O O . ASN C 1 242 ? -44.948 -5.362 11.267 1.00 39.63 242 ASN C O 1
ATOM 5537 N N . TYR C 1 243 ? -43.179 -4.387 10.283 1.00 29.93 243 TYR C N 1
ATOM 5538 C CA . TYR C 1 243 ? -43.824 -4.334 8.975 1.00 29.28 243 TYR C CA 1
ATOM 5539 C C . TYR C 1 243 ? -42.980 -4.891 7.834 1.00 29.02 243 TYR C C 1
ATOM 5540 O O . TYR C 1 243 ? -41.753 -4.968 7.930 1.00 26.91 243 TYR C O 1
ATOM 5549 N N . GLY C 1 244 ? -43.653 -5.291 6.757 1.00 30.50 244 GLY C N 1
ATOM 5550 C CA . GLY C 1 244 ? -42.953 -5.815 5.597 1.00 31.76 244 GLY C CA 1
ATOM 5551 C C . GLY C 1 244 ? -42.852 -7.325 5.489 1.00 32.49 244 GLY C C 1
ATOM 5552 O O . GLY C 1 244 ? -43.093 -8.050 6.454 1.00 32.46 244 GLY C O 1
ATOM 5553 N N . ALA C 1 245 ? -42.481 -7.794 4.300 1.00 46.69 245 ALA C N 1
ATOM 5554 C CA . ALA C 1 245 ? -42.336 -9.221 4.036 1.00 47.20 245 ALA C CA 1
ATOM 5555 C C . ALA C 1 245 ? -41.095 -9.787 4.718 1.00 46.91 245 ALA C C 1
ATOM 5556 O O . ALA C 1 245 ? -40.070 -9.112 4.828 1.00 46.26 245 ALA C O 1
ATOM 5558 N N . PRO C 1 246 ? -41.174 -11.043 5.185 1.00 37.53 246 PRO C N 1
ATOM 5559 C CA . PRO C 1 246 ? -40.055 -11.703 5.860 1.00 36.64 246 PRO C CA 1
ATOM 5560 C C . PRO C 1 246 ? -38.743 -11.617 5.085 1.00 34.52 246 PRO C C 1
ATOM 5561 O O . PRO C 1 246 ? -38.691 -11.927 3.896 1.00 35.05 246 PRO C O 1
ATOM 5565 N N . PHE C 1 247 ? -37.691 -11.185 5.774 1.00 32.11 247 PHE C N 1
ATOM 5566 C CA . PHE C 1 247 ? -36.363 -11.060 5.186 1.00 28.34 247 PHE C CA 1
ATOM 5567 C C . PHE C 1 247 ? -35.594 -12.329 5.527 1.00 28.15 247 PHE C C 1
ATOM 5568 O O . PHE C 1 247 ? -35.417 -12.654 6.702 1.00 27.48 247 PHE C O 1
ATOM 5576 N N . ALA C 1 248 ? -35.134 -13.045 4.507 1.00 21.67 248 ALA C N 1
ATOM 5577 C CA . ALA C 1 248 ? -34.396 -14.284 4.733 1.00 22.54 248 ALA C CA 1
ATOM 5578 C C . ALA C 1 248 ? -32.964 -14.030 5.192 1.00 21.71 248 ALA C C 1
ATOM 5579 O O . ALA C 1 248 ? -32.281 -13.162 4.648 1.00 22.69 248 ALA C O 1
ATOM 5581 N N . ASP C 1 249 ? -32.510 -14.790 6.188 1.00 24.53 249 ASP C N 1
ATOM 5582 C CA . ASP C 1 249 ? -31.144 -14.647 6.689 1.00 23.57 249 ASP C CA 1
ATOM 5583 C C . ASP C 1 249 ? -30.172 -14.771 5.529 1.00 23.94 249 ASP C C 1
ATOM 5584 O O . ASP C 1 249 ? -30.407 -15.532 4.591 1.00 22.37 249 ASP C O 1
ATOM 5589 N N . ARG C 1 250 ? -29.075 -14.030 5.612 1.00 21.67 250 ARG C N 1
ATOM 5590 C CA . ARG C 1 250 ? -28.052 -14.030 4.577 1.00 22.27 250 ARG C CA 1
ATOM 5591 C C . ARG C 1 250 ? -26.710 -14.478 5.129 1.00 21.80 250 ARG C C 1
ATOM 5592 O O . ARG C 1 250 ? -26.349 -14.132 6.252 1.00 22.78 250 ARG C O 1
ATOM 5600 N N . TRP C 1 251 ? -25.974 -15.252 4.339 1.00 20.35 251 TRP C N 1
ATOM 5601 C CA . TRP C 1 251 ? -24.640 -15.691 4.732 1.00 18.53 251 TRP C CA 1
ATOM 5602 C C . TRP C 1 251 ? -23.666 -14.853 3.927 1.00 18.28 251 TRP C C 1
ATOM 5603 O O . TRP C 1 251 ? -23.810 -14.737 2.715 1.00 17.03 251 TRP C O 1
ATOM 5614 N N . PHE C 1 252 ? -22.690 -14.254 4.601 1.00 17.07 252 PHE C N 1
ATOM 5615 C CA . PHE C 1 252 ? -21.697 -13.433 3.922 1.00 17.17 252 PHE C CA 1
ATOM 5616 C C . PHE C 1 252 ? -20.302 -14.015 4.076 1.00 17.25 252 PHE C C 1
ATOM 5617 O O . PHE C 1 252 ? -19.960 -14.592 5.110 1.00 16.31 252 PHE C O 1
ATOM 5625 N N . ARG C 1 253 ? -19.501 -13.858 3.031 1.00 17.20 253 ARG C N 1
ATOM 5626 C CA . ARG C 1 253 ? -18.130 -14.333 3.035 1.00 21.24 253 ARG C CA 1
ATOM 5627 C C . ARG C 1 253 ? -17.222 -13.135 3.276 1.00 21.11 253 ARG C C 1
ATOM 5628 O O . ARG C 1 253 ? -17.391 -12.090 2.652 1.00 20.22 253 ARG C O 1
ATOM 5636 N N . ARG C 1 254 ? -16.272 -13.283 4.193 1.00 20.98 254 ARG C N 1
ATOM 5637 C CA . ARG C 1 254 ? -15.333 -12.211 4.494 1.00 22.44 254 ARG C CA 1
ATOM 5638 C C . ARG C 1 254 ? -14.204 -12.244 3.470 1.00 23.25 254 ARG C C 1
ATOM 5639 O O . ARG C 1 254 ? -13.522 -13.254 3.326 1.00 23.04 254 ARG C O 1
ATOM 5647 N N . HIS C 1 255 ? -14.014 -11.142 2.754 1.00 25.11 255 HIS C N 1
ATOM 5648 C CA . HIS C 1 255 ? -12.954 -11.059 1.758 1.00 24.92 255 HIS C CA 1
ATOM 5649 C C . HIS C 1 255 ? -11.815 -10.201 2.295 1.00 24.36 255 HIS C C 1
ATOM 5650 O O . HIS C 1 255 ? -11.820 -9.827 3.468 1.00 25.25 255 HIS C O 1
ATOM 5657 N N . ASP C 1 256 ? -10.835 -9.904 1.446 1.00 22.29 256 ASP C N 1
ATOM 5658 C CA . ASP C 1 256 ? -9.694 -9.086 1.852 1.00 22.40 256 ASP C CA 1
ATOM 5659 C C . ASP C 1 256 ? -10.160 -7.805 2.536 1.00 21.37 256 ASP C C 1
ATOM 5660 O O . ASP C 1 256 ? -11.059 -7.120 2.044 1.00 19.36 256 ASP C O 1
ATOM 5665 N N . GLY C 1 257 ? -9.544 -7.484 3.668 1.00 21.44 257 GLY C N 1
ATOM 5666 C CA . GLY C 1 257 ? -9.921 -6.282 4.390 1.00 21.52 257 GLY C CA 1
ATOM 5667 C C . GLY C 1 257 ? -11.260 -6.404 5.096 1.00 20.03 257 GLY C C 1
ATOM 5668 O O . GLY C 1 257 ? -11.768 -5.429 5.649 1.00 20.45 257 GLY C O 1
ATOM 5669 N N . GLY C 1 258 ? -11.836 -7.601 5.075 1.00 19.71 258 GLY C N 1
ATOM 5670 C CA . GLY C 1 258 ? -13.117 -7.816 5.727 1.00 18.73 258 GLY C CA 1
ATOM 5671 C C . GLY C 1 258 ? -14.347 -7.483 4.901 1.00 17.71 258 GLY C C 1
ATOM 5672 O O . GLY C 1 258 ? -15.469 -7.629 5.381 1.00 18.34 258 GLY C O 1
ATOM 5673 N N . VAL C 1 259 ? -14.157 -7.030 3.664 1.00 18.68 259 VAL C N 1
ATOM 5674 C CA . VAL C 1 259 ? -15.296 -6.699 2.812 1.00 17.98 259 VAL C CA 1
ATOM 5675 C C . VAL C 1 259 ? -16.219 -7.911 2.700 1.00 19.23 259 VAL C C 1
ATOM 5676 O O . VAL C 1 259 ? -15.756 -9.037 2.494 1.00 18.24 259 VAL C O 1
ATOM 5680 N N . LEU C 1 260 ? -17.523 -7.678 2.835 1.00 18.64 260 LEU C N 1
ATOM 5681 C CA . LEU C 1 260 ? -18.508 -8.756 2.783 1.00 19.19 260 LEU C CA 1
ATOM 5682 C C . LEU C 1 260 ? -19.170 -8.956 1.421 1.00 20.96 260 LEU C C 1
ATOM 5683 O O . LEU C 1 260 ? -19.557 -7.995 0.756 1.00 19.68 260 LEU C O 1
ATOM 5688 N N . LYS C 1 261 ? -19.294 -10.221 1.026 1.00 16.85 261 LYS C N 1
ATOM 5689 C CA . LYS C 1 261 ? -19.927 -10.606 -0.231 1.00 19.94 261 LYS C CA 1
ATOM 5690 C C . LYS C 1 261 ? -20.850 -11.801 0.054 1.00 19.85 261 LYS C C 1
ATOM 5691 O O . LYS C 1 261 ? -20.605 -12.579 0.980 1.00 19.70 261 LYS C O 1
ATOM 5697 N N . PRO C 1 262 ? -21.916 -11.960 -0.744 1.00 27.01 262 PRO C N 1
ATOM 5698 C CA . PRO C 1 262 ? -22.920 -13.022 -0.639 1.00 29.33 262 PRO C CA 1
ATOM 5699 C C . PRO C 1 262 ? -22.505 -14.438 -0.242 1.00 32.81 262 PRO C C 1
ATOM 5700 O O . PRO C 1 262 ? -23.154 -15.042 0.604 1.00 36.40 262 PRO C O 1
ATOM 5704 N N . ALA C 1 263 ? -21.452 -14.983 -0.837 1.00 34.76 263 ALA C N 1
ATOM 5705 C CA . ALA C 1 263 ? -21.050 -16.350 -0.494 1.00 36.40 263 ALA C CA 1
ATOM 5706 C C . ALA C 1 263 ? -22.148 -17.320 -0.940 1.00 35.64 263 ALA C C 1
ATOM 5707 O O . ALA C 1 263 ? -23.320 -17.156 -0.604 1.00 36.70 263 ALA C O 1
ATOM 5709 N N . VAL C 1 264 ? -21.766 -18.334 -1.701 1.00 33.28 264 VAL C N 1
ATOM 5710 C CA . VAL C 1 264 ? -22.733 -19.298 -2.202 1.00 33.47 264 VAL C CA 1
ATOM 5711 C C . VAL C 1 264 ? -22.524 -20.637 -1.512 1.00 33.63 264 VAL C C 1
ATOM 5712 O O . VAL C 1 264 ? -21.793 -21.489 -2.007 1.00 32.69 264 VAL C O 1
ATOM 5716 N N . LEU C 1 265 ? -23.169 -20.816 -0.364 1.00 33.92 265 LEU C N 1
ATOM 5717 C CA . LEU C 1 265 ? -23.037 -22.053 0.393 1.00 34.22 265 LEU C CA 1
ATOM 5718 C C . LEU C 1 265 ? -24.138 -23.052 0.063 1.00 35.58 265 LEU C C 1
ATOM 5719 O O . LEU C 1 265 ? -25.252 -22.672 -0.296 1.00 35.69 265 LEU C O 1
ATOM 5724 N N . GLU C 1 266 ? -23.814 -24.335 0.187 1.00 30.60 266 GLU C N 1
ATOM 5725 C CA . GLU C 1 266 ? -24.776 -25.392 -0.081 1.00 31.93 266 GLU C CA 1
ATOM 5726 C C . GLU C 1 266 ? -24.957 -26.250 1.156 1.00 31.56 266 GLU C C 1
ATOM 5727 O O . GLU C 1 266 ? -23.990 -26.787 1.695 1.00 31.62 266 GLU C O 1
ATOM 5733 N N . ARG C 1 267 ? -26.199 -26.372 1.605 1.00 32.81 267 ARG C N 1
ATOM 5734 C CA . ARG C 1 267 ? -26.498 -27.166 2.785 1.00 34.40 267 ARG C CA 1
ATOM 5735 C C . ARG C 1 267 ? -26.223 -28.646 2.560 1.00 33.91 267 ARG C C 1
ATOM 5736 O O . ARG C 1 267 ? -26.732 -29.246 1.615 1.00 32.73 267 ARG C O 1
ATOM 5744 N N . GLN C 1 268 ? -25.407 -29.225 3.435 1.00 40.80 268 GLN C N 1
ATOM 5745 C CA . GLN C 1 268 ? -25.071 -30.641 3.360 1.00 40.43 268 GLN C CA 1
ATOM 5746 C C . GLN C 1 268 ? -26.280 -31.462 3.790 1.00 38.60 268 GLN C C 1
ATOM 5747 O O . GLN C 1 268 ? -26.505 -31.654 4.983 1.00 39.97 268 GLN C O 1
ATOM 5753 N N . ARG C 1 269 ? -27.059 -31.942 2.824 1.00 27.77 269 ARG C N 1
ATOM 5754 C CA . ARG C 1 269 ? -28.237 -32.743 3.142 1.00 26.54 269 ARG C CA 1
ATOM 5755 C C . ARG C 1 269 ? -27.828 -33.949 3.973 1.00 21.58 269 ARG C C 1
ATOM 5756 O O . ARG C 1 269 ? -28.270 -34.107 5.108 1.00 21.73 269 ARG C O 1
ATOM 5764 N N . LYS C 1 270 ? -26.994 -34.805 3.394 1.00 23.14 270 LYS C N 1
ATOM 5765 C CA . LYS C 1 270 ? -26.492 -35.984 4.092 1.00 20.57 270 LYS C CA 1
ATOM 5766 C C . LYS C 1 270 ? -25.166 -35.566 4.717 1.00 19.61 270 LYS C C 1
ATOM 5767 O O . LYS C 1 270 ? -24.257 -35.115 4.014 1.00 18.36 270 LYS C O 1
ATOM 5773 N N . SER C 1 271 ? -25.069 -35.695 6.037 1.00 21.22 271 SER C N 1
ATOM 5774 C CA . SER C 1 271 ? -23.865 -35.307 6.770 1.00 20.00 271 SER C CA 1
ATOM 5775 C C . SER C 1 271 ? -22.597 -36.002 6.275 1.00 20.51 271 SER C C 1
ATOM 5776 O O . SER C 1 271 ? -22.660 -37.092 5.702 1.00 19.17 271 SER C O 1
ATOM 5779 N N . LYS C 1 272 ? -21.449 -35.365 6.506 1.00 16.32 272 LYS C N 1
ATOM 5780 C CA . LYS C 1 272 ? -20.157 -35.913 6.095 1.00 19.03 272 LYS C CA 1
ATOM 5781 C C . LYS C 1 272 ? -19.676 -36.984 7.064 1.00 18.88 272 LYS C C 1
ATOM 5782 O O . LYS C 1 272 ? -18.795 -37.783 6.740 1.00 20.44 272 LYS C O 1
ATOM 5788 N N . GLY C 1 273 ? -20.260 -36.979 8.256 1.00 22.81 273 GLY C N 1
ATOM 5789 C CA . GLY C 1 273 ? -19.925 -37.948 9.288 1.00 21.55 273 GLY C CA 1
ATOM 5790 C C . GLY C 1 273 ? -20.985 -37.791 10.360 1.00 19.58 273 GLY C C 1
ATOM 5791 O O . GLY C 1 273 ? -22.150 -37.581 10.036 1.00 19.64 273 GLY C O 1
ATOM 5792 N N . VAL C 1 274 ? -20.609 -37.883 11.628 1.00 19.23 274 VAL C N 1
ATOM 5793 C CA . VAL C 1 274 ? -21.588 -37.695 12.694 1.00 19.33 274 VAL C CA 1
ATOM 5794 C C . VAL C 1 274 ? -21.346 -36.335 13.345 1.00 21.51 274 VAL C C 1
ATOM 5795 O O . VAL C 1 274 ? -20.384 -36.163 14.095 1.00 22.63 274 VAL C O 1
ATOM 5799 N N . PRO C 1 275 ? -22.218 -35.351 13.063 1.00 28.44 275 PRO C N 1
ATOM 5800 C CA . PRO C 1 275 ? -22.104 -33.995 13.616 1.00 31.76 275 PRO C CA 1
ATOM 5801 C C . PRO C 1 275 ? -21.999 -33.967 15.139 1.00 34.18 275 PRO C C 1
ATOM 5802 O O . PRO C 1 275 ? -22.178 -35.033 15.765 1.00 36.63 275 PRO C O 1
#

Secondary structure (DSSP, 8-state):
---PPP-HHHHHHSPPPPPPEEETTEETTSEEEEEESTTSSHHHHHHHHHHHHHT---TT---------EEEEESSS-HHHHHHHHHHHHTTS-HHHHHHHHHHEEE---TTS---TTSHHHHHHHHHHHTT-SEEEEE-GGGG--S-TT-HHHHHHHHHHHHHHHHHH--EEEEEEE--TGGG-S-EEEEEEPPHHHHHHTT--TTSGGGEEEEEEEE-SSSS----EEEEE-GGG-EEE------SS-SS--/---PPP-HHHHHHSPPPPP-EEETTEETTSEEEEEE-TTSSHHHHHHHHHHHHHT---TT---------EEEEESSS-HHHHHHHHHHHHTTS-HHHHHHHHHHEEE---TTT---TTSHHHHHHHHHHHTT-SEEEEE-GGGG--S-TT-HHHHHHHHHHHHHHHHHH--EEEEEEE---STT-SEEEEEEEPPHHHHHHTT--TTSGGGEEEEEEEE-SSSSPPPPEEEEE-GGG-EE-------SS-SS--/---PPP-HHHHHHSPPPPP-EEETTEETTSEEEEEE-TTSSHHHHHHHHHHHHHT---TT---------EEEEESSS-HHHHHHHHHHHHTTS-HHHHHHHHHHEEE---TTT---TTSHHHHHHHHHHHTT-SEEEEE-GGGG--S-TT-HHHHHHHHHHHHHHHHHH--EEEEEEE---STT-SEEEEEEEPPHHHHHHTT--TTSGGGEEEEEEEE-SSSSPPPPEEEEE-GGG-EE-------SS-SS--

B-factor: mean 21.44, std 12.83, range [5.25, 92.33]

Organism: Escherichia coli (NCBI:txid562)

Nearest PDB structures (foldseek):
  1nlf-assembly1_A  TM=1.004E+00  e=2.082E-53  Escherichia coli
  6j5i-assembly1_A  TM=5.868E-01  e=3.620E-04  Sus scrofa
  3oee-assembly3_S  TM=5.972E-01  e=2.536E-04  Saccharomyces cerevisiae
  7tjv-assembly1_B  TM=5.181E-01  e=2.536E-04  Saccharomyces cerevisiae
  5dn6-assembly1_C  TM=5.370E-01  e=3.446E-03  Paracoccus denitrificans

Radius of gyration: 32.13 Å; Cα contacts (8 Å, |Δi|>4): 1611; chains: 3; bounding box: 88×59×95 Å

Sequence (762 aa):
ATHKPINILEAFAAAPPPLDYVLPNMVAGTVGALVSPGGAGKSMLALQLAAQIAGGPDLLEVGELPTGPVIYLPAEDPPTAIHHRLHALGAHLSAEERQAVADGLLIQPLIGSLPNIMAPEWFDGLKRAAEGRRLMVLDTLRRFHIEEENASGPMAQVIGRMEAIAADTGCSIVFLHHAVLVDNIRWQSYLSSMTSAEAEEWGVDDDQRRFFVRFGVSKANYGAPFADRWFRRHDGGVLKPAVLERQRKSKGVPATHKPINILEAFAAAPPPLDYVLPNMVAGTVGALVSPGGAGKSMLALQLAAQIAGGPDLLEVGELPTGPVIYLPAEDPPTAIHHRLHALGAHLSAEERQAVADGLLIQPLIGSLPNIMAPEWFDGLKRAAEGRRLMVLDTLRRFHIEEENASGPMAQVIGRMEAIAADTGCSIVFLHHAVLVDNIRWQSYLSSMTSAEAEEWGVDDDQRRFFVRFGVSKANYGAPFADRWFRRHDGGVLKPAVLERQRKSKGVPATHKPINILEAFAAAPPPLDYVLPNMVAGTVGALVSPGGAGKSMLALQLAAQIAGGPDLLEVGELPTGPVIYLPAEDPPTAIHHRLHALGAHLSAEERQAVADGLLIQPLIGSLPNIMAPEWFDGLKRAAEGRRLMVLDTLRRFHIEEENASGPMAQVIGRMEAIAADTGCSIVFLHHAVLVDNIRWQSYLSSMTSAEAEEWGVDDDQRRFFVRFGVSKANYGAPFADRWFRRHDGGVLKPAVLERQRKSKGVP